Protein 7CDW (pdb70)

Sequence (1329 aa):
QKDVLTDLSRVRNFGIAHIDAGKTTTTERILYYTGINYKIGEVHDERGITITSAATTTFWKDNQLNIIDTPGTVEVERNLRVLDGAVAVFDGKEGVEPQSEQVWRQADKYDVPRICFVNKDKIGADFYFSVRTGERLGANAVPIQLPVGAEADFEGVVDLVENAKVWRGETKLGETYDTVEIPADLAEQAEEYRTKLLEVVAESDEHLLEKYLGGEELTVDEIKGAIRKLTIASEIYPVLCGSAFKNKGVQPLDAVVDYLPSPLDVPPAIGHAPAKEDEEVVRKATTDEPFAALAFKIATHPFFGKLTYIRVYSGTVESGSQVINATKGKKERLGKLFQHSNKENPVDRASAGHIYAVIGLKDTTTGDTLSDPNQQIVLESTFPDPVIEVAIEPKTKSDQEKLSLSIQKLAEEDPTFKVHLDSETGQTVIGGGELHLDILVDRRREFKVEANVGKPQVAYKETIKRLVQNVEYTHKKQTGGSGQFAKVIINLEPFTGEEGATYEFESKVTGGRIPREYIPSVDAGAQDAQYGVLAGYPLVNLKVTLLDGAYHEVDSSEAFKIAGSQVLKKAAALAQPVILEPIAVEVTTPEDYGDVIGDLNSRRGQIQAEERAGARVVRAHVPLSEFGYVGDLRSKTQGRANYSVFDSYSEVPANVSKEIIAKATGEKDVLTDLSRVRNFGIAHIDAGKTTTTERILYYTGINYKQEQERGITITSAATTTFWKDNQLNIIDTPGHVDFTVEVERNLRVLDGAVAVFDGKEGVEPQSEQVWRQADKYDVPRICFVNKDKIGADFYFSVRTGERLGANAVPIQLPVGAEADFEGVVDLVENAKVWRGETKLGETYDTVEIPADLAEQAEEYRTKLLEVVAESDEHLLEKYLGGEELTVDEIKGAIRKLTIASEIYPVLCGSAFKNKGVQPLDAVVDYLPSPLDVPPAIGHAPAKEDEEVVRKATTDEPFAALAFKIATHPFFGKLTYIRVYSGTVESGSQVINATKGKKERLGKLFQHSNKENPVDRASAGHIYAVIGLKDTTTGDTLSDPNQQIVLESTFPDPVIEVAIEPKTKLSLSIQKLAEEDPTFKVHLDSETGQTVIGGGELHLDILVDRRREFKVEANVGKPQVAYKETIKRLVQNVEYTHKKQTGGSGQFAKVIINLEPFTGEEGATYEFESKVTGGRIPREYIPSVDAGAQDAQYGVLAGYPLVNLKVTLLDGAYHEVDSSEAFKIAGSQVLKKAAALAQPVILEPIAVEVTTPEDYGDVIGDLNSRRGQIQAEERAGARVVRAHVPLSEFGYVGDLRSKTQGRANYSVFDSYSEVPANVSKEIIAKATGE

GO terms:
  GO:0005886 plasma membrane (C, HDA)

InterPro domains:
  IPR000640 Elongation factor EFG, domain V-like [PF00679] (608-692)
  IPR000640 Elongation factor EFG, domain V-like [SM00838] (607-694)
  IPR000795 Translational (tr)-type GTP-binding domain [PF00009] (12-285)
  IPR000795 Translational (tr)-type GTP-binding domain [PR00315] (15-28)
  IPR000795 Translational (tr)-type GTP-binding domain [PR00315] (61-69)
  IPR000795 Translational (tr)-type GTP-binding domain [PR00315] (81-91)
  IPR000795 Translational (tr)-type GTP-binding domain [PR00315] (97-108)
  IPR000795 Translational (tr)-type GTP-binding domain [PR00315] (133-142)
  IPR000795 Translational (tr)-type GTP-binding domain [PS51722] (11-287)
  IPR004161 Translation elongation factor EFTu-like, domain 2 [PF03144] (328-394)
  IPR004540 Translation elongation factor EFG/EF2 [MF_00054_B] (9-698)
  IPR004540 Translation elongation factor EFG/EF2 [TIGR00484] (8-698)
  IPR005225 Small GTP-binding domain [TIGR00231] (14-183)
  IPR005517 Translation elongation factor EFG/EF2, domain IV [PF03764] (483-604)
  IPR005517 Translation elongation factor EFG/EF2, domain IV [SM00889] (484-605)
  IPR009000 Translation protein, beta-barrel domain superfamily [SSF50447] (268-408)
  IPR009022 Elongation factor G, domain III [cd16262] (409-484)
  IPR014721 Small ribosomal subunit protein uS5 domain 2-type fold, subgroup [G3DSA:3.30.230.10] (489-695)
  IPR020568 Ribosomal protein uS5 domain 2-type superfamily [SSF54211] (483-606)
  IPR027417 P-loop containing nucleoside triphosphate hydrolase [G3DSA:3.40.50.300] (7-296)

CATH classification: 3.30.230.10

Structure (mmCIF, N/CA/C/O backbone):
data_7CDW
#
_entry.id   7CDW
#
_cell.length_a   101.543
_cell.length_b   301.516
_cell.length_c   145.865
_cell.angle_alpha   90.000
_cell.angle_beta   90.000
_cell.angle_gamma   90.000
#
_symmetry.space_group_name_H-M   'C 2 2 21'
#
loop_
_entity.id
_entity.type
_entity.pdbx_description
1 polymer 'Elongation factor G'
2 non-polymer "GUANOSINE-5'-DIPHOSPHATE"
#
loop_
_atom_site.group_PDB
_atom_site.id
_atom_site.type_symbol
_atom_site.label_atom_id
_atom_site.label_alt_id
_atom_site.label_comp_id
_atom_site.label_asym_id
_atom_site.label_entity_id
_atom_site.label_seq_id
_atom_site.pdbx_PDB_ins_code
_atom_site.Cartn_x
_atom_site.Cartn_y
_atom_site.Cartn_z
_atom_site.occupancy
_atom_site.B_iso_or_equiv
_atom_site.auth_seq_id
_atom_site.auth_comp_id
_atom_site.auth_asym_id
_atom_site.auth_atom_id
_atom_site.pdbx_PDB_model_num
ATOM 1 N N . GLN A 1 3 ? 10.878 164.119 80.684 1.00 89.23 3 GLN A N 1
ATOM 2 C CA . GLN A 1 3 ? 11.394 164.988 81.735 1.00 91.06 3 GLN A CA 1
ATOM 3 C C . GLN A 1 3 ? 11.062 164.437 83.121 1.00 98.04 3 GLN A C 1
ATOM 4 O O . GLN A 1 3 ? 11.303 165.092 84.138 1.00 103.16 3 GLN A O 1
ATOM 17 N N . LYS A 1 4 ? 10.509 163.220 83.155 1.00 95.26 4 LYS A N 1
ATOM 18 C CA . LYS A 1 4 ? 10.263 162.550 84.428 1.00 98.95 4 LYS A CA 1
ATOM 19 C C . LYS A 1 4 ? 11.548 162.328 85.213 1.00 96.65 4 LYS A C 1
ATOM 20 O O . LYS A 1 4 ? 11.494 162.085 86.424 1.00 95.22 4 LYS A O 1
ATOM 39 N N . ASP A 1 5 ? 12.702 162.427 84.554 1.00 94.99 5 ASP A N 1
ATOM 40 C CA . ASP A 1 5 ? 13.992 162.275 85.207 1.00 89.08 5 ASP A CA 1
ATOM 41 C C . ASP A 1 5 ? 14.426 163.551 85.919 1.00 76.99 5 ASP A C 1
ATOM 42 O O . ASP A 1 5 ? 15.333 163.501 86.755 1.00 72.91 5 ASP A O 1
ATOM 51 N N . VAL A 1 6 ? 13.753 164.671 85.672 1.00 76.57 6 VAL A N 1
ATOM 52 C CA . VAL A 1 6 ? 14.074 165.939 86.316 1.00 72.58 6 VAL A CA 1
ATOM 53 C C . VAL A 1 6 ? 13.146 166.117 87.507 1.00 61.46 6 VAL A C 1
ATOM 54 O O . VAL A 1 6 ? 11.918 166.065 87.364 1.00 66.74 6 VAL A O 1
ATOM 67 N N . LEU A 1 7 ? 13.730 166.336 88.680 1.00 48.26 7 LEU A N 1
ATOM 68 C CA . LEU A 1 7 ? 12.958 166.401 89.911 1.00 57.10 7 LEU A CA 1
ATOM 69 C C . LEU A 1 7 ? 12.286 167.758 90.067 1.00 61.17 7 LEU A C 1
ATOM 70 O O . LEU A 1 7 ? 12.900 168.806 89.844 1.00 56.69 7 LEU A O 1
ATOM 86 N N . THR A 1 8 ? 11.010 167.732 90.453 1.00 64.87 8 THR A N 1
ATOM 87 C CA . THR A 1 8 ? 10.281 168.953 90.761 1.00 54.73 8 THR A CA 1
ATOM 88 C C . THR A 1 8 ? 10.291 169.279 92.246 1.00 57.77 8 THR A C 1
ATOM 89 O O . THR A 1 8 ? 9.974 170.415 92.616 1.00 57.39 8 THR A O 1
ATOM 100 N N . ASP A 1 9 ? 10.653 168.318 93.096 1.00 57.82 9 ASP A N 1
ATOM 101 C CA . ASP A 1 9 ? 10.822 168.544 94.531 1.00 58.02 9 ASP A CA 1
ATOM 102 C C . ASP A 1 9 ? 12.229 169.079 94.763 1.00 55.03 9 ASP A C 1
ATOM 103 O O . ASP A 1 9 ? 13.185 168.324 94.947 1.00 56.22 9 ASP A O 1
ATOM 112 N N . LEU A 1 10 ? 12.350 170.408 94.776 1.00 48.16 10 LEU A N 1
ATOM 113 C CA . LEU A 1 10 ? 13.664 171.036 94.839 1.00 52.90 10 LEU A CA 1
ATOM 114 C C . LEU A 1 10 ? 14.381 170.767 96.156 1.00 52.56 10 LEU A C 1
ATOM 115 O O . LEU A 1 10 ? 15.592 170.993 96.241 1.00 52.49 10 LEU A O 1
ATOM 131 N N . SER A 1 11 ? 13.671 170.294 97.182 1.00 53.08 11 SER A N 1
ATOM 132 C CA . SER A 1 11 ? 14.350 169.908 98.414 1.00 47.10 11 SER A CA 1
ATOM 133 C C . SER A 1 11 ? 15.278 168.724 98.189 1.00 52.19 11 SER A C 1
ATOM 134 O O . SER A 1 11 ? 16.253 168.551 98.929 1.00 60.67 11 SER A O 1
ATOM 142 N N . ARG A 1 12 ? 14.992 167.899 97.178 1.00 58.01 12 ARG A N 1
ATOM 143 C CA . ARG A 1 12 ? 15.819 166.750 96.829 1.00 55.05 12 ARG A CA 1
ATOM 144 C C . ARG A 1 12 ? 16.748 167.047 95.656 1.00 54.63 12 ARG A C 1
ATOM 145 O O . ARG A 1 12 ? 17.127 166.135 94.912 1.00 56.26 12 ARG A O 1
ATOM 166 N N . VAL A 1 13 ? 17.120 168.312 95.475 1.00 45.72 13 VAL A N 1
ATOM 167 C CA . VAL A 1 13 ? 18.010 168.745 94.405 1.00 40.76 13 VAL A CA 1
ATOM 168 C C . VAL A 1 13 ? 19.188 169.461 95.046 1.00 41.18 13 VAL A C 1
ATOM 169 O O . VAL A 1 13 ? 19.018 170.178 96.038 1.00 45.38 13 VAL A O 1
ATOM 182 N N . ARG A 1 14 ? 20.385 169.254 94.498 1.00 38.90 14 ARG A N 1
ATOM 183 C CA . ARG A 1 14 ? 21.581 169.907 95.019 1.00 49.38 14 ARG A CA 1
ATOM 184 C C . ARG A 1 14 ? 22.474 170.366 93.880 1.00 44.45 14 ARG A C 1
ATOM 185 O O . ARG A 1 14 ? 23.012 169.545 93.132 1.00 38.29 14 ARG A O 1
ATOM 206 N N . ASN A 1 15 ? 22.632 171.683 93.764 1.00 50.74 15 ASN A N 1
ATOM 207 C CA . ASN A 1 15 ? 23.524 172.302 92.789 1.00 44.39 15 ASN A CA 1
ATOM 208 C C . ASN A 1 15 ? 24.824 172.637 93.508 1.00 41.05 15 ASN A C 1
ATOM 209 O O . ASN A 1 15 ? 24.895 173.609 94.264 1.00 47.51 15 ASN A O 1
ATOM 220 N N . PHE A 1 16 ? 25.853 171.827 93.278 1.00 37.93 16 PHE A N 1
ATOM 221 C CA . PHE A 1 16 ? 27.125 172.014 93.955 1.00 41.16 16 PHE A CA 1
ATOM 222 C C . PHE A 1 16 ? 28.261 171.793 92.968 1.00 41.05 16 PHE A C 1
ATOM 223 O O . PHE A 1 16 ? 28.081 171.209 91.897 1.00 38.92 16 PHE A O 1
ATOM 240 N N . GLY A 1 17 ? 29.439 172.296 93.338 1.00 41.51 17 GLY A N 1
ATOM 241 C CA . GLY A 1 17 ? 30.642 172.102 92.559 1.00 45.11 17 GLY A CA 1
ATOM 242 C C . GLY A 1 17 ? 31.822 171.806 93.465 1.00 46.85 17 GLY A C 1
ATOM 243 O O . GLY A 1 17 ? 31.711 171.844 94.691 1.00 47.22 17 GLY A O 1
ATOM 247 N N . ILE A 1 18 ? 32.959 171.531 92.837 1.00 49.55 18 ILE A N 1
ATOM 248 C CA . ILE A 1 18 ? 34.198 171.230 93.542 1.00 43.08 18 ILE A CA 1
ATOM 249 C C . ILE A 1 18 ? 35.141 172.411 93.370 1.00 53.05 18 ILE A C 1
ATOM 250 O O . ILE A 1 18 ? 35.485 172.780 92.240 1.00 65.26 18 ILE A O 1
ATOM 276 N N . ALA A 1 20 ? 38.947 173.698 94.495 1.00 75.91 20 ALA A N 1
ATOM 277 C CA . ALA A 1 20 ? 40.187 173.145 95.016 1.00 67.73 20 ALA A CA 1
ATOM 278 C C . ALA A 1 20 ? 41.387 173.774 94.327 1.00 64.67 20 ALA A C 1
ATOM 279 O O . ALA A 1 20 ? 41.275 174.363 93.249 1.00 79.63 20 ALA A O 1
ATOM 286 N N . HIS A 1 21 ? 42.540 173.640 94.977 1.00 59.53 21 HIS A N 1
ATOM 287 C CA . HIS A 1 21 ? 43.812 173.951 94.350 1.00 61.07 21 HIS A CA 1
ATOM 288 C C . HIS A 1 21 ? 44.072 172.954 93.223 1.00 58.25 21 HIS A C 1
ATOM 289 O O . HIS A 1 21 ? 43.467 171.880 93.162 1.00 70.50 21 HIS A O 1
ATOM 303 N N . ILE A 1 22 ? 44.972 173.320 92.310 1.00 66.95 22 ILE A N 1
ATOM 304 C CA . ILE A 1 22 ? 45.325 172.401 91.235 1.00 74.72 22 ILE A CA 1
ATOM 305 C C . ILE A 1 22 ? 46.129 171.238 91.806 1.00 68.74 22 ILE A C 1
ATOM 306 O O . ILE A 1 22 ? 46.897 171.391 92.766 1.00 65.88 22 ILE A O 1
ATOM 322 N N . ASP A 1 23 ? 45.935 170.057 91.217 1.00 63.38 23 ASP A N 1
ATOM 323 C CA . ASP A 1 23 ? 46.552 168.807 91.657 1.00 70.21 23 ASP A CA 1
ATOM 324 C C . ASP A 1 23 ? 46.081 168.374 93.039 1.00 52.12 23 ASP A C 1
ATOM 325 O O . ASP A 1 23 ? 46.737 167.554 93.685 1.00 62.03 23 ASP A O 1
ATOM 334 N N . ALA A 1 24 ? 44.956 168.906 93.516 1.00 49.92 24 ALA A N 1
ATOM 335 C CA . ALA A 1 24 ? 44.412 168.483 94.799 1.00 54.17 24 ALA A CA 1
ATOM 336 C C . ALA A 1 24 ? 43.505 167.269 94.680 1.00 50.07 24 ALA A C 1
ATOM 337 O O . ALA A 1 24 ? 43.306 166.559 95.673 1.00 51.02 24 ALA A O 1
ATOM 344 N N . GLY A 1 25 ? 42.955 167.014 93.496 1.00 57.17 25 GLY A N 1
ATOM 345 C CA . GLY A 1 25 ? 42.115 165.854 93.287 1.00 53.11 25 GLY A CA 1
ATOM 346 C C . GLY A 1 25 ? 40.699 166.173 92.855 1.00 52.64 25 GLY A C 1
ATOM 347 O O . GLY A 1 25 ? 39.807 165.335 93.005 1.00 55.31 25 GLY A O 1
ATOM 351 N N . LYS A 1 26 ? 40.476 167.375 92.318 1.00 54.35 26 LYS A N 1
ATOM 352 C CA . LYS A 1 26 ? 39.139 167.741 91.857 1.00 55.46 26 LYS A CA 1
ATOM 353 C C . LYS A 1 26 ? 38.684 166.835 90.716 1.00 52.92 26 LYS A C 1
ATOM 354 O O . LYS A 1 26 ? 37.547 166.350 90.709 1.00 48.48 26 LYS A O 1
ATOM 373 N N . THR A 1 27 ? 39.565 166.593 89.741 1.00 58.69 27 THR A N 1
ATOM 374 C CA . THR A 1 27 ? 39.205 165.741 88.611 1.00 58.81 27 THR A CA 1
ATOM 375 C C . THR A 1 27 ? 38.903 164.295 88.983 1.00 46.55 27 THR A C 1
ATOM 376 O O . THR A 1 27 ? 37.897 163.727 88.544 1.00 50.92 27 THR A O 1
ATOM 387 N N . THR A 1 28 ? 39.881 163.776 89.894 1.00 46.93 28 THR A N 1
ATOM 388 C CA . THR A 1 28 ? 39.754 162.394 90.343 1.00 52.30 28 THR A CA 1
ATOM 389 C C . THR A 1 28 ? 38.579 162.211 91.304 1.00 46.68 28 THR A C 1
ATOM 390 O O . THR A 1 28 ? 37.983 161.129 91.345 1.00 45.15 28 THR A O 1
ATOM 401 N N . THR A 1 29 ? 38.166 163.193 92.000 1.00 42.73 29 THR A N 1
ATOM 402 C CA . THR A 1 29 ? 37.080 163.120 92.973 1.00 38.61 29 THR A CA 1
ATOM 403 C C . THR A 1 29 ? 35.779 163.167 92.184 1.00 41.47 29 THR A C 1
ATOM 404 O O . THR A 1 29 ? 34.845 162.410 92.469 1.00 45.22 29 THR A O 1
ATOM 415 N N . THR A 1 30 ? 35.697 164.050 91.187 1.00 45.29 30 THR A N 1
ATOM 416 C CA . THR A 1 30 ? 34.510 164.097 90.340 1.00 46.48 30 THR A CA 1
ATOM 417 C C . THR A 1 30 ? 34.336 162.792 89.576 1.00 53.61 30 THR A C 1
ATOM 418 O O . THR A 1 30 ? 33.213 162.293 89.430 1.00 50.91 30 THR A O 1
ATOM 429 N N . GLU A 1 31 ? 35.439 162.224 89.083 1.00 53.99 31 GLU A N 1
ATOM 430 C CA . GLU A 1 31 ? 35.378 160.935 88.401 1.00 52.12 31 GLU A CA 1
ATOM 431 C C . GLU A 1 31 ? 34.831 159.847 89.320 1.00 50.33 31 GLU A C 1
ATOM 432 O O . GLU A 1 31 ? 33.992 159.037 88.907 1.00 53.36 31 GLU A O 1
ATOM 444 N N . ARG A 1 32 ? 35.293 159.815 90.572 1.00 45.29 32 ARG A N 1
ATOM 445 C CA . ARG A 1 32 ? 34.831 158.789 91.502 1.00 41.39 32 ARG A CA 1
ATOM 446 C C . ARG A 1 32 ? 33.392 159.039 91.929 1.00 42.03 32 ARG A C 1
ATOM 447 O O . ARG A 1 32 ? 32.614 158.091 92.081 1.00 43.69 32 ARG A O 1
ATOM 468 N N . ILE A 1 33 ? 33.023 160.307 92.132 1.00 46.22 33 ILE A N 1
ATOM 469 C CA . ILE A 1 33 ? 31.633 160.650 92.426 1.00 43.90 33 ILE A CA 1
ATOM 470 C C . ILE A 1 33 ? 30.714 160.105 91.339 1.00 46.46 33 ILE A C 1
ATOM 471 O O . ILE A 1 33 ? 29.690 159.476 91.623 1.00 52.13 33 ILE A O 1
ATOM 487 N N . LEU A 1 34 ? 31.067 160.352 90.075 1.00 51.25 34 LEU A N 1
ATOM 488 C CA . LEU A 1 34 ? 30.212 159.941 88.967 1.00 47.06 34 LEU A CA 1
ATOM 489 C C . LEU A 1 34 ? 30.139 158.424 88.832 1.00 48.98 34 LEU A C 1
ATOM 490 O O . LEU A 1 34 ? 29.120 157.894 88.374 1.00 47.65 34 LEU A O 1
ATOM 506 N N . TYR A 1 35 ? 31.203 157.709 89.201 1.00 51.73 35 TYR A N 1
ATOM 507 C CA . TYR A 1 35 ? 31.162 156.252 89.119 1.00 49.73 35 TYR A CA 1
ATOM 508 C C . TYR A 1 35 ? 30.311 155.668 90.240 1.00 47.58 35 TYR A C 1
ATOM 509 O O . TYR A 1 35 ? 29.396 154.876 89.988 1.00 54.94 35 TYR A O 1
ATOM 527 N N . TYR A 1 36 ? 30.597 156.055 91.488 1.00 46.50 36 TYR A N 1
ATOM 528 C CA . TYR A 1 36 ? 29.881 155.495 92.633 1.00 47.62 36 TYR A CA 1
ATOM 529 C C . TYR A 1 36 ? 28.392 155.792 92.549 1.00 42.67 36 TYR A C 1
ATOM 530 O O . TYR A 1 36 ? 27.557 154.953 92.908 1.00 42.45 36 TYR A O 1
ATOM 548 N N . THR A 1 37 ? 28.046 156.984 92.078 1.00 46.59 37 THR A N 1
ATOM 549 C CA . THR A 1 37 ? 26.650 157.356 91.911 1.00 49.57 37 THR A CA 1
ATOM 550 C C . THR A 1 37 ? 25.975 156.546 90.806 1.00 50.36 37 THR A C 1
ATOM 551 O O . THR A 1 37 ? 24.763 156.307 90.872 1.00 53.38 37 THR A O 1
ATOM 562 N N . GLY A 1 38 ? 26.728 156.136 89.780 1.00 56.82 38 GLY A N 1
ATOM 563 C CA . GLY A 1 38 ? 26.140 155.340 88.714 1.00 53.14 38 GLY A CA 1
ATOM 564 C C . GLY A 1 38 ? 25.863 153.902 89.110 1.00 45.78 38 GLY A C 1
ATOM 565 O O . GLY A 1 38 ? 24.788 153.368 88.821 1.00 56.60 38 GLY A O 1
ATOM 569 N N . ILE A 1 39 ? 26.817 153.256 89.787 1.00 46.70 39 ILE A N 1
ATOM 570 C CA . ILE A 1 39 ? 26.681 151.837 90.109 1.00 54.47 39 ILE A CA 1
ATOM 571 C C . ILE A 1 39 ? 25.693 151.579 91.232 1.00 55.02 39 ILE A C 1
ATOM 572 O O . ILE A 1 39 ? 25.282 150.430 91.433 1.00 58.09 39 ILE A O 1
ATOM 588 N N . ASN A 1 40 ? 25.311 152.617 91.973 1.00 44.18 40 ASN A N 1
ATOM 589 C CA . ASN A 1 40 ? 24.362 152.522 93.072 1.00 40.25 40 ASN A CA 1
ATOM 590 C C . ASN A 1 40 ? 22.978 153.028 92.695 1.00 40.27 40 ASN A C 1
ATOM 591 O O . ASN A 1 40 ? 22.121 153.163 93.572 1.00 50.08 40 ASN A O 1
ATOM 602 N N . TYR A 1 41 ? 22.729 153.267 91.411 1.00 41.19 41 TYR A N 1
ATOM 603 C CA . TYR A 1 41 ? 21.498 153.889 90.937 1.00 46.43 41 TYR A CA 1
ATOM 604 C C . TYR A 1 41 ? 20.518 152.846 90.418 1.00 52.52 41 TYR A C 1
ATOM 605 O O . TYR A 1 41 ? 20.867 152.032 89.557 1.00 59.52 41 TYR A O 1
ATOM 623 N N . LYS A 1 42 ? 19.293 152.897 90.941 1.00 54.01 42 LYS A N 1
ATOM 624 C CA . LYS A 1 42 ? 18.192 152.025 90.537 1.00 70.37 42 LYS A CA 1
ATOM 625 C C . LYS A 1 42 ? 18.609 150.551 90.532 1.00 68.32 42 LYS A C 1
ATOM 626 O O . LYS A 1 42 ? 18.424 149.826 89.553 1.00 78.73 42 LYS A O 1
ATOM 645 N N . ILE A 1 43 ? 19.160 150.106 91.662 1.00 61.90 43 ILE A N 1
ATOM 646 C CA . ILE A 1 43 ? 19.584 148.717 91.832 1.00 65.28 43 ILE A CA 1
ATOM 647 C C . ILE A 1 43 ? 18.349 147.858 92.080 1.00 66.81 43 ILE A C 1
ATOM 648 O O . ILE A 1 43 ? 17.620 148.070 93.054 1.00 72.51 43 ILE A O 1
ATOM 664 N N . GLY A 1 44 ? 18.119 146.878 91.207 1.00 70.33 44 GLY A N 1
ATOM 665 C CA . GLY A 1 44 ? 16.908 146.086 91.276 1.00 69.10 44 GLY A CA 1
ATOM 666 C C . GLY A 1 44 ? 15.652 146.833 90.903 1.00 67.53 44 GLY A C 1
ATOM 667 O O . GLY A 1 44 ? 14.559 146.264 90.988 1.00 88.53 44 GLY A O 1
ATOM 671 N N . GLU A 1 45 ? 15.778 148.088 90.500 1.00 66.02 45 GLU A N 1
ATOM 672 C CA . GLU A 1 45 ? 14.666 148.915 90.084 1.00 79.04 45 GLU A CA 1
ATOM 673 C C . GLU A 1 45 ? 14.849 149.442 88.670 1.00 93.10 45 GLU A C 1
ATOM 674 O O . GLU A 1 45 ? 13.919 150.045 88.122 1.00 101.03 45 GLU A O 1
ATOM 686 N N . VAL A 1 46 ? 16.021 149.229 88.064 1.00 90.19 46 VAL A N 1
ATOM 687 C CA . VAL A 1 46 ? 16.176 149.458 86.635 1.00 94.83 46 VAL A CA 1
ATOM 688 C C . VAL A 1 46 ? 15.117 148.652 85.902 1.00 108.44 46 VAL A C 1
ATOM 689 O O . VAL A 1 46 ? 14.913 147.470 86.190 1.00 113.24 46 VAL A O 1
ATOM 702 N N . HIS A 1 47 ? 14.395 149.304 84.990 1.00 104.14 47 HIS A N 1
ATOM 703 C CA . HIS A 1 47 ? 13.222 148.657 84.410 1.00 106.73 47 HIS A CA 1
ATOM 704 C C . HIS A 1 47 ? 13.602 147.571 83.411 1.00 123.22 47 HIS A C 1
ATOM 705 O O . HIS A 1 47 ? 12.854 146.597 83.255 1.00 127.78 47 HIS A O 1
ATOM 719 N N . ASP A 1 48 ? 14.752 147.713 82.751 1.00 118.53 48 ASP A N 1
ATOM 720 C CA . ASP A 1 48 ? 15.354 146.682 81.892 1.00 114.78 48 ASP A CA 1
ATOM 721 C C . ASP A 1 48 ? 14.363 145.817 81.115 1.00 106.11 48 ASP A C 1
ATOM 722 O O . ASP A 1 48 ? 14.725 144.756 80.607 1.00 105.78 48 ASP A O 1
ATOM 731 N N . GLU A 1 61 ? 37.101 148.335 82.705 1.00 136.00 61 GLU A N 1
ATOM 732 C CA . GLU A 1 61 ? 35.915 148.110 81.887 1.00 147.71 61 GLU A CA 1
ATOM 733 C C . GLU A 1 61 ? 35.205 149.423 81.566 1.00 159.64 61 GLU A C 1
ATOM 734 O O . GLU A 1 61 ? 35.442 150.027 80.516 1.00 149.99 61 GLU A O 1
ATOM 745 N N . ARG A 1 62 ? 34.326 149.855 82.468 1.00 163.84 62 ARG A N 1
ATOM 746 C CA . ARG A 1 62 ? 33.597 151.106 82.307 1.00 150.24 62 ARG A CA 1
ATOM 747 C C . ARG A 1 62 ? 34.310 152.177 83.118 1.00 149.37 62 ARG A C 1
ATOM 748 O O . ARG A 1 62 ? 34.526 152.011 84.324 1.00 142.57 62 ARG A O 1
ATOM 769 N N . GLY A 1 63 ? 34.599 153.292 82.470 1.00 146.41 63 GLY A N 1
ATOM 770 C CA . GLY A 1 63 ? 35.305 154.396 83.096 1.00 127.65 63 GLY A CA 1
ATOM 771 C C . GLY A 1 63 ? 34.595 155.687 82.752 1.00 129.06 63 GLY A C 1
ATOM 772 O O . GLY A 1 63 ? 34.115 155.863 81.627 1.00 121.23 63 GLY A O 1
ATOM 776 N N . ILE A 1 64 ? 34.552 156.594 83.722 1.00 137.81 64 ILE A N 1
ATOM 777 C CA . ILE A 1 64 ? 33.856 157.862 83.584 1.00 122.73 64 ILE A CA 1
ATOM 778 C C . ILE A 1 64 ? 34.880 158.976 83.453 1.00 113.58 64 ILE A C 1
ATOM 779 O O . ILE A 1 64 ? 35.764 159.113 84.302 1.00 107.01 64 ILE A O 1
ATOM 795 N N . THR A 1 65 ? 34.779 159.748 82.379 1.00 117.33 65 THR A N 1
ATOM 796 C CA . THR A 1 65 ? 35.540 160.973 82.207 1.00 121.01 65 THR A CA 1
ATOM 797 C C . THR A 1 65 ? 34.529 162.105 82.265 1.00 119.24 65 THR A C 1
ATOM 798 O O . THR A 1 65 ? 33.371 161.920 81.875 1.00 110.74 65 THR A O 1
ATOM 809 N N . ILE A 1 66 ? 34.954 163.277 82.732 1.00 113.85 66 ILE A N 1
ATOM 810 C CA . ILE A 1 66 ? 34.055 164.411 82.853 1.00 111.09 66 ILE A CA 1
ATOM 811 C C . ILE A 1 66 ? 34.376 165.305 81.663 1.00 102.60 66 ILE A C 1
ATOM 812 O O . ILE A 1 66 ? 35.541 165.662 81.429 1.00 105.65 66 ILE A O 1
ATOM 828 N N . THR A 1 67 ? 33.333 165.601 80.883 1.00 98.71 67 THR A N 1
ATOM 829 C CA . THR A 1 67 ? 33.370 166.358 79.651 1.00 97.40 67 THR A CA 1
ATOM 830 C C . THR A 1 67 ? 32.422 167.532 79.662 1.00 89.55 67 THR A C 1
ATOM 831 O O . THR A 1 67 ? 32.715 168.555 79.028 1.00 84.95 67 THR A O 1
ATOM 842 N N . SER A 1 68 ? 31.289 167.411 80.359 1.00 72.04 68 SER A N 1
ATOM 843 C CA . SER A 1 68 ? 30.281 168.458 80.380 1.00 60.63 68 SER A CA 1
ATOM 844 C C . SER A 1 68 ? 30.574 169.441 81.502 1.00 64.38 68 SER A C 1
ATOM 845 O O . SER A 1 68 ? 31.093 169.054 82.549 1.00 68.33 68 SER A O 1
ATOM 853 N N . ALA A 1 69 ? 30.238 170.713 81.273 1.00 66.66 69 ALA A N 1
ATOM 854 C CA . ALA A 1 69 ? 30.417 171.725 82.303 1.00 60.38 69 ALA A CA 1
ATOM 855 C C . ALA A 1 69 ? 29.525 171.456 83.503 1.00 58.51 69 ALA A C 1
ATOM 856 O O . ALA A 1 69 ? 29.926 171.706 84.649 1.00 64.96 69 ALA A O 1
ATOM 863 N N . ALA A 1 70 ? 28.308 170.971 83.259 1.00 58.76 70 ALA A N 1
ATOM 864 C CA . ALA A 1 70 ? 27.407 170.541 84.318 1.00 48.92 70 ALA A CA 1
ATOM 865 C C . ALA A 1 70 ? 26.954 169.117 84.032 1.00 50.72 70 ALA A C 1
ATOM 866 O O . ALA A 1 70 ? 26.504 168.818 82.918 1.00 51.83 70 ALA A O 1
ATOM 873 N N . THR A 1 71 ? 27.076 168.242 85.030 1.00 50.42 71 THR A N 1
ATOM 874 C CA . THR A 1 71 ? 26.679 166.845 84.912 1.00 47.83 71 THR A CA 1
ATOM 875 C C . THR A 1 71 ? 25.640 166.523 85.976 1.00 40.96 71 THR A C 1
ATOM 876 O O . THR A 1 71 ? 25.858 166.787 87.162 1.00 47.51 71 THR A O 1
ATOM 887 N N . THR A 1 72 ? 24.521 165.944 85.550 1.00 40.85 72 THR A N 1
ATOM 888 C CA . THR A 1 72 ? 23.419 165.602 86.438 1.00 40.02 72 THR A CA 1
ATOM 889 C C . THR A 1 72 ? 23.515 164.140 86.847 1.00 42.36 72 THR A C 1
ATOM 890 O O . THR A 1 72 ? 23.725 163.266 86.000 1.00 47.12 72 THR A O 1
ATOM 901 N N . THR A 1 73 ? 23.374 163.881 88.143 1.00 42.71 73 THR A N 1
ATOM 902 C CA . THR A 1 73 ? 23.387 162.519 88.647 1.00 38.31 73 THR A CA 1
ATOM 903 C C . THR A 1 73 ? 22.515 162.438 89.892 1.00 41.45 73 THR A C 1
ATOM 904 O O . THR A 1 73 ? 22.022 163.448 90.398 1.00 49.06 73 THR A O 1
ATOM 915 N N . PHE A 1 74 ? 22.316 161.212 90.373 1.00 40.66 74 PHE A N 1
ATOM 916 C CA . PHE A 1 74 ? 21.399 160.940 91.472 1.00 39.60 74 PHE A CA 1
ATOM 917 C C . PHE A 1 74 ? 22.123 160.169 92.564 1.00 39.23 74 PHE A C 1
ATOM 918 O O . PHE A 1 74 ? 22.858 159.222 92.271 1.00 47.02 74 PHE A O 1
ATOM 935 N N . TRP A 1 75 ? 21.922 160.578 93.816 1.00 42.25 75 TRP A N 1
ATOM 936 C CA . TRP A 1 75 ? 22.432 159.858 94.978 1.00 43.20 75 TRP A CA 1
ATOM 937 C C . TRP A 1 75 ? 21.338 159.766 96.031 1.00 46.09 75 TRP A C 1
ATOM 938 O O . TRP A 1 75 ? 20.917 160.790 96.579 1.00 46.40 75 TRP A O 1
ATOM 959 N N . LYS A 1 76 ? 20.897 158.542 96.318 1.00 55.11 76 LYS A N 1
ATOM 960 C CA . LYS A 1 76 ? 19.891 158.254 97.343 1.00 58.57 76 LYS A CA 1
ATOM 961 C C . LYS A 1 76 ? 18.679 159.179 97.223 1.00 51.57 76 LYS A C 1
ATOM 962 O O . LYS A 1 76 ? 18.337 159.938 98.131 1.00 43.16 76 LYS A O 1
ATOM 981 N N . ASP A 1 77 ? 18.040 159.096 96.055 1.00 55.87 77 ASP A N 1
ATOM 982 C CA . ASP A 1 77 ? 16.787 159.774 95.731 1.00 61.37 77 ASP A CA 1
ATOM 983 C C . ASP A 1 77 ? 16.922 161.291 95.681 1.00 61.26 77 ASP A C 1
ATOM 984 O O . ASP A 1 77 ? 15.914 162.003 95.700 1.00 59.50 77 ASP A O 1
ATOM 993 N N . ASN A 1 78 ? 18.144 161.806 95.595 1.00 50.53 78 ASN A N 1
ATOM 994 C CA . ASN A 1 78 ? 18.382 163.229 95.422 1.00 48.69 78 ASN A CA 1
ATOM 995 C C . ASN A 1 78 ? 19.110 163.458 94.107 1.00 50.95 78 ASN A C 1
ATOM 996 O O . ASN A 1 78 ? 20.052 162.731 93.776 1.00 46.04 78 ASN A O 1
ATOM 1007 N N . GLN A 1 79 ? 18.665 164.467 93.357 1.00 55.55 79 GLN A N 1
ATOM 1008 C CA . GLN A 1 79 ? 19.274 164.811 92.078 1.00 44.58 79 GLN A CA 1
ATOM 1009 C C . GLN A 1 79 ? 20.450 165.746 92.324 1.00 42.05 79 GLN A C 1
ATOM 1010 O O . GLN A 1 79 ? 20.274 166.841 92.870 1.00 42.03 79 GLN A O 1
ATOM 1024 N N . LEU A 1 80 ? 21.641 165.321 91.914 1.00 40.38 80 LEU A N 1
ATOM 1025 C CA . LEU A 1 80 ? 22.873 166.075 92.119 1.00 38.41 80 LEU A CA 1
ATOM 1026 C C . LEU A 1 80 ? 23.293 166.690 90.791 1.00 38.12 80 LEU A C 1
ATOM 1027 O O . LEU A 1 80 ? 23.625 165.969 89.844 1.00 39.43 80 LEU A O 1
ATOM 1043 N N . ASN A 1 81 ? 23.269 168.019 90.720 1.00 42.61 81 ASN A N 1
ATOM 1044 C CA . ASN A 1 81 ? 23.761 168.756 89.561 1.00 40.45 81 ASN A CA 1
ATOM 1045 C C . ASN A 1 81 ? 25.159 169.257 89.903 1.00 37.62 81 ASN A C 1
ATOM 1046 O O . ASN A 1 81 ? 25.316 170.174 90.714 1.00 41.88 81 ASN A O 1
ATOM 1057 N N . ILE A 1 82 ? 26.171 168.644 89.300 1.00 40.47 82 ILE A N 1
ATOM 1058 C CA . ILE A 1 82 ? 27.565 168.970 89.574 1.00 42.69 82 ILE A CA 1
ATOM 1059 C C . ILE A 1 82 ? 28.043 169.943 88.510 1.00 44.46 82 ILE A C 1
ATOM 1060 O O . ILE A 1 82 ? 27.832 169.719 87.311 1.00 41.80 82 ILE A O 1
ATOM 1076 N N . ILE A 1 83 ? 28.697 171.015 88.943 1.00 46.35 83 ILE A N 1
ATOM 1077 C CA . ILE A 1 83 ? 29.193 172.055 88.053 1.00 46.04 83 ILE A CA 1
ATOM 1078 C C . ILE A 1 83 ? 30.708 172.038 88.126 1.00 54.20 83 ILE A C 1
ATOM 1079 O O . ILE A 1 83 ? 31.280 171.975 89.221 1.00 50.24 83 ILE A O 1
ATOM 1095 N N . ASP A 1 84 ? 31.360 172.086 86.968 1.00 59.05 84 ASP A N 1
ATOM 1096 C CA . ASP A 1 84 ? 32.815 172.115 86.943 1.00 62.72 84 ASP A CA 1
ATOM 1097 C C . ASP A 1 84 ? 33.293 173.538 87.192 1.00 81.16 84 ASP A C 1
ATOM 1098 O O . ASP A 1 84 ? 33.164 174.406 86.323 1.00 80.91 84 ASP A O 1
ATOM 1107 N N . THR A 1 85 ? 33.836 173.782 88.379 1.00 87.78 85 THR A N 1
ATOM 1108 C CA . THR A 1 85 ? 34.428 175.080 88.667 1.00 90.08 85 THR A CA 1
ATOM 1109 C C . THR A 1 85 ? 35.836 175.107 88.081 1.00 101.71 85 THR A C 1
ATOM 1110 O O . THR A 1 85 ? 36.578 174.134 88.245 1.00 104.54 85 THR A O 1
ATOM 1121 N N . PRO A 1 86 ? 36.233 176.178 87.384 1.00 108.07 86 PRO A N 1
ATOM 1122 C CA . PRO A 1 86 ? 37.553 176.155 86.721 1.00 109.50 86 PRO A CA 1
ATOM 1123 C C . PRO A 1 86 ? 38.702 175.889 87.680 1.00 117.41 86 PRO A C 1
ATOM 1124 O O . PRO A 1 86 ? 39.488 174.957 87.462 1.00 114.29 86 PRO A O 1
ATOM 1135 N N . GLY A 1 87 ? 38.818 176.682 88.742 1.00 119.06 87 GLY A N 1
ATOM 1136 C CA . GLY A 1 87 ? 39.854 176.496 89.744 1.00 121.26 87 GLY A CA 1
ATOM 1137 C C . GLY A 1 87 ? 41.278 176.514 89.222 1.00 117.08 87 GLY A C 1
ATOM 1138 O O . GLY A 1 87 ? 42.180 175.953 89.845 1.00 117.87 87 GLY A O 1
ATOM 1142 N N . THR A 1 92 ? 39.252 185.157 89.298 1.00 73.61 92 THR A N 1
ATOM 1143 C CA . THR A 1 92 ? 38.694 185.563 88.015 1.00 79.39 92 THR A CA 1
ATOM 1144 C C . THR A 1 92 ? 37.210 185.910 88.146 1.00 88.57 92 THR A C 1
ATOM 1145 O O . THR A 1 92 ? 36.607 185.705 89.196 1.00 93.43 92 THR A O 1
ATOM 1155 N N . VAL A 1 93 ? 36.634 186.464 87.077 1.00 95.72 93 VAL A N 1
ATOM 1156 C CA . VAL A 1 93 ? 35.204 186.765 87.071 1.00 95.97 93 VAL A CA 1
ATOM 1157 C C . VAL A 1 93 ? 34.390 185.484 86.908 1.00 92.99 93 VAL A C 1
ATOM 1158 O O . VAL A 1 93 ? 33.259 185.388 87.403 1.00 96.65 93 VAL A O 1
ATOM 1171 N N . GLU A 1 94 ? 34.952 184.478 86.232 1.00 82.32 94 GLU A N 1
ATOM 1172 C CA . GLU A 1 94 ? 34.224 183.236 85.992 1.00 91.69 94 GLU A CA 1
ATOM 1173 C C . GLU A 1 94 ? 33.912 182.513 87.298 1.00 100.29 94 GLU A C 1
ATOM 1174 O O . GLU A 1 94 ? 32.831 181.930 87.446 1.00 99.78 94 GLU A O 1
ATOM 1186 N N . VAL A 1 95 ? 34.846 182.524 88.254 1.00 102.22 95 VAL A N 1
ATOM 1187 C CA . VAL A 1 95 ? 34.578 181.867 89.532 1.00 92.93 95 VAL A CA 1
ATOM 1188 C C . VAL A 1 95 ? 33.514 182.630 90.316 1.00 89.76 95 VAL A C 1
ATOM 1189 O O . VAL A 1 95 ? 32.719 182.022 91.044 1.00 90.11 95 VAL A O 1
ATOM 1202 N N . GLU A 1 96 ? 33.491 183.963 90.211 1.00 77.86 96 GLU A N 1
ATOM 1203 C CA . GLU A 1 96 ? 32.463 184.729 90.910 1.00 74.98 96 GLU A CA 1
ATOM 1204 C C . GLU A 1 96 ? 31.075 184.417 90.361 1.00 78.67 96 GLU A C 1
ATOM 1205 O O . GLU A 1 96 ? 30.097 184.371 91.118 1.00 80.14 96 GLU A O 1
ATOM 1217 N N . ARG A 1 97 ? 30.966 184.213 89.045 1.00 70.31 97 ARG A N 1
ATOM 1218 C CA . ARG A 1 97 ? 29.693 183.793 88.467 1.00 62.50 97 ARG A CA 1
ATOM 1219 C C . ARG A 1 97 ? 29.310 182.392 88.923 1.00 61.45 97 ARG A C 1
ATOM 1220 O O . ARG A 1 97 ? 28.149 182.139 89.264 1.00 63.54 97 ARG A O 1
ATOM 1241 N N . ASN A 1 98 ? 30.274 181.468 88.927 1.00 65.26 98 ASN A N 1
ATOM 1242 C CA . ASN A 1 98 ? 29.979 180.078 89.256 1.00 60.47 98 ASN A CA 1
ATOM 1243 C C . ASN A 1 98 ? 29.460 179.930 90.679 1.00 56.83 98 ASN A C 1
ATOM 1244 O O . ASN A 1 98 ? 28.617 179.067 90.941 1.00 57.47 98 ASN A O 1
ATOM 1255 N N . LEU A 1 99 ? 29.946 180.753 91.609 1.00 58.76 99 LEU A N 1
ATOM 1256 C CA . LEU A 1 99 ? 29.431 180.685 92.971 1.00 53.01 99 LEU A CA 1
ATOM 1257 C C . LEU A 1 99 ? 27.973 181.122 93.039 1.00 49.67 99 LEU A C 1
ATOM 1258 O O . LEU A 1 99 ? 27.247 180.708 93.950 1.00 55.27 99 LEU A O 1
ATOM 1274 N N . ARG A 1 100 ? 27.525 181.947 92.090 1.00 49.37 100 ARG A N 1
ATOM 1275 C CA . ARG A 1 100 ? 26.101 182.245 91.982 1.00 58.44 100 ARG A CA 1
ATOM 1276 C C . ARG A 1 100 ? 25.332 181.092 91.354 1.00 52.90 100 ARG A C 1
ATOM 1277 O O . ARG A 1 100 ? 24.171 180.858 91.708 1.00 48.60 100 ARG A O 1
ATOM 1298 N N . VAL A 1 101 ? 25.954 180.378 90.414 1.00 54.02 101 VAL A N 1
ATOM 1299 C CA . VAL A 1 101 ? 25.334 179.184 89.854 1.00 44.55 101 VAL A CA 1
ATOM 1300 C C . VAL A 1 101 ? 25.328 178.064 90.886 1.00 48.07 101 VAL A C 1
ATOM 1301 O O . VAL A 1 101 ? 24.385 177.266 90.956 1.00 46.06 101 VAL A O 1
ATOM 1314 N N . LEU A 1 102 ? 26.376 177.994 91.702 1.00 53.34 102 LEU A N 1
ATOM 1315 C CA . LEU A 1 102 ? 26.424 177.059 92.817 1.00 46.17 102 LEU A CA 1
ATOM 1316 C C . LEU A 1 102 ? 25.408 177.440 93.884 1.00 52.14 102 LEU A C 1
ATOM 1317 O O . LEU A 1 102 ? 25.151 178.623 94.127 1.00 59.82 102 LEU A O 1
ATOM 1333 N N . ASP A 1 103 ? 24.828 176.429 94.524 1.00 46.90 103 ASP A N 1
ATOM 1334 C CA . ASP A 1 103 ? 24.153 176.635 95.798 1.00 38.45 103 ASP A CA 1
ATOM 1335 C C . ASP A 1 103 ? 25.040 176.273 96.977 1.00 40.09 103 ASP A C 1
ATOM 1336 O O . ASP A 1 103 ? 24.909 176.868 98.049 1.00 44.23 103 ASP A O 1
ATOM 1345 N N . GLY A 1 104 ? 25.950 175.320 96.786 1.00 43.06 104 GLY A N 1
ATOM 1346 C CA . GLY A 1 104 ? 26.912 174.935 97.795 1.00 38.69 104 GLY A CA 1
ATOM 1347 C C . GLY A 1 104 ? 28.140 174.407 97.089 1.00 39.67 104 GLY A C 1
ATOM 1348 O O . GLY A 1 104 ? 28.155 174.257 95.867 1.00 45.34 104 GLY A O 1
ATOM 1352 N N . ALA A 1 105 ? 29.179 174.127 97.868 1.00 41.68 105 ALA A N 1
ATOM 1353 C CA . ALA A 1 105 ? 30.432 173.663 97.295 1.00 43.81 105 ALA A CA 1
ATOM 1354 C C . ALA A 1 105 ? 31.058 172.616 98.201 1.00 44.53 105 ALA A C 1
ATOM 1355 O O . ALA A 1 105 ? 30.829 172.598 99.414 1.00 39.82 105 ALA A O 1
ATOM 1362 N N . VAL A 1 106 ? 31.855 171.741 97.594 1.00 41.29 106 VAL A N 1
ATOM 1363 C CA . VAL A 1 106 ? 32.684 170.779 98.310 1.00 41.52 106 VAL A CA 1
ATOM 1364 C C . VAL A 1 106 ? 34.126 171.217 98.123 1.00 38.69 106 VAL A C 1
ATOM 1365 O O . VAL A 1 106 ? 34.640 171.218 96.999 1.00 46.16 106 VAL A O 1
ATOM 1378 N N . ALA A 1 107 ? 34.780 171.592 99.215 1.00 41.43 107 ALA A N 1
ATOM 1379 C CA . ALA A 1 107 ? 36.163 172.042 99.159 1.00 42.19 107 ALA A CA 1
ATOM 1380 C C . ALA A 1 107 ? 37.079 170.839 99.333 1.00 39.14 107 ALA A C 1
ATOM 1381 O O . ALA A 1 107 ? 37.066 170.190 100.385 1.00 46.15 107 ALA A O 1
ATOM 1388 N N . VAL A 1 108 ? 37.871 170.545 98.308 1.00 38.94 108 VAL A N 1
ATOM 1389 C CA . VAL A 1 108 ? 38.784 169.410 98.325 1.00 39.64 108 VAL A CA 1
ATOM 1390 C C . VAL A 1 108 ? 40.186 169.929 98.600 1.00 39.23 108 VAL A C 1
ATOM 1391 O O . VAL A 1 108 ? 40.666 170.840 97.915 1.00 45.88 108 VAL A O 1
ATOM 1404 N N . PHE A 1 109 ? 40.846 169.345 99.593 1.00 39.51 109 PHE A N 1
ATOM 1405 C CA . PHE A 1 109 ? 42.180 169.754 99.996 1.00 39.73 109 PHE A CA 1
ATOM 1406 C C . PHE A 1 109 ? 43.134 168.578 99.873 1.00 39.88 109 PHE A C 1
ATOM 1407 O O . PHE A 1 109 ? 42.737 167.418 100.015 1.00 45.86 109 PHE A O 1
ATOM 1424 N N . ASP A 1 110 ? 44.398 168.886 99.617 1.00 41.07 110 ASP A N 1
ATOM 1425 C CA . ASP A 1 110 ? 45.446 167.879 99.615 1.00 41.56 110 ASP A CA 1
ATOM 1426 C C . ASP A 1 110 ? 45.948 167.739 101.045 1.00 45.25 110 ASP A C 1
ATOM 1427 O O . ASP A 1 110 ? 46.404 168.718 101.648 1.00 45.99 110 ASP A O 1
ATOM 1436 N N . GLY A 1 111 ? 45.854 166.524 101.587 1.00 45.70 111 GLY A N 1
ATOM 1437 C CA . GLY A 1 111 ? 46.257 166.286 102.958 1.00 41.06 111 GLY A CA 1
ATOM 1438 C C . GLY A 1 111 ? 47.710 166.595 103.234 1.00 41.60 111 GLY A C 1
ATOM 1439 O O . GLY A 1 111 ? 48.077 166.825 104.390 1.00 45.87 111 GLY A O 1
ATOM 1443 N N . LYS A 1 112 ? 48.550 166.590 102.201 1.00 41.34 112 LYS A N 1
ATOM 1444 C CA . LYS A 1 112 ? 49.960 166.897 102.402 1.00 52.29 112 LYS A CA 1
ATOM 1445 C C . LYS A 1 112 ? 50.188 168.379 102.679 1.00 58.81 112 LYS A C 1
ATOM 1446 O O . LYS A 1 112 ? 51.140 168.733 103.382 1.00 66.68 112 LYS A O 1
ATOM 1465 N N . GLU A 1 113 ? 49.340 169.258 102.135 1.00 54.19 113 GLU A N 1
ATOM 1466 C CA . GLU A 1 113 ? 49.551 170.695 102.235 1.00 61.30 113 GLU A CA 1
ATOM 1467 C C . GLU A 1 113 ? 48.452 171.459 102.958 1.00 57.03 113 GLU A C 1
ATOM 1468 O O . GLU A 1 113 ? 48.703 172.590 103.393 1.00 53.74 113 GLU A O 1
ATOM 1480 N N . GLY A 1 114 ? 47.259 170.890 103.111 1.00 51.38 114 GLY A N 1
ATOM 1481 C CA . GLY A 1 114 ? 46.195 171.663 103.724 1.00 46.57 114 GLY A CA 1
ATOM 1482 C C . GLY A 1 114 ? 45.729 172.765 102.786 1.00 53.29 114 GLY A C 1
ATOM 1483 O O . GLY A 1 114 ? 45.715 172.613 101.561 1.00 58.83 114 GLY A O 1
ATOM 1487 N N . VAL A 1 115 ? 45.338 173.900 103.371 1.00 64.59 115 VAL A N 1
ATOM 1488 C CA . VAL A 1 115 ? 44.942 175.043 102.557 1.00 69.38 115 VAL A CA 1
ATOM 1489 C C . VAL A 1 115 ? 46.172 175.633 101.878 1.00 65.65 115 VAL A C 1
ATOM 1490 O O . VAL A 1 115 ? 47.241 175.780 102.489 1.00 59.44 115 VAL A O 1
ATOM 1503 N N . GLU A 1 116 ? 46.035 175.936 100.597 1.00 72.93 116 GLU A N 1
ATOM 1504 C CA . GLU A 1 116 ? 47.113 176.425 99.756 1.00 77.57 116 GLU A CA 1
ATOM 1505 C C . GLU A 1 116 ? 46.754 177.804 99.217 1.00 88.97 116 GLU A C 1
ATOM 1506 O O . GLU A 1 116 ? 45.580 178.194 99.232 1.00 93.05 116 GLU A O 1
ATOM 1518 N N . PRO A 1 117 ? 47.744 178.579 98.750 1.00 98.53 117 PRO A N 1
ATOM 1519 C CA . PRO A 1 117 ? 47.477 179.977 98.361 1.00 93.70 117 PRO A CA 1
ATOM 1520 C C . PRO A 1 117 ? 46.283 180.161 97.434 1.00 87.04 117 PRO A C 1
ATOM 1521 O O . PRO A 1 117 ? 45.586 181.178 97.535 1.00 89.05 117 PRO A O 1
ATOM 1532 N N . GLN A 1 118 ? 46.030 179.214 96.528 1.00 90.80 118 GLN A N 1
ATOM 1533 C CA . GLN A 1 118 ? 44.921 179.354 95.588 1.00 100.07 118 GLN A CA 1
ATOM 1534 C C . GLN A 1 118 ? 43.571 179.227 96.283 1.00 98.96 118 GLN A C 1
ATOM 1535 O O . GLN A 1 118 ? 42.637 179.979 95.980 1.00 105.88 118 GLN A O 1
ATOM 1549 N N . SER A 1 119 ? 43.454 178.281 97.217 1.00 95.83 119 SER A N 1
ATOM 1550 C CA . SER A 1 119 ? 42.186 178.041 97.900 1.00 85.54 119 SER A CA 1
ATOM 1551 C C . SER A 1 119 ? 41.767 179.222 98.765 1.00 85.66 119 SER A C 1
ATOM 1552 O O . SER A 1 119 ? 40.571 179.403 99.021 1.00 79.51 119 SER A O 1
ATOM 1560 N N . GLU A 1 120 ? 42.730 180.022 99.230 1.00 83.12 120 GLU A N 1
ATOM 1561 C CA . GLU A 1 120 ? 42.408 181.190 100.041 1.00 83.84 120 GLU A CA 1
ATOM 1562 C C . GLU A 1 120 ? 41.507 182.157 99.284 1.00 83.24 120 GLU A C 1
ATOM 1563 O O . GLU A 1 120 ? 40.536 182.682 99.842 1.00 84.55 120 GLU A O 1
ATOM 1575 N N . GLN A 1 121 ? 41.815 182.400 98.009 1.00 88.17 121 GLN A N 1
ATOM 1576 C CA . GLN A 1 121 ? 41.068 183.376 97.223 1.00 91.57 121 GLN A CA 1
ATOM 1577 C C . GLN A 1 121 ? 39.626 182.932 97.011 1.00 77.81 121 GLN A C 1
ATOM 1578 O O . GLN A 1 121 ? 38.688 183.716 97.202 1.00 79.41 121 GLN A O 1
ATOM 1592 N N . VAL A 1 122 ? 39.432 181.674 96.620 1.00 76.99 122 VAL A N 1
ATOM 1593 C CA . VAL A 1 122 ? 38.092 181.182 96.327 1.00 79.39 122 VAL A CA 1
ATOM 1594 C C . VAL A 1 122 ? 37.264 181.073 97.601 1.00 77.72 122 VAL A C 1
ATOM 1595 O O . VAL A 1 122 ? 36.058 181.352 97.600 1.00 76.59 122 VAL A O 1
ATOM 1608 N N . TRP A 1 123 ? 37.893 180.662 98.703 1.00 74.28 123 TRP A N 1
ATOM 1609 C CA . TRP A 1 123 ? 37.187 180.573 99.976 1.00 71.12 123 TRP A CA 1
ATOM 1610 C C . TRP A 1 123 ? 36.617 181.925 100.380 1.00 74.03 123 TRP A C 1
ATOM 1611 O O . TRP A 1 123 ? 35.488 182.015 100.876 1.00 72.99 123 TRP A O 1
ATOM 1632 N N . ARG A 1 124 ? 37.388 182.992 100.168 1.00 83.83 124 ARG A N 1
ATOM 1633 C CA . ARG A 1 124 ? 36.951 184.326 100.553 1.00 78.07 124 ARG A CA 1
ATOM 1634 C C . ARG A 1 124 ? 35.852 184.847 99.635 1.00 77.88 124 ARG A C 1
ATOM 1635 O O . ARG A 1 124 ? 34.980 185.602 100.082 1.00 78.69 124 ARG A O 1
ATOM 1656 N N . GLN A 1 125 ? 35.874 184.466 98.354 1.00 71.31 125 GLN A N 1
ATOM 1657 C CA . GLN A 1 125 ? 34.772 184.829 97.470 1.00 73.58 125 GLN A CA 1
ATOM 1658 C C . GLN A 1 125 ? 33.493 184.103 97.870 1.00 76.81 125 GLN A C 1
ATOM 1659 O O . GLN A 1 125 ? 32.411 184.702 97.886 1.00 78.13 125 GLN A O 1
ATOM 1673 N N . ALA A 1 126 ? 33.598 182.811 98.195 1.00 73.84 126 ALA A N 1
ATOM 1674 C CA . ALA A 1 126 ? 32.446 182.079 98.710 1.00 64.17 126 ALA A CA 1
ATOM 1675 C C . ALA A 1 126 ? 31.974 182.650 100.039 1.00 65.21 126 ALA A C 1
ATOM 1676 O O . ALA A 1 126 ? 30.777 182.603 100.346 1.00 60.83 126 ALA A O 1
ATOM 1683 N N . ASP A 1 127 ? 32.901 183.174 100.844 1.00 75.07 127 ASP A N 1
ATOM 1684 C CA . ASP A 1 127 ? 32.520 183.856 102.076 1.00 70.31 127 ASP A CA 1
ATOM 1685 C C . ASP A 1 127 ? 31.732 185.125 101.776 1.00 71.52 127 ASP A C 1
ATOM 1686 O O . ASP A 1 127 ? 30.758 185.438 102.471 1.00 65.42 127 ASP A O 1
ATOM 1695 N N . LYS A 1 128 ? 32.139 185.868 100.741 1.00 71.91 128 LYS A N 1
ATOM 1696 C CA . LYS A 1 128 ? 31.431 187.089 100.374 1.00 81.42 128 LYS A CA 1
ATOM 1697 C C . LYS A 1 128 ? 29.976 186.804 100.031 1.00 86.41 128 LYS A C 1
ATOM 1698 O O . LYS A 1 128 ? 29.082 187.581 100.386 1.00 81.78 128 LYS A O 1
ATOM 1717 N N . TYR A 1 129 ? 29.721 185.697 99.335 1.00 83.65 129 TYR A N 1
ATOM 1718 C CA . TYR A 1 129 ? 28.384 185.344 98.885 1.00 82.41 129 TYR A CA 1
ATOM 1719 C C . TYR A 1 129 ? 27.734 184.275 99.752 1.00 75.96 129 TYR A C 1
ATOM 1720 O O . TYR A 1 129 ? 26.728 183.685 99.340 1.00 66.30 129 TYR A O 1
ATOM 1738 N N . ASP A 1 130 ? 28.298 184.006 100.932 1.00 78.12 130 ASP A N 1
ATOM 1739 C CA . ASP A 1 130 ? 27.656 183.181 101.956 1.00 79.49 130 ASP A CA 1
ATOM 1740 C C . ASP A 1 130 ? 27.353 181.774 101.438 1.00 63.52 130 ASP A C 1
ATOM 1741 O O . ASP A 1 130 ? 26.283 181.216 101.690 1.00 56.05 130 ASP A O 1
ATOM 1750 N N . VAL A 1 131 ? 28.313 181.192 100.725 1.00 63.74 131 VAL A N 1
ATOM 1751 C CA . VAL A 1 131 ? 28.135 179.901 100.066 1.00 56.50 131 VAL A CA 1
ATOM 1752 C C . VAL A 1 131 ? 28.457 178.797 101.068 1.00 48.43 131 VAL A C 1
ATOM 1753 O O . VAL A 1 131 ? 29.597 178.734 101.555 1.00 46.07 131 VAL A O 1
ATOM 1766 N N . PRO A 1 132 ? 27.510 177.913 101.387 1.00 39.60 132 PRO A N 1
ATOM 1767 C CA . PRO A 1 132 ? 27.815 176.800 102.294 1.00 41.38 132 PRO A CA 1
ATOM 1768 C C . PRO A 1 132 ? 28.840 175.854 101.689 1.00 44.80 132 PRO A C 1
ATOM 1769 O O . PRO A 1 132 ? 28.796 175.539 100.498 1.00 47.09 132 PRO A O 1
ATOM 1780 N N . ARG A 1 133 ? 29.774 175.402 102.524 1.00 46.26 133 ARG A N 1
ATOM 1781 C CA . ARG A 1 133 ? 30.867 174.549 102.079 1.00 43.63 133 ARG A CA 1
ATOM 1782 C C . ARG A 1 133 ? 31.055 173.397 103.053 1.00 43.26 133 ARG A C 1
ATOM 1783 O O . ARG A 1 133 ? 30.901 173.567 104.265 1.00 48.30 133 ARG A O 1
ATOM 1804 N N . ILE A 1 134 ? 31.387 172.227 102.513 1.00 48.21 134 ILE A N 1
ATOM 1805 C CA . ILE A 1 134 ? 31.890 171.110 103.301 1.00 48.42 134 ILE A CA 1
ATOM 1806 C C . ILE A 1 134 ? 33.276 170.769 102.776 1.00 44.00 134 ILE A C 1
ATOM 1807 O O . ILE A 1 134 ? 33.580 170.971 101.596 1.00 44.33 134 ILE A O 1
ATOM 1823 N N . CYS A 1 135 ? 34.123 170.258 103.662 1.00 48.72 135 CYS A N 1
ATOM 1824 C CA . CYS A 1 135 ? 35.535 170.062 103.369 1.00 43.20 135 CYS A CA 1
ATOM 1825 C C . CYS A 1 135 ? 35.857 168.579 103.260 1.00 41.21 135 CYS A C 1
ATOM 1826 O O . CYS A 1 135 ? 35.391 167.773 104.073 1.00 40.19 135 CYS A O 1
ATOM 1834 N N . PHE A 1 136 ? 36.630 168.225 102.237 1.00 39.77 136 PHE A N 1
ATOM 1835 C CA . PHE A 1 136 ? 37.093 166.861 102.009 1.00 39.80 136 PHE A CA 1
ATOM 1836 C C . PHE A 1 136 ? 38.613 166.887 101.921 1.00 39.87 136 PHE A C 1
ATOM 1837 O O . PHE A 1 136 ? 39.172 167.399 100.945 1.00 39.69 136 PHE A O 1
ATOM 1854 N N . VAL A 1 137 ? 39.284 166.328 102.924 1.00 40.17 137 VAL A N 1
ATOM 1855 C CA . VAL A 1 137 ? 40.742 166.262 102.937 1.00 40.44 137 VAL A CA 1
ATOM 1856 C C . VAL A 1 137 ? 41.149 165.013 102.162 1.00 42.27 137 VAL A C 1
ATOM 1857 O O . VAL A 1 137 ? 40.963 163.886 102.628 1.00 45.81 137 VAL A O 1
ATOM 1870 N N . ASN A 1 138 ? 41.687 165.218 100.968 1.00 40.05 138 ASN A N 1
ATOM 1871 C CA . ASN A 1 138 ? 41.995 164.143 100.040 1.00 42.14 138 ASN A CA 1
ATOM 1872 C C . ASN A 1 138 ? 43.465 163.743 100.185 1.00 47.71 138 ASN A C 1
ATOM 1873 O O . ASN A 1 138 ? 44.235 164.374 100.914 1.00 41.93 138 ASN A O 1
ATOM 1884 N N . LYS A 1 139 ? 43.837 162.655 99.500 1.00 43.37 139 LYS A N 1
ATOM 1885 C CA . LYS A 1 139 ? 45.218 162.158 99.441 1.00 44.66 139 LYS A CA 1
ATOM 1886 C C . LYS A 1 139 ? 45.703 161.657 100.801 1.00 40.84 139 LYS A C 1
ATOM 1887 O O . LYS A 1 139 ? 46.873 161.816 101.149 1.00 43.17 139 LYS A O 1
ATOM 1923 N N . ASP A 1 141 ? 46.104 158.674 101.722 1.00 50.21 141 ASP A N 1
ATOM 1924 C CA . ASP A 1 141 ? 46.974 157.521 101.543 1.00 45.86 141 ASP A CA 1
ATOM 1925 C C . ASP A 1 141 ? 48.437 157.916 101.402 1.00 45.88 141 ASP A C 1
ATOM 1926 O O . ASP A 1 141 ? 49.313 157.070 101.602 1.00 43.25 141 ASP A O 1
ATOM 1935 N N . LYS A 1 142 ? 48.716 159.167 101.039 1.00 41.66 142 LYS A N 1
ATOM 1936 C CA . LYS A 1 142 ? 50.059 159.586 100.666 1.00 46.64 142 LYS A CA 1
ATOM 1937 C C . LYS A 1 142 ? 50.925 159.849 101.894 1.00 45.15 142 LYS A C 1
ATOM 1938 O O . LYS A 1 142 ? 50.428 160.153 102.983 1.00 47.66 142 LYS A O 1
ATOM 1957 N N . ILE A 1 143 ? 52.237 159.705 101.708 1.00 45.55 143 ILE A N 1
ATOM 1958 C CA . ILE A 1 143 ? 53.193 160.023 102.762 1.00 42.92 143 ILE A CA 1
ATOM 1959 C C . ILE A 1 143 ? 53.194 161.525 103.011 1.00 46.49 143 ILE A C 1
ATOM 1960 O O . ILE A 1 143 ? 53.275 162.328 102.072 1.00 57.10 143 ILE A O 1
ATOM 1976 N N . GLY A 1 144 ? 53.120 161.914 104.280 1.00 43.03 144 GLY A N 1
ATOM 1977 C CA . GLY A 1 144 ? 53.103 163.312 104.645 1.00 43.02 144 GLY A CA 1
ATOM 1978 C C . GLY A 1 144 ? 51.726 163.918 104.786 1.00 49.05 144 GLY A C 1
ATOM 1979 O O . GLY A 1 144 ? 51.618 165.096 105.153 1.00 55.55 144 GLY A O 1
ATOM 1983 N N . ALA A 1 145 ? 50.675 163.164 104.489 1.00 42.41 145 ALA A N 1
ATOM 1984 C CA . ALA A 1 145 ? 49.317 163.663 104.621 1.00 42.11 145 ALA A CA 1
ATOM 1985 C C . ALA A 1 145 ? 48.865 163.542 106.068 1.00 45.12 145 ALA A C 1
ATOM 1986 O O . ALA A 1 145 ? 49.081 162.508 106.707 1.00 42.58 145 ALA A O 1
ATOM 1993 N N . ASP A 1 146 ? 48.266 164.608 106.595 1.00 47.37 146 ASP A N 1
ATOM 1994 C CA . ASP A 1 146 ? 47.736 164.598 107.954 1.00 42.61 146 ASP A CA 1
ATOM 1995 C C . ASP A 1 146 ? 46.415 165.347 107.984 1.00 42.30 146 ASP A C 1
ATOM 1996 O O . ASP A 1 146 ? 46.347 166.506 107.564 1.00 44.31 146 ASP A O 1
ATOM 2005 N N . PHE A 1 147 ? 45.363 164.673 108.452 1.00 45.12 147 PHE A N 1
ATOM 2006 C CA . PHE A 1 147 ? 44.060 165.315 108.593 1.00 42.12 147 PHE A CA 1
ATOM 2007 C C . PHE A 1 147 ? 44.099 166.438 109.621 1.00 44.07 147 PHE A C 1
ATOM 2008 O O . PHE A 1 147 ? 43.555 167.523 109.389 1.00 46.97 147 PHE A O 1
ATOM 2025 N N . TYR A 1 148 ? 44.739 166.195 110.765 1.00 47.41 148 TYR A N 1
ATOM 2026 C CA . TYR A 1 148 ? 44.691 167.153 111.863 1.00 43.13 148 TYR A CA 1
ATOM 2027 C C . TYR A 1 148 ? 45.488 168.413 111.546 1.00 49.65 148 TYR A C 1
ATOM 2028 O O . TYR A 1 148 ? 45.068 169.524 111.892 1.00 46.26 148 TYR A O 1
ATOM 2046 N N . PHE A 1 149 ? 46.648 168.258 110.903 1.00 49.40 149 PHE A N 1
ATOM 2047 C CA . PHE A 1 149 ? 47.434 169.421 110.505 1.00 53.17 149 PHE A CA 1
ATOM 2048 C C . PHE A 1 149 ? 46.693 170.259 109.473 1.00 57.31 149 PHE A C 1
ATOM 2049 O O . PHE A 1 149 ? 46.698 171.494 109.545 1.00 62.18 149 PHE A O 1
ATOM 2066 N N . SER A 1 150 ? 46.047 169.601 108.505 1.00 47.88 150 SER A N 1
ATOM 2067 C CA . SER A 1 150 ? 45.336 170.323 107.455 1.00 49.28 150 SER A CA 1
ATOM 2068 C C . SER A 1 150 ? 44.155 171.102 108.016 1.00 49.17 150 SER A C 1
ATOM 2069 O O . SER A 1 150 ? 43.900 172.237 107.598 1.00 54.32 150 SER A O 1
ATOM 2077 N N . VAL A 1 151 ? 43.423 170.510 108.962 1.00 47.20 151 VAL A N 1
ATOM 2078 C CA . VAL A 1 151 ? 42.300 171.210 109.576 1.00 48.45 151 VAL A CA 1
ATOM 2079 C C . VAL A 1 151 ? 42.796 172.410 110.377 1.00 47.54 151 VAL A C 1
ATOM 2080 O O . VAL A 1 151 ? 42.067 173.395 110.551 1.00 51.28 151 VAL A O 1
ATOM 2093 N N . ARG A 1 152 ? 44.041 172.367 110.859 1.00 50.36 152 ARG A N 1
ATOM 2094 C CA . ARG A 1 152 ? 44.610 173.540 111.516 1.00 56.89 152 ARG A CA 1
ATOM 2095 C C . ARG A 1 152 ? 44.820 174.680 110.528 1.00 55.41 152 ARG A C 1
ATOM 2096 O O . ARG A 1 152 ? 44.543 175.843 110.844 1.00 55.25 152 ARG A O 1
ATOM 2117 N N . THR A 1 153 ? 45.313 174.365 109.328 1.00 56.71 153 THR A N 1
ATOM 2118 C CA . THR A 1 153 ? 45.567 175.397 108.331 1.00 54.17 153 THR A CA 1
ATOM 2119 C C . THR A 1 153 ? 44.292 176.102 107.890 1.00 57.52 153 THR A C 1
ATOM 2120 O O . THR A 1 153 ? 44.362 177.239 107.410 1.00 59.39 153 THR A O 1
ATOM 2148 N N . GLY A 1 155 ? 41.918 177.083 109.975 1.00 64.03 155 GLY A N 1
ATOM 2149 C CA . GLY A 1 155 ? 41.755 178.139 110.951 1.00 63.05 155 GLY A CA 1
ATOM 2150 C C . GLY A 1 155 ? 42.826 179.201 110.820 1.00 63.90 155 GLY A C 1
ATOM 2151 O O . GLY A 1 155 ? 42.542 180.399 110.918 1.00 75.44 155 GLY A O 1
ATOM 2155 N N . GLU A 1 156 ? 44.066 178.768 110.580 1.00 60.00 156 GLU A N 1
ATOM 2156 C CA . GLU A 1 156 ? 45.193 179.693 110.566 1.00 64.47 156 GLU A CA 1
ATOM 2157 C C . GLU A 1 156 ? 45.146 180.628 109.364 1.00 66.09 156 GLU A C 1
ATOM 2158 O O . GLU A 1 156 ? 45.452 181.819 109.488 1.00 82.46 156 GLU A O 1
ATOM 2170 N N . ARG A 1 157 ? 44.790 180.105 108.191 1.00 58.12 157 ARG A N 1
ATOM 2171 C CA . ARG A 1 157 ? 44.862 180.872 106.956 1.00 78.52 157 ARG A CA 1
ATOM 2172 C C . ARG A 1 157 ? 43.513 181.278 106.381 1.00 75.21 157 ARG A C 1
ATOM 2173 O O . ARG A 1 157 ? 43.472 182.173 105.531 1.00 83.63 157 ARG A O 1
ATOM 2194 N N . LEU A 1 158 ? 42.418 180.645 106.798 1.00 70.01 158 LEU A N 1
ATOM 2195 C CA . LEU A 1 158 ? 41.095 180.998 106.304 1.00 57.22 158 LEU A CA 1
ATOM 2196 C C . LEU A 1 158 ? 40.166 181.547 107.374 1.00 58.14 158 LEU A C 1
ATOM 2197 O O . LEU A 1 158 ? 39.064 181.994 107.031 1.00 59.54 158 LEU A O 1
ATOM 2213 N N . GLY A 1 159 ? 40.571 181.534 108.640 1.00 62.95 159 GLY A N 1
ATOM 2214 C CA . GLY A 1 159 ? 39.673 181.951 109.713 1.00 77.85 159 GLY A CA 1
ATOM 2215 C C . GLY A 1 159 ? 38.341 181.236 109.686 1.00 79.62 159 GLY A C 1
ATOM 2216 O O . GLY A 1 159 ? 37.295 181.854 109.921 1.00 88.90 159 GLY A O 1
ATOM 2220 N N . ALA A 1 160 ? 38.356 179.934 109.408 1.00 77.62 160 ALA A N 1
ATOM 2221 C CA . ALA A 1 160 ? 37.147 179.164 109.155 1.00 73.96 160 ALA A CA 1
ATOM 2222 C C . ALA A 1 160 ? 36.855 178.246 110.333 1.00 69.07 160 ALA A C 1
ATOM 2223 O O . ALA A 1 160 ? 37.754 177.561 110.832 1.00 67.46 160 ALA A O 1
ATOM 2230 N N . ASN A 1 161 ? 35.593 178.228 110.764 1.00 72.75 161 ASN A N 1
ATOM 2231 C CA . ASN A 1 161 ? 35.139 177.325 111.820 1.00 69.56 161 ASN A CA 1
ATOM 2232 C C . ASN A 1 161 ? 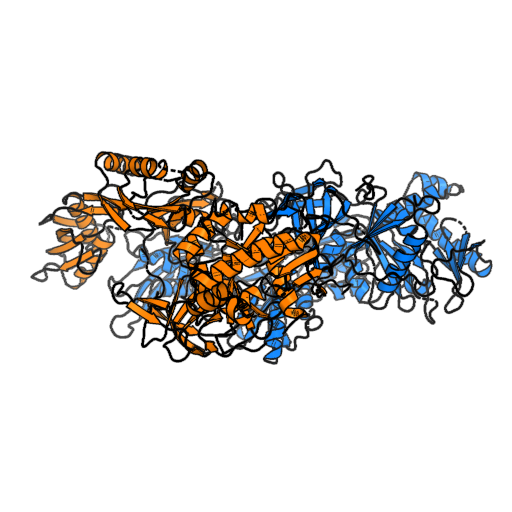34.959 175.935 111.214 1.00 66.43 161 ASN A C 1
ATOM 2233 O O . ASN A 1 161 ? 33.847 175.459 110.970 1.00 58.88 161 ASN A O 1
ATOM 2244 N N . ALA A 1 162 ? 36.089 175.275 110.966 1.00 62.07 162 ALA A N 1
ATOM 2245 C CA . ALA A 1 162 ? 36.090 173.926 110.413 1.00 56.32 162 ALA A CA 1
ATOM 2246 C C . ALA A 1 162 ? 35.820 172.924 111.529 1.00 50.92 162 ALA A C 1
ATOM 2247 O O . ALA A 1 162 ? 36.592 172.835 112.490 1.00 45.17 162 ALA A O 1
ATOM 2254 N N . VAL A 1 163 ? 34.718 172.191 111.411 1.00 50.70 163 VAL A N 1
ATOM 2255 C CA . VAL A 1 163 ? 34.282 171.219 112.407 1.00 45.66 163 VAL A CA 1
ATOM 2256 C C . VAL A 1 163 ? 34.421 169.827 111.796 1.00 47.92 163 VAL A C 1
ATOM 2257 O O . VAL A 1 163 ? 33.622 169.452 110.925 1.00 57.77 163 VAL A O 1
ATOM 2270 N N . PRO A 1 164 ? 35.410 169.033 112.206 1.00 46.69 164 PRO A N 1
ATOM 2271 C CA . PRO A 1 164 ? 35.511 167.657 111.694 1.00 55.34 164 PRO A CA 1
ATOM 2272 C C . PRO A 1 164 ? 34.294 166.841 112.100 1.00 48.87 164 PRO A C 1
ATOM 2273 O O . PRO A 1 164 ? 33.978 166.711 113.284 1.00 50.16 164 PRO A O 1
ATOM 2284 N N . ILE A 1 165 ? 33.596 166.300 111.101 1.00 57.11 165 ILE A N 1
ATOM 2285 C CA . ILE A 1 165 ? 32.532 165.337 111.353 1.00 50.65 165 ILE A CA 1
ATOM 2286 C C . ILE A 1 165 ? 33.003 163.906 111.177 1.00 48.82 165 ILE A C 1
ATOM 2287 O O . ILE A 1 165 ? 32.199 162.973 111.308 1.00 56.62 165 ILE A O 1
ATOM 2303 N N . GLN A 1 166 ? 34.280 163.702 110.861 1.00 42.71 166 GLN A N 1
ATOM 2304 C CA . GLN A 1 166 ? 34.846 162.366 110.782 1.00 49.66 166 GLN A CA 1
ATOM 2305 C C . GLN A 1 166 ? 36.345 162.444 111.037 1.00 44.67 166 GLN A C 1
ATOM 2306 O O . GLN A 1 166 ? 36.959 163.509 110.933 1.00 47.00 166 GLN A O 1
ATOM 2320 N N . LEU A 1 167 ? 36.926 161.300 111.398 1.00 42.60 167 LEU A N 1
ATOM 2321 C CA . LEU A 1 167 ? 38.350 161.202 111.673 1.00 42.73 167 LEU A CA 1
ATOM 2322 C C . LEU A 1 167 ? 38.959 160.048 110.889 1.00 45.97 167 LEU A C 1
ATOM 2323 O O . LEU A 1 167 ? 38.310 159.013 110.694 1.00 48.20 167 LEU A O 1
ATOM 2339 N N . PRO A 1 168 ? 40.199 160.198 110.423 1.00 42.51 168 PRO A N 1
ATOM 2340 C CA . PRO A 1 168 ? 40.806 159.152 109.593 1.00 45.41 168 PRO A CA 1
ATOM 2341 C C . PRO A 1 168 ? 41.212 157.936 110.410 1.00 48.85 168 PRO A C 1
ATOM 2342 O O . PRO A 1 168 ? 41.701 158.053 111.536 1.00 51.41 168 PRO A O 1
ATOM 2353 N N . VAL A 1 169 ? 41.004 156.761 109.824 1.00 51.92 169 VAL A N 1
ATOM 2354 C CA . VAL A 1 169 ? 41.432 155.493 110.401 1.00 47.31 169 VAL A CA 1
ATOM 2355 C C . VAL A 1 169 ? 42.697 155.088 109.654 1.00 42.92 169 VAL A C 1
ATOM 2356 O O . VAL A 1 169 ? 42.631 154.511 108.566 1.00 53.03 169 VAL A O 1
ATOM 2369 N N . GLY A 1 170 ? 43.850 155.413 110.218 1.00 43.16 170 GLY A N 1
ATOM 2370 C CA . GLY A 1 170 ? 45.121 155.100 109.602 1.00 57.89 170 GLY A CA 1
ATOM 2371 C C . GLY A 1 170 ? 45.800 156.335 109.026 1.00 67.13 170 GLY A C 1
ATOM 2372 O O . GLY A 1 170 ? 45.178 157.370 108.770 1.00 63.71 170 GLY A O 1
ATOM 2376 N N . ALA A 1 171 ? 47.121 156.256 108.802 1.00 67.37 171 ALA A N 1
ATOM 2377 C CA . ALA A 1 171 ? 47.921 157.379 108.254 1.00 75.53 171 ALA A CA 1
ATOM 2378 C C . ALA A 1 171 ? 48.815 156.856 107.130 1.00 67.85 171 ALA A C 1
ATOM 2379 O O . ALA A 1 171 ? 49.246 155.690 107.229 1.00 66.02 171 ALA A O 1
ATOM 2386 N N . GLU A 1 172 ? 49.069 157.669 106.100 1.00 60.66 172 GLU A N 1
ATOM 2387 C CA . GLU A 1 172 ? 49.933 157.282 104.953 1.00 61.14 172 GLU A CA 1
ATOM 2388 C C . GLU A 1 172 ? 49.359 155.990 104.355 1.00 47.57 172 GLU A C 1
ATOM 2389 O O . GLU A 1 172 ? 48.141 155.972 104.143 1.00 50.93 172 GLU A O 1
ATOM 2401 N N . ALA A 1 173 ? 50.154 154.937 104.134 1.00 56.15 173 ALA A N 1
ATOM 2402 C CA . ALA A 1 173 ? 49.711 153.682 103.476 1.00 53.20 173 ALA A CA 1
ATOM 2403 C C . ALA A 1 173 ? 48.596 153.003 104.278 1.00 58.13 173 ALA A C 1
ATOM 2404 O O . ALA A 1 173 ? 47.716 152.400 103.630 1.00 57.29 173 ALA A O 1
ATOM 2411 N N . ASP A 1 174 ? 48.620 153.074 105.613 1.00 65.96 174 ASP A N 1
ATOM 2412 C CA . ASP A 1 174 ? 47.651 152.356 106.491 1.00 67.97 174 ASP A CA 1
ATOM 2413 C C . ASP A 1 174 ? 46.254 153.003 106.499 1.00 68.98 174 ASP A C 1
ATOM 2414 O O . ASP A 1 174 ? 45.426 152.527 107.297 1.00 83.26 174 ASP A O 1
ATOM 2423 N N . PHE A 1 175 ? 45.962 154.008 105.659 1.00 62.43 175 PHE A N 1
ATOM 2424 C CA . PHE A 1 175 ? 44.635 154.602 105.597 1.00 53.96 175 PHE A CA 1
ATOM 2425 C C . PHE A 1 175 ? 43.656 153.515 105.195 1.00 52.52 175 PHE A C 1
ATOM 2426 O O . PHE A 1 175 ? 43.856 152.826 104.191 1.00 60.68 175 PHE A O 1
ATOM 2443 N N . GLU A 1 176 ? 42.591 153.371 105.973 1.00 51.34 176 GLU A N 1
ATOM 2444 C CA . GLU A 1 176 ? 41.627 152.309 105.775 1.00 56.95 176 GLU A CA 1
ATOM 2445 C C . GLU A 1 176 ? 40.205 152.819 105.716 1.00 59.80 176 GLU A C 1
ATOM 2446 O O . GLU A 1 176 ? 39.349 152.152 105.129 1.00 62.49 176 GLU A O 1
ATOM 2458 N N . GLY A 1 177 ? 39.928 153.974 106.305 1.00 50.57 177 GLY A N 1
ATOM 2459 C CA . GLY A 1 177 ? 38.570 154.469 106.342 1.00 52.68 177 GLY A CA 1
ATOM 2460 C C . GLY A 1 177 ? 38.477 155.685 107.234 1.00 48.86 177 GLY A C 1
ATOM 2461 O O . GLY A 1 177 ? 39.471 156.365 107.486 1.00 53.94 177 GLY A O 1
ATOM 2465 N N . VAL A 1 178 ? 37.265 155.938 107.706 1.00 46.33 178 VAL A N 1
ATOM 2466 C CA . VAL A 1 178 ? 36.953 157.135 108.466 1.00 50.92 178 VAL A CA 1
ATOM 2467 C C . VAL A 1 178 ? 36.182 156.724 109.711 1.00 53.78 178 VAL A C 1
ATOM 2468 O O . VAL A 1 178 ? 35.454 155.727 109.712 1.00 44.10 178 VAL A O 1
ATOM 2481 N N . VAL A 1 179 ? 36.370 157.480 110.784 1.00 53.78 179 VAL A N 1
ATOM 2482 C CA . VAL A 1 179 ? 35.530 157.362 111.969 1.00 55.38 179 VAL A CA 1
ATOM 2483 C C . VAL A 1 179 ? 34.357 158.311 111.789 1.00 45.33 179 VAL A C 1
ATOM 2484 O O . VAL A 1 179 ? 34.547 159.524 111.680 1.00 52.76 179 VAL A O 1
ATOM 2497 N N . ASP A 1 180 ? 33.147 157.773 111.761 1.00 50.41 180 ASP A N 1
ATOM 2498 C CA . ASP A 1 180 ? 31.964 158.620 111.725 1.00 44.57 180 ASP A CA 1
ATOM 2499 C C . ASP A 1 180 ? 31.745 159.207 113.113 1.00 50.84 180 ASP A C 1
ATOM 2500 O O . ASP A 1 180 ? 31.554 158.467 114.083 1.00 55.69 180 ASP A O 1
ATOM 2509 N N . LEU A 1 181 ? 31.779 160.535 113.211 1.00 49.84 181 LEU A N 1
ATOM 2510 C CA . LEU A 1 181 ? 31.633 161.205 114.496 1.00 53.66 181 LEU A CA 1
ATOM 2511 C C . LEU A 1 181 ? 30.187 161.530 114.847 1.00 55.20 181 LEU A C 1
ATOM 2512 O O . LEU A 1 181 ? 29.920 161.893 115.997 1.00 53.36 181 LEU A O 1
ATOM 2528 N N . VAL A 1 182 ? 29.264 161.337 113.919 1.00 57.44 182 VAL A N 1
ATOM 2529 C CA . VAL A 1 182 ? 27.824 161.557 114.211 1.00 56.89 182 VAL A CA 1
ATOM 2530 C C . VAL A 1 182 ? 27.292 160.240 114.751 1.00 61.66 182 VAL A C 1
ATOM 2531 O O . VAL A 1 182 ? 26.989 160.176 115.942 1.00 69.51 182 VAL A O 1
ATOM 2544 N N . GLU A 1 183 ? 27.170 159.229 113.907 1.00 69.49 183 GLU A N 1
ATOM 2545 C CA . GLU A 1 183 ? 26.825 157.897 114.431 1.00 70.41 183 GLU A CA 1
ATOM 2546 C C . GLU A 1 183 ? 28.172 157.366 114.842 1.00 62.46 183 GLU A C 1
ATOM 2547 O O . GLU A 1 183 ? 29.001 157.268 113.985 1.00 79.92 183 GLU A O 1
ATOM 2569 N N . ASN A 1 185 ? 30.510 155.252 114.771 1.00 60.04 185 ASN A N 1
ATOM 2570 C CA . ASN A 1 185 ? 30.990 153.993 114.173 1.00 48.69 185 ASN A CA 1
ATOM 2571 C C . ASN A 1 185 ? 32.140 154.297 113.236 1.00 55.32 185 ASN A C 1
ATOM 2572 O O . ASN A 1 185 ? 32.450 155.464 113.080 1.00 47.53 185 ASN A O 1
ATOM 2583 N N . ALA A 1 186 ? 32.792 153.269 112.717 1.00 64.37 186 ALA A N 1
ATOM 2584 C CA . ALA A 1 186 ? 33.852 153.476 111.717 1.00 51.36 186 ALA A CA 1
ATOM 2585 C C . ALA A 1 186 ? 33.495 152.790 110.406 1.00 49.18 186 ALA A C 1
ATOM 2586 O O . ALA A 1 186 ? 33.006 151.679 110.445 1.00 43.72 186 ALA A O 1
ATOM 2593 N N . LYS A 1 187 ? 33.702 153.479 109.298 1.00 55.90 187 LYS A N 1
ATOM 2594 C CA . LYS A 1 187 ? 33.490 152.955 107.954 1.00 42.38 187 LYS A CA 1
ATOM 2595 C C . LYS A 1 187 ? 34.868 152.719 107.351 1.00 43.60 187 LYS A C 1
ATOM 2596 O O . LYS A 1 187 ? 35.588 153.679 107.055 1.00 52.82 187 LYS A O 1
ATOM 2615 N N . VAL A 1 188 ? 35.241 151.456 107.168 1.00 48.50 188 VAL A N 1
ATOM 2616 C CA . VAL A 1 188 ? 36.590 151.108 106.733 1.00 56.17 188 VAL A CA 1
ATOM 2617 C C . VAL A 1 188 ? 36.536 150.348 105.415 1.00 47.63 188 VAL A C 1
ATOM 2618 O O . VAL A 1 188 ? 35.649 149.515 105.199 1.00 49.30 188 VAL A O 1
ATOM 2631 N N . TRP A 1 189 ? 37.479 150.664 104.529 1.00 50.10 189 TRP A N 1
ATOM 2632 C CA . TRP A 1 189 ? 37.743 149.919 103.301 1.00 44.72 189 TRP A CA 1
ATOM 2633 C C . TRP A 1 189 ? 39.131 149.314 103.493 1.00 51.70 189 TRP A C 1
ATOM 2634 O O . TRP A 1 189 ? 40.140 150.003 103.321 1.00 59.97 189 TRP A O 1
ATOM 2655 N N . ARG A 1 190 ? 39.198 148.033 103.837 1.00 62.87 190 ARG A N 1
ATOM 2656 C CA . ARG A 1 190 ? 40.462 147.419 104.223 1.00 71.51 190 ARG A CA 1
ATOM 2657 C C . ARG A 1 190 ? 41.137 146.739 103.038 1.00 62.06 190 ARG A C 1
ATOM 2658 O O . ARG A 1 190 ? 40.486 146.050 102.247 1.00 59.88 190 ARG A O 1
ATOM 2679 N N . GLY A 1 191 ? 42.451 146.938 102.929 1.00 56.69 191 GLY A N 1
ATOM 2680 C CA . GLY A 1 191 ? 43.216 146.360 101.843 1.00 61.99 191 GLY A CA 1
ATOM 2681 C C . GLY A 1 191 ? 43.091 147.161 100.557 1.00 64.27 191 GLY A C 1
ATOM 2682 O O . GLY A 1 191 ? 42.722 148.339 100.548 1.00 66.67 191 GLY A O 1
ATOM 2686 N N . GLU A 1 192 ? 43.417 146.497 99.450 1.00 72.74 192 GLU A N 1
ATOM 2687 C CA . GLU A 1 192 ? 43.244 147.105 98.138 1.00 65.18 192 GLU A CA 1
ATOM 2688 C C . GLU A 1 192 ? 41.758 147.147 97.806 1.00 68.99 192 GLU A C 1
ATOM 2689 O O . GLU A 1 192 ? 41.113 146.102 97.673 1.00 65.38 192 GLU A O 1
ATOM 2701 N N . THR A 1 193 ? 41.217 148.353 97.674 1.00 60.18 193 THR A N 1
ATOM 2702 C CA . THR A 1 193 ? 39.788 148.553 97.477 1.00 56.65 193 THR A CA 1
ATOM 2703 C C . THR A 1 193 ? 39.484 148.699 95.994 1.00 52.59 193 THR A C 1
ATOM 2704 O O . THR A 1 193 ? 40.115 149.507 95.302 1.00 49.59 193 THR A O 1
ATOM 2715 N N . LYS A 1 194 ? 38.526 147.914 95.510 1.00 56.65 194 LYS A N 1
ATOM 2716 C CA . LYS A 1 194 ? 38.093 148.022 94.129 1.00 58.56 194 LYS A CA 1
ATOM 2717 C C . LYS A 1 194 ? 37.272 149.290 93.923 1.00 53.17 194 LYS A C 1
ATOM 2718 O O . LYS A 1 194 ? 36.678 149.840 94.853 1.00 50.74 194 LYS A O 1
ATOM 2737 N N . LEU A 1 195 ? 37.242 149.750 92.676 1.00 47.08 195 LEU A N 1
ATOM 2738 C CA . LEU A 1 195 ? 36.410 150.887 92.318 1.00 40.22 195 LEU A CA 1
ATOM 2739 C C . LEU A 1 195 ? 34.944 150.550 92.549 1.00 47.56 195 LEU A C 1
ATOM 2740 O O . LEU A 1 195 ? 34.417 149.597 91.965 1.00 62.31 195 LEU A O 1
ATOM 2756 N N . GLY A 1 196 ? 34.288 151.326 93.407 1.00 51.12 196 GLY A N 1
ATOM 2757 C CA . GLY A 1 196 ? 32.897 151.099 93.737 1.00 51.13 196 GLY A CA 1
ATOM 2758 C C . GLY A 1 196 ? 32.643 150.125 94.870 1.00 45.90 196 GLY A C 1
ATOM 2759 O O . GLY A 1 196 ? 31.475 149.892 95.210 1.00 40.56 196 GLY A O 1
ATOM 2763 N N . GLU A 1 197 ? 33.687 149.547 95.460 1.00 51.54 197 GLU A N 1
ATOM 2764 C CA . GLU A 1 197 ? 33.503 148.646 96.589 1.00 47.76 197 GLU A CA 1
ATOM 2765 C C . GLU A 1 197 ? 33.002 149.408 97.810 1.00 47.45 197 GLU A C 1
ATOM 2766 O O . GLU A 1 197 ? 33.433 150.533 98.083 1.00 56.20 197 GLU A O 1
ATOM 2778 N N . THR A 1 198 ? 32.094 148.782 98.550 1.00 42.92 198 THR A N 1
ATOM 2779 C CA . THR A 1 198 ? 31.497 149.402 99.719 1.00 41.26 198 THR A CA 1
ATOM 2780 C C . THR A 1 198 ? 32.399 149.232 100.937 1.00 43.06 198 THR A C 1
ATOM 2781 O O . THR A 1 198 ? 33.405 148.518 100.913 1.00 45.34 198 THR A O 1
ATOM 2792 N N . TYR A 1 199 ? 32.021 149.905 102.015 1.00 47.92 199 TYR A N 1
ATOM 2793 C CA . TYR A 1 199 ? 32.768 149.897 103.261 1.00 52.17 199 TYR A CA 1
ATOM 2794 C C . TYR A 1 199 ? 32.194 148.860 104.222 1.00 52.52 199 TYR A C 1
ATOM 2795 O O . TYR A 1 199 ? 31.091 148.340 104.037 1.00 55.62 199 TYR A O 1
ATOM 2813 N N . ASP A 1 200 ? 32.969 148.558 105.258 1.00 57.03 200 ASP A N 1
ATOM 2814 C CA . ASP A 1 200 ? 32.525 147.728 106.371 1.00 53.51 200 ASP A CA 1
ATOM 2815 C C . ASP A 1 200 ? 32.315 148.624 107.583 1.00 58.40 200 ASP A C 1
ATOM 2816 O O . ASP A 1 200 ? 33.232 149.343 107.993 1.00 55.69 200 ASP A O 1
ATOM 2825 N N . THR A 1 201 ? 31.107 148.591 108.142 1.00 52.23 201 THR A N 1
ATOM 2826 C CA . THR A 1 201 ? 30.801 149.365 109.337 1.00 47.44 201 THR A CA 1
ATOM 2827 C C . THR A 1 201 ? 31.245 148.586 110.569 1.00 57.57 201 THR A C 1
ATOM 2828 O O . THR A 1 201 ? 30.734 147.494 110.841 1.00 57.59 201 THR A O 1
ATOM 2839 N N . VAL A 1 202 ? 32.199 149.145 111.313 1.00 56.02 202 VAL A N 1
ATOM 2840 C CA . VAL A 1 202 ? 32.788 148.487 112.469 1.00 49.93 202 VAL A CA 1
ATOM 2841 C C . VAL A 1 202 ? 32.762 149.452 113.649 1.00 52.03 202 VAL A C 1
ATOM 2842 O O . VAL A 1 202 ? 32.462 150.638 113.508 1.00 46.59 202 VAL A O 1
ATOM 2855 N N . GLU A 1 203 ? 33.076 148.920 114.826 1.00 63.55 203 GLU A N 1
ATOM 2856 C CA . GLU A 1 203 ? 33.201 149.761 116.006 1.00 68.65 203 GLU A CA 1
ATOM 2857 C C . GLU A 1 203 ? 34.456 150.618 115.893 1.00 69.22 203 GLU A C 1
ATOM 2858 O O . GLU A 1 203 ? 35.422 150.254 115.217 1.00 62.82 203 GLU A O 1
ATOM 2870 N N . ILE A 1 204 ? 34.427 151.777 116.544 1.00 58.94 204 ILE A N 1
ATOM 2871 C CA . ILE A 1 204 ? 35.606 152.650 116.510 1.00 55.86 204 ILE A CA 1
ATOM 2872 C C . ILE A 1 204 ? 36.793 151.900 117.099 1.00 61.95 204 ILE A C 1
ATOM 2873 O O . ILE A 1 204 ? 36.670 151.305 118.189 1.00 61.14 204 ILE A O 1
ATOM 2889 N N . PRO A 1 205 ? 37.942 151.863 116.423 1.00 60.07 205 PRO A N 1
ATOM 2890 C CA . PRO A 1 205 ? 39.098 151.147 116.975 1.00 65.23 205 PRO A CA 1
ATOM 2891 C C . PRO A 1 205 ? 39.503 151.693 118.336 1.00 75.74 205 PRO A C 1
ATOM 2892 O O . PRO A 1 205 ? 39.347 152.881 118.628 1.00 72.99 205 PRO A O 1
ATOM 2903 N N . ALA A 1 206 ? 40.035 150.798 119.174 1.00 77.90 206 ALA A N 1
ATOM 2904 C CA . ALA A 1 206 ? 40.463 151.202 120.508 1.00 71.64 206 ALA A CA 1
ATOM 2905 C C . ALA A 1 206 ? 41.585 152.227 120.446 1.00 76.52 206 ALA A C 1
ATOM 2906 O O . ALA A 1 206 ? 41.691 153.086 121.329 1.00 79.25 206 ALA A O 1
ATOM 2913 N N . ASP A 1 207 ? 42.429 152.150 119.414 1.00 83.28 207 ASP A N 1
ATOM 2914 C CA . ASP A 1 207 ? 43.490 153.135 119.228 1.00 77.80 207 ASP A CA 1
ATOM 2915 C C . ASP A 1 207 ? 42.928 154.548 119.111 1.00 69.51 207 ASP A C 1
ATOM 2916 O O . ASP A 1 207 ? 43.587 155.516 119.508 1.00 69.55 207 ASP A O 1
ATOM 2925 N N . LEU A 1 208 ? 41.713 154.683 118.584 1.00 75.53 208 LEU A N 1
ATOM 2926 C CA . LEU A 1 208 ? 41.118 155.976 118.281 1.00 68.74 208 LEU A CA 1
ATOM 2927 C C . LEU A 1 208 ? 39.987 156.358 119.226 1.00 74.67 208 LEU A C 1
ATOM 2928 O O . LEU A 1 208 ? 39.393 157.426 119.052 1.00 70.20 208 LEU A O 1
ATOM 2944 N N . ALA A 1 209 ? 39.681 155.524 120.225 1.00 82.87 209 ALA A N 1
ATOM 2945 C CA . ALA A 1 209 ? 38.448 155.701 120.988 1.00 69.59 209 ALA A CA 1
ATOM 2946 C C . ALA A 1 209 ? 38.413 157.026 121.739 1.00 66.01 209 ALA A C 1
ATOM 2947 O O . ALA A 1 209 ? 37.391 157.722 121.725 1.00 70.56 209 ALA A O 1
ATOM 2954 N N . GLU A 1 210 ? 39.512 157.405 122.396 1.00 66.63 210 GLU A N 1
ATOM 2955 C CA . GLU A 1 210 ? 39.490 158.647 123.165 1.00 76.56 210 GLU A CA 1
ATOM 2956 C C . GLU A 1 210 ? 39.535 159.868 122.258 1.00 74.49 210 GLU A C 1
ATOM 2957 O O . GLU A 1 210 ? 38.767 160.818 122.449 1.00 75.31 210 GLU A O 1
ATOM 2969 N N . GLN A 1 211 ? 40.436 159.871 121.272 1.00 74.45 211 GLN A N 1
ATOM 2970 C CA . GLN A 1 211 ? 40.520 161.027 120.387 1.00 75.49 211 GLN A CA 1
ATOM 2971 C C . GLN A 1 211 ? 39.228 161.213 119.605 1.00 65.02 211 GLN A C 1
ATOM 2972 O O . GLN A 1 211 ? 38.855 162.346 119.283 1.00 60.69 211 GLN A O 1
ATOM 2986 N N . ALA A 1 212 ? 38.529 160.118 119.298 1.00 68.45 212 ALA A N 1
ATOM 2987 C CA . ALA A 1 212 ? 37.198 160.238 118.715 1.00 68.47 212 ALA A CA 1
ATOM 2988 C C . ALA A 1 212 ? 36.241 160.897 119.699 1.00 62.70 212 ALA A C 1
ATOM 2989 O O . ALA A 1 212 ? 35.422 161.739 119.314 1.00 64.82 212 ALA A O 1
ATOM 2996 N N . GLU A 1 213 ? 36.330 160.522 120.977 1.00 70.65 213 GLU A N 1
ATOM 2997 C CA . GLU A 1 213 ? 35.438 161.088 121.982 1.00 72.11 213 GLU A CA 1
ATOM 2998 C C . GLU A 1 213 ? 35.697 162.574 122.205 1.00 68.00 213 GLU A C 1
ATOM 2999 O O . GLU A 1 213 ? 34.763 163.319 122.523 1.00 67.68 213 GLU A O 1
ATOM 3011 N N . GLU A 1 214 ? 36.949 163.021 122.067 1.00 59.61 214 GLU A N 1
ATOM 3012 C CA . GLU A 1 214 ? 37.239 164.448 122.179 1.00 63.90 214 GLU A CA 1
ATOM 3013 C C . GLU A 1 214 ? 36.554 165.237 121.068 1.00 74.22 214 GLU A C 1
ATOM 3014 O O . GLU A 1 214 ? 35.900 166.255 121.324 1.00 76.51 214 GLU A O 1
ATOM 3026 N N . TYR A 1 215 ? 36.693 164.777 119.823 1.00 68.96 215 TYR A N 1
ATOM 3027 C CA . TYR A 1 215 ? 36.092 165.481 118.698 1.00 60.26 215 TYR A CA 1
ATOM 3028 C C . TYR A 1 215 ? 34.587 165.277 118.648 1.00 60.41 215 TYR A C 1
ATOM 3029 O O . TYR A 1 215 ? 33.880 166.090 118.044 1.00 66.62 215 TYR A O 1
ATOM 3047 N N . ARG A 1 216 ? 34.089 164.205 119.264 1.00 58.81 216 ARG A N 1
ATOM 3048 C CA . ARG A 1 216 ? 32.651 164.041 119.436 1.00 61.23 216 ARG A CA 1
ATOM 3049 C C . ARG A 1 216 ? 32.090 165.110 120.368 1.00 76.32 216 ARG A C 1
ATOM 3050 O O . ARG A 1 216 ? 30.999 165.642 120.128 1.00 74.86 216 ARG A O 1
ATOM 3071 N N . THR A 1 217 ? 32.825 165.434 121.439 1.00 76.81 217 THR A N 1
ATOM 3072 C CA . THR A 1 217 ? 32.405 166.504 122.341 1.00 81.57 217 THR A CA 1
ATOM 3073 C C . THR A 1 217 ? 32.429 167.861 121.645 1.00 75.79 217 THR A C 1
ATOM 3074 O O . THR A 1 217 ? 31.523 168.680 121.841 1.00 85.38 217 THR A O 1
ATOM 3085 N N . LYS A 1 218 ? 33.469 168.125 120.847 1.00 67.56 218 LYS A N 1
ATOM 3086 C CA . LYS A 1 218 ? 33.537 169.387 120.115 1.00 64.78 218 LYS A CA 1
ATOM 3087 C C . LYS A 1 218 ? 32.347 169.544 119.179 1.00 72.99 218 LYS A C 1
ATOM 3088 O O . LYS A 1 218 ? 31.771 170.632 119.068 1.00 70.58 218 LYS A O 1
ATOM 3107 N N . LEU A 1 219 ? 31.963 168.462 118.500 1.00 72.61 219 LEU A N 1
ATOM 3108 C CA . LEU A 1 219 ? 30.815 168.513 117.602 1.00 67.40 219 LEU A CA 1
ATOM 3109 C C . LEU A 1 219 ? 29.512 168.687 118.372 1.00 73.09 219 LEU A C 1
ATOM 3110 O O . LEU A 1 219 ? 28.653 169.483 117.976 1.00 81.12 219 LEU A O 1
ATOM 3126 N N . LEU A 1 220 ? 29.348 167.951 119.475 1.00 73.73 220 LEU A N 1
ATOM 3127 C CA . LEU A 1 220 ? 28.113 168.036 120.251 1.00 78.07 220 LEU A CA 1
ATOM 3128 C C . LEU A 1 220 ? 27.927 169.418 120.866 1.00 79.19 220 LEU A C 1
ATOM 3129 O O . LEU A 1 220 ? 26.797 169.909 120.969 1.00 78.89 220 LEU A O 1
ATOM 3145 N N . GLU A 1 221 ? 29.020 170.053 121.297 1.00 71.11 221 GLU A N 1
ATOM 3146 C CA . GLU A 1 221 ? 28.909 171.386 121.880 1.00 79.88 221 GLU A CA 1
ATOM 3147 C C . GLU A 1 221 ? 28.476 172.413 120.841 1.00 78.94 221 GLU A C 1
ATOM 3148 O O . GLU A 1 221 ? 27.641 173.279 121.127 1.00 83.67 221 GLU A O 1
ATOM 3160 N N . VAL A 1 222 ? 29.033 172.333 119.629 1.00 85.69 222 VAL A N 1
ATOM 3161 C CA . VAL A 1 222 ? 28.595 173.206 118.543 1.00 77.93 222 VAL A CA 1
ATOM 3162 C C . VAL A 1 222 ? 27.132 172.947 118.206 1.00 80.82 222 VAL A C 1
ATOM 3163 O O . VAL A 1 222 ? 26.349 173.884 118.001 1.00 82.43 222 VAL A O 1
ATOM 3176 N N . VAL A 1 223 ? 26.742 171.672 118.143 1.00 78.58 223 VAL A N 1
ATOM 3177 C CA . VAL A 1 223 ? 25.367 171.320 117.801 1.00 76.25 223 VAL A CA 1
ATOM 3178 C C . VAL A 1 223 ? 24.400 171.809 118.873 1.00 79.25 223 VAL A C 1
ATOM 3179 O O . VAL A 1 223 ? 23.337 172.364 118.565 1.00 83.38 223 VAL A O 1
ATOM 3192 N N . ALA A 1 224 ? 24.756 171.625 120.146 1.00 88.64 224 ALA A N 1
ATOM 3193 C CA . ALA A 1 224 ? 23.836 171.957 121.230 1.00 94.78 224 ALA A CA 1
ATOM 3194 C C . ALA A 1 224 ? 23.666 173.463 121.396 1.00 93.05 224 ALA A C 1
ATOM 3195 O O . ALA A 1 224 ? 22.582 173.923 121.774 1.00 95.73 224 ALA A O 1
ATOM 3202 N N . GLU A 1 225 ? 24.718 174.243 121.133 1.00 79.83 225 GLU A N 1
ATOM 3203 C CA . GLU A 1 225 ? 24.638 175.688 121.310 1.00 90.67 225 GLU A CA 1
ATOM 3204 C C . GLU A 1 225 ? 23.796 176.374 120.242 1.00 96.24 225 GLU A C 1
ATOM 3205 O O . GLU A 1 225 ? 23.389 177.524 120.440 1.00 97.62 225 GLU A O 1
ATOM 3217 N N . SER A 1 226 ? 23.520 175.705 119.122 1.00 98.37 226 SER A N 1
ATOM 3218 C CA . SER A 1 226 ? 22.719 176.325 118.070 1.00 99.62 226 SER A CA 1
ATOM 3219 C C . SER A 1 226 ? 21.255 176.449 118.481 1.00 104.49 226 SER A C 1
ATOM 3220 O O . SER A 1 226 ? 20.637 177.504 118.300 1.00 109.18 226 SER A O 1
ATOM 3228 N N . ASP A 1 227 ? 20.683 175.383 119.035 1.00 101.49 227 ASP A N 1
ATOM 3229 C CA . ASP A 1 227 ? 19.263 175.329 119.354 1.00 106.13 227 ASP A CA 1
ATOM 3230 C C . ASP A 1 227 ? 19.081 175.265 120.866 1.00 111.81 227 ASP A C 1
ATOM 3231 O O . ASP A 1 227 ? 19.733 174.461 121.541 1.00 108.27 227 ASP A O 1
ATOM 3240 N N . GLU A 1 228 ? 18.199 176.122 121.390 1.00 112.29 228 GLU A N 1
ATOM 3241 C CA . GLU A 1 228 ? 17.965 176.167 122.832 1.00 108.60 228 GLU A CA 1
ATOM 3242 C C . GLU A 1 228 ? 17.378 174.857 123.347 1.00 106.52 228 GLU A C 1
ATOM 3243 O O . GLU A 1 228 ? 17.709 174.415 124.453 1.00 102.11 228 GLU A O 1
ATOM 3255 N N . HIS A 1 229 ? 16.492 174.231 122.566 1.00 103.19 229 HIS A N 1
ATOM 3256 C CA . HIS A 1 229 ? 15.875 172.982 123.003 1.00 100.85 229 HIS A CA 1
ATOM 3257 C C . HIS A 1 229 ? 16.921 171.895 123.211 1.00 103.22 229 HIS A C 1
ATOM 3258 O O . HIS A 1 229 ? 16.851 171.132 124.182 1.00 92.53 229 HIS A O 1
ATOM 3272 N N . LEU A 1 230 ? 17.899 171.807 122.307 1.00 108.90 230 LEU A N 1
ATOM 3273 C CA . LEU A 1 230 ? 18.956 170.811 122.457 1.00 106.40 230 LEU A CA 1
ATOM 3274 C C . LEU A 1 230 ? 19.951 171.187 123.549 1.00 99.88 230 LEU A C 1
ATOM 3275 O O . LEU A 1 230 ? 20.523 170.297 124.187 1.00 99.52 230 LEU A O 1
ATOM 3291 N N . LEU A 1 231 ? 20.174 172.484 123.777 1.00 103.36 231 LEU A N 1
ATOM 3292 C CA . LEU A 1 231 ? 21.090 172.896 124.839 1.00 103.28 231 LEU A CA 1
ATOM 3293 C C . LEU A 1 231 ? 20.581 172.468 126.210 1.00 98.03 231 LEU A C 1
ATOM 3294 O O . LEU A 1 231 ? 21.344 171.947 127.032 1.00 89.01 231 LEU A O 1
ATOM 3310 N N . GLU A 1 232 ? 19.292 172.686 126.478 1.00 106.37 232 GLU A N 1
ATOM 3311 C CA . GLU A 1 232 ? 18.701 172.172 127.711 1.00 107.16 232 GLU A CA 1
ATOM 3312 C C . GLU A 1 232 ? 18.768 170.651 127.746 1.00 106.09 232 GLU A C 1
ATOM 3313 O O . GLU A 1 232 ? 18.997 170.052 128.804 1.00 112.62 232 GLU A O 1
ATOM 3325 N N . LYS A 1 233 ? 18.562 170.013 126.593 1.00 106.40 233 LYS A N 1
ATOM 3326 C CA . LYS A 1 233 ? 18.597 168.557 126.519 1.00 95.62 233 LYS A CA 1
ATOM 3327 C C . LYS A 1 233 ? 20.017 168.030 126.691 1.00 86.85 233 LYS A C 1
ATOM 3328 O O . LYS A 1 233 ? 20.242 167.065 127.432 1.00 84.35 233 LYS A O 1
ATOM 3347 N N . TYR A 1 234 ? 20.988 168.653 126.019 1.00 98.26 234 TYR A N 1
ATOM 3348 C CA . TYR A 1 234 ? 22.373 168.194 126.098 1.00 97.34 234 TYR A CA 1
ATOM 3349 C C . TYR A 1 234 ? 22.949 168.385 127.495 1.00 89.13 234 TYR A C 1
ATOM 3350 O O . TYR A 1 234 ? 23.580 167.475 128.047 1.00 86.40 234 TYR A O 1
ATOM 3368 N N . LEU A 1 235 ? 22.754 169.570 128.078 1.00 95.78 235 LEU A N 1
ATOM 3369 C CA . LEU A 1 235 ? 23.314 169.852 129.395 1.00 90.48 235 LEU A CA 1
ATOM 3370 C C . LEU A 1 235 ? 22.684 168.985 130.476 1.00 90.91 235 LEU A C 1
ATOM 3371 O O . LEU A 1 235 ? 23.341 168.670 131.475 1.00 90.14 235 LEU A O 1
ATOM 3387 N N . GLY A 1 236 ? 21.427 168.585 130.298 1.00 92.74 236 GLY A N 1
ATOM 3388 C CA . GLY A 1 236 ? 20.753 167.750 131.272 1.00 96.51 236 GLY A CA 1
ATOM 3389 C C . GLY A 1 236 ? 21.268 166.331 131.377 1.00 98.98 236 GLY A C 1
ATOM 3390 O O . GLY A 1 236 ? 20.773 165.573 132.216 1.00 104.76 236 GLY A O 1
ATOM 3394 N N . GLY A 1 237 ? 22.245 165.949 130.554 1.00 93.94 237 GLY A N 1
ATOM 3395 C CA . GLY A 1 237 ? 22.767 164.601 130.550 1.00 96.47 237 GLY A CA 1
ATOM 3396 C C . GLY A 1 237 ? 22.119 163.674 129.547 1.00 104.75 237 GLY A C 1
ATOM 3397 O O . GLY A 1 237 ? 22.596 162.545 129.372 1.00 84.03 237 GLY A O 1
ATOM 3401 N N . GLU A 1 238 ? 21.056 164.114 128.882 1.00 112.90 238 GLU A N 1
ATOM 3402 C CA . GLU A 1 238 ? 20.424 163.326 127.837 1.00 111.08 238 GLU A CA 1
ATOM 3403 C C . GLU A 1 238 ? 21.252 163.386 126.558 1.00 106.87 238 GLU A C 1
ATOM 3404 O O . GLU A 1 238 ? 21.934 164.377 126.279 1.00 99.64 238 GLU A O 1
ATOM 3416 N N . GLU A 1 239 ? 21.190 162.310 125.781 1.00 112.36 239 GLU A N 1
ATOM 3417 C CA . GLU A 1 239 ? 22.003 162.165 124.580 1.00 111.89 239 GLU A CA 1
ATOM 3418 C C . GLU A 1 239 ? 21.195 162.582 123.359 1.00 111.79 239 GLU A C 1
ATOM 3419 O O . GLU A 1 239 ? 20.034 162.187 123.211 1.00 107.10 239 GLU A O 1
ATOM 3431 N N . LEU A 1 240 ? 21.813 163.379 122.491 1.00 105.63 240 LEU A N 1
ATOM 3432 C CA . LEU A 1 240 ? 21.112 163.910 121.332 1.00 95.36 240 LEU A CA 1
ATOM 3433 C C . LEU A 1 240 ? 20.934 162.830 120.274 1.00 96.22 240 LEU A C 1
ATOM 3434 O O . LEU A 1 240 ? 21.822 162.005 120.050 1.00 94.23 240 LEU A O 1
ATOM 3450 N N . THR A 1 241 ? 19.776 162.844 119.618 1.00 96.20 241 THR A N 1
ATOM 3451 C CA . THR A 1 241 ? 19.487 161.856 118.592 1.00 89.46 241 THR A CA 1
ATOM 3452 C C . THR A 1 241 ? 20.287 162.155 117.327 1.00 88.86 241 THR A C 1
ATOM 3453 O O . THR A 1 241 ? 20.774 163.269 117.113 1.00 92.75 241 THR A O 1
ATOM 3464 N N . VAL A 1 242 ? 20.429 161.129 116.485 1.00 80.88 242 VAL A N 1
ATOM 3465 C CA . VAL A 1 242 ? 21.159 161.292 115.230 1.00 86.05 242 VAL A CA 1
ATOM 3466 C C . VAL A 1 242 ? 20.507 162.364 114.364 1.00 83.97 242 VAL A C 1
ATOM 3467 O O . VAL A 1 242 ? 21.192 163.218 113.788 1.00 75.53 242 VAL A O 1
ATOM 3480 N N . ASP A 1 243 ? 19.174 162.347 114.269 1.00 86.78 243 ASP A N 1
ATOM 3481 C CA . ASP A 1 243 ? 18.476 163.343 113.461 1.00 78.93 243 ASP A CA 1
ATOM 3482 C C . ASP A 1 243 ? 18.659 164.748 114.020 1.00 74.13 243 ASP A C 1
ATOM 3483 O O . ASP A 1 243 ? 18.789 165.713 113.257 1.00 85.84 243 ASP A O 1
ATOM 3492 N N . GLU A 1 244 ? 18.671 164.888 115.348 1.00 84.37 244 GLU A N 1
ATOM 3493 C CA . GLU A 1 244 ? 18.924 166.199 115.938 1.00 88.30 244 GLU A CA 1
ATOM 3494 C C . GLU A 1 244 ? 20.341 166.668 115.632 1.00 83.84 244 GLU A C 1
ATOM 3495 O O . GLU A 1 244 ? 20.554 167.838 115.292 1.00 78.05 244 GLU A O 1
ATOM 3507 N N . ILE A 1 245 ? 21.320 165.769 115.748 1.00 85.69 245 ILE A N 1
ATOM 3508 C CA . ILE A 1 245 ? 22.697 166.119 115.413 1.00 84.88 245 ILE A CA 1
ATOM 3509 C C . ILE A 1 245 ? 22.811 166.457 113.930 1.00 80.15 245 ILE A C 1
ATOM 3510 O O . ILE A 1 245 ? 23.406 167.473 113.550 1.00 61.92 245 ILE A O 1
ATOM 3526 N N . LYS A 1 246 ? 22.230 165.613 113.072 1.00 80.52 246 LYS A N 1
ATOM 3527 C CA . LYS A 1 246 ? 22.316 165.831 111.629 1.00 70.13 246 LYS A CA 1
ATOM 3528 C C . LYS A 1 246 ? 21.630 167.130 111.219 1.00 63.38 246 LYS A C 1
ATOM 3529 O O . LYS A 1 246 ? 22.182 167.920 110.445 1.00 55.70 246 LYS A O 1
ATOM 3548 N N . GLY A 1 247 ? 20.416 167.360 111.725 1.00 67.26 247 GLY A N 1
ATOM 3549 C CA . GLY A 1 247 ? 19.689 168.568 111.362 1.00 76.59 247 GLY A CA 1
ATOM 3550 C C . GLY A 1 247 ? 20.377 169.840 111.818 1.00 60.29 247 GLY A C 1
ATOM 3551 O O . GLY A 1 247 ? 20.345 170.858 111.123 1.00 51.50 247 GLY A O 1
ATOM 3555 N N . ALA A 1 248 ? 21.000 169.803 112.998 1.00 74.01 248 ALA A N 1
ATOM 3556 C CA . ALA A 1 248 ? 21.706 170.980 113.494 1.00 71.70 248 ALA A CA 1
ATOM 3557 C C . ALA A 1 248 ? 22.921 171.301 112.634 1.00 60.09 248 ALA A C 1
ATOM 3558 O O . ALA A 1 248 ? 23.172 172.469 112.317 1.00 56.22 248 ALA A O 1
ATOM 3565 N N . ILE A 1 249 ? 23.691 170.279 112.249 1.00 67.87 249 ILE A N 1
ATOM 3566 C CA . ILE A 1 249 ? 24.852 170.516 111.394 1.00 65.39 249 ILE A CA 1
ATOM 3567 C C . ILE A 1 249 ? 24.418 171.115 110.064 1.00 58.85 249 ILE A C 1
ATOM 3568 O O . ILE A 1 249 ? 25.083 172.007 109.523 1.00 55.65 249 ILE A O 1
ATOM 3584 N N . ARG A 1 250 ? 23.292 170.647 109.521 1.00 55.79 250 ARG A N 1
ATOM 3585 C CA . ARG A 1 250 ? 22.804 171.187 108.256 1.00 59.74 250 ARG A CA 1
ATOM 3586 C C . ARG A 1 250 ? 22.445 172.665 108.381 1.00 57.77 250 ARG A C 1
ATOM 3587 O O . ARG A 1 250 ? 22.812 173.478 107.525 1.00 53.93 250 ARG A O 1
ATOM 3608 N N . LYS A 1 251 ? 21.726 173.032 109.447 1.00 65.50 251 LYS A N 1
ATOM 3609 C CA . LYS A 1 251 ? 21.360 174.432 109.646 1.00 60.98 251 LYS A CA 1
ATOM 3610 C C . LYS A 1 251 ? 22.597 175.315 109.736 1.00 61.06 251 LYS A C 1
ATOM 3611 O O . LYS A 1 251 ? 22.650 176.391 109.129 1.00 57.75 251 LYS A O 1
ATOM 3630 N N . LEU A 1 252 ? 23.605 174.872 110.488 1.00 60.90 252 LEU A N 1
ATOM 3631 C CA . LEU A 1 252 ? 24.815 175.668 110.643 1.00 56.85 252 LEU A CA 1
ATOM 3632 C C . LEU A 1 252 ? 25.600 175.734 109.338 1.00 57.51 252 LEU A C 1
ATOM 3633 O O . LEU A 1 252 ? 26.157 176.784 108.995 1.00 53.35 252 LEU A O 1
ATOM 3649 N N . THR A 1 253 ? 25.655 174.624 108.596 1.00 60.58 253 THR A N 1
ATOM 3650 C CA . THR A 1 253 ? 26.370 174.616 107.322 1.00 58.56 253 THR A CA 1
ATOM 3651 C C . THR A 1 253 ? 25.687 175.511 106.296 1.00 55.60 253 THR A C 1
ATOM 3652 O O . THR A 1 253 ? 26.357 176.250 105.566 1.00 44.32 253 THR A O 1
ATOM 3663 N N . ILE A 1 254 ? 24.355 175.455 106.226 1.00 62.14 254 ILE A N 1
ATOM 3664 C CA . ILE A 1 254 ? 23.613 176.268 105.266 1.00 50.30 254 ILE A CA 1
ATOM 3665 C C . ILE A 1 254 ? 23.767 177.747 105.591 1.00 55.16 254 ILE A C 1
ATOM 3666 O O . ILE A 1 254 ? 23.851 178.593 104.692 1.00 66.92 254 ILE A O 1
ATOM 3682 N N . ALA A 1 255 ? 23.829 178.082 106.876 1.00 61.59 255 ALA A N 1
ATOM 3683 C CA . ALA A 1 255 ? 24.044 179.455 107.306 1.00 58.00 255 ALA A CA 1
ATOM 3684 C C . ALA A 1 255 ? 25.511 179.861 107.257 1.00 56.03 255 ALA A C 1
ATOM 3685 O O . ALA A 1 255 ? 25.858 180.934 107.763 1.00 61.15 255 ALA A O 1
ATOM 3692 N N . SER A 1 256 ? 26.370 179.025 106.671 1.00 67.33 256 SER A N 1
ATOM 3693 C CA . SER A 1 256 ? 27.812 179.252 106.605 1.00 63.07 256 SER A CA 1
ATOM 3694 C C . SER A 1 256 ? 28.431 179.434 107.989 1.00 51.89 256 SER A C 1
ATOM 3695 O O . SER A 1 256 ? 29.491 180.051 108.125 1.00 52.11 256 SER A O 1
ATOM 3703 N N . GLU A 1 257 ? 27.782 178.896 109.025 1.00 55.89 257 GLU A N 1
ATOM 3704 C CA . GLU A 1 257 ? 28.279 179.030 110.390 1.00 65.54 257 GLU A CA 1
ATOM 3705 C C . GLU A 1 257 ? 29.428 178.069 110.669 1.00 61.86 257 GLU A C 1
ATOM 3706 O O . GLU A 1 257 ? 30.405 178.437 111.331 1.00 57.45 257 GLU A O 1
ATOM 3718 N N . ILE A 1 258 ? 29.323 176.832 110.183 1.00 67.29 258 ILE A N 1
ATOM 3719 C CA . ILE A 1 258 ? 30.364 175.829 110.340 1.00 61.26 258 ILE A CA 1
ATOM 3720 C C . ILE A 1 258 ? 30.652 175.205 108.983 1.00 51.61 258 ILE A C 1
ATOM 3721 O O . ILE A 1 258 ? 29.841 175.267 108.057 1.00 53.63 258 ILE A O 1
ATOM 3737 N N . TYR A 1 259 ? 31.837 174.615 108.874 1.00 52.78 259 TYR A N 1
ATOM 3738 C CA . TYR A 1 259 ? 32.232 173.861 107.686 1.00 43.46 259 TYR A CA 1
ATOM 3739 C C . TYR A 1 259 ? 32.560 172.436 108.105 1.00 48.09 259 TYR A C 1
ATOM 3740 O O . TYR A 1 259 ? 33.619 172.191 108.711 1.00 41.48 259 TYR A O 1
ATOM 3758 N N . PRO A 1 260 ? 31.681 171.473 107.833 1.00 43.89 260 PRO A N 1
ATOM 3759 C CA . PRO A 1 260 ? 32.001 170.079 108.154 1.00 44.75 260 PRO A CA 1
ATOM 3760 C C . PRO A 1 260 ? 33.207 169.616 107.353 1.00 49.30 260 PRO A C 1
ATOM 3761 O O . PRO A 1 260 ? 33.388 169.994 106.193 1.00 47.61 260 PRO A O 1
ATOM 3772 N N . VAL A 1 261 ? 34.051 168.812 107.993 1.00 48.46 261 VAL A N 1
ATOM 3773 C CA . VAL A 1 261 ? 35.294 168.341 107.395 1.00 50.35 261 VAL A CA 1
ATOM 3774 C C . VAL A 1 261 ? 35.244 166.825 107.300 1.00 46.99 261 VAL A C 1
ATOM 3775 O O . VAL A 1 261 ? 34.887 166.147 108.270 1.00 48.16 261 VAL A O 1
ATOM 3788 N N . LEU A 1 262 ? 35.597 166.300 106.132 1.00 44.82 262 LEU A N 1
ATOM 3789 C CA . LEU A 1 262 ? 35.663 164.870 105.880 1.00 40.79 262 LEU A CA 1
ATOM 3790 C C . LEU A 1 262 ? 37.049 164.544 105.343 1.00 42.19 262 LEU A C 1
ATOM 3791 O O . LEU A 1 262 ? 37.843 165.437 105.038 1.00 50.48 262 LEU A O 1
ATOM 3807 N N . CYS A 1 263 ? 37.348 163.253 105.229 1.00 42.04 263 CYS A N 1
ATOM 3808 C CA . CYS A 1 263 ? 38.616 162.825 104.657 1.00 43.68 263 CYS A CA 1
ATOM 3809 C C . CYS A 1 263 ? 38.402 161.567 103.829 1.00 44.38 263 CYS A C 1
ATOM 3810 O O . CYS A 1 263 ? 37.365 160.903 103.909 1.00 40.61 263 CYS A O 1
ATOM 3818 N N . GLY A 1 264 ? 39.406 161.252 103.023 1.00 48.22 264 GLY A N 1
ATOM 3819 C CA . GLY A 1 264 ? 39.364 160.068 102.193 1.00 40.44 264 GLY A CA 1
ATOM 3820 C C . GLY A 1 264 ? 40.530 160.061 101.230 1.00 40.36 264 GLY A C 1
ATOM 3821 O O . GLY A 1 264 ? 41.427 160.907 101.288 1.00 43.19 264 GLY A O 1
ATOM 3825 N N . SER A 1 265 ? 40.511 159.062 100.355 1.00 40.90 265 SER A N 1
ATOM 3826 C CA . SER A 1 265 ? 41.486 158.937 99.273 1.00 40.41 265 SER A CA 1
ATOM 3827 C C . SER A 1 265 ? 40.699 158.614 98.008 1.00 40.00 265 SER A C 1
ATOM 3828 O O . SER A 1 265 ? 40.248 157.480 97.823 1.00 48.77 265 SER A O 1
ATOM 3836 N N . ALA A 1 266 ? 40.529 159.614 97.144 1.00 39.75 266 ALA A N 1
ATOM 3837 C CA . ALA A 1 266 ? 39.761 159.402 95.922 1.00 49.33 266 ALA A CA 1
ATOM 3838 C C . ALA A 1 266 ? 40.468 158.430 94.987 1.00 49.22 266 ALA A C 1
ATOM 3839 O O . ALA A 1 266 ? 39.821 157.599 94.338 1.00 44.37 266 ALA A O 1
ATOM 3846 N N . PHE A 1 267 ? 41.797 158.518 94.905 1.00 43.19 267 PHE A N 1
ATOM 3847 C CA . PHE A 1 267 ? 42.548 157.610 94.047 1.00 45.58 267 PHE A CA 1
ATOM 3848 C C . PHE A 1 267 ? 42.486 156.180 94.571 1.00 51.72 267 PHE A C 1
ATOM 3849 O O . PHE A 1 267 ? 42.400 155.227 93.787 1.00 64.56 267 PHE A O 1
ATOM 3866 N N . LYS A 1 268 ? 42.529 156.010 95.892 1.00 49.42 268 LYS A N 1
ATOM 3867 C CA . LYS A 1 268 ? 42.473 154.700 96.525 1.00 43.96 268 LYS A CA 1
ATOM 3868 C C . LYS A 1 268 ? 41.046 154.234 96.790 1.00 46.02 268 LYS A C 1
ATOM 3869 O O . LYS A 1 268 ? 40.860 153.197 97.436 1.00 50.14 268 LYS A O 1
ATOM 3888 N N . ASN A 1 269 ? 40.044 154.989 96.336 1.00 46.83 269 ASN A N 1
ATOM 3889 C CA . ASN A 1 269 ? 38.640 154.588 96.397 1.00 51.57 269 ASN A CA 1
ATOM 3890 C C . ASN A 1 269 ? 38.129 154.484 97.832 1.00 48.73 269 ASN A C 1
ATOM 3891 O O . ASN A 1 269 ? 37.261 153.661 98.129 1.00 49.66 269 ASN A O 1
ATOM 3902 N N . LYS A 1 270 ? 38.656 155.313 98.729 1.00 45.04 270 LYS A N 1
ATOM 3903 C CA . LYS A 1 270 ? 38.275 155.308 100.137 1.00 41.56 270 LYS A CA 1
ATOM 3904 C C . LYS A 1 270 ? 37.663 156.653 100.508 1.00 44.14 270 LYS A C 1
ATOM 3905 O O . LYS A 1 270 ? 38.313 157.693 100.366 1.00 46.24 270 LYS A O 1
ATOM 3924 N N . GLY A 1 271 ? 36.416 156.631 100.978 1.00 44.95 271 GLY A N 1
ATOM 3925 C CA . GLY A 1 271 ? 35.781 157.810 101.531 1.00 40.35 271 GLY A CA 1
ATOM 3926 C C . GLY A 1 271 ? 34.792 158.518 100.631 1.00 40.08 271 GLY A C 1
ATOM 3927 O O . GLY A 1 271 ? 34.161 159.482 101.079 1.00 52.13 271 GLY A O 1
ATOM 3931 N N . VAL A 1 272 ? 34.636 158.077 99.382 1.00 50.52 272 VAL A N 1
ATOM 3932 C CA . VAL A 1 272 ? 33.773 158.789 98.443 1.00 47.80 272 VAL A CA 1
ATOM 3933 C C . VAL A 1 272 ? 32.312 158.705 98.872 1.00 39.75 272 VAL A C 1
ATOM 3934 O O . VAL A 1 272 ? 31.572 159.693 98.795 1.00 47.60 272 VAL A O 1
ATOM 3947 N N . GLN A 1 273 ? 31.863 157.523 99.298 1.00 49.64 273 GLN A N 1
ATOM 3948 C CA . GLN A 1 273 ? 30.444 157.350 99.606 1.00 45.87 273 GLN A CA 1
ATOM 3949 C C . GLN A 1 273 ? 30.001 158.162 100.818 1.00 42.91 273 GLN A C 1
ATOM 3950 O O . GLN A 1 273 ? 28.936 158.800 100.746 1.00 40.19 273 GLN A O 1
ATOM 3964 N N . PRO A 1 274 ? 30.724 158.178 101.949 1.00 46.69 274 PRO A N 1
ATOM 3965 C CA . PRO A 1 274 ? 30.339 159.108 103.027 1.00 43.75 274 PRO A CA 1
ATOM 3966 C C . PRO A 1 274 ? 30.306 160.563 102.587 1.00 45.78 274 PRO A C 1
ATOM 3967 O O . PRO A 1 274 ? 29.429 161.320 103.023 1.00 41.22 274 PRO A O 1
ATOM 3995 N N . LEU A 1 276 ? 29.559 161.722 99.570 1.00 43.18 276 LEU A N 1
ATOM 3996 C CA . LEU A 1 276 ? 28.319 161.919 98.828 1.00 45.81 276 LEU A CA 1
ATOM 3997 C C . LEU A 1 276 ? 27.132 162.052 99.773 1.00 42.88 276 LEU A C 1
ATOM 3998 O O . LEU A 1 276 ? 26.219 162.848 99.528 1.00 40.49 276 LEU A O 1
ATOM 4014 N N . ASP A 1 277 ? 27.127 161.275 100.860 1.00 43.19 277 ASP A N 1
ATOM 4015 C CA . ASP A 1 277 ? 26.097 161.436 101.881 1.00 40.40 277 ASP A CA 1
ATOM 4016 C C . ASP A 1 277 ? 26.119 162.843 102.465 1.00 41.14 277 ASP A C 1
ATOM 4017 O O . ASP A 1 277 ? 25.063 163.437 102.709 1.00 40.54 277 ASP A O 1
ATOM 4026 N N . ALA A 1 278 ? 27.316 163.391 102.694 1.00 47.50 278 ALA A N 1
ATOM 4027 C CA . ALA A 1 278 ? 27.427 164.720 103.289 1.00 44.29 278 ALA A CA 1
ATOM 4028 C C . ALA A 1 278 ? 26.856 165.790 102.367 1.00 43.79 278 ALA A C 1
ATOM 4029 O O . ALA A 1 278 ? 26.257 166.766 102.835 1.00 48.08 278 ALA A O 1
ATOM 4036 N N . VAL A 1 279 ? 27.041 165.632 101.055 1.00 47.61 279 VAL A N 1
ATOM 4037 C CA . VAL A 1 279 ? 26.426 166.553 100.102 1.00 39.55 279 VAL A CA 1
ATOM 4038 C C . VAL A 1 279 ? 24.915 166.560 100.284 1.00 39.74 279 VAL A C 1
ATOM 4039 O O . VAL A 1 279 ? 24.283 167.620 100.336 1.00 41.72 279 VAL A O 1
ATOM 4052 N N . VAL A 1 280 ? 24.316 165.374 100.404 1.00 42.85 280 VAL A N 1
ATOM 4053 C CA . VAL A 1 280 ? 22.875 165.288 100.618 1.00 40.55 280 VAL A CA 1
ATOM 4054 C C . VAL A 1 280 ? 22.504 165.787 102.011 1.00 44.34 280 VAL A C 1
ATOM 4055 O O . VAL A 1 280 ? 21.490 166.470 102.189 1.00 49.08 280 VAL A O 1
ATOM 4068 N N . ASP A 1 281 ? 23.306 165.445 103.022 1.00 48.57 281 ASP A N 1
ATOM 4069 C CA . ASP A 1 281 ? 22.931 165.746 104.402 1.00 54.81 281 ASP A CA 1
ATOM 4070 C C . ASP A 1 281 ? 23.063 167.232 104.714 1.00 48.82 281 ASP A C 1
ATOM 4071 O O . ASP A 1 281 ? 22.166 167.829 105.318 1.00 45.29 281 ASP A O 1
ATOM 4080 N N . TYR A 1 282 ? 24.184 167.845 104.337 1.00 48.37 282 TYR A N 1
ATOM 4081 C CA . T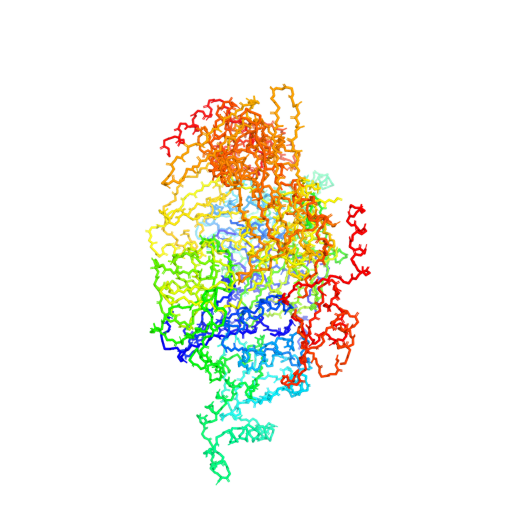YR A 1 282 ? 24.501 169.189 104.798 1.00 52.16 282 TYR A CA 1
ATOM 4082 C C . TYR A 1 282 ? 24.616 170.237 103.698 1.00 50.08 282 TYR A C 1
ATOM 4083 O O . TYR A 1 282 ? 24.802 171.417 104.016 1.00 46.75 282 TYR A O 1
ATOM 4101 N N . LEU A 1 283 ? 24.509 169.857 102.425 1.00 48.64 283 LEU A N 1
ATOM 4102 C CA . LEU A 1 283 ? 24.616 170.969 101.494 1.00 43.91 283 LEU A CA 1
ATOM 4103 C C . LEU A 1 283 ? 23.232 171.481 101.103 1.00 51.50 283 LEU A C 1
ATOM 4104 O O . LEU A 1 283 ? 22.256 170.724 101.107 1.00 50.34 283 LEU A O 1
ATOM 4120 N N . PRO A 1 284 ? 23.114 172.763 100.763 1.00 48.84 284 PRO A N 1
ATOM 4121 C CA . PRO A 1 284 ? 21.791 173.366 100.577 1.00 44.90 284 PRO A CA 1
ATOM 4122 C C . PRO A 1 284 ? 21.120 172.971 99.273 1.00 46.69 284 PRO A C 1
ATOM 4123 O O . PRO A 1 284 ? 21.765 172.742 98.247 1.00 52.48 284 PRO A O 1
ATOM 4134 N N . SER A 1 285 ? 19.797 172.907 99.331 1.00 42.44 285 SER A N 1
ATOM 4135 C CA . SER A 1 285 ? 18.954 172.778 98.152 1.00 49.25 285 SER A CA 1
ATOM 4136 C C . SER A 1 285 ? 18.660 174.156 97.581 1.00 50.59 285 SER A C 1
ATOM 4137 O O . SER A 1 285 ? 18.923 175.178 98.220 1.00 47.56 285 SER A O 1
ATOM 4145 N N . PRO A 1 286 ? 18.110 174.232 96.356 1.00 48.75 286 PRO A N 1
ATOM 4146 C CA . PRO A 1 286 ? 17.693 175.537 95.819 1.00 49.21 286 PRO A CA 1
ATOM 4147 C C . PRO A 1 286 ? 16.734 176.285 96.734 1.00 46.28 286 PRO A C 1
ATOM 4148 O O . PRO A 1 286 ? 16.608 177.510 96.646 1.00 52.23 286 PRO A O 1
ATOM 4159 N N . LEU A 1 287 ? 16.045 175.556 97.612 1.00 49.26 287 LEU A N 1
ATOM 4160 C CA . LEU A 1 287 ? 15.136 176.190 98.560 1.00 50.75 287 LEU A CA 1
ATOM 4161 C C . LEU A 1 287 ? 15.865 176.810 99.749 1.00 60.26 287 LEU A C 1
ATOM 4162 O O . LEU A 1 287 ? 15.345 177.748 100.365 1.00 66.18 287 LEU A O 1
ATOM 4178 N N . ASP A 1 288 ? 17.053 176.303 100.092 1.00 53.77 288 ASP A N 1
ATOM 4179 C CA . ASP A 1 288 ? 17.751 176.771 101.287 1.00 43.33 288 ASP A CA 1
ATOM 4180 C C . ASP A 1 288 ? 18.496 178.080 101.064 1.00 47.12 288 ASP A C 1
ATOM 4181 O O . ASP A 1 288 ? 18.682 178.846 102.016 1.00 65.01 288 ASP A O 1
ATOM 4190 N N . VAL A 1 289 ? 18.936 178.354 99.840 1.00 47.34 289 VAL A N 1
ATOM 4191 C CA . VAL A 1 289 ? 19.662 179.588 99.543 1.00 53.64 289 VAL A CA 1
ATOM 4192 C C . VAL A 1 289 ? 18.670 180.742 99.447 1.00 54.36 289 VAL A C 1
ATOM 4193 O O . VAL A 1 289 ? 17.484 180.513 99.170 1.00 51.54 289 VAL A O 1
ATOM 4206 N N . PRO A 1 290 ? 19.098 181.982 99.679 1.00 49.49 290 PRO A N 1
ATOM 4207 C CA . PRO A 1 290 ? 18.188 183.126 99.520 1.00 51.56 290 PRO A CA 1
ATOM 4208 C C . PRO A 1 290 ? 17.722 183.246 98.081 1.00 55.28 290 PRO A C 1
ATOM 4209 O O . PRO A 1 290 ? 18.386 182.743 97.162 1.00 52.28 290 PRO A O 1
ATOM 4220 N N . PRO A 1 291 ? 16.583 183.895 97.844 1.00 52.29 291 PRO A N 1
ATOM 4221 C CA . PRO A 1 291 ? 16.090 184.043 96.472 1.00 57.18 291 PRO A CA 1
ATOM 4222 C C . PRO A 1 291 ? 17.015 184.912 95.634 1.00 48.56 291 PRO A C 1
ATOM 4223 O O . PRO A 1 291 ? 17.862 185.648 96.145 1.00 46.34 291 PRO A O 1
ATOM 4234 N N . ALA A 1 292 ? 16.839 184.810 94.319 1.00 50.05 292 ALA A N 1
ATOM 4235 C CA . ALA A 1 292 ? 17.687 185.548 93.393 1.00 57.55 292 ALA A CA 1
ATOM 4236 C C . ALA A 1 292 ? 17.304 187.021 93.381 1.00 59.92 292 ALA A C 1
ATOM 4237 O O . ALA A 1 292 ? 16.128 187.369 93.240 1.00 55.07 292 ALA A O 1
ATOM 4244 N N . ILE A 1 293 ? 18.303 187.887 93.517 1.00 55.64 293 ILE A N 1
ATOM 4245 C CA . ILE A 1 293 ? 18.100 189.331 93.534 1.00 62.75 293 ILE A CA 1
ATOM 4246 C C . ILE A 1 293 ? 18.728 189.918 92.279 1.00 58.29 293 ILE A C 1
ATOM 4247 O O . ILE A 1 293 ? 19.915 189.699 92.004 1.00 59.85 293 ILE A O 1
ATOM 4263 N N . GLY A 1 294 ? 17.927 190.651 91.516 1.00 62.64 294 GLY A N 1
ATOM 4264 C CA . GLY A 1 294 ? 18.404 191.346 90.341 1.00 63.66 294 GLY A CA 1
ATOM 4265 C C . GLY A 1 294 ? 17.804 192.732 90.249 1.00 72.77 294 GLY A C 1
ATOM 4266 O O . GLY A 1 294 ? 17.226 193.234 91.218 1.00 62.90 294 GLY A O 1
ATOM 4270 N N . HIS A 1 295 ? 17.938 193.364 89.090 1.00 76.90 295 HIS A N 1
ATOM 4271 C CA . HIS A 1 295 ? 17.362 194.675 88.852 1.00 62.94 295 HIS A CA 1
ATOM 4272 C C . HIS A 1 295 ? 16.543 194.615 87.572 1.00 70.11 295 HIS A C 1
ATOM 4273 O O . HIS A 1 295 ? 16.721 193.723 86.740 1.00 76.72 295 HIS A O 1
ATOM 4287 N N . ALA A 1 296 ? 15.626 195.571 87.431 1.00 73.55 296 ALA A N 1
ATOM 4288 C CA . ALA A 1 296 ? 14.852 195.676 86.208 1.00 72.55 296 ALA A CA 1
ATOM 4289 C C . ALA A 1 296 ? 15.796 195.979 85.043 1.00 83.09 296 ALA A C 1
ATOM 4290 O O . ALA A 1 296 ? 16.909 196.467 85.258 1.00 79.61 296 ALA A O 1
ATOM 4297 N N . PRO A 1 297 ? 15.380 195.680 83.784 1.00 88.31 297 PRO A N 1
ATOM 4298 C CA . PRO A 1 297 ? 16.278 195.916 82.639 1.00 91.46 297 PRO A CA 1
ATOM 4299 C C . PRO A 1 297 ? 16.828 197.334 82.638 1.00 97.36 297 PRO A C 1
ATOM 4300 O O . PRO A 1 297 ? 18.046 197.529 82.691 1.00 104.61 297 PRO A O 1
ATOM 4311 N N . ALA A 1 298 ? 15.946 198.323 82.577 1.00 90.61 298 ALA A N 1
ATOM 4312 C CA . ALA A 1 298 ? 16.313 199.684 82.928 1.00 92.37 298 ALA A CA 1
ATOM 4313 C C . ALA A 1 298 ? 16.011 199.834 84.418 1.00 103.73 298 ALA A C 1
ATOM 4314 O O . ALA A 1 298 ? 15.666 198.859 85.086 1.00 111.20 298 ALA A O 1
ATOM 4321 N N . LYS A 1 299 ? 16.125 201.042 84.965 1.00 86.64 299 LYS A N 1
ATOM 4322 C CA . LYS A 1 299 ? 15.855 201.270 86.385 1.00 85.74 299 LYS A CA 1
ATOM 4323 C C . LYS A 1 299 ? 16.709 200.344 87.258 1.00 85.23 299 LYS A C 1
ATOM 4324 O O . LYS A 1 299 ? 16.204 199.457 87.950 1.00 86.19 299 LYS A O 1
ATOM 4343 N N . GLU A 1 300 ? 18.027 200.555 87.193 1.00 87.62 300 GLU A N 1
ATOM 4344 C CA . GLU A 1 300 ? 18.958 199.725 87.956 1.00 85.72 300 GLU A CA 1
ATOM 4345 C C . GLU A 1 300 ? 18.661 199.784 89.450 1.00 94.62 300 GLU A C 1
ATOM 4346 O O . GLU A 1 300 ? 18.835 198.786 90.161 1.00 95.17 300 GLU A O 1
ATOM 4358 N N . ASP A 1 301 ? 18.214 200.942 89.938 1.00 101.19 301 ASP A N 1
ATOM 4359 C CA . ASP A 1 301 ? 17.934 201.112 91.359 1.00 100.59 301 ASP A CA 1
ATOM 4360 C C . ASP A 1 301 ? 16.762 200.249 91.810 1.00 97.10 301 ASP A C 1
ATOM 4361 O O . ASP A 1 301 ? 16.730 199.802 92.963 1.00 93.75 301 ASP A O 1
ATOM 4370 N N . GLU A 1 302 ? 15.788 200.025 90.931 1.00 101.11 302 GLU A N 1
ATOM 4371 C CA . GLU A 1 302 ? 14.660 199.161 91.254 1.00 100.13 302 GLU A CA 1
ATOM 4372 C C . GLU A 1 302 ? 15.130 197.720 91.416 1.00 89.77 302 GLU A C 1
ATOM 4373 O O . GLU A 1 302 ? 15.800 197.172 90.537 1.00 90.55 302 GLU A O 1
ATOM 4385 N N . GLU A 1 303 ? 14.771 197.108 92.540 1.00 81.91 303 GLU A N 1
ATOM 4386 C CA . GLU A 1 303 ? 15.178 195.747 92.853 1.00 66.41 303 GLU A CA 1
ATOM 4387 C C . GLU A 1 303 ? 14.066 194.777 92.484 1.00 74.48 303 GLU A C 1
ATOM 4388 O O . GLU A 1 303 ? 12.889 195.029 92.755 1.00 71.88 303 GLU A O 1
ATOM 4400 N N . VAL A 1 304 ? 14.449 193.670 91.852 1.00 81.12 304 VAL A N 1
ATOM 4401 C CA . VAL A 1 304 ? 13.537 192.586 91.512 1.00 66.94 304 VAL A CA 1
ATOM 4402 C C . VAL A 1 304 ? 14.036 191.322 92.194 1.00 63.70 304 VAL A C 1
ATOM 4403 O O . VAL A 1 304 ? 15.230 191.006 92.129 1.00 69.75 304 VAL A O 1
ATOM 4416 N N . VAL A 1 305 ? 13.127 190.600 92.843 1.00 57.05 305 VAL A N 1
ATOM 4417 C CA . VAL A 1 305 ? 13.460 189.392 93.586 1.00 55.88 305 VAL A CA 1
ATOM 4418 C C . VAL A 1 305 ? 12.679 188.235 92.984 1.00 58.12 305 VAL A C 1
ATOM 4419 O O . VAL A 1 305 ? 11.460 188.329 92.802 1.00 54.34 305 VAL A O 1
ATOM 4432 N N . ARG A 1 306 ? 13.379 187.147 92.677 1.00 66.17 306 ARG A N 1
ATOM 4433 C CA . ARG A 1 306 ? 12.775 185.966 92.077 1.00 63.89 306 ARG A CA 1
ATOM 4434 C C . ARG A 1 306 ? 13.072 184.759 92.956 1.00 55.97 306 ARG A C 1
ATOM 4435 O O . ARG A 1 306 ? 14.239 184.410 93.164 1.00 63.95 306 ARG A O 1
ATOM 4456 N N . LYS A 1 307 ? 12.020 184.123 93.459 1.00 57.87 307 LYS A N 1
ATOM 4457 C CA . LYS A 1 307 ? 12.154 182.993 94.364 1.00 62.67 307 LYS A CA 1
ATOM 4458 C C . LYS A 1 307 ? 12.209 181.678 93.592 1.00 59.62 307 LYS A C 1
ATOM 4459 O O . LYS A 1 307 ? 11.852 181.602 92.414 1.00 58.51 307 LYS A O 1
ATOM 4478 N N . ALA A 1 308 ? 12.665 180.633 94.284 1.00 60.15 308 ALA A N 1
ATOM 4479 C CA . ALA A 1 308 ? 12.894 179.322 93.670 1.00 49.75 308 ALA A CA 1
ATOM 4480 C C . ALA A 1 308 ? 11.613 178.485 93.693 1.00 53.59 308 ALA A C 1
ATOM 4481 O O . ALA A 1 308 ? 11.462 177.521 94.447 1.00 54.85 308 ALA A O 1
ATOM 4488 N N . THR A 1 309 ? 10.677 178.873 92.830 1.00 55.95 309 THR A N 1
ATOM 4489 C CA . THR A 1 309 ? 9.425 178.147 92.673 1.00 64.79 309 THR A CA 1
ATOM 4490 C C . THR A 1 309 ? 8.937 178.333 91.244 1.00 59.80 309 THR A C 1
ATOM 4491 O O . THR A 1 309 ? 9.049 179.425 90.684 1.00 57.79 309 THR A O 1
ATOM 4502 N N . THR A 1 310 ? 8.369 177.269 90.672 1.00 71.90 310 THR A N 1
ATOM 4503 C CA . THR A 1 310 ? 7.911 177.312 89.287 1.00 65.05 310 THR A CA 1
ATOM 4504 C C . THR A 1 310 ? 6.798 178.331 89.060 1.00 67.86 310 THR A C 1
ATOM 4505 O O . THR A 1 310 ? 6.513 178.672 87.906 1.00 68.09 310 THR A O 1
ATOM 4516 N N . ASP A 1 311 ? 6.159 178.824 90.123 1.00 73.35 311 ASP A N 1
ATOM 4517 C CA . ASP A 1 311 ? 5.086 179.800 89.962 1.00 73.01 311 ASP A CA 1
ATOM 4518 C C . ASP A 1 311 ? 5.602 181.190 89.604 1.00 74.44 311 ASP A C 1
ATOM 4519 O O . ASP A 1 311 ? 4.835 182.006 89.083 1.00 87.07 311 ASP A O 1
ATOM 4528 N N . GLU A 1 312 ? 6.872 181.478 89.872 1.00 66.85 312 GLU A N 1
ATOM 4529 C CA . GLU A 1 312 ? 7.439 182.792 89.620 1.00 62.87 312 GLU A CA 1
ATOM 4530 C C . GLU A 1 312 ? 7.747 182.975 88.134 1.00 57.56 312 GLU A C 1
ATOM 4531 O O . GLU A 1 312 ? 7.782 182.005 87.374 1.00 67.21 312 GLU A O 1
ATOM 4543 N N . PRO A 1 313 ? 7.939 184.219 87.686 1.00 64.09 313 PRO A N 1
ATOM 4544 C CA . PRO A 1 313 ? 8.351 184.446 86.294 1.00 55.70 313 PRO A CA 1
ATOM 4545 C C . PRO A 1 313 ? 9.728 183.858 86.015 1.00 57.98 313 PRO A C 1
ATOM 4546 O O . PRO A 1 313 ? 10.586 183.789 86.896 1.00 63.04 313 PRO A O 1
ATOM 4557 N N . PHE A 1 314 ? 9.935 183.441 84.765 1.00 62.17 314 PHE A N 1
ATOM 4558 C CA . PHE A 1 314 ? 11.164 182.746 84.398 1.00 56.51 314 PHE A CA 1
ATOM 4559 C C . PHE A 1 314 ? 12.366 183.682 84.464 1.00 56.01 314 PHE A C 1
ATOM 4560 O O . PHE A 1 314 ? 12.310 184.821 83.993 1.00 62.54 314 PHE A O 1
ATOM 4577 N N . ALA A 1 315 ? 13.449 183.197 85.071 1.00 56.56 315 ALA A N 1
ATOM 4578 C CA . ALA A 1 315 ? 14.719 183.906 85.115 1.00 48.21 315 ALA A CA 1
ATOM 4579 C C . ALA A 1 315 ? 15.845 182.883 85.175 1.00 50.72 315 ALA A C 1
ATOM 4580 O O . ALA A 1 315 ? 15.773 181.918 85.941 1.00 46.42 315 ALA A O 1
ATOM 4587 N N . ALA A 1 316 ? 16.885 183.103 84.373 1.00 44.97 316 ALA A N 1
ATOM 4588 C CA . ALA A 1 316 ? 18.005 182.177 84.303 1.00 37.95 316 ALA A CA 1
ATOM 4589 C C . ALA A 1 316 ? 19.263 182.929 83.899 1.00 36.93 316 ALA A C 1
ATOM 4590 O O . ALA A 1 316 ? 19.201 183.929 83.179 1.00 45.90 316 ALA A O 1
ATOM 4597 N N . LEU A 1 317 ? 20.405 182.437 84.370 1.00 36.86 317 LEU A N 1
ATOM 4598 C CA . LEU A 1 317 ? 21.706 183.025 84.076 1.00 44.80 317 LEU A CA 1
ATOM 4599 C C . LEU A 1 317 ? 22.526 182.055 83.238 1.00 45.45 317 LEU A C 1
ATOM 4600 O O . LEU A 1 317 ? 22.645 180.876 83.587 1.00 48.80 317 LEU A O 1
ATOM 4616 N N . ALA A 1 318 ? 23.083 182.550 82.136 1.00 48.38 318 ALA A N 1
ATOM 4617 C CA . ALA A 1 318 ? 23.982 181.771 81.294 1.00 43.75 318 ALA A CA 1
ATOM 4618 C C . ALA A 1 318 ? 25.403 181.890 81.827 1.00 40.35 318 ALA A C 1
ATOM 4619 O O . ALA A 1 318 ? 25.903 183.000 82.026 1.00 47.13 318 ALA A O 1
ATOM 4626 N N . PHE A 1 319 ? 26.051 180.749 82.064 1.00 42.40 319 PHE A N 1
ATOM 4627 C CA . PHE A 1 319 ? 27.361 180.757 82.697 1.00 43.35 319 PHE A CA 1
ATOM 4628 C C . PHE A 1 319 ? 28.455 180.034 81.923 1.00 44.55 319 PHE A C 1
ATOM 4629 O O . PHE A 1 319 ? 29.610 180.069 82.359 1.00 46.28 319 PHE A O 1
ATOM 4646 N N . LYS A 1 320 ? 28.144 179.380 80.805 1.00 50.56 320 LYS A N 1
ATOM 4647 C CA . LYS A 1 320 ? 29.186 178.678 80.064 1.00 49.99 320 LYS A CA 1
ATOM 4648 C C . LYS A 1 320 ? 28.737 178.456 78.629 1.00 37.39 320 LYS A C 1
ATOM 4649 O O . LYS A 1 320 ? 27.607 178.018 78.394 1.00 36.98 320 LYS A O 1
ATOM 4668 N N . ILE A 1 321 ? 29.624 178.752 77.680 1.00 46.08 321 ILE A N 1
ATOM 4669 C CA . ILE A 1 321 ? 29.416 178.460 76.265 1.00 55.64 321 ILE A CA 1
ATOM 4670 C C . ILE A 1 321 ? 30.419 177.396 75.849 1.00 57.61 321 ILE A C 1
ATOM 4671 O O . ILE A 1 321 ? 31.625 177.541 76.089 1.00 67.29 321 ILE A O 1
ATOM 4687 N N . ALA A 1 322 ? 29.926 176.326 75.230 1.00 59.37 322 ALA A N 1
ATOM 4688 C CA . ALA A 1 322 ? 30.778 175.199 74.883 1.00 67.72 322 ALA A CA 1
ATOM 4689 C C . ALA A 1 322 ? 30.415 174.642 73.514 1.00 63.28 322 ALA A C 1
ATOM 4690 O O . ALA A 1 322 ? 29.344 174.916 72.965 1.00 51.87 322 ALA A O 1
ATOM 4692 N N . THR A 1 323 ? 31.332 173.845 72.968 1.00 69.78 323 THR A N 1
ATOM 4693 C CA . THR A 1 323 ? 31.131 173.137 71.709 1.00 59.62 323 THR A CA 1
ATOM 4694 C C . THR A 1 323 ? 30.961 171.654 72.009 1.00 48.08 323 THR A C 1
ATOM 4695 O O . THR A 1 323 ? 31.875 171.017 72.540 1.00 58.94 323 THR A O 1
ATOM 4706 N N . HIS A 1 324 ? 29.804 171.109 71.659 1.00 47.51 324 HIS A N 1
ATOM 4707 C CA . HIS A 1 324 ? 29.544 169.691 71.877 1.00 55.47 324 HIS A CA 1
ATOM 4708 C C . HIS A 1 324 ? 29.981 168.871 70.661 1.00 61.76 324 HIS A C 1
ATOM 4709 O O . HIS A 1 324 ? 29.747 169.285 69.520 1.00 53.69 324 HIS A O 1
ATOM 4723 N N . PRO A 1 325 ? 30.620 167.715 70.878 1.00 62.69 325 PRO A N 1
ATOM 4724 C CA . PRO A 1 325 ? 31.094 166.911 69.736 1.00 57.04 325 PRO A CA 1
ATOM 4725 C C . PRO A 1 325 ? 29.997 166.546 68.751 1.00 49.84 325 PRO A C 1
ATOM 4726 O O . PRO A 1 325 ? 30.289 166.304 67.573 1.00 47.12 325 PRO A O 1
ATOM 4737 N N . PHE A 1 326 ? 28.749 166.465 69.205 1.00 53.27 326 PHE A N 1
ATOM 4738 C CA . PHE A 1 326 ? 27.611 166.134 68.357 1.00 48.12 326 PHE A CA 1
ATOM 4739 C C . PHE A 1 326 ? 26.696 167.318 68.081 1.00 52.83 326 PHE A C 1
ATOM 4740 O O . PHE A 1 326 ? 26.185 167.446 66.966 1.00 55.41 326 PHE A O 1
ATOM 4757 N N . PHE A 1 327 ? 26.480 168.194 69.065 1.00 50.01 327 PHE A N 1
ATOM 4758 C CA . PHE A 1 327 ? 25.449 169.222 68.980 1.00 46.51 327 PHE A CA 1
ATOM 4759 C C . PHE A 1 327 ? 25.956 170.584 68.526 1.00 49.69 327 PHE A C 1
ATOM 4760 O O . PHE A 1 327 ? 25.137 171.440 68.174 1.00 50.22 327 PHE A O 1
ATOM 4777 N N . GLY A 1 328 ? 27.266 170.806 68.501 1.00 52.41 328 GLY A N 1
ATOM 4778 C CA . GLY A 1 328 ? 27.791 172.110 68.144 1.00 49.99 328 GLY A CA 1
ATOM 4779 C C . GLY A 1 328 ? 27.786 173.084 69.306 1.00 44.54 328 GLY A C 1
ATOM 4780 O O . GLY A 1 328 ? 28.146 172.712 70.426 1.00 42.42 328 GLY A O 1
ATOM 4784 N N . LYS A 1 329 ? 27.365 174.326 69.065 1.00 58.37 329 LYS A N 1
ATOM 4785 C CA . LYS A 1 329 ? 27.413 175.347 70.104 1.00 49.79 329 LYS A CA 1
ATOM 4786 C C . LYS A 1 329 ? 26.377 175.052 71.183 1.00 45.46 329 LYS A C 1
ATOM 4787 O O . LYS A 1 329 ? 25.208 174.789 70.887 1.00 47.12 329 LYS A O 1
ATOM 4806 N N . LEU A 1 330 ? 26.812 175.106 72.439 1.00 48.23 330 LEU A N 1
ATOM 4807 C CA . LEU A 1 330 ? 25.990 174.729 73.580 1.00 46.84 330 LEU A CA 1
ATOM 4808 C C . LEU A 1 330 ? 26.094 175.790 74.668 1.00 51.52 330 LEU A C 1
ATOM 4809 O O . LEU A 1 330 ? 27.202 176.158 75.071 1.00 63.77 330 LEU A O 1
ATOM 4825 N N . THR A 1 331 ? 24.950 176.300 75.123 1.00 52.94 331 THR A N 1
ATOM 4826 C CA . THR A 1 331 ? 24.895 177.309 76.178 1.00 48.01 331 THR A CA 1
ATOM 4827 C C . THR A 1 331 ? 24.352 176.686 77.461 1.00 50.19 331 THR A C 1
ATOM 4828 O O . THR A 1 331 ? 23.229 176.171 77.478 1.00 45.39 331 THR A O 1
ATOM 4839 N N . TYR A 1 332 ? 25.148 176.734 78.530 1.00 45.51 332 TYR A N 1
ATOM 4840 C CA . TYR A 1 332 ? 24.731 176.238 79.837 1.00 39.23 332 TYR A CA 1
ATOM 4841 C C . TYR A 1 332 ? 24.103 177.366 80.650 1.00 42.51 332 TYR A C 1
ATOM 4842 O O . TYR A 1 332 ? 24.678 178.453 80.763 1.00 38.76 332 TYR A O 1
ATOM 4860 N N . ILE A 1 333 ? 22.927 177.104 81.219 1.00 42.60 333 ILE A N 1
ATOM 4861 C CA . ILE A 1 333 ? 22.180 178.103 81.973 1.00 36.53 333 ILE A CA 1
ATOM 4862 C C . ILE A 1 333 ? 21.755 177.527 83.318 1.00 36.71 333 ILE A C 1
ATOM 4863 O O . ILE A 1 333 ? 21.499 176.326 83.453 1.00 43.80 333 ILE A O 1
ATOM 4879 N N . ARG A 1 334 ? 21.696 178.402 84.323 1.00 48.24 334 ARG A N 1
ATOM 4880 C CA . ARG A 1 334 ? 21.180 178.086 85.653 1.00 45.85 334 ARG A CA 1
ATOM 4881 C C . ARG A 1 334 ? 19.841 178.793 85.825 1.00 43.85 334 ARG A C 1
ATOM 4882 O O . ARG A 1 334 ? 19.785 180.027 85.847 1.00 39.58 334 ARG A O 1
ATOM 4903 N N . VAL A 1 335 ? 18.771 178.016 85.946 1.00 50.68 335 VAL A N 1
ATOM 4904 C CA . VAL A 1 335 ? 17.425 178.558 86.091 1.00 40.30 335 VAL A CA 1
ATOM 4905 C C . VAL A 1 335 ? 17.131 178.770 87.569 1.00 46.97 335 VAL A C 1
ATOM 4906 O O . VAL A 1 335 ? 17.264 177.846 88.382 1.00 46.04 335 VAL A O 1
ATOM 4919 N N . TYR A 1 336 ? 16.806 180.002 87.970 1.00 46.61 336 TYR A N 1
ATOM 4920 C CA . TYR A 1 336 ? 16.586 180.342 89.401 1.00 43.50 336 TYR A CA 1
ATOM 4921 C C . TYR A 1 336 ? 15.099 180.306 89.732 1.00 45.95 336 TYR A C 1
ATOM 4922 O O . TYR A 1 336 ? 14.792 179.897 90.866 1.00 53.21 336 TYR A O 1
ATOM 4940 N N . SER A 1 337 ? 14.220 180.721 88.815 1.00 40.75 337 SER A N 1
ATOM 4941 C CA . SER A 1 337 ? 12.765 180.840 89.091 1.00 46.29 337 SER A CA 1
ATOM 4942 C C . SER A 1 337 ? 11.922 180.516 87.862 1.00 47.99 337 SER A C 1
ATOM 4943 O O . SER A 1 337 ? 12.475 180.585 86.755 1.00 43.24 337 SER A O 1
ATOM 4951 N N . GLY A 1 338 ? 10.671 180.089 88.045 1.00 54.73 338 GLY A N 1
ATOM 4952 C CA . GLY A 1 338 ? 9.721 179.906 86.929 1.00 57.32 338 GLY A CA 1
ATOM 4953 C C . GLY A 1 338 ? 9.997 178.725 86.031 1.00 57.09 338 GLY A C 1
ATOM 4954 O O . GLY A 1 338 ? 10.875 177.914 86.384 1.00 56.21 338 GLY A O 1
ATOM 4958 N N . THR A 1 339 ? 9.261 178.622 84.918 1.00 57.70 339 THR A N 1
ATOM 4959 C CA . THR A 1 339 ? 9.434 177.536 83.921 1.00 50.88 339 THR A CA 1
ATOM 4960 C C . THR A 1 339 ? 9.263 178.099 82.506 1.00 51.05 339 THR A C 1
ATOM 4961 O O . THR A 1 339 ? 8.488 179.066 82.367 1.00 63.03 339 THR A O 1
ATOM 4972 N N . VAL A 1 340 ? 9.957 177.544 81.508 1.00 58.78 340 VAL A N 1
ATOM 4973 C CA . VAL A 1 340 ? 9.813 177.920 80.067 1.00 54.87 340 VAL A CA 1
ATOM 4974 C C . VAL A 1 340 ? 9.849 176.576 79.339 1.00 53.46 340 VAL A C 1
ATOM 4975 O O . VAL A 1 340 ? 10.339 175.701 79.952 1.00 52.49 340 VAL A O 1
ATOM 4988 N N . GLU A 1 341 ? 9.282 176.406 78.146 1.00 57.55 341 GLU A N 1
ATOM 4989 C CA . GLU A 1 341 ? 9.282 175.172 77.381 1.00 50.82 341 GLU A CA 1
ATOM 4990 C C . GLU A 1 341 ? 10.182 175.319 76.160 1.00 51.61 341 GLU A C 1
ATOM 4991 O O . GLU A 1 341 ? 10.570 176.421 75.768 1.00 62.12 341 GLU A O 1
ATOM 5003 N N . SER A 1 342 ? 10.513 174.182 75.556 1.00 61.79 342 SER A N 1
ATOM 5004 C CA . SER A 1 342 ? 11.375 174.194 74.385 1.00 53.60 342 SER A CA 1
ATOM 5005 C C . SER A 1 342 ? 10.647 174.818 73.201 1.00 58.92 342 SER A C 1
ATOM 5006 O O . SER A 1 342 ? 9.438 174.638 73.029 1.00 58.16 342 SER A O 1
ATOM 5014 N N . GLY A 1 343 ? 11.390 175.569 72.389 1.00 56.87 343 GLY A N 1
ATOM 5015 C CA . GLY A 1 343 ? 10.814 176.277 71.263 1.00 64.84 343 GLY A CA 1
ATOM 5016 C C . GLY A 1 343 ? 10.055 177.536 71.611 1.00 61.94 343 GLY A C 1
ATOM 5017 O O . GLY A 1 343 ? 9.429 178.128 70.724 1.00 62.22 343 GLY A O 1
ATOM 5021 N N . SER A 1 344 ? 10.099 177.970 72.865 1.00 55.23 344 SER A N 1
ATOM 5022 C CA . SER A 1 344 ? 9.409 179.166 73.318 1.00 55.47 344 SER A CA 1
ATOM 5023 C C . SER A 1 344 ? 10.362 180.354 73.329 1.00 59.77 344 SER A C 1
ATOM 5024 O O . SER A 1 344 ? 11.580 180.197 73.444 1.00 60.70 344 SER A O 1
ATOM 5032 N N . GLN A 1 345 ? 9.794 181.551 73.201 1.00 62.71 345 GLN A N 1
ATOM 5033 C CA . GLN A 1 345 ? 10.587 182.769 73.146 1.00 56.32 345 GLN A CA 1
ATOM 5034 C C . GLN A 1 345 ? 10.882 183.293 74.545 1.00 55.15 345 GLN A C 1
ATOM 5035 O O . GLN A 1 345 ? 10.021 183.274 75.430 1.00 59.48 345 GLN A O 1
ATOM 5049 N N . VAL A 1 346 ? 12.112 183.769 74.731 1.00 50.86 346 VAL A N 1
ATOM 5050 C CA . VAL A 1 346 ? 12.531 184.477 75.932 1.00 51.12 346 VAL A CA 1
ATOM 5051 C C . VAL A 1 346 ? 13.316 185.705 75.492 1.00 56.60 346 VAL A C 1
ATOM 5052 O O . VAL A 1 346 ? 13.703 185.841 74.332 1.00 62.43 346 VAL A O 1
ATOM 5065 N N . ILE A 1 347 ? 13.546 186.607 76.437 1.00 52.96 347 ILE A N 1
ATOM 5066 C CA . ILE A 1 347 ? 14.284 187.835 76.183 1.00 54.68 347 ILE A CA 1
ATOM 5067 C C . ILE A 1 347 ? 15.641 187.721 76.862 1.00 53.94 347 ILE A C 1
ATOM 5068 O O . ILE A 1 347 ? 15.739 187.253 78.004 1.00 53.80 347 ILE A O 1
ATOM 5084 N N . ASN A 1 348 ? 16.694 188.091 76.140 1.00 49.30 348 ASN A N 1
ATOM 5085 C CA . ASN A 1 348 ? 18.008 188.259 76.752 1.00 50.04 348 ASN A CA 1
ATOM 5086 C C . ASN A 1 348 ? 18.003 189.666 77.326 1.00 60.04 348 ASN A C 1
ATOM 5087 O O . ASN A 1 348 ? 18.293 190.646 76.638 1.00 68.31 348 ASN A O 1
ATOM 5098 N N . ALA A 1 349 ? 17.647 189.762 78.609 1.00 60.95 349 ALA A N 1
ATOM 5099 C CA . ALA A 1 349 ? 17.453 191.066 79.231 1.00 58.03 349 ALA A CA 1
ATOM 5100 C C . ALA A 1 349 ? 18.725 191.902 79.199 1.00 51.86 349 ALA A C 1
ATOM 5101 O O . ALA A 1 349 ? 18.655 193.130 79.075 1.00 58.21 349 ALA A O 1
ATOM 5108 N N . THR A 1 350 ? 19.890 191.258 79.301 1.00 50.50 350 THR A N 1
ATOM 5109 C CA . THR A 1 350 ? 21.153 191.985 79.234 1.00 55.35 350 THR A CA 1
ATOM 5110 C C . THR A 1 350 ? 21.325 192.681 77.888 1.00 57.92 350 THR A C 1
ATOM 5111 O O . THR A 1 350 ? 21.893 193.776 77.815 1.00 71.22 350 THR A O 1
ATOM 5122 N N . LYS A 1 351 ? 20.847 192.061 76.811 1.00 63.52 351 LYS A N 1
ATOM 5123 C CA . LYS A 1 351 ? 20.991 192.620 75.475 1.00 63.35 351 LYS A CA 1
ATOM 5124 C C . LYS A 1 351 ? 19.701 193.185 74.903 1.00 60.00 351 LYS A C 1
ATOM 5125 O O . LYS A 1 351 ? 19.747 193.845 73.858 1.00 62.56 351 LYS A O 1
ATOM 5144 N N . GLY A 1 352 ? 18.560 192.955 75.549 1.00 63.14 352 GLY A N 1
ATOM 5145 C CA . GLY A 1 352 ? 17.306 193.443 75.014 1.00 73.15 352 GLY A CA 1
ATOM 5146 C C . GLY A 1 352 ? 16.825 192.734 73.770 1.00 71.24 352 GLY A C 1
ATOM 5147 O O . GLY A 1 352 ? 15.820 193.150 73.184 1.00 73.65 352 GLY A O 1
ATOM 5151 N N . LYS A 1 353 ? 17.509 191.675 73.350 1.00 66.53 353 LYS A N 1
ATOM 5152 C CA . LYS A 1 353 ? 17.166 190.938 72.146 1.00 62.22 353 LYS A CA 1
ATOM 5153 C C . LYS A 1 353 ? 16.354 189.699 72.501 1.00 50.89 353 LYS A C 1
ATOM 5154 O O . LYS A 1 353 ? 16.495 189.129 73.585 1.00 66.86 353 LYS A O 1
ATOM 5173 N N . LYS A 1 354 ? 15.512 189.276 71.564 1.00 51.40 354 LYS A N 1
ATOM 5174 C CA . LYS A 1 354 ? 14.665 188.113 71.765 1.00 50.51 354 LYS A CA 1
ATOM 5175 C C . LYS A 1 354 ? 15.420 186.848 71.384 1.00 54.23 354 LYS A C 1
ATOM 5176 O O . LYS A 1 354 ? 16.267 186.850 70.486 1.00 38.45 354 LYS A O 1
ATOM 5195 N N . GLU A 1 355 ? 15.111 185.761 72.089 1.00 57.64 355 GLU A N 1
ATOM 5196 C CA . GLU A 1 355 ? 15.762 184.481 71.871 1.00 44.69 355 GLU A CA 1
ATOM 5197 C C . GLU A 1 355 ? 14.709 183.385 71.895 1.00 48.57 355 GLU A C 1
ATOM 5198 O O . GLU A 1 355 ? 13.689 183.503 72.577 1.00 57.76 355 GLU A O 1
ATOM 5210 N N . ARG A 1 356 ? 14.962 182.318 71.147 1.00 54.24 356 ARG A N 1
ATOM 5211 C CA . ARG A 1 356 ? 14.077 181.160 71.119 1.00 56.76 356 ARG A CA 1
ATOM 5212 C C . ARG A 1 356 ? 14.860 179.946 71.595 1.00 59.74 356 ARG A C 1
ATOM 5213 O O . ARG A 1 356 ? 15.872 179.581 70.988 1.00 60.06 356 ARG A O 1
ATOM 5234 N N . LEU A 1 357 ? 14.397 179.330 72.679 1.00 60.73 357 LEU A N 1
ATOM 5235 C CA . LEU A 1 357 ? 15.084 178.177 73.249 1.00 56.35 357 LEU A CA 1
ATOM 5236 C C . LEU A 1 357 ? 14.958 176.975 72.320 1.00 55.65 357 LEU A C 1
ATOM 5237 O O . LEU A 1 357 ? 13.848 176.557 71.978 1.00 51.22 357 LEU A O 1
ATOM 5253 N N . GLY A 1 358 ? 16.095 176.410 71.924 1.00 49.71 358 GLY A N 1
ATOM 5254 C CA . GLY A 1 358 ? 16.074 175.250 71.056 1.00 56.25 358 GLY A CA 1
ATOM 5255 C C . GLY A 1 358 ? 15.880 173.970 71.839 1.00 55.48 358 GLY A C 1
ATOM 5256 O O . GLY A 1 358 ? 15.001 173.893 72.704 1.00 46.34 358 GLY A O 1
ATOM 5260 N N . LYS A 1 359 ? 16.681 172.952 71.543 1.00 52.85 359 LYS A N 1
ATOM 5261 C CA . LYS A 1 359 ? 16.649 171.737 72.340 1.00 48.60 359 LYS A CA 1
ATOM 5262 C C . LYS A 1 359 ? 17.178 172.011 73.744 1.00 43.53 359 LYS A C 1
ATOM 5263 O O . LYS A 1 359 ? 18.086 172.822 73.944 1.00 39.82 359 LYS A O 1
ATOM 5282 N N . LEU A 1 360 ? 16.599 171.320 74.722 1.00 46.85 360 LEU A N 1
ATOM 5283 C CA . LEU A 1 360 ? 16.991 171.449 76.118 1.00 43.88 360 LEU A CA 1
ATOM 5284 C C . LEU A 1 360 ? 17.512 170.110 76.614 1.00 47.29 360 LEU A C 1
ATOM 5285 O O . LEU A 1 360 ? 16.877 169.073 76.397 1.00 56.53 360 LEU A O 1
ATOM 5301 N N . PHE A 1 361 ? 18.660 170.137 77.284 1.00 46.80 361 PHE A N 1
ATOM 5302 C CA . PHE A 1 361 ? 19.332 168.925 77.720 1.00 47.50 361 PHE A CA 1
ATOM 5303 C C . PHE A 1 361 ? 19.770 169.056 79.171 1.00 46.72 361 PHE A C 1
ATOM 5304 O O . PHE A 1 361 ? 20.093 170.148 79.648 1.00 39.81 361 PHE A O 1
ATOM 5321 N N . GLN A 1 362 ? 19.768 167.925 79.868 1.00 45.59 362 GLN A N 1
ATOM 5322 C CA . GLN A 1 362 ? 20.442 167.784 81.152 1.00 37.45 362 GLN A CA 1
ATOM 5323 C C . GLN A 1 362 ? 21.510 166.719 80.956 1.00 37.46 362 GLN A C 1
ATOM 5324 O O . GLN A 1 362 ? 21.193 165.548 80.723 1.00 41.67 362 GLN A O 1
ATOM 5355 N N . HIS A 1 364 ? 24.112 163.983 81.484 1.00 45.34 364 HIS A N 1
ATOM 5356 C CA . HIS A 1 364 ? 24.447 162.929 82.427 1.00 42.40 364 HIS A CA 1
ATOM 5357 C C . HIS A 1 364 ? 25.868 162.437 82.169 1.00 40.89 364 HIS A C 1
ATOM 5358 O O . HIS A 1 364 ? 26.523 162.836 81.204 1.00 48.43 364 HIS A O 1
ATOM 5372 N N . SER A 1 365 ? 26.350 161.573 83.065 1.00 50.04 365 SER A N 1
ATOM 5373 C CA . SER A 1 365 ? 27.740 161.125 82.991 1.00 51.97 365 SER A CA 1
ATOM 5374 C C . SER A 1 365 ? 28.052 160.415 81.679 1.00 60.02 365 SER A C 1
ATOM 5375 O O . SER A 1 365 ? 29.183 160.496 81.187 1.00 64.78 365 SER A O 1
ATOM 5383 N N . ASN A 1 366 ? 27.070 159.725 81.092 1.00 66.74 366 ASN A N 1
ATOM 5384 C CA . ASN A 1 366 ? 27.332 158.948 79.886 1.00 73.22 366 ASN A CA 1
ATOM 5385 C C . ASN A 1 366 ? 26.202 159.048 78.866 1.00 71.28 366 ASN A C 1
ATOM 5386 O O . ASN A 1 366 ? 26.144 158.232 77.939 1.00 81.78 366 ASN A O 1
ATOM 5397 N N . LYS A 1 367 ? 25.304 160.018 79.010 1.00 67.08 367 LYS A N 1
ATOM 5398 C CA . LYS A 1 367 ? 24.238 160.220 78.039 1.00 62.90 367 LYS A CA 1
ATOM 5399 C C . LYS A 1 367 ? 23.774 161.666 78.132 1.00 58.66 367 LYS A C 1
ATOM 5400 O O . LYS A 1 367 ? 24.183 162.416 79.020 1.00 63.23 367 LYS A O 1
ATOM 5419 N N . GLU A 1 368 ? 22.917 162.050 77.192 1.00 63.58 368 GLU A N 1
ATOM 5420 C CA . GLU A 1 368 ? 22.297 163.369 77.171 1.00 49.05 368 GLU A CA 1
ATOM 5421 C C . GLU A 1 368 ? 20.804 163.188 77.399 1.00 52.62 368 GLU A C 1
ATOM 5422 O O . GLU A 1 368 ? 20.109 162.636 76.541 1.00 70.48 368 GLU A O 1
ATOM 5434 N N . ASN A 1 369 ? 20.311 163.633 78.556 1.00 52.70 369 ASN A N 1
ATOM 5435 C CA . ASN A 1 369 ? 18.899 163.477 78.878 1.00 46.45 369 ASN A CA 1
ATOM 5436 C C . ASN A 1 369 ? 18.136 164.684 78.349 1.00 55.34 369 ASN A C 1
ATOM 5437 O O . ASN A 1 369 ? 18.277 165.783 78.907 1.00 51.95 369 ASN A O 1
ATOM 5448 N N . PRO A 1 370 ? 17.342 164.543 77.288 1.00 66.14 370 PRO A N 1
ATOM 5449 C CA . PRO A 1 370 ? 16.571 165.684 76.784 1.00 56.10 370 PRO A CA 1
ATOM 5450 C C . PRO A 1 370 ? 15.348 165.956 77.644 1.00 52.42 370 PRO A C 1
ATOM 5451 O O . PRO A 1 370 ? 14.645 165.039 78.075 1.00 72.57 370 PRO A O 1
ATOM 5462 N N . VAL A 1 371 ? 15.106 167.236 77.904 1.00 49.87 371 VAL A N 1
ATOM 5463 C CA . VAL A 1 371 ? 13.969 167.657 78.706 1.00 54.73 371 VAL A CA 1
ATOM 5464 C C . VAL A 1 371 ? 13.092 168.566 77.858 1.00 57.92 371 VAL A C 1
ATOM 5465 O O . VAL A 1 371 ? 13.528 169.137 76.855 1.00 59.93 371 VAL A O 1
ATOM 5478 N N . ASP A 1 372 ? 11.832 168.688 78.269 1.00 61.46 372 ASP A N 1
ATOM 5479 C CA . ASP A 1 372 ? 10.852 169.449 77.509 1.00 63.16 372 ASP A CA 1
ATOM 5480 C C . ASP A 1 372 ? 10.653 170.863 78.030 1.00 64.43 372 ASP A C 1
ATOM 5481 O O . ASP A 1 372 ? 9.991 171.663 77.360 1.00 54.86 372 ASP A O 1
ATOM 5490 N N . ARG A 1 373 ? 11.209 171.191 79.193 1.00 65.20 373 ARG A N 1
ATOM 5491 C CA . ARG A 1 373 ? 11.062 172.522 79.761 1.00 57.13 373 ARG A CA 1
ATOM 5492 C C . ARG A 1 373 ? 12.166 172.735 80.787 1.00 55.02 373 ARG A C 1
ATOM 5493 O O . ARG A 1 373 ? 12.711 171.781 81.349 1.00 55.63 373 ARG A O 1
ATOM 5514 N N . ALA A 1 374 ? 12.495 174.005 81.014 1.00 56.42 374 ALA A N 1
ATOM 5515 C CA . ALA A 1 374 ? 13.533 174.410 81.958 1.00 47.90 374 ALA A CA 1
ATOM 5516 C C . ALA A 1 374 ? 12.875 175.049 83.177 1.00 54.19 374 ALA A C 1
ATOM 5517 O O . ALA A 1 374 ? 12.339 176.159 83.088 1.00 55.61 374 ALA A O 1
ATOM 5524 N N . SER A 1 375 ? 12.909 174.348 84.306 1.00 51.81 375 SER A N 1
ATOM 5525 C CA . SER A 1 375 ? 12.260 174.782 85.537 1.00 59.58 375 SER A CA 1
ATOM 5526 C C . SER A 1 375 ? 13.293 175.260 86.554 1.00 58.42 375 SER A C 1
ATOM 5527 O O . SER A 1 375 ? 14.505 175.143 86.353 1.00 50.55 375 SER A O 1
ATOM 5535 N N . ALA A 1 376 ? 12.785 175.800 87.661 1.00 59.12 376 ALA A N 1
ATOM 5536 C CA . ALA A 1 376 ? 13.623 176.423 88.677 1.00 51.04 376 ALA A CA 1
ATOM 5537 C C . ALA A 1 376 ? 14.495 175.410 89.404 1.00 48.24 376 ALA A C 1
ATOM 5538 O O . ALA A 1 376 ? 14.130 174.243 89.572 1.00 60.73 376 ALA A O 1
ATOM 5545 N N . GLY A 1 377 ? 15.655 175.879 89.854 1.00 49.89 377 GLY A N 1
ATOM 5546 C CA . GLY A 1 377 ? 16.546 175.072 90.658 1.00 46.78 377 GLY A CA 1
ATOM 5547 C C . GLY A 1 377 ? 17.407 174.097 89.892 1.00 45.13 377 GLY A C 1
ATOM 5548 O O . GLY A 1 377 ? 18.094 173.282 90.518 1.00 45.19 377 GLY A O 1
ATOM 5552 N N . HIS A 1 378 ? 17.410 174.157 88.564 1.00 38.59 378 HIS A N 1
ATOM 5553 C CA . HIS A 1 378 ? 18.111 173.170 87.758 1.00 42.72 378 HIS A CA 1
ATOM 5554 C C . HIS A 1 378 ? 19.041 173.855 86.766 1.00 41.73 378 HIS A C 1
ATOM 5555 O O . HIS A 1 378 ? 18.969 175.063 86.527 1.00 38.09 378 HIS A O 1
ATOM 5569 N N . ILE A 1 379 ? 19.906 173.042 86.168 1.00 43.54 379 ILE A N 1
ATOM 5570 C CA . ILE A 1 379 ? 20.926 173.497 85.236 1.00 43.05 379 ILE A CA 1
ATOM 5571 C C . ILE A 1 379 ? 20.741 172.733 83.936 1.00 44.00 379 ILE A C 1
ATOM 5572 O O . ILE A 1 379 ? 20.568 171.509 83.950 1.00 49.49 379 ILE A O 1
ATOM 5588 N N . TYR A 1 380 ? 20.766 173.453 82.819 1.00 36.99 380 TYR A N 1
ATOM 5589 C CA . TYR A 1 380 ? 20.483 172.867 81.522 1.00 36.97 380 TYR A CA 1
ATOM 5590 C C . TYR A 1 380 ? 21.515 173.334 80.509 1.00 39.82 380 TYR A C 1
ATOM 5591 O O . TYR A 1 380 ? 22.233 174.314 80.724 1.00 38.02 380 TYR A O 1
ATOM 5609 N N . ALA A 1 381 ? 21.574 172.615 79.394 1.00 37.74 381 ALA A N 1
ATOM 5610 C CA . ALA A 1 381 ? 22.340 173.024 78.226 1.00 41.00 381 ALA A CA 1
ATOM 5611 C C . ALA A 1 381 ? 21.353 173.341 77.111 1.00 41.43 381 ALA A C 1
ATOM 5612 O O . ALA A 1 381 ? 20.530 172.493 76.750 1.00 38.41 381 ALA A O 1
ATOM 5619 N N . VAL A 1 382 ? 21.427 174.559 76.581 1.00 43.27 382 VAL A N 1
ATOM 5620 C CA . VAL A 1 382 ? 20.469 175.043 75.599 1.00 39.22 382 VAL A CA 1
ATOM 5621 C C . VAL A 1 382 ? 21.163 175.130 74.247 1.00 47.13 382 VAL A C 1
ATOM 5622 O O . VAL A 1 382 ? 22.388 175.262 74.153 1.00 56.16 382 VAL A O 1
ATOM 5635 N N . ILE A 1 383 ? 20.360 175.072 73.185 1.00 47.31 383 ILE A N 1
ATOM 5636 C CA . ILE A 1 383 ? 20.889 174.946 71.832 1.00 59.58 383 ILE A CA 1
ATOM 5637 C C . ILE A 1 383 ? 20.693 176.236 71.044 1.00 66.22 383 ILE A C 1
ATOM 5638 O O . ILE A 1 383 ? 21.666 176.921 70.707 1.00 79.96 383 ILE A O 1
ATOM 5654 N N . GLY A 1 384 ? 19.441 176.581 70.746 1.00 47.54 384 GLY A N 1
ATOM 5655 C CA . GLY A 1 384 ? 19.164 177.590 69.740 1.00 63.83 384 GLY A CA 1
ATOM 5656 C C . GLY A 1 384 ? 19.314 179.042 70.148 1.00 59.53 384 GLY A C 1
ATOM 5657 O O . GLY A 1 384 ? 18.474 179.875 69.792 1.00 68.92 384 GLY A O 1
ATOM 5661 N N . LEU A 1 385 ? 20.387 179.374 70.859 1.00 47.47 385 LEU A N 1
ATOM 5662 C CA . LEU A 1 385 ? 20.631 180.738 71.309 1.00 50.53 385 LEU A CA 1
ATOM 5663 C C . LEU A 1 385 ? 21.671 181.387 70.404 1.00 57.97 385 LEU A C 1
ATOM 5664 O O . LEU A 1 385 ? 22.695 180.771 70.085 1.00 61.16 385 LEU A O 1
ATOM 5680 N N . LYS A 1 386 ? 21.406 182.625 69.993 1.00 55.70 386 LYS A N 1
ATOM 5681 C CA . LYS A 1 386 ? 22.240 183.328 69.023 1.00 56.81 386 LYS A CA 1
ATOM 5682 C C . LYS A 1 386 ? 22.984 184.524 69.596 1.00 54.90 386 LYS A C 1
ATOM 5683 O O . LYS A 1 386 ? 24.117 184.784 69.186 1.00 46.82 386 LYS A O 1
ATOM 5702 N N . ASP A 1 387 ? 22.377 185.280 70.516 1.00 62.84 387 ASP A N 1
ATOM 5703 C CA . ASP A 1 387 ? 22.991 186.479 71.077 1.00 67.68 387 ASP A CA 1
ATOM 5704 C C . ASP A 1 387 ? 23.120 186.421 72.597 1.00 69.10 387 ASP A C 1
ATOM 5705 O O . ASP A 1 387 ? 23.007 187.450 73.267 1.00 70.57 387 ASP A O 1
ATOM 5714 N N . THR A 1 388 ? 23.381 185.246 73.162 1.00 70.41 388 THR A N 1
ATOM 5715 C CA . THR A 1 388 ? 23.532 185.096 74.605 1.00 57.54 388 THR A CA 1
ATOM 5716 C C . THR A 1 388 ? 24.983 184.800 74.963 1.00 52.94 388 THR A C 1
ATOM 5717 O O . THR A 1 388 ? 25.588 183.872 74.416 1.00 64.63 388 THR A O 1
ATOM 5728 N N . THR A 1 389 ? 25.523 185.583 75.892 1.00 58.20 389 THR A N 1
ATOM 5729 C CA . THR A 1 389 ? 26.901 185.496 76.349 1.00 67.61 389 THR A CA 1
ATOM 5730 C C . THR A 1 389 ? 26.915 185.088 77.822 1.00 54.56 389 THR A C 1
ATOM 5731 O O . THR A 1 389 ? 25.920 185.249 78.534 1.00 49.55 389 THR A O 1
ATOM 5742 N N . THR A 1 390 ? 28.045 184.535 78.275 1.00 54.75 390 THR A N 1
ATOM 5743 C CA . THR A 1 390 ? 28.202 184.195 79.686 1.00 55.44 390 THR A CA 1
ATOM 5744 C C . THR A 1 390 ? 27.952 185.423 80.554 1.00 56.11 390 THR A C 1
ATOM 5745 O O . THR A 1 390 ? 28.624 186.448 80.406 1.00 65.64 390 THR A O 1
ATOM 5756 N N . GLY A 1 391 ? 26.976 185.315 81.454 1.00 54.92 391 GLY A N 1
ATOM 5757 C CA . GLY A 1 391 ? 26.555 186.406 82.297 1.00 56.64 391 GLY A CA 1
ATOM 5758 C C . GLY A 1 391 ? 25.241 187.042 81.892 1.00 55.92 391 GLY A C 1
ATOM 5759 O O . GLY A 1 391 ? 24.641 187.761 82.701 1.00 62.48 391 GLY A O 1
ATOM 5763 N N . ASP A 1 392 ? 24.787 186.810 80.665 1.00 58.29 392 ASP A N 1
ATOM 5764 C CA . ASP A 1 392 ? 23.501 187.334 80.233 1.00 56.83 392 ASP A CA 1
ATOM 5765 C C . ASP A 1 392 ? 22.372 186.656 80.999 1.00 57.32 392 ASP A C 1
ATOM 5766 O O . ASP A 1 392 ? 22.501 185.523 81.470 1.00 52.98 392 ASP A O 1
ATOM 5775 N N . THR A 1 393 ? 21.257 187.366 81.127 1.00 52.25 393 THR A N 1
ATOM 5776 C CA . THR A 1 393 ? 20.094 186.873 81.852 1.00 55.52 393 THR A CA 1
ATOM 5777 C C . THR A 1 393 ? 18.949 186.618 80.882 1.00 55.42 393 THR A C 1
ATOM 5778 O O . THR A 1 393 ? 18.564 187.509 80.119 1.00 60.99 393 THR A O 1
ATOM 5789 N N . LEU A 1 394 ? 18.409 185.404 80.918 1.00 51.19 394 LEU A N 1
ATOM 5790 C CA . LEU A 1 394 ? 17.227 185.048 80.146 1.00 55.36 394 LEU A CA 1
ATOM 5791 C C . LEU A 1 394 ? 16.021 185.112 81.072 1.00 51.14 394 LEU A C 1
ATOM 5792 O O . LEU A 1 394 ? 16.062 184.579 82.185 1.00 53.43 394 LEU A O 1
ATOM 5808 N N . SER A 1 395 ? 14.957 185.773 80.625 1.00 49.01 395 SER A N 1
ATOM 5809 C CA . SER A 1 395 ? 13.834 186.038 81.510 1.00 60.00 395 SER A CA 1
ATOM 5810 C C . SER A 1 395 ? 12.537 186.049 80.717 1.00 58.36 395 SER A C 1
ATOM 5811 O O . SER A 1 395 ? 12.533 186.079 79.484 1.00 49.07 395 SER A O 1
ATOM 5819 N N . ASP A 1 396 ? 11.432 186.005 81.456 1.00 73.21 396 ASP A N 1
ATOM 5820 C CA . ASP A 1 396 ? 10.117 186.233 80.883 1.00 74.20 396 ASP A CA 1
ATOM 5821 C C . ASP A 1 396 ? 10.103 187.581 80.161 1.00 78.29 396 ASP A C 1
ATOM 5822 O O . ASP A 1 396 ? 10.575 188.581 80.720 1.00 69.96 396 ASP A O 1
ATOM 5831 N N . PRO A 1 397 ? 9.601 187.646 78.925 1.00 72.68 397 PRO A N 1
ATOM 5832 C CA . PRO A 1 397 ? 9.546 188.944 78.231 1.00 74.81 397 PRO A CA 1
ATOM 5833 C C . PRO A 1 397 ? 8.689 189.978 78.941 1.00 79.21 397 PRO A C 1
ATOM 5834 O O . PRO A 1 397 ? 8.981 191.178 78.851 1.00 72.16 397 PRO A O 1
ATOM 5845 N N . ASN A 1 398 ? 7.636 189.552 79.642 1.00 74.33 398 ASN A N 1
ATOM 5846 C CA . ASN A 1 398 ? 6.722 190.507 80.260 1.00 70.99 398 ASN A CA 1
ATOM 5847 C C . ASN A 1 398 ? 7.249 191.019 81.596 1.00 83.36 398 ASN A C 1
ATOM 5848 O O . ASN A 1 398 ? 7.076 192.199 81.922 1.00 90.05 398 ASN A O 1
ATOM 5859 N N . GLN A 1 399 ? 7.894 190.158 82.380 1.00 88.41 399 GLN A N 1
ATOM 5860 C CA . GLN A 1 399 ? 8.437 190.519 83.690 1.00 73.99 399 GLN A CA 1
ATOM 5861 C C . GLN A 1 399 ? 9.950 190.326 83.624 1.00 73.49 399 GLN A C 1
ATOM 5862 O O . GLN A 1 399 ? 10.466 189.252 83.940 1.00 91.39 399 GLN A O 1
ATOM 5876 N N . GLN A 1 400 ? 10.659 191.380 83.227 1.00 64.51 400 GLN A N 1
ATOM 5877 C CA . GLN A 1 400 ? 12.080 191.287 82.914 1.00 65.95 400 GLN A CA 1
ATOM 5878 C C . GLN A 1 400 ? 12.942 191.574 84.137 1.00 68.22 400 GLN A C 1
ATOM 5879 O O . GLN A 1 400 ? 12.713 192.556 84.851 1.00 85.10 400 GLN A O 1
ATOM 5893 N N . ILE A 1 401 ? 13.922 190.704 84.378 1.00 63.64 401 ILE A N 1
ATOM 5894 C CA . ILE A 1 401 ? 14.926 190.896 85.415 1.00 62.15 401 ILE A CA 1
ATOM 5895 C C . ILE A 1 401 ? 16.302 190.738 84.782 1.00 57.72 401 ILE A C 1
ATOM 5896 O O . ILE A 1 401 ? 16.489 189.954 83.846 1.00 60.14 401 ILE A O 1
ATOM 5912 N N . VAL A 1 402 ? 17.271 191.493 85.293 1.00 61.37 402 VAL A N 1
ATOM 5913 C CA . VAL A 1 402 ? 18.672 191.351 84.912 1.00 59.82 402 VAL A CA 1
ATOM 5914 C C . VAL A 1 402 ? 19.438 190.967 86.169 1.00 59.70 402 VAL A C 1
ATOM 5915 O O . VAL A 1 402 ? 19.412 191.703 87.164 1.00 65.82 402 VAL A O 1
ATOM 5928 N N . LEU A 1 403 ? 20.117 189.819 86.127 1.00 62.87 403 LEU A N 1
ATOM 5929 C CA . LEU A 1 403 ? 20.695 189.273 87.351 1.00 55.48 403 LEU A CA 1
ATOM 5930 C C . LEU A 1 403 ? 22.027 189.926 87.705 1.00 58.27 403 LEU A C 1
ATOM 5931 O O . LEU A 1 403 ? 22.296 190.180 88.884 1.00 75.60 403 LEU A O 1
ATOM 5947 N N . GLU A 1 404 ? 22.879 190.186 86.719 1.00 57.84 404 GLU A N 1
ATOM 5948 C CA . GLU A 1 404 ? 24.127 190.900 86.954 1.00 70.67 404 GLU A CA 1
ATOM 5949 C C . GLU A 1 404 ? 23.960 192.374 86.609 1.00 74.02 404 GLU A C 1
ATOM 5950 O O . GLU A 1 404 ? 23.216 192.732 85.695 1.00 75.29 404 GLU A O 1
ATOM 5962 N N . SER A 1 405 ? 24.670 193.229 87.341 1.00 71.29 405 SER A N 1
ATOM 5963 C CA . SER A 1 405 ? 24.546 194.664 87.126 1.00 76.00 405 SER A CA 1
ATOM 5964 C C . SER A 1 405 ? 25.102 195.018 85.752 1.00 73.09 405 SER A C 1
ATOM 5965 O O . SER A 1 405 ? 26.201 194.592 85.385 1.00 67.87 405 SER A O 1
ATOM 5983 N N . THR A 1 407 ? 25.370 198.328 84.619 1.00 90.91 407 THR A N 1
ATOM 5984 C CA . THR A 1 407 ? 26.055 199.610 84.647 1.00 89.55 407 THR A CA 1
ATOM 5985 C C . THR A 1 407 ? 27.278 199.515 85.554 1.00 87.52 407 THR A C 1
ATOM 5986 O O . THR A 1 407 ? 27.274 198.818 86.572 1.00 79.82 407 THR A O 1
ATOM 5997 N N . PHE A 1 408 ? 28.334 200.230 85.160 1.00 91.46 408 PHE A N 1
ATOM 5998 C CA . PHE A 1 408 ? 29.622 200.261 85.836 1.00 84.07 408 PHE A CA 1
ATOM 5999 C C . PHE A 1 408 ? 30.185 201.660 85.661 1.00 82.08 408 PHE A C 1
ATOM 6000 O O . PHE A 1 408 ? 30.064 202.233 84.568 1.00 83.60 408 PHE A O 1
ATOM 6017 N N . PRO A 1 409 ? 30.784 202.238 86.695 1.00 74.95 409 PRO A N 1
ATOM 6018 C CA . PRO A 1 409 ? 31.373 203.570 86.548 1.00 84.66 409 PRO A CA 1
ATOM 6019 C C . PRO A 1 409 ? 32.647 203.501 85.722 1.00 80.48 409 PRO A C 1
ATOM 6020 O O . PRO A 1 409 ? 33.208 202.432 85.471 1.00 78.51 409 PRO A O 1
ATOM 6031 N N . ASP A 1 410 ? 33.101 204.672 85.287 1.00 77.98 410 ASP A N 1
ATOM 6032 C CA . ASP A 1 410 ? 34.296 204.729 84.468 1.00 66.13 410 ASP A CA 1
ATOM 6033 C C . ASP A 1 410 ? 35.485 204.265 85.305 1.00 70.92 410 ASP A C 1
ATOM 6034 O O . ASP A 1 410 ? 35.467 204.382 86.533 1.00 80.92 410 ASP A O 1
ATOM 6043 N N . PRO A 1 411 ? 36.517 203.707 84.673 1.00 54.71 411 PRO A N 1
ATOM 6044 C CA . PRO A 1 411 ? 37.631 203.163 85.453 1.00 60.84 411 PRO A CA 1
ATOM 6045 C C . PRO A 1 411 ? 38.287 204.225 86.321 1.00 57.08 411 PRO A C 1
ATOM 6046 O O . PRO A 1 411 ? 38.359 205.404 85.965 1.00 61.31 411 PRO A O 1
ATOM 6057 N N . VAL A 1 412 ? 38.764 203.784 87.484 1.00 45.80 412 VAL A N 1
ATOM 6058 C CA . VAL A 1 412 ? 39.430 204.661 88.439 1.00 43.27 412 VAL A CA 1
ATOM 6059 C C . VAL A 1 412 ? 40.917 204.392 88.528 1.00 40.12 412 VAL A C 1
ATOM 6060 O O . VAL A 1 412 ? 41.644 205.207 89.120 1.00 46.40 412 VAL A O 1
ATOM 6073 N N . ILE A 1 413 ? 41.394 203.288 87.971 1.00 40.92 413 ILE A N 1
ATOM 6074 C CA . ILE A 1 413 ? 42.812 202.969 87.943 1.00 42.60 413 ILE A CA 1
ATOM 6075 C C . ILE A 1 413 ? 43.147 202.475 86.543 1.00 44.93 413 ILE A C 1
ATOM 6076 O O . ILE A 1 413 ? 42.331 201.812 85.895 1.00 45.41 413 ILE A O 1
ATOM 6092 N N . GLU A 1 414 ? 44.329 202.841 86.059 1.00 43.81 414 GLU A N 1
ATOM 6093 C CA . GLU A 1 414 ? 44.769 202.479 84.722 1.00 45.99 414 GLU A CA 1
ATOM 6094 C C . GLU A 1 414 ? 46.176 201.909 84.774 1.00 46.04 414 GLU A C 1
ATOM 6095 O O . GLU A 1 414 ? 47.014 202.369 85.555 1.00 53.80 414 GLU A O 1
ATOM 6107 N N . VAL A 1 415 ? 46.431 200.912 83.933 1.00 62.65 415 VAL A N 1
ATOM 6108 C CA . VAL A 1 415 ? 47.762 200.345 83.777 1.00 62.97 415 VAL A CA 1
ATOM 6109 C C . VAL A 1 415 ? 48.110 200.355 82.294 1.00 60.93 415 VAL A C 1
ATOM 6110 O O . VAL A 1 415 ? 47.243 200.189 81.430 1.00 56.41 415 VAL A O 1
ATOM 6123 N N . ALA A 1 416 ? 49.392 200.564 82.003 1.00 64.07 416 ALA A N 1
ATOM 6124 C CA . ALA A 1 416 ? 49.896 200.641 80.638 1.00 55.43 416 ALA A CA 1
ATOM 6125 C C . ALA A 1 416 ? 50.674 199.377 80.299 1.00 66.13 416 ALA A C 1
ATOM 6126 O O . ALA A 1 416 ? 51.559 198.963 81.058 1.00 65.17 416 ALA A O 1
ATOM 6133 N N . ILE A 1 417 ? 50.338 198.767 79.166 1.00 81.82 417 ILE A N 1
ATOM 6134 C CA . ILE A 1 417 ? 51.010 197.575 78.664 1.00 80.24 417 ILE A CA 1
ATOM 6135 C C . ILE A 1 417 ? 51.578 197.859 77.281 1.00 76.55 417 ILE A C 1
ATOM 6136 O O . ILE A 1 417 ? 50.876 198.392 76.411 1.00 80.28 417 ILE A O 1
ATOM 6152 N N . GLU A 1 418 ? 52.848 197.511 77.086 1.00 75.63 418 GLU A N 1
ATOM 6153 C CA . GLU A 1 418 ? 53.500 197.609 75.789 1.00 83.19 418 GLU A CA 1
ATOM 6154 C C . GLU A 1 418 ? 54.006 196.224 75.419 1.00 77.96 418 GLU A C 1
ATOM 6155 O O . GLU A 1 418 ? 54.850 195.669 76.144 1.00 72.70 418 GLU A O 1
ATOM 6167 N N . PRO A 1 419 ? 53.546 195.631 74.320 1.00 86.32 419 PRO A N 1
ATOM 6168 C CA . PRO A 1 419 ? 54.043 194.305 73.949 1.00 93.76 419 PRO A CA 1
ATOM 6169 C C . PRO A 1 419 ? 55.507 194.379 73.546 1.00 98.54 419 PRO A C 1
ATOM 6170 O O . PRO A 1 419 ? 55.982 195.390 73.021 1.00 97.80 419 PRO A O 1
ATOM 6181 N N . LYS A 1 420 ? 56.220 193.278 73.781 1.00 86.18 420 LYS A N 1
ATOM 6182 C CA . LYS A 1 420 ? 57.635 193.228 73.432 1.00 88.15 420 LYS A CA 1
ATOM 6183 C C . LYS A 1 420 ? 57.855 193.010 71.939 1.00 91.02 420 LYS A C 1
ATOM 6184 O O . LYS A 1 420 ? 58.678 193.698 71.325 1.00 81.93 420 LYS A O 1
ATOM 6203 N N . THR A 1 421 ? 57.112 192.086 71.334 1.00 103.99 421 THR A N 1
ATOM 6204 C CA . THR A 1 421 ? 57.331 191.686 69.952 1.00 98.60 421 THR A CA 1
ATOM 6205 C C . THR A 1 421 ? 56.031 191.781 69.164 1.00 93.50 421 THR A C 1
ATOM 6206 O O . THR A 1 421 ? 54.937 191.894 69.725 1.00 92.97 421 THR A O 1
ATOM 6217 N N . LYS A 1 422 ? 56.168 191.730 67.837 1.00 91.87 422 LYS A N 1
ATOM 6218 C CA . LYS A 1 422 ? 55.019 191.788 66.942 1.00 94.19 422 LYS A CA 1
ATOM 6219 C C . LYS A 1 422 ? 54.127 190.557 67.044 1.00 91.18 422 LYS A C 1
ATOM 6220 O O . LYS A 1 422 ? 52.993 190.596 66.556 1.00 96.04 422 LYS A O 1
ATOM 6239 N N . SER A 1 423 ? 54.607 189.473 67.653 1.00 85.10 423 SER A N 1
ATOM 6240 C CA . SER A 1 423 ? 53.747 188.337 67.957 1.00 88.29 423 SER A CA 1
ATOM 6241 C C . SER A 1 423 ? 53.018 188.514 69.278 1.00 92.62 423 SER A C 1
ATOM 6242 O O . SER A 1 423 ? 51.918 187.975 69.451 1.00 84.59 423 SER A O 1
ATOM 6250 N N . ASP A 1 424 ? 53.612 189.258 70.214 1.00 101.19 424 ASP A N 1
ATOM 6251 C CA . ASP A 1 424 ? 52.925 189.579 71.458 1.00 92.55 424 ASP A CA 1
ATOM 6252 C C . ASP A 1 424 ? 51.770 190.542 71.219 1.00 84.48 424 ASP A C 1
ATOM 6253 O O . ASP A 1 424 ? 50.788 190.530 71.970 1.00 85.14 424 ASP A O 1
ATOM 6262 N N . GLN A 1 425 ? 51.869 191.382 70.185 1.00 83.74 425 GLN A N 1
ATOM 6263 C CA . GLN A 1 425 ? 50.759 192.262 69.838 1.00 83.59 425 GLN A CA 1
ATOM 6264 C C . GLN A 1 425 ? 49.549 191.460 69.374 1.00 88.12 425 GLN A C 1
ATOM 6265 O O . GLN A 1 425 ? 48.407 191.794 69.709 1.00 88.88 425 GLN A O 1
ATOM 6279 N N . GLU A 1 426 ? 49.782 190.393 68.602 1.00 90.35 426 GLU A N 1
ATOM 6280 C CA . GLU A 1 426 ? 48.675 189.577 68.111 1.00 79.38 426 GLU A CA 1
ATOM 6281 C C . GLU A 1 426 ? 48.075 188.720 69.218 1.00 72.57 426 GLU A C 1
ATOM 6282 O O . GLU A 1 426 ? 46.868 188.454 69.208 1.00 66.99 426 GLU A O 1
ATOM 6294 N N . LYS A 1 427 ? 48.897 188.275 70.170 1.00 78.06 427 LYS A N 1
ATOM 6295 C CA . LYS A 1 427 ? 48.377 187.527 71.309 1.00 80.05 427 LYS A CA 1
ATOM 6296 C C . LYS A 1 427 ? 47.602 188.431 72.260 1.00 88.99 427 LYS A C 1
ATOM 6297 O O . LYS A 1 427 ? 46.627 187.990 72.881 1.00 76.07 427 LYS A O 1
ATOM 6316 N N . LEU A 1 428 ? 48.024 189.693 72.389 1.00 86.96 428 LEU A N 1
ATOM 6317 C CA . LEU A 1 428 ? 47.295 190.651 73.213 1.00 77.23 428 LEU A CA 1
ATOM 6318 C C . LEU A 1 428 ? 45.944 191.002 72.611 1.00 78.57 428 LEU A C 1
ATOM 6319 O O . LEU A 1 428 ? 45.017 191.360 73.346 1.00 85.76 428 LEU A O 1
ATOM 6335 N N . SER A 1 429 ? 45.790 190.859 71.294 1.00 80.05 429 SER A N 1
ATOM 6336 C CA . SER A 1 429 ? 44.515 191.194 70.679 1.00 75.78 429 SER A CA 1
ATOM 6337 C C . SER A 1 429 ? 43.539 190.039 70.764 1.00 78.79 429 SER A C 1
ATOM 6338 O O . SER A 1 429 ? 42.327 190.258 70.661 1.00 79.48 429 SER A O 1
ATOM 6346 N N . LEU A 1 430 ? 44.034 188.821 70.968 1.00 73.90 430 LEU A N 1
ATOM 6347 C CA . LEU A 1 430 ? 43.152 187.697 71.220 1.00 78.20 430 LEU A CA 1
ATOM 6348 C C . LEU A 1 430 ? 42.834 187.530 72.697 1.00 83.27 430 LEU A C 1
ATOM 6349 O O . LEU A 1 430 ? 41.895 186.802 73.033 1.00 94.93 430 LEU A O 1
ATOM 6365 N N . SER A 1 431 ? 43.578 188.196 73.580 1.00 93.60 431 SER A N 1
ATOM 6366 C CA . SER A 1 431 ? 43.256 188.196 75.001 1.00 93.07 431 SER A CA 1
ATOM 6367 C C . SER A 1 431 ? 42.236 189.275 75.350 1.00 84.82 431 SER A C 1
ATOM 6368 O O . SER A 1 431 ? 41.359 189.051 76.191 1.00 88.59 431 SER A O 1
ATOM 6376 N N . ILE A 1 432 ? 42.332 190.439 74.701 1.00 80.72 432 ILE A N 1
ATOM 6377 C CA . ILE A 1 432 ? 41.397 191.535 74.928 1.00 76.10 432 ILE A CA 1
ATOM 6378 C C . ILE A 1 432 ? 40.030 191.231 74.336 1.00 86.66 432 ILE A C 1
ATOM 6379 O O . ILE A 1 432 ? 39.026 191.828 74.743 1.00 93.23 432 ILE A O 1
ATOM 6395 N N . GLN A 1 433 ? 39.960 190.246 73.443 1.00 86.03 433 GLN A N 1
ATOM 6396 C CA . GLN A 1 433 ? 38.704 189.791 72.862 1.00 82.93 433 GLN A CA 1
ATOM 6397 C C . GLN A 1 433 ? 38.011 188.749 73.731 1.00 84.07 433 GLN A C 1
ATOM 6398 O O . GLN A 1 433 ? 36.802 188.844 73.966 1.00 74.26 433 GLN A O 1
ATOM 6412 N N . LYS A 1 434 ? 38.758 187.757 74.215 1.00 87.92 434 LYS A N 1
ATOM 6413 C CA . LYS A 1 434 ? 38.162 186.743 75.079 1.00 87.09 434 LYS A CA 1
ATOM 6414 C C . LYS A 1 434 ? 37.833 187.292 76.462 1.00 81.69 434 LYS A C 1
ATOM 6415 O O . LYS A 1 434 ? 36.835 186.881 77.067 1.00 82.80 434 LYS A O 1
ATOM 6434 N N . LEU A 1 435 ? 38.638 188.229 76.971 1.00 85.52 435 LEU A N 1
ATOM 6435 C CA . LEU A 1 435 ? 38.327 188.827 78.264 1.00 78.87 435 LEU A CA 1
ATOM 6436 C C . LEU A 1 435 ? 37.173 189.817 78.181 1.00 78.15 435 LEU A C 1
ATOM 6437 O O . LEU A 1 435 ? 36.427 189.965 79.154 1.00 79.26 435 LEU A O 1
ATOM 6453 N N . ALA A 1 436 ? 37.000 190.489 77.038 1.00 72.24 436 ALA A N 1
ATOM 6454 C CA . ALA A 1 436 ? 35.808 191.307 76.837 1.00 67.68 436 ALA A CA 1
ATOM 6455 C C . ALA A 1 436 ? 34.546 190.477 77.001 1.00 74.02 436 ALA A C 1
ATOM 6456 O O . ALA A 1 436 ? 33.554 190.952 77.567 1.00 76.17 436 ALA A O 1
ATOM 6463 N N . GLU A 1 437 ? 34.549 189.261 76.450 1.00 90.59 437 GLU A N 1
ATOM 6464 C CA . GLU A 1 437 ? 33.411 188.358 76.591 1.00 86.86 437 GLU A CA 1
ATOM 6465 C C . GLU A 1 437 ? 33.115 188.050 78.051 1.00 86.03 437 GLU A C 1
ATOM 6466 O O . GLU A 1 437 ? 31.948 187.951 78.448 1.00 83.94 437 GLU A O 1
ATOM 6478 N N . GLU A 1 438 ? 34.161 187.904 78.868 1.00 90.60 438 GLU A N 1
ATOM 6479 C CA . GLU A 1 438 ? 34.011 187.499 80.260 1.00 88.11 438 GLU A CA 1
ATOM 6480 C C . GLU A 1 438 ? 33.828 188.682 81.201 1.00 82.72 438 GLU A C 1
ATOM 6481 O O . GLU A 1 438 ? 33.042 188.598 82.149 1.00 88.82 438 GLU A O 1
ATOM 6493 N N . ASP A 1 439 ? 34.521 189.787 80.953 1.00 74.99 439 ASP A N 1
ATOM 6494 C CA . ASP A 1 439 ? 34.438 190.962 81.820 1.00 69.04 439 ASP A CA 1
ATOM 6495 C C . ASP A 1 439 ? 34.055 192.228 81.068 1.00 78.52 439 ASP A C 1
ATOM 6496 O O . ASP A 1 439 ? 34.885 192.773 80.315 1.00 72.19 439 ASP A O 1
ATOM 6505 N N . PRO A 1 440 ? 32.824 192.724 81.216 1.00 79.46 440 PRO A N 1
ATOM 6506 C CA . PRO A 1 440 ? 32.473 194.047 80.687 1.00 72.93 440 PRO A CA 1
ATOM 6507 C C . PRO A 1 440 ? 32.970 195.221 81.528 1.00 84.96 440 PRO A C 1
ATOM 6508 O O . PRO A 1 440 ? 32.865 196.368 81.081 1.00 80.88 440 PRO A O 1
ATOM 6519 N N . THR A 1 441 ? 33.504 194.983 82.729 1.00 85.67 441 THR A N 1
ATOM 6520 C CA . THR A 1 441 ? 33.900 196.056 83.639 1.00 74.67 441 THR A CA 1
ATOM 6521 C C . THR A 1 441 ? 35.171 196.795 83.222 1.00 68.41 441 THR A C 1
ATOM 6522 O O . THR A 1 441 ? 35.385 197.921 83.678 1.00 72.38 441 THR A O 1
ATOM 6533 N N . PHE A 1 442 ? 36.044 196.177 82.427 1.00 66.85 442 PHE A N 1
ATOM 6534 C CA . PHE A 1 442 ? 37.341 196.738 82.043 1.00 65.30 442 PHE A CA 1
ATOM 6535 C C . PHE A 1 442 ? 37.316 197.395 80.658 1.00 62.15 442 PHE A C 1
ATOM 6536 O O . PHE A 1 442 ? 36.651 196.906 79.739 1.00 64.17 442 PHE A O 1
ATOM 6553 N N . LYS A 1 443 ? 38.038 198.521 80.526 1.00 62.56 443 LYS A N 1
ATOM 6554 C CA . LYS A 1 443 ? 38.132 199.317 79.300 1.00 56.23 443 LYS A CA 1
ATOM 6555 C C . LYS A 1 443 ? 39.562 199.375 78.767 1.00 55.60 443 LYS A C 1
ATOM 6556 O O . LYS A 1 443 ? 40.517 199.519 79.535 1.00 70.79 443 LYS A O 1
ATOM 6575 N N . VAL A 1 444 ? 39.704 199.238 77.446 1.00 61.36 444 VAL A N 1
ATOM 6576 C CA . VAL A 1 444 ? 40.997 199.211 76.762 1.00 63.41 444 VAL A CA 1
ATOM 6577 C C . VAL A 1 444 ? 41.076 200.285 75.679 1.00 61.99 444 VAL A C 1
ATOM 6578 O O . VAL A 1 444 ? 40.116 200.492 74.930 1.00 67.88 444 VAL A O 1
ATOM 6591 N N . HIS A 1 445 ? 42.224 200.972 75.599 1.00 70.73 445 HIS A N 1
ATOM 6592 C CA . HIS A 1 445 ? 42.509 201.889 74.499 1.00 75.76 445 HIS A CA 1
ATOM 6593 C C . HIS A 1 445 ? 43.960 201.702 74.069 1.00 77.75 445 HIS A C 1
ATOM 6594 O O . HIS A 1 445 ? 44.831 201.407 74.892 1.00 76.28 445 HIS A O 1
ATOM 6608 N N . LEU A 1 446 ? 44.219 201.899 72.773 1.00 90.09 446 LEU A N 1
ATOM 6609 C CA . LEU A 1 446 ? 45.531 201.635 72.185 1.00 87.73 446 LEU A CA 1
ATOM 6610 C C . LEU A 1 446 ? 46.021 202.856 71.419 1.00 95.36 446 LEU A C 1
ATOM 6611 O O . LEU A 1 446 ? 45.319 203.359 70.536 1.00 94.00 446 LEU A O 1
ATOM 6627 N N . ASP A 1 447 ? 47.218 203.331 71.758 1.00 103.85 447 ASP A N 1
ATOM 6628 C CA . ASP A 1 447 ? 47.901 204.373 70.993 1.00 117.16 447 ASP A CA 1
ATOM 6629 C C . ASP A 1 447 ? 48.827 203.685 69.991 1.00 124.06 447 ASP A C 1
ATOM 6630 O O . ASP A 1 447 ? 49.847 203.111 70.383 1.00 124.64 447 ASP A O 1
ATOM 6639 N N . SER A 1 448 ? 48.487 203.748 68.695 1.00 130.32 448 SER A N 1
ATOM 6640 C CA . SER A 1 448 ? 49.311 203.071 67.692 1.00 126.32 448 SER A CA 1
ATOM 6641 C C . SER A 1 448 ? 50.719 203.650 67.613 1.00 136.29 448 SER A C 1
ATOM 6642 O O . SER A 1 448 ? 51.655 202.952 67.207 1.00 135.27 448 SER A O 1
ATOM 6650 N N . GLU A 1 449 ? 50.895 204.898 68.027 1.00 139.80 449 GLU A N 1
ATOM 6651 C CA . GLU A 1 449 ? 52.214 205.497 68.177 1.00 134.90 449 GLU A CA 1
ATOM 6652 C C . GLU A 1 449 ? 52.717 205.169 69.578 1.00 133.61 449 GLU A C 1
ATOM 6653 O O . GLU A 1 449 ? 52.076 205.533 70.571 1.00 134.56 449 GLU A O 1
ATOM 6665 N N . THR A 1 450 ? 53.865 204.481 69.642 1.00 130.93 450 THR A N 1
ATOM 6666 C CA . THR A 1 450 ? 54.452 203.824 70.814 1.00 135.07 450 THR A CA 1
ATOM 6667 C C . THR A 1 450 ? 53.770 202.501 71.165 1.00 130.66 450 THR A C 1
ATOM 6668 O O . THR A 1 450 ? 54.350 201.696 71.900 1.00 128.27 450 THR A O 1
ATOM 6679 N N . GLY A 1 451 ? 52.548 202.265 70.689 1.00 126.15 451 GLY A N 1
ATOM 6680 C CA . GLY A 1 451 ? 51.933 200.960 70.881 1.00 110.82 451 GLY A CA 1
ATOM 6681 C C . GLY A 1 451 ? 51.550 200.643 72.308 1.00 107.92 451 GLY A C 1
ATOM 6682 O O . GLY A 1 451 ? 51.673 199.488 72.730 1.00 99.02 451 GLY A O 1
ATOM 6686 N N . GLN A 1 452 ? 51.079 201.631 73.063 1.00 113.53 452 GLN A N 1
ATOM 6687 C CA . GLN A 1 452 ? 50.808 201.485 74.494 1.00 105.34 452 GLN A CA 1
ATOM 6688 C C . GLN A 1 452 ? 49.326 201.254 74.782 1.00 92.10 452 GLN A C 1
ATOM 6689 O O . GLN A 1 452 ? 48.540 202.202 74.854 1.00 94.62 452 GLN A O 1
ATOM 6703 N N . THR A 1 453 ? 48.942 199.984 74.886 1.00 80.97 453 THR A N 1
ATOM 6704 C CA . THR A 1 453 ? 47.610 199.605 75.351 1.00 84.11 453 THR A CA 1
ATOM 6705 C C . THR A 1 453 ? 47.433 199.958 76.829 1.00 72.16 453 THR A C 1
ATOM 6706 O O . THR A 1 453 ? 48.158 199.443 77.685 1.00 73.34 453 THR A O 1
ATOM 6717 N N . VAL A 1 454 ? 46.479 200.840 77.131 1.00 61.72 454 VAL A N 1
ATOM 6718 C CA . VAL A 1 454 ? 46.148 201.223 78.502 1.00 63.62 454 VAL A CA 1
ATOM 6719 C C . VAL A 1 454 ? 44.810 200.602 78.885 1.00 61.64 454 VAL A C 1
ATOM 6720 O O . VAL A 1 454 ? 43.804 200.812 78.197 1.00 61.99 454 VAL A O 1
ATOM 6733 N N . ILE A 1 455 ? 44.795 199.846 79.983 1.00 64.47 455 ILE A N 1
ATOM 6734 C CA . ILE A 1 455 ? 43.595 199.166 80.465 1.00 64.60 455 ILE A CA 1
ATOM 6735 C C . ILE A 1 455 ? 43.072 199.870 81.707 1.00 58.79 455 ILE A C 1
ATOM 6736 O O . ILE A 1 455 ? 43.834 200.146 82.641 1.00 58.74 455 ILE A O 1
ATOM 6752 N N . GLY A 1 456 ? 41.772 200.139 81.721 1.00 55.08 456 GLY A N 1
ATOM 6753 C CA . GLY A 1 456 ? 41.105 200.714 82.877 1.00 58.73 456 GLY A CA 1
ATOM 6754 C C . GLY A 1 456 ? 40.394 199.632 83.670 1.00 60.71 456 GLY A C 1
ATOM 6755 O O . GLY A 1 456 ? 39.826 198.701 83.098 1.00 60.48 456 GLY A O 1
ATOM 6759 N N . GLY A 1 457 ? 40.425 199.767 84.998 1.00 61.03 457 GLY A N 1
ATOM 6760 C CA . GLY A 1 457 ? 39.868 198.761 85.878 1.00 58.87 457 GLY A CA 1
ATOM 6761 C C . GLY A 1 457 ? 39.133 199.383 87.049 1.00 57.38 457 GLY A C 1
ATOM 6762 O O . GLY A 1 457 ? 39.051 200.606 87.179 1.00 56.57 457 GLY A O 1
ATOM 6783 N N . GLY A 1 459 ? 39.894 198.568 90.215 1.00 51.75 459 GLY A N 1
ATOM 6784 C CA . GLY A 1 459 ? 40.777 198.529 91.366 1.00 54.90 459 GLY A CA 1
ATOM 6785 C C . GLY A 1 459 ? 42.104 197.932 90.961 1.00 51.55 459 GLY A C 1
ATOM 6786 O O . GLY A 1 459 ? 42.267 197.414 89.852 1.00 62.98 459 GLY A O 1
ATOM 6790 N N . GLU A 1 460 ? 43.060 198.007 91.890 1.00 49.10 460 GLU A N 1
ATOM 6791 C CA . GLU A 1 460 ? 44.395 197.493 91.603 1.00 60.54 460 GLU A CA 1
ATOM 6792 C C . GLU A 1 460 ? 44.370 195.980 91.430 1.00 60.62 460 GLU A C 1
ATOM 6793 O O . GLU A 1 460 ? 45.066 195.433 90.566 1.00 59.39 460 GLU A O 1
ATOM 6805 N N . LEU A 1 461 ? 43.551 195.292 92.228 1.00 60.70 461 LEU A N 1
ATOM 6806 C CA . LEU A 1 461 ? 43.476 193.841 92.136 1.00 60.46 461 LEU A CA 1
ATOM 6807 C C . LEU A 1 461 ? 42.777 193.408 90.855 1.00 60.65 461 LEU A C 1
ATOM 6808 O O . LEU A 1 461 ? 43.176 192.419 90.229 1.00 57.85 461 LEU A O 1
ATOM 6824 N N . HIS A 1 462 ? 41.730 194.133 90.453 1.00 61.28 462 HIS A N 1
ATOM 6825 C CA . HIS A 1 462 ? 41.040 193.831 89.202 1.00 61.95 462 HIS A CA 1
ATOM 6826 C C . HIS A 1 462 ? 41.997 193.916 88.020 1.00 63.32 462 HIS A C 1
ATOM 6827 O O . HIS A 1 462 ? 42.025 193.025 87.162 1.00 71.14 462 HIS A O 1
ATOM 6841 N N . LEU A 1 463 ? 42.781 194.994 87.951 1.00 60.03 463 LEU A N 1
ATOM 6842 C CA . LEU A 1 463 ? 43.766 195.123 86.882 1.00 58.17 463 LEU A CA 1
ATOM 6843 C C . LEU A 1 463 ? 44.844 194.057 87.007 1.00 60.86 463 LEU A C 1
ATOM 6844 O O . LEU A 1 463 ? 45.327 193.529 85.999 1.00 56.84 463 LEU A O 1
ATOM 6860 N N . ASP A 1 464 ? 45.231 193.733 88.242 1.00 76.82 464 ASP A N 1
ATOM 6861 C CA . ASP A 1 464 ? 46.260 192.726 88.463 1.00 73.48 464 ASP A CA 1
ATOM 6862 C C . ASP A 1 464 ? 45.826 191.368 87.925 1.00 65.22 464 ASP A C 1
ATOM 6863 O O . ASP A 1 464 ? 46.660 190.590 87.452 1.00 71.25 464 ASP A O 1
ATOM 6872 N N . ILE A 1 465 ? 44.526 191.070 87.989 1.00 67.98 465 ILE A N 1
ATOM 6873 C CA . ILE A 1 465 ? 44.010 189.810 87.464 1.00 71.98 465 ILE A CA 1
ATOM 6874 C C . ILE A 1 465 ? 44.106 189.777 85.943 1.00 71.23 465 ILE A C 1
ATOM 6875 O O . ILE A 1 465 ? 44.545 188.779 85.356 1.00 72.29 465 ILE A O 1
ATOM 6891 N N . LEU A 1 466 ? 43.708 190.866 85.280 1.00 67.76 466 LEU A N 1
ATOM 6892 C CA . LEU A 1 466 ? 43.703 190.885 83.820 1.00 64.45 466 LEU A CA 1
ATOM 6893 C C . LEU A 1 466 ? 45.107 190.743 83.248 1.00 67.27 466 LEU A C 1
ATOM 6894 O O . LEU A 1 466 ? 45.305 190.052 82.242 1.00 69.29 466 LEU A O 1
ATOM 6910 N N . VAL A 1 467 ? 46.096 191.385 83.870 1.00 72.85 467 VAL A N 1
ATOM 6911 C CA . VAL A 1 467 ? 47.459 191.288 83.360 1.00 71.61 467 VAL A CA 1
ATOM 6912 C C . VAL A 1 467 ? 47.981 189.865 83.511 1.00 66.89 467 VAL A C 1
ATOM 6913 O O . VAL A 1 467 ? 48.680 189.350 82.632 1.00 65.11 467 VAL A O 1
ATOM 6926 N N . ASP A 1 468 ? 47.643 189.204 84.621 1.00 76.74 468 ASP A N 1
ATOM 6927 C CA . ASP A 1 468 ? 48.073 187.824 84.832 1.00 81.08 468 ASP A CA 1
ATOM 6928 C C . ASP A 1 468 ? 47.423 186.870 83.836 1.00 77.06 468 ASP A C 1
ATOM 6929 O O . ASP A 1 468 ? 48.093 185.997 83.273 1.00 78.37 468 ASP A O 1
ATOM 6938 N N . ARG A 1 469 ? 46.114 187.015 83.610 1.00 73.46 469 ARG A N 1
ATOM 6939 C CA . ARG A 1 469 ? 45.439 186.142 82.655 1.00 68.05 469 ARG A CA 1
ATOM 6940 C C . ARG A 1 469 ? 45.968 186.348 81.243 1.00 75.17 469 ARG A C 1
ATOM 6941 O O . ARG A 1 469 ? 45.942 185.420 80.426 1.00 82.42 469 ARG A O 1
ATOM 6979 N N . ARG A 1 471 ? 49.121 186.978 80.638 1.00 78.01 471 ARG A N 1
ATOM 6980 C CA . ARG A 1 471 ? 50.469 186.425 80.623 1.00 81.03 471 ARG A CA 1
ATOM 6981 C C . ARG A 1 471 ? 50.523 184.931 80.899 1.00 89.04 471 ARG A C 1
ATOM 6982 O O . ARG A 1 471 ? 51.513 184.290 80.534 1.00 90.46 471 ARG A O 1
ATOM 7003 N N . ARG A 1 472 ? 49.490 184.354 81.509 1.00 82.49 472 ARG A N 1
ATOM 7004 C CA . ARG A 1 472 ? 49.517 182.936 81.841 1.00 90.66 472 ARG A CA 1
ATOM 7005 C C . ARG A 1 472 ? 48.567 182.108 80.984 1.00 96.49 472 ARG A C 1
ATOM 7006 O O . ARG A 1 472 ? 48.923 181.007 80.552 1.00 104.03 472 ARG A O 1
ATOM 7027 N N . GLU A 1 473 ? 47.362 182.612 80.726 1.00 93.48 473 GLU A N 1
ATOM 7028 C CA . GLU A 1 473 ? 46.402 181.868 79.919 1.00 95.47 473 GLU A CA 1
ATOM 7029 C C . GLU A 1 473 ? 46.541 182.176 78.435 1.00 87.73 473 GLU A C 1
ATOM 7030 O O . GLU A 1 473 ? 45.989 181.444 77.606 1.00 92.82 473 GLU A O 1
ATOM 7042 N N . PHE A 1 474 ? 47.243 183.254 78.089 1.00 90.66 474 PHE A N 1
ATOM 7043 C CA . PHE A 1 474 ? 47.377 183.691 76.710 1.00 90.83 474 PHE A CA 1
ATOM 7044 C C . PHE A 1 474 ? 48.825 183.940 76.318 1.00 87.91 474 PHE A C 1
ATOM 7045 O O . PHE A 1 474 ? 49.095 184.204 75.141 1.00 85.68 474 PHE A O 1
ATOM 7062 N N . LYS A 1 475 ? 49.754 183.868 77.272 1.00 87.98 475 LYS A N 1
ATOM 7063 C CA . LYS A 1 475 ? 51.191 183.914 77.014 1.00 85.87 475 LYS A CA 1
ATOM 7064 C C . LYS A 1 475 ? 51.593 185.182 76.260 1.00 86.04 475 LYS A C 1
ATOM 7065 O O . LYS A 1 475 ? 52.186 185.133 75.182 1.00 90.45 475 LYS A O 1
ATOM 7084 N N . VAL A 1 476 ? 51.262 186.324 76.843 1.00 85.61 476 VAL A N 1
ATOM 7085 C CA . VAL A 1 476 ? 51.721 187.598 76.308 1.00 87.02 476 VAL A CA 1
ATOM 7086 C C . VAL A 1 476 ? 53.028 187.950 76.999 1.00 80.64 476 VAL A C 1
ATOM 7087 O O . VAL A 1 476 ? 53.196 187.707 78.200 1.00 80.94 476 VAL A O 1
ATOM 7100 N N . GLU A 1 477 ? 53.956 188.535 76.249 1.00 85.36 477 GLU A N 1
ATOM 7101 C CA . GLU A 1 477 ? 55.224 189.018 76.790 1.00 91.49 477 GLU A CA 1
ATOM 7102 C C . GLU A 1 477 ? 55.259 190.528 76.589 1.00 89.99 477 GLU A C 1
ATOM 7103 O O . GLU A 1 477 ? 55.472 191.010 75.472 1.00 88.37 477 GLU A O 1
ATOM 7115 N N . ALA A 1 478 ? 55.037 191.271 77.668 1.00 86.93 478 ALA A N 1
ATOM 7116 C CA . ALA A 1 478 ? 54.859 192.708 77.564 1.00 84.91 478 ALA A CA 1
ATOM 7117 C C . ALA A 1 478 ? 55.392 193.375 78.821 1.00 77.07 478 ALA A C 1
ATOM 7118 O O . ALA A 1 478 ? 55.494 192.754 79.883 1.00 72.92 478 ALA A O 1
ATOM 7125 N N . ASN A 1 479 ? 55.740 194.651 78.686 1.00 81.17 479 ASN A N 1
ATOM 7126 C CA . ASN A 1 479 ? 56.131 195.473 79.823 1.00 76.56 479 ASN A CA 1
ATOM 7127 C C . ASN A 1 479 ? 54.883 196.097 80.433 1.00 69.63 479 ASN A C 1
ATOM 7128 O O . ASN A 1 479 ? 54.179 196.867 79.770 1.00 72.87 479 ASN A O 1
ATOM 7139 N N . VAL A 1 480 ? 54.610 195.768 81.691 1.00 69.66 480 VAL A N 1
ATOM 7140 C CA . VAL A 1 480 ? 53.454 196.292 82.406 1.00 70.77 480 VAL A CA 1
ATOM 7141 C C . VAL A 1 480 ? 53.895 197.494 83.233 1.00 67.31 480 VAL A C 1
ATOM 7142 O O . VAL A 1 480 ? 54.925 197.450 83.918 1.00 62.46 480 VAL A O 1
ATOM 7155 N N . GLY A 1 481 ? 53.153 198.590 83.115 1.00 63.65 481 GLY A N 1
ATOM 7156 C CA . GLY A 1 481 ? 53.452 199.780 83.879 1.00 66.90 481 GLY A CA 1
ATOM 7157 C C . GLY A 1 481 ? 52.951 199.693 85.307 1.00 81.18 481 GLY A C 1
ATOM 7158 O O . GLY A 1 481 ? 52.298 198.734 85.718 1.00 73.34 481 GLY A O 1
ATOM 7162 N N . LYS A 1 482 ? 53.285 200.719 86.082 1.00 89.17 482 LYS A N 1
ATOM 7163 C CA . LYS A 1 482 ? 52.705 200.726 87.418 1.00 78.95 482 LYS A CA 1
ATOM 7164 C C . LYS A 1 482 ? 51.324 201.376 87.381 1.00 67.13 482 LYS A C 1
ATOM 7165 O O . LYS A 1 482 ? 51.124 202.363 86.667 1.00 66.42 482 LYS A O 1
ATOM 7184 N N . PRO A 1 483 ? 50.364 200.832 88.126 1.00 62.45 483 PRO A N 1
ATOM 7185 C CA . PRO A 1 483 ? 48.989 201.344 88.049 1.00 57.73 483 PRO A CA 1
ATOM 7186 C C . PRO A 1 483 ? 48.902 202.803 88.474 1.00 54.92 483 PRO A C 1
ATOM 7187 O O . PRO A 1 483 ? 49.513 203.222 89.458 1.00 71.10 483 PRO A O 1
ATOM 7198 N N . GLN A 1 484 ? 48.133 203.578 87.713 1.00 49.46 484 GLN A N 1
ATOM 7199 C CA . GLN A 1 484 ? 47.967 205.006 87.946 1.00 49.87 484 GLN A CA 1
ATOM 7200 C C . GLN A 1 484 ? 46.510 205.293 88.277 1.00 47.19 484 GLN A C 1
ATOM 7201 O O . GLN A 1 484 ? 45.607 204.851 87.560 1.00 45.23 484 GLN A O 1
ATOM 7215 N N . VAL A 1 485 ? 46.286 206.047 89.356 1.00 44.60 485 VAL A N 1
ATOM 7216 C CA . VAL A 1 485 ? 44.931 206.394 89.764 1.00 41.54 485 VAL A CA 1
ATOM 7217 C C . VAL A 1 485 ? 44.365 207.434 88.805 1.00 41.45 485 VAL A C 1
ATOM 7218 O O . VAL A 1 485 ? 45.057 208.381 88.409 1.00 43.92 485 VAL A O 1
ATOM 7231 N N . ALA A 1 486 ? 43.095 207.266 88.432 1.00 43.69 486 ALA A N 1
ATOM 7232 C CA . ALA A 1 486 ? 42.449 208.152 87.462 1.00 49.13 486 ALA A CA 1
ATOM 7233 C C . ALA A 1 486 ? 41.921 209.392 88.179 1.00 44.97 486 ALA A C 1
ATOM 7234 O O . ALA A 1 486 ? 40.740 209.508 88.517 1.00 44.12 486 ALA A O 1
ATOM 7241 N N . TYR A 1 487 ? 42.823 210.345 88.396 1.00 44.65 487 TYR A N 1
ATOM 7242 C CA . TYR A 1 487 ? 42.469 211.596 89.045 1.00 42.03 487 TYR A CA 1
ATOM 7243 C C . TYR A 1 487 ? 41.706 212.503 88.083 1.00 50.11 487 TYR A C 1
ATOM 7244 O O . TYR A 1 487 ? 41.735 212.328 86.861 1.00 46.69 487 TYR A O 1
ATOM 7262 N N . LYS A 1 488 ? 41.026 213.493 88.654 1.00 50.33 488 LYS A N 1
ATOM 7263 C CA . LYS A 1 488 ? 40.309 214.494 87.878 1.00 50.56 488 LYS A CA 1
ATOM 7264 C C . LYS A 1 488 ? 40.542 215.868 88.490 1.00 51.17 488 LYS A C 1
ATOM 7265 O O . LYS A 1 488 ? 41.101 216.004 89.582 1.00 47.33 488 LYS A O 1
ATOM 7284 N N . GLU A 1 489 ? 40.117 216.896 87.760 1.00 46.14 489 GLU A N 1
ATOM 7285 C CA . GLU A 1 489 ? 40.246 218.276 88.199 1.00 47.08 489 GLU A CA 1
ATOM 7286 C C . GLU A 1 489 ? 38.894 218.970 88.126 1.00 43.20 489 GLU A C 1
ATOM 7287 O O . GLU A 1 489 ? 37.999 218.565 87.382 1.00 43.06 489 GLU A O 1
ATOM 7299 N N . THR A 1 490 ? 38.754 220.018 88.930 1.00 51.61 490 THR A N 1
ATOM 7300 C CA . THR A 1 490 ? 37.565 220.860 88.926 1.00 53.90 490 THR A CA 1
ATOM 7301 C C . THR A 1 490 ? 37.959 222.223 89.482 1.00 47.96 490 THR A C 1
ATOM 7302 O O . THR A 1 490 ? 39.120 222.465 89.821 1.00 44.63 490 THR A O 1
ATOM 7313 N N . ILE A 1 491 ? 36.982 223.120 89.564 1.00 49.24 491 ILE A N 1
ATOM 7314 C CA . ILE A 1 491 ? 37.207 224.464 90.077 1.00 46.49 491 ILE A CA 1
ATOM 7315 C C . ILE A 1 491 ? 36.336 224.670 91.307 1.00 48.95 491 ILE A C 1
ATOM 7316 O O . ILE A 1 491 ? 35.285 224.041 91.465 1.00 59.50 491 ILE A O 1
ATOM 7332 N N . LYS A 1 492 ? 36.783 225.565 92.185 1.00 59.45 492 LYS A N 1
ATOM 7333 C CA . LYS A 1 492 ? 36.098 225.834 93.440 1.00 50.84 492 LYS A CA 1
ATOM 7334 C C . LYS A 1 492 ? 35.485 227.224 93.491 1.00 53.29 492 LYS A C 1
ATOM 7335 O O . LYS A 1 492 ? 34.774 227.533 94.453 1.00 60.76 492 LYS A O 1
ATOM 7354 N N . ARG A 1 493 ? 35.727 228.062 92.486 1.00 56.04 493 ARG A N 1
ATOM 7355 C CA . ARG A 1 493 ? 35.298 229.449 92.521 1.00 59.20 493 ARG A CA 1
ATOM 7356 C C . ARG A 1 493 ? 34.650 229.865 91.208 1.00 59.53 493 ARG A C 1
ATOM 7357 O O . ARG A 1 493 ? 34.864 229.262 90.155 1.00 55.21 493 ARG A O 1
ATOM 7378 N N . LEU A 1 494 ? 33.863 230.932 91.298 1.00 70.15 494 LEU A N 1
ATOM 7379 C CA . LEU A 1 494 ? 33.239 231.562 90.147 1.00 57.62 494 LEU A CA 1
ATOM 7380 C C . LEU A 1 494 ? 34.184 232.621 89.597 1.00 68.98 494 LEU A C 1
ATOM 7381 O O . LEU A 1 494 ? 34.619 233.509 90.335 1.00 81.88 494 LEU A O 1
ATOM 7397 N N . VAL A 1 495 ? 34.496 232.534 88.307 1.00 63.05 495 VAL A N 1
ATOM 7398 C CA . VAL A 1 495 ? 35.305 233.538 87.627 1.00 63.30 495 VAL A CA 1
ATOM 7399 C C . VAL A 1 495 ? 34.441 234.157 86.534 1.00 61.09 495 VAL A C 1
ATOM 7400 O O . VAL A 1 495 ? 33.727 233.443 85.821 1.00 56.94 495 VAL A O 1
ATOM 7413 N N . GLN A 1 496 ? 34.465 235.484 86.435 1.00 71.08 496 GLN A N 1
ATOM 7414 C CA . GLN A 1 496 ? 33.501 236.199 85.615 1.00 71.81 496 GLN A CA 1
ATOM 7415 C C . GLN A 1 496 ? 34.183 237.006 84.519 1.00 72.38 496 GLN A C 1
ATOM 7416 O O . GLN A 1 496 ? 35.297 237.513 84.695 1.00 65.66 496 GLN A O 1
ATOM 7430 N N . ASN A 1 497 ? 33.482 237.121 83.390 1.00 72.60 497 ASN A N 1
ATOM 7431 C CA . ASN A 1 497 ? 33.899 237.940 82.253 1.00 70.49 497 ASN A CA 1
ATOM 7432 C C . ASN A 1 497 ? 35.337 237.636 81.831 1.00 60.02 497 ASN A C 1
ATOM 7433 O O . ASN A 1 497 ? 36.157 238.533 81.627 1.00 59.83 497 ASN A O 1
ATOM 7444 N N . VAL A 1 498 ? 35.637 236.349 81.696 1.00 55.55 498 VAL A N 1
ATOM 7445 C CA . VAL A 1 498 ? 36.927 235.918 81.168 1.00 52.07 498 VAL A CA 1
ATOM 7446 C C . VAL A 1 498 ? 36.851 235.937 79.648 1.00 50.96 498 VAL A C 1
ATOM 7447 O O . VAL A 1 498 ? 36.000 235.270 79.048 1.00 52.48 498 VAL A O 1
ATOM 7460 N N . GLU A 1 499 ? 37.725 236.720 79.026 1.00 55.49 499 GLU A N 1
ATOM 7461 C CA . GLU A 1 499 ? 37.704 236.948 77.591 1.00 60.64 499 GLU A CA 1
ATOM 7462 C C . GLU A 1 499 ? 38.967 236.396 76.938 1.00 56.87 499 GLU A C 1
ATOM 7463 O O . GLU A 1 499 ? 40.052 236.417 77.529 1.00 64.49 499 GLU A O 1
ATOM 7475 N N . TYR A 1 500 ? 38.812 235.896 75.710 1.00 56.80 500 TYR A N 1
ATOM 7476 C CA . TYR A 1 500 ? 39.931 235.481 74.874 1.00 58.74 500 TYR A CA 1
ATOM 7477 C C . TYR A 1 500 ? 39.643 235.850 73.426 1.00 56.43 500 TYR A C 1
ATOM 7478 O O . TYR A 1 500 ? 38.514 235.694 72.952 1.00 63.15 500 TYR A O 1
ATOM 7496 N N . THR A 1 501 ? 40.668 236.336 72.729 1.00 62.18 501 THR A N 1
ATOM 7497 C CA . THR A 1 501 ? 40.565 236.712 71.324 1.00 66.95 501 THR A CA 1
ATOM 7498 C C . THR A 1 501 ? 41.603 235.945 70.515 1.00 64.80 501 THR A C 1
ATOM 7499 O O . THR A 1 501 ? 42.798 235.990 70.830 1.00 69.19 501 THR A O 1
ATOM 7510 N N . HIS A 1 502 ? 41.145 235.237 69.483 1.00 65.53 502 HIS A N 1
ATOM 7511 C CA . HIS A 1 502 ? 42.013 234.505 68.567 1.00 66.91 502 HIS A CA 1
ATOM 7512 C C . HIS A 1 502 ? 42.152 235.307 67.279 1.00 78.14 502 HIS A C 1
ATOM 7513 O O . HIS A 1 502 ? 41.167 235.509 66.562 1.00 71.61 502 HIS A O 1
ATOM 7527 N N . LYS A 1 503 ? 43.373 235.769 66.987 1.00 89.46 503 LYS A N 1
ATOM 7528 C CA . LYS A 1 503 ? 43.660 236.568 65.790 1.00 81.53 503 LYS A CA 1
ATOM 7529 C C . LYS A 1 503 ? 44.928 236.012 65.141 1.00 79.79 503 LYS A C 1
ATOM 7530 O O . LYS A 1 503 ? 46.027 236.528 65.355 1.00 96.98 503 LYS A O 1
ATOM 7549 N N . LYS A 1 504 ? 44.769 234.962 64.339 1.00 84.94 504 LYS A N 1
ATOM 7550 C CA . LYS A 1 504 ? 45.862 234.370 63.576 1.00 98.89 504 LYS A CA 1
ATOM 7551 C C . LYS A 1 504 ? 45.724 234.724 62.101 1.00 100.16 504 LYS A C 1
ATOM 7552 O O . LYS A 1 504 ? 44.712 234.394 61.474 1.00 105.41 504 LYS A O 1
ATOM 7571 N N . GLN A 1 505 ? 46.735 235.398 61.551 1.00 106.10 505 GLN A N 1
ATOM 7572 C CA . GLN A 1 505 ? 46.762 235.700 60.121 1.00 114.27 505 GLN A CA 1
ATOM 7573 C C . GLN A 1 505 ? 47.537 234.598 59.407 1.00 117.91 505 GLN A C 1
ATOM 7574 O O . GLN A 1 505 ? 48.731 234.707 59.121 1.00 119.74 505 GLN A O 1
ATOM 7588 N N . THR A 1 506 ? 46.824 233.512 59.116 1.00 126.75 506 THR A N 1
ATOM 7589 C CA . THR A 1 506 ? 47.371 232.421 58.325 1.00 129.45 506 THR A CA 1
ATOM 7590 C C . THR A 1 506 ? 47.503 232.861 56.868 1.00 141.34 506 THR A C 1
ATOM 7591 O O . THR A 1 506 ? 47.067 233.950 56.481 1.00 131.95 506 THR A O 1
ATOM 7602 N N . GLY A 1 507 ? 48.151 232.017 56.065 1.00 135.44 507 GLY A N 1
ATOM 7603 C CA . GLY A 1 507 ? 48.470 232.378 54.697 1.00 128.61 507 GLY A CA 1
ATOM 7604 C C . GLY A 1 507 ? 47.265 232.881 53.930 1.00 136.56 507 GLY A C 1
ATOM 7605 O O . GLY A 1 507 ? 46.237 232.202 53.838 1.00 130.92 507 GLY A O 1
ATOM 7609 N N . GLY A 1 508 ? 47.381 234.096 53.400 1.00 132.98 508 GLY A N 1
ATOM 7610 C CA . GLY A 1 508 ? 46.274 234.748 52.731 1.00 129.37 508 GLY A CA 1
ATOM 7611 C C . GLY A 1 508 ? 45.288 235.317 53.730 1.00 132.29 508 GLY A C 1
ATOM 7612 O O . GLY A 1 508 ? 45.648 236.165 54.553 1.00 123.56 508 GLY A O 1
ATOM 7616 N N . SER A 1 509 ? 44.045 234.845 53.679 1.00 138.72 509 SER A N 1
ATOM 7617 C CA . SER A 1 509 ? 43.028 235.296 54.619 1.00 136.01 509 SER A CA 1
ATOM 7618 C C . SER A 1 509 ? 43.317 234.772 56.023 1.00 128.52 509 SER A C 1
ATOM 7619 O O . SER A 1 509 ? 43.795 233.649 56.201 1.00 124.18 509 SER A O 1
ATOM 7627 N N . GLY A 1 510 ? 43.010 235.601 57.022 1.00 120.37 510 GLY A N 1
ATOM 7628 C CA . GLY A 1 510 ? 43.251 235.286 58.413 1.00 112.84 510 GLY A CA 1
ATOM 7629 C C . GLY A 1 510 ? 42.050 234.685 59.125 1.00 104.34 510 GLY A C 1
ATOM 7630 O O . GLY A 1 510 ? 41.008 234.397 58.534 1.00 103.09 510 GLY A O 1
ATOM 7634 N N . GLN A 1 511 ? 42.230 234.466 60.429 1.00 97.79 511 GLN A N 1
ATOM 7635 C CA . GLN A 1 511 ? 41.226 233.869 61.300 1.00 88.84 511 GLN A CA 1
ATOM 7636 C C . GLN A 1 511 ? 40.968 234.814 62.468 1.00 81.38 511 GLN A C 1
ATOM 7637 O O . GLN A 1 511 ? 41.894 235.460 62.967 1.00 84.67 511 GLN A O 1
ATOM 7651 N N . PHE A 1 512 ? 39.709 234.902 62.902 1.00 70.34 512 PHE A N 1
ATOM 7652 C CA . PHE A 1 512 ? 39.355 235.795 63.999 1.00 61.97 512 PHE A CA 1
ATOM 7653 C C . PHE A 1 512 ? 38.224 235.205 64.829 1.00 70.09 512 PHE A C 1
ATOM 7654 O O . PHE A 1 512 ? 37.299 234.595 64.286 1.00 73.18 512 PHE A O 1
ATOM 7671 N N . ALA A 1 513 ? 38.300 235.419 66.144 1.00 63.26 513 ALA A N 1
ATOM 7672 C CA . ALA A 1 513 ? 37.235 235.048 67.069 1.00 57.45 513 ALA A CA 1
ATOM 7673 C C . ALA A 1 513 ? 37.497 235.629 68.454 1.00 56.07 513 ALA A C 1
ATOM 7674 O O . ALA A 1 513 ? 38.556 235.387 69.042 1.00 70.36 513 ALA A O 1
ATOM 7681 N N . LYS A 1 514 ? 36.542 236.388 68.988 1.00 54.16 514 LYS A N 1
ATOM 7682 C CA . LYS A 1 514 ? 36.612 236.903 70.349 1.00 57.91 514 LYS A CA 1
ATOM 7683 C C . LYS A 1 514 ? 35.468 236.290 71.139 1.00 59.28 514 LYS A C 1
ATOM 7684 O O . LYS A 1 514 ? 34.330 236.253 70.659 1.00 60.27 514 LYS A O 1
ATOM 7703 N N . VAL A 1 515 ? 35.770 235.803 72.339 1.00 67.39 515 VAL A N 1
ATOM 7704 C CA . VAL A 1 515 ? 34.789 235.132 73.181 1.00 63.95 515 VAL A CA 1
ATOM 7705 C C . VAL A 1 515 ? 34.958 235.596 74.622 1.00 59.59 515 VAL A C 1
ATOM 7706 O O . VAL A 1 515 ? 36.081 235.688 75.129 1.00 61.17 515 VAL A O 1
ATOM 7719 N N . ILE A 1 516 ? 33.837 235.892 75.279 1.00 57.13 516 ILE A N 1
ATOM 7720 C CA . ILE A 1 516 ? 33.801 236.230 76.699 1.00 53.36 516 ILE A CA 1
ATOM 7721 C C . ILE A 1 516 ? 32.897 235.224 77.394 1.00 54.97 516 ILE A C 1
ATOM 7722 O O . ILE A 1 516 ? 31.705 235.132 77.072 1.00 59.36 516 ILE A O 1
ATOM 7738 N N . ILE A 1 517 ? 33.449 234.488 78.358 1.00 53.09 517 ILE A N 1
ATOM 7739 C CA . ILE A 1 517 ? 32.719 233.422 79.029 1.00 57.73 517 ILE A CA 1
ATOM 7740 C C . ILE A 1 517 ? 32.660 233.714 80.521 1.00 58.12 517 ILE A C 1
ATOM 7741 O O . ILE A 1 517 ? 33.355 234.586 81.044 1.00 59.50 517 ILE A O 1
ATOM 7757 N N . ASN A 1 518 ? 31.808 232.953 81.199 1.00 64.09 518 ASN A N 1
ATOM 7758 C CA . ASN A 1 518 ? 31.668 232.997 82.645 1.00 62.93 518 ASN A CA 1
ATOM 7759 C C . ASN A 1 518 ? 31.752 231.559 83.137 1.00 66.29 518 ASN A C 1
ATOM 7760 O O . ASN A 1 518 ? 30.935 230.723 82.737 1.00 75.53 518 ASN A O 1
ATOM 7771 N N . LEU A 1 519 ? 32.728 231.265 83.996 1.00 67.02 519 LEU A N 1
ATOM 7772 C CA . LEU A 1 519 ? 33.012 229.896 84.414 1.00 63.71 519 LEU A CA 1
ATOM 7773 C C . LEU A 1 519 ? 32.771 229.734 85.907 1.00 65.07 519 LEU A C 1
ATOM 7774 O O . LEU A 1 519 ? 33.312 230.495 86.716 1.00 66.50 519 LEU A O 1
ATOM 7790 N N . GLU A 1 520 ? 31.965 228.741 86.263 1.00 61.80 520 GLU A N 1
ATOM 7791 C CA . GLU A 1 520 ? 31.586 228.465 87.638 1.00 58.77 520 GLU A CA 1
ATOM 7792 C C . GLU A 1 520 ? 31.563 226.962 87.865 1.00 52.75 520 GLU A C 1
ATOM 7793 O O . GLU A 1 520 ? 31.473 226.185 86.909 1.00 58.02 520 GLU A O 1
ATOM 7805 N N . PRO A 1 521 ? 31.664 226.522 89.118 1.00 63.05 521 PRO A N 1
ATOM 7806 C CA . PRO A 1 521 ? 31.445 225.105 89.420 1.00 57.35 521 PRO A CA 1
ATOM 7807 C C . PRO A 1 521 ? 29.994 224.718 89.189 1.00 56.88 521 PRO A C 1
ATOM 7808 O O . PRO A 1 521 ? 29.079 225.533 89.329 1.00 66.63 521 PRO A O 1
ATOM 7819 N N . PHE A 1 522 ? 29.791 223.449 88.842 1.00 54.65 522 PHE A N 1
ATOM 7820 C CA . PHE A 1 522 ? 28.483 222.941 88.443 1.00 62.56 522 PHE A CA 1
ATOM 7821 C C . PHE A 1 522 ? 28.285 221.585 89.097 1.00 76.15 522 PHE A C 1
ATOM 7822 O O . PHE A 1 522 ? 29.037 220.644 88.827 1.00 68.82 522 PHE A O 1
ATOM 7839 N N . THR A 1 523 ? 27.277 221.502 89.966 1.00 90.43 523 THR A N 1
ATOM 7840 C CA . THR A 1 523 ? 27.019 220.284 90.728 1.00 93.35 523 THR A CA 1
ATOM 7841 C C . THR A 1 523 ? 26.547 219.149 89.833 1.00 88.80 523 THR A C 1
ATOM 7842 O O . THR A 1 523 ? 27.128 218.057 89.831 1.00 86.20 523 THR A O 1
ATOM 7853 N N . GLY A 1 524 ? 25.482 219.386 89.077 1.00 95.60 524 GLY A N 1
ATOM 7854 C CA . GLY A 1 524 ? 24.849 218.368 88.263 1.00 97.90 524 GLY A CA 1
ATOM 7855 C C . GLY A 1 524 ? 23.851 217.684 89.171 1.00 112.40 524 GLY A C 1
ATOM 7856 O O . GLY A 1 524 ? 24.221 216.827 89.978 1.00 109.12 524 GLY A O 1
ATOM 7860 N N . GLU A 1 525 ? 22.575 218.052 89.032 1.00 119.24 525 GLU A N 1
ATOM 7861 C CA . GLU A 1 525 ? 21.546 217.520 89.918 1.00 122.16 525 GLU A CA 1
ATOM 7862 C C . GLU A 1 525 ? 21.384 216.015 89.755 1.00 123.99 525 GLU A C 1
ATOM 7863 O O . GLU A 1 525 ? 21.182 215.291 90.738 1.00 117.32 525 GLU A O 1
ATOM 7875 N N . GLU A 1 526 ? 21.450 215.532 88.517 1.00 124.51 526 GLU A N 1
ATOM 7876 C CA . GLU A 1 526 ? 21.301 214.121 88.186 1.00 121.78 526 GLU A CA 1
ATOM 7877 C C . GLU A 1 526 ? 22.623 213.465 87.798 1.00 117.11 526 GLU A C 1
ATOM 7878 O O . GLU A 1 526 ? 22.638 212.453 87.092 1.00 123.11 526 GLU A O 1
ATOM 7890 N N . GLY A 1 527 ? 23.742 214.039 88.232 1.00 108.58 527 GLY A N 1
ATOM 7891 C CA . GLY A 1 527 ? 25.046 213.499 87.907 1.00 108.27 527 GLY A CA 1
ATOM 7892 C C . GLY A 1 527 ? 25.708 214.063 86.675 1.00 98.45 527 GLY A C 1
ATOM 7893 O O . GLY A 1 527 ? 26.670 213.461 86.184 1.00 90.36 527 GLY A O 1
ATOM 7897 N N . ALA A 1 528 ? 25.212 215.175 86.140 1.00 106.98 528 ALA A N 1
ATOM 7898 C CA . ALA A 1 528 ? 25.851 215.774 84.979 1.00 100.96 528 ALA A CA 1
ATOM 7899 C C . ALA A 1 528 ? 27.205 216.352 85.366 1.00 93.66 528 ALA A C 1
ATOM 7900 O O . ALA A 1 528 ? 27.378 216.907 86.455 1.00 96.70 528 ALA A O 1
ATOM 7907 N N . THR A 1 529 ? 28.166 216.219 84.458 1.00 90.62 529 THR A N 1
ATOM 7908 C CA . THR A 1 529 ? 29.509 216.733 84.658 1.00 80.54 529 THR A CA 1
ATOM 7909 C C . THR A 1 529 ? 29.709 218.109 84.040 1.00 78.37 529 THR A C 1
ATOM 7910 O O . THR A 1 529 ? 30.491 218.909 84.562 1.00 80.59 529 THR A O 1
ATOM 7921 N N . TYR A 1 530 ? 28.978 218.430 82.977 1.00 81.58 530 TYR A N 1
ATOM 7922 C CA . TYR A 1 530 ? 29.213 219.658 82.239 1.00 62.87 530 TYR A CA 1
ATOM 7923 C C . TYR A 1 530 ? 27.886 220.257 81.800 1.00 60.83 530 TYR A C 1
ATOM 7924 O O . TYR A 1 530 ? 26.916 219.541 81.541 1.00 75.40 530 TYR A O 1
ATOM 7942 N N . GLU A 1 531 ? 27.850 221.584 81.742 1.00 71.73 531 GLU A N 1
ATOM 7943 C CA . GLU A 1 531 ? 26.731 222.316 81.169 1.00 72.63 531 GLU A CA 1
ATOM 7944 C C . GLU A 1 531 ? 27.262 223.539 80.440 1.00 70.82 531 GLU A C 1
ATOM 7945 O O . GLU A 1 531 ? 28.144 224.241 80.945 1.00 62.89 531 GLU A O 1
ATOM 7957 N N . PHE A 1 532 ? 26.732 223.781 79.244 1.00 72.81 532 PHE A N 1
ATOM 7958 C CA . PHE A 1 532 ? 27.070 224.952 78.449 1.00 56.50 532 PHE A CA 1
ATOM 7959 C C . PHE A 1 532 ? 25.823 225.806 78.301 1.00 49.81 532 PHE A C 1
ATOM 7960 O O . PHE A 1 532 ? 24.751 225.292 77.964 1.00 58.50 532 PHE A O 1
ATOM 7977 N N . GLU A 1 533 ? 25.963 227.105 78.554 1.00 66.84 533 GLU A N 1
ATOM 7978 C CA . GLU A 1 533 ? 24.870 228.054 78.413 1.00 70.12 533 GLU A CA 1
ATOM 7979 C C . GLU A 1 533 ? 25.334 229.228 77.568 1.00 66.08 533 GLU A C 1
ATOM 7980 O O . GLU A 1 533 ? 26.446 229.731 77.748 1.00 77.11 533 GLU A O 1
ATOM 7992 N N . SER A 1 534 ? 24.486 229.650 76.636 1.00 65.11 534 SER A N 1
ATOM 7993 C CA . SER A 1 534 ? 24.772 230.783 75.768 1.00 61.88 534 SER A CA 1
ATOM 7994 C C . SER A 1 534 ? 23.818 231.922 76.099 1.00 62.09 534 SER A C 1
ATOM 7995 O O . SER A 1 534 ? 22.595 231.758 76.013 1.00 70.90 534 SER A O 1
ATOM 8003 N N . LYS A 1 535 ? 24.378 233.066 76.493 1.00 68.80 535 LYS A N 1
ATOM 8004 C CA . LYS A 1 535 ? 23.611 234.285 76.712 1.00 61.39 535 LYS A CA 1
ATOM 8005 C C . LYS A 1 535 ? 23.944 235.357 75.681 1.00 66.32 535 LYS A C 1
ATOM 8006 O O . LYS A 1 535 ? 23.709 236.545 75.928 1.00 68.77 535 LYS A O 1
ATOM 8025 N N . VAL A 1 536 ? 24.496 234.963 74.532 1.00 67.36 536 VAL A N 1
ATOM 8026 C CA . VAL A 1 536 ? 24.862 235.932 73.507 1.00 80.10 536 VAL A CA 1
ATOM 8027 C C . VAL A 1 536 ? 23.607 236.592 72.953 1.00 82.38 536 VAL A C 1
ATOM 8028 O O . VAL A 1 536 ? 22.644 235.914 72.571 1.00 76.09 536 VAL A O 1
ATOM 8041 N N . THR A 1 537 ? 23.616 237.922 72.907 1.00 89.43 537 THR A N 1
ATOM 8042 C CA . THR A 1 537 ? 22.469 238.719 72.493 1.00 89.44 537 THR A CA 1
ATOM 8043 C C . THR A 1 537 ? 22.818 239.494 71.228 1.00 89.96 537 THR A C 1
ATOM 8044 O O . THR A 1 537 ? 23.929 240.019 71.101 1.00 81.45 537 THR A O 1
ATOM 8055 N N . GLY A 1 538 ? 21.871 239.567 70.293 1.00 95.20 538 GLY A N 1
ATOM 8056 C CA . GLY A 1 538 ? 22.025 240.446 69.150 1.00 89.63 538 GLY A CA 1
ATOM 8057 C C . GLY A 1 538 ? 23.023 239.988 68.113 1.00 94.30 538 GLY A C 1
ATOM 8058 O O . GLY A 1 538 ? 23.558 240.817 67.373 1.00 83.46 538 GLY A O 1
ATOM 8062 N N . GLY A 1 539 ? 23.289 238.687 68.038 1.00 83.88 539 GLY A N 1
ATOM 8063 C CA . GLY A 1 539 ? 24.182 238.151 67.028 1.00 74.76 539 GLY A CA 1
ATOM 8064 C C . GLY A 1 539 ? 25.608 238.643 67.120 1.00 85.40 539 GLY A C 1
ATOM 8065 O O . GLY A 1 539 ? 26.287 238.751 66.093 1.00 84.24 539 GLY A O 1
ATOM 8069 N N . ARG A 1 540 ? 26.083 238.953 68.329 1.00 85.91 540 ARG A N 1
ATOM 8070 C CA . ARG A 1 540 ? 27.477 239.350 68.489 1.00 73.49 540 ARG A CA 1
ATOM 8071 C C . ARG A 1 540 ? 28.401 238.192 68.143 1.00 78.16 540 ARG A C 1
ATOM 8072 O O . ARG A 1 540 ? 29.495 238.403 67.607 1.00 77.44 540 ARG A O 1
ATOM 8093 N N . ILE A 1 541 ? 27.969 236.974 68.448 1.00 74.86 541 ILE A N 1
ATOM 8094 C CA . ILE A 1 541 ? 28.547 235.741 67.938 1.00 73.02 541 ILE A CA 1
ATOM 8095 C C . ILE A 1 541 ? 27.474 235.072 67.086 1.00 73.71 541 ILE A C 1
ATOM 8096 O O . ILE A 1 541 ? 26.384 234.785 67.589 1.00 73.63 541 ILE A O 1
ATOM 8112 N N . PRO A 1 542 ? 27.710 234.838 65.794 1.00 71.02 542 PRO A N 1
ATOM 8113 C CA . PRO A 1 542 ? 26.685 234.189 64.966 1.00 74.86 542 PRO A CA 1
ATOM 8114 C C . PRO A 1 542 ? 26.268 232.848 65.555 1.00 73.19 542 PRO A C 1
ATOM 8115 O O . PRO A 1 542 ? 27.087 232.104 66.098 1.00 75.21 542 PRO A O 1
ATOM 8126 N N . ARG A 1 543 ? 24.968 232.554 65.448 1.00 74.44 543 ARG A N 1
ATOM 8127 C CA . ARG A 1 543 ? 24.412 231.337 66.035 1.00 72.56 543 ARG A CA 1
ATOM 8128 C C . ARG A 1 543 ? 25.126 230.078 65.559 1.00 74.47 543 ARG A C 1
ATOM 8129 O O . ARG A 1 543 ? 25.259 229.114 66.323 1.00 69.35 543 ARG A O 1
ATOM 8150 N N . GLU A 1 544 ? 25.579 230.057 64.303 1.00 69.58 544 GLU A N 1
ATOM 8151 C CA . GLU A 1 544 ? 26.257 228.881 63.768 1.00 67.41 544 GLU A CA 1
ATOM 8152 C C . GLU A 1 544 ? 27.566 228.579 64.491 1.00 72.57 544 GLU A C 1
ATOM 8153 O O . GLU A 1 544 ? 28.056 227.446 64.411 1.00 62.96 544 GLU A O 1
ATOM 8165 N N . TYR A 1 545 ? 28.146 229.559 65.189 1.00 75.43 545 TYR A N 1
ATOM 8166 C CA . TYR A 1 545 ? 29.436 229.390 65.844 1.00 65.17 545 TYR A CA 1
ATOM 8167 C C . TYR A 1 545 ? 29.330 229.090 67.334 1.00 59.05 545 TYR A C 1
ATOM 8168 O O . TYR A 1 545 ? 30.345 228.754 67.952 1.00 61.30 545 TYR A O 1
ATOM 8186 N N . ILE A 1 546 ? 28.142 229.225 67.928 1.00 55.78 546 ILE A N 1
ATOM 8187 C CA . ILE A 1 546 ? 27.996 228.968 69.363 1.00 54.77 546 ILE A CA 1
ATOM 8188 C C . ILE A 1 546 ? 28.384 227.543 69.746 1.00 62.90 546 ILE A C 1
ATOM 8189 O O . ILE A 1 546 ? 29.167 227.378 70.698 1.00 55.75 546 ILE A O 1
ATOM 8205 N N . PRO A 1 547 ? 27.898 226.487 69.078 1.00 56.34 547 PRO A N 1
ATOM 8206 C CA . PRO A 1 547 ? 28.299 225.130 69.489 1.00 56.50 547 PRO A CA 1
ATOM 8207 C C . PRO A 1 547 ? 29.779 224.852 69.304 1.00 51.73 547 PRO A C 1
ATOM 8208 O O . PRO A 1 547 ? 30.300 223.918 69.925 1.00 49.74 547 PRO A O 1
ATOM 8219 N N . SER A 1 548 ? 30.473 225.625 68.466 1.00 51.10 548 SER A N 1
ATOM 8220 C CA . SER A 1 548 ? 31.913 225.445 68.320 1.00 57.44 548 SER A CA 1
ATOM 8221 C C . SER A 1 548 ? 32.644 225.895 69.578 1.00 62.31 548 SER A C 1
ATOM 8222 O O . SER A 1 548 ? 33.669 225.311 69.951 1.00 48.17 548 SER A O 1
ATOM 8230 N N . VAL A 1 549 ? 32.145 226.948 70.232 1.00 57.57 549 VAL A N 1
ATOM 8231 C CA . VAL A 1 549 ? 32.709 227.363 71.513 1.00 46.29 549 VAL A CA 1
ATOM 8232 C C . VAL A 1 549 ? 32.489 226.277 72.558 1.00 47.94 549 VAL A C 1
ATOM 8233 O O . VAL A 1 549 ? 33.384 225.966 73.353 1.00 50.68 549 VAL A O 1
ATOM 8246 N N . ASP A 1 550 ? 31.293 225.682 72.571 1.00 57.64 550 ASP A N 1
ATOM 8247 C CA . ASP A 1 550 ? 31.015 224.565 73.468 1.00 54.03 550 ASP A CA 1
ATOM 8248 C C . ASP A 1 550 ? 31.972 223.408 73.210 1.00 50.96 550 ASP A C 1
ATOM 8249 O O . ASP A 1 550 ? 32.579 222.867 74.142 1.00 55.21 550 ASP A O 1
ATOM 8258 N N . ALA A 1 551 ? 32.132 223.025 71.940 1.00 52.92 551 ALA A N 1
ATOM 8259 C CA . ALA A 1 551 ? 33.037 221.930 71.613 1.00 47.32 551 ALA A CA 1
ATOM 8260 C C . ALA A 1 551 ? 34.474 222.282 71.971 1.00 41.12 551 ALA A C 1
ATOM 8261 O O . ALA A 1 551 ? 35.222 221.437 72.473 1.00 47.94 551 ALA A O 1
ATOM 8268 N N . GLY A 1 552 ? 34.874 223.533 71.735 1.00 54.21 552 GLY A N 1
ATOM 8269 C CA . GLY A 1 552 ? 36.221 223.947 72.090 1.00 57.40 552 GLY A CA 1
ATOM 8270 C C . GLY A 1 552 ? 36.459 223.925 73.586 1.00 50.76 552 GLY A C 1
ATOM 8271 O O . GLY A 1 552 ? 37.530 223.523 74.046 1.00 49.54 552 GLY A O 1
ATOM 8275 N N . ALA A 1 553 ? 35.469 224.367 74.365 1.00 50.28 553 ALA A N 1
ATOM 8276 C CA . ALA A 1 553 ? 35.590 224.287 75.816 1.00 50.04 553 ALA A CA 1
ATOM 8277 C C . ALA A 1 553 ? 35.643 222.838 76.275 1.00 48.81 553 ALA A C 1
ATOM 8278 O O . ALA A 1 553 ? 36.470 222.474 77.118 1.00 49.32 553 ALA A O 1
ATOM 8285 N N . GLN A 1 554 ? 34.773 221.991 75.717 1.00 51.01 554 GLN A N 1
ATOM 8286 C CA . GLN A 1 554 ? 34.774 220.578 76.080 1.00 44.26 554 GLN A CA 1
ATOM 8287 C C . GLN A 1 554 ? 36.072 219.899 75.659 1.00 48.08 554 GLN A C 1
ATOM 8288 O O . GLN A 1 554 ? 36.594 219.039 76.379 1.00 52.99 554 GLN A O 1
ATOM 8302 N N . ASP A 1 555 ? 36.604 220.267 74.490 1.00 46.31 555 ASP A N 1
ATOM 8303 C CA . ASP A 1 555 ? 37.872 219.702 74.040 1.00 43.60 555 ASP A CA 1
ATOM 8304 C C . ASP A 1 555 ? 39.011 220.085 74.978 1.00 53.21 555 ASP A C 1
ATOM 8305 O O . ASP A 1 555 ? 39.854 219.247 75.320 1.00 61.84 555 ASP A O 1
ATOM 8314 N N . ALA A 1 556 ? 39.054 221.347 75.407 1.00 52.63 556 ALA A N 1
ATOM 8315 C CA . ALA A 1 556 ? 40.101 221.773 76.326 1.00 54.83 556 ALA A CA 1
ATOM 8316 C C . ALA A 1 556 ? 39.893 221.165 77.707 1.00 48.08 556 ALA A C 1
ATOM 8317 O O . ALA A 1 556 ? 40.856 221.052 78.468 1.00 45.91 556 ALA A O 1
ATOM 8334 N N . GLN A 1 558 ? 39.303 218.087 78.273 1.00 65.33 558 GLN A N 1
ATOM 8335 C CA . GLN A 1 558 ? 39.951 216.779 78.275 1.00 54.47 558 GLN A CA 1
ATOM 8336 C C . GLN A 1 558 ? 41.298 216.785 78.982 1.00 48.54 558 GLN A C 1
ATOM 8337 O O . GLN A 1 558 ? 41.664 215.811 79.650 1.00 45.90 558 GLN A O 1
ATOM 8351 N N . TYR A 1 559 ? 42.052 217.866 78.835 1.00 47.48 559 TYR A N 1
ATOM 8352 C CA . TYR A 1 559 ? 43.286 218.082 79.571 1.00 49.51 559 TYR A CA 1
ATOM 8353 C C . TYR A 1 559 ? 43.859 218.433 80.935 1.00 52.59 559 TYR A C 1
ATOM 8354 O O . TYR A 1 559 ? 44.853 217.861 81.385 1.00 72.40 559 TYR A O 1
ATOM 8372 N N . GLY A 1 560 ? 43.226 219.396 81.592 1.00 51.35 560 GLY A N 1
ATOM 8373 C CA . GLY A 1 560 ? 43.720 219.890 82.857 1.00 57.29 560 GLY A CA 1
ATOM 8374 C C . GLY A 1 560 ? 44.473 221.199 82.752 1.00 60.47 560 GLY A C 1
ATOM 8375 O O . GLY A 1 560 ? 45.170 221.483 81.779 1.00 60.75 560 GLY A O 1
ATOM 8379 N N . VAL A 1 561 ? 44.296 222.020 83.786 1.00 51.37 561 VAL A N 1
ATOM 8380 C CA . VAL A 1 561 ? 45.126 223.201 83.975 1.00 52.30 561 VAL A CA 1
ATOM 8381 C C . VAL A 1 561 ? 46.165 222.986 85.069 1.00 53.50 561 VAL A C 1
ATOM 8382 O O . VAL A 1 561 ? 47.216 223.643 85.044 1.00 60.76 561 VAL A O 1
ATOM 8395 N N . LEU A 1 562 ? 45.913 222.077 86.013 1.00 51.46 562 LEU A N 1
ATOM 8396 C CA . LEU A 1 562 ? 46.795 221.862 87.156 1.00 45.91 562 LEU A CA 1
ATOM 8397 C C . LEU A 1 562 ? 47.827 220.768 86.891 1.00 50.62 562 LEU A C 1
ATOM 8398 O O . LEU A 1 562 ? 49.034 221.030 86.904 1.00 50.90 562 LEU A O 1
ATOM 8414 N N . ALA A 1 563 ? 47.370 219.530 86.671 1.00 51.97 563 ALA A N 1
ATOM 8415 C CA . ALA A 1 563 ? 48.276 218.396 86.515 1.00 58.68 563 ALA A CA 1
ATOM 8416 C C . ALA A 1 563 ? 47.958 217.552 85.284 1.00 60.92 563 ALA A C 1
ATOM 8417 O O . ALA A 1 563 ? 48.404 216.401 85.198 1.00 60.39 563 ALA A O 1
ATOM 8424 N N . GLY A 1 564 ? 47.195 218.085 84.333 1.00 51.75 564 GLY A N 1
ATOM 8425 C CA . GLY A 1 564 ? 46.910 217.342 83.122 1.00 53.82 564 GLY A CA 1
ATOM 8426 C C . GLY A 1 564 ? 45.811 216.313 83.238 1.00 45.96 564 GLY A C 1
ATOM 8427 O O . GLY A 1 564 ? 45.688 215.455 82.358 1.00 57.04 564 GLY A O 1
ATOM 8431 N N . TYR A 1 565 ? 45.014 216.369 84.279 1.00 42.93 565 TYR A N 1
ATOM 8432 C CA . TYR A 1 565 ? 43.909 215.454 84.501 1.00 43.43 565 TYR A CA 1
ATOM 8433 C C . TYR A 1 565 ? 42.602 216.076 84.022 1.00 44.17 565 TYR A C 1
ATOM 8434 O O . TYR A 1 565 ? 42.455 217.301 84.029 1.00 44.78 565 TYR A O 1
ATOM 8452 N N . PRO A 1 566 ? 41.640 215.258 83.590 1.00 41.78 566 PRO A N 1
ATOM 8453 C CA . PRO A 1 566 ? 40.409 215.806 83.011 1.00 41.58 566 PRO A CA 1
ATOM 8454 C C . PRO A 1 566 ? 39.670 216.723 83.975 1.00 46.66 566 PRO A C 1
ATOM 8455 O O . PRO A 1 566 ? 39.660 216.514 85.189 1.00 42.80 566 PRO A O 1
ATOM 8466 N N . LEU A 1 567 ? 39.047 217.754 83.413 1.00 48.76 567 LEU A N 1
ATOM 8467 C CA . LEU A 1 567 ? 38.264 218.696 84.194 1.00 43.64 567 LEU A CA 1
ATOM 8468 C C . LEU A 1 567 ? 36.807 218.257 84.210 1.00 50.35 567 LEU A C 1
ATOM 8469 O O . LEU A 1 567 ? 36.248 217.877 83.176 1.00 49.37 567 LEU A O 1
ATOM 8485 N N . VAL A 1 568 ? 36.193 218.307 85.393 1.00 57.59 568 VAL A N 1
ATOM 8486 C CA . VAL A 1 568 ? 34.826 217.843 85.587 1.00 51.74 568 VAL A CA 1
ATOM 8487 C C . VAL A 1 568 ? 34.073 218.845 86.452 1.00 51.38 568 VAL A C 1
ATOM 8488 O O . VAL A 1 568 ? 34.669 219.654 87.165 1.00 53.86 568 VAL A O 1
ATOM 8501 N N . ASN A 1 569 ? 32.742 218.793 86.364 1.00 51.12 569 ASN A N 1
ATOM 8502 C CA . ASN A 1 569 ? 31.849 219.624 87.175 1.00 55.75 569 ASN A CA 1
ATOM 8503 C C . ASN A 1 569 ? 32.085 221.112 86.908 1.00 53.38 569 ASN A C 1
ATOM 8504 O O . ASN A 1 569 ? 32.405 221.897 87.803 1.00 58.83 569 ASN A O 1
ATOM 8515 N N . LEU A 1 570 ? 31.907 221.484 85.644 1.00 57.75 570 LEU A N 1
ATOM 8516 C CA . LEU A 1 570 ? 32.074 222.854 85.188 1.00 62.11 570 LEU A CA 1
ATOM 8517 C C . LEU A 1 570 ? 30.825 223.305 84.448 1.00 62.77 570 LEU A C 1
ATOM 8518 O O . LEU A 1 570 ? 30.153 222.508 83.788 1.00 62.71 570 LEU A O 1
ATOM 8534 N N . LYS A 1 571 ? 30.520 224.594 84.563 1.00 49.53 571 LYS A N 1
ATOM 8535 C CA . LYS A 1 571 ? 29.453 225.220 83.794 1.00 54.11 571 LYS A CA 1
ATOM 8536 C C . LYS A 1 571 ? 30.044 226.404 83.047 1.00 63.66 571 LYS A C 1
ATOM 8537 O O . LYS A 1 571 ? 30.544 227.347 83.668 1.00 67.48 571 LYS A O 1
ATOM 8556 N N . VAL A 1 572 ? 29.981 226.357 81.721 1.00 59.84 572 VAL A N 1
ATOM 8557 C CA . VAL A 1 572 ? 30.482 227.427 80.871 1.00 56.55 572 VAL A CA 1
ATOM 8558 C C . VAL A 1 572 ? 29.296 228.263 80.420 1.00 57.69 572 VAL A C 1
ATOM 8559 O O . VAL A 1 572 ? 28.314 227.729 79.889 1.00 67.69 572 VAL A O 1
ATOM 8572 N N . THR A 1 573 ? 29.380 229.572 80.637 1.00 60.14 573 THR A N 1
ATOM 8573 C CA . THR A 1 573 ? 28.332 230.500 80.234 1.00 63.53 573 THR A CA 1
ATOM 8574 C C . THR A 1 573 ? 28.930 231.470 79.226 1.00 66.95 573 THR A C 1
ATOM 8575 O O . THR A 1 573 ? 29.750 232.321 79.587 1.00 60.87 573 THR A O 1
ATOM 8586 N N . LEU A 1 574 ? 28.514 231.344 77.969 1.00 71.13 574 LEU A N 1
ATOM 8587 C CA . LEU A 1 574 ? 29.003 232.208 76.901 1.00 64.91 574 LEU A CA 1
ATOM 8588 C C . LEU A 1 574 ? 28.252 233.531 76.987 1.00 65.70 574 LEU A C 1
ATOM 8589 O O . LEU A 1 574 ? 27.035 233.579 76.777 1.00 71.50 574 LEU A O 1
ATOM 8605 N N . LEU A 1 575 ? 28.974 234.605 77.302 1.00 61.39 575 LEU A N 1
ATOM 8606 C CA . LEU A 1 575 ? 28.361 235.889 77.615 1.00 61.16 575 LEU A CA 1
ATOM 8607 C C . LEU A 1 575 ? 28.327 236.852 76.436 1.00 73.15 575 LEU A C 1
ATOM 8608 O O . LEU A 1 575 ? 27.309 237.516 76.217 1.00 82.89 575 LEU A O 1
ATOM 8624 N N . ASP A 1 576 ? 29.405 236.939 75.665 1.00 66.25 576 ASP A N 1
ATOM 8625 C CA . ASP A 1 576 ? 29.493 237.900 74.572 1.00 66.89 576 ASP A CA 1
ATOM 8626 C C . ASP A 1 576 ? 30.580 237.437 73.609 1.00 70.69 576 ASP A C 1
ATOM 8627 O O . ASP A 1 576 ? 31.095 236.319 73.716 1.00 69.03 576 ASP A O 1
ATOM 8636 N N . GLY A 1 577 ? 30.928 238.298 72.668 1.00 83.05 577 GLY A N 1
ATOM 8637 C CA . GLY A 1 577 ? 31.986 238.002 71.727 1.00 71.91 577 GLY A CA 1
ATOM 8638 C C . GLY A 1 577 ? 31.947 238.951 70.550 1.00 71.63 577 GLY A C 1
ATOM 8639 O O . GLY A 1 577 ? 31.151 239.888 70.497 1.00 73.84 577 GLY A O 1
ATOM 8643 N N . ALA A 1 578 ? 32.839 238.682 69.599 1.00 64.57 578 ALA A N 1
ATOM 8644 C CA . ALA A 1 578 ? 32.936 239.484 68.390 1.00 65.71 578 ALA A CA 1
ATOM 8645 C C . ALA A 1 578 ? 33.328 238.578 67.237 1.00 56.25 578 ALA A C 1
ATOM 8646 O O . ALA A 1 578 ? 33.846 237.477 67.438 1.00 61.72 578 ALA A O 1
ATOM 8653 N N . TYR A 1 579 ? 33.075 239.052 66.020 1.00 70.45 579 TYR A N 1
ATOM 8654 C CA . TYR A 1 579 ? 33.381 238.266 64.837 1.00 74.50 579 TYR A CA 1
ATOM 8655 C C . TYR A 1 579 ? 33.610 239.185 63.648 1.00 68.46 579 TYR A C 1
ATOM 8656 O O . TYR A 1 579 ? 32.998 240.251 63.537 1.00 62.37 579 TYR A O 1
ATOM 8674 N N . HIS A 1 580 ? 34.501 238.757 62.760 1.00 58.95 580 HIS A N 1
ATOM 8675 C CA . HIS A 1 580 ? 34.655 239.367 61.448 1.00 61.34 580 HIS A CA 1
ATOM 8676 C C . HIS A 1 580 ? 33.942 238.473 60.444 1.00 65.35 580 HIS A C 1
ATOM 8677 O O . HIS A 1 580 ? 34.140 237.254 60.445 1.00 74.26 580 HIS A O 1
ATOM 8691 N N . GLU A 1 581 ? 33.118 239.080 59.589 1.00 75.49 581 GLU A N 1
ATOM 8692 C CA . GLU A 1 581 ? 32.246 238.296 58.720 1.00 67.16 581 GLU A CA 1
ATOM 8693 C C . GLU A 1 581 ? 33.040 237.369 57.808 1.00 76.16 581 GLU A C 1
ATOM 8694 O O . GLU A 1 581 ? 32.560 236.287 57.452 1.00 84.95 581 GLU A O 1
ATOM 8706 N N . VAL A 1 582 ? 34.266 237.745 57.457 1.00 70.22 582 VAL A N 1
ATOM 8707 C CA . VAL A 1 582 ? 35.086 236.957 56.550 1.00 84.07 582 VAL A CA 1
ATOM 8708 C C . VAL A 1 582 ? 36.065 236.065 57.305 1.00 92.92 582 VAL A C 1
ATOM 8709 O O . VAL A 1 582 ? 36.278 234.914 56.925 1.00 92.55 582 VAL A O 1
ATOM 8722 N N . ASP A 1 583 ? 36.662 236.576 58.382 1.00 86.98 583 ASP A N 1
ATOM 8723 C CA . ASP A 1 583 ? 37.736 235.854 59.052 1.00 89.33 583 ASP A CA 1
ATOM 8724 C C . ASP A 1 583 ? 37.235 234.828 60.064 1.00 80.67 583 ASP A C 1
ATOM 8725 O O . ASP A 1 583 ? 37.969 233.885 60.379 1.00 73.43 583 ASP A O 1
ATOM 8734 N N . SER A 1 584 ? 36.014 234.976 60.576 1.00 72.40 584 SER A N 1
ATOM 8735 C CA . SER A 1 584 ? 35.531 234.094 61.631 1.00 67.67 584 SER A CA 1
ATOM 8736 C C . SER A 1 584 ? 34.949 232.815 61.044 1.00 74.14 584 SER A C 1
ATOM 8737 O O . SER A 1 584 ? 34.134 232.856 60.116 1.00 82.47 584 SER A O 1
ATOM 8745 N N . SER A 1 585 ? 35.379 231.679 61.588 1.00 71.34 585 SER A N 1
ATOM 8746 C CA . SER A 1 585 ? 34.928 230.367 61.151 1.00 68.93 585 SER A CA 1
ATOM 8747 C C . SER A 1 585 ? 34.632 229.518 62.378 1.00 70.09 585 SER A C 1
ATOM 8748 O O . SER A 1 585 ? 34.875 229.926 63.517 1.00 72.66 585 SER A O 1
ATOM 8756 N N . GLU A 1 586 ? 34.004 228.364 62.149 1.00 84.32 586 GLU A N 1
ATOM 8757 C CA . GLU A 1 586 ? 33.687 227.403 63.227 1.00 72.05 586 GLU A CA 1
ATOM 8758 C C . GLU A 1 586 ? 35.003 227.008 63.867 1.00 58.39 586 GLU A C 1
ATOM 8759 O O . GLU A 1 586 ? 35.020 226.823 65.073 1.00 56.92 586 GLU A O 1
ATOM 8781 N N . ALA A 1 588 ? 37.775 228.828 64.129 1.00 63.10 588 ALA A N 1
ATOM 8782 C CA . ALA A 1 588 ? 38.285 229.967 64.921 1.00 62.75 588 ALA A CA 1
ATOM 8783 C C . ALA A 1 588 ? 37.563 230.074 66.256 1.00 61.56 588 ALA A C 1
ATOM 8784 O O . ALA A 1 588 ? 38.226 230.450 67.208 1.00 62.66 588 ALA A O 1
ATOM 8791 N N . PHE A 1 589 ? 36.254 229.837 66.300 1.00 60.13 589 PHE A N 1
ATOM 8792 C CA . PHE A 1 589 ? 35.441 229.958 67.538 1.00 59.17 589 PHE A CA 1
ATOM 8793 C C . PHE A 1 589 ? 35.662 228.721 68.401 1.00 57.90 589 PHE A C 1
ATOM 8794 O O . PHE A 1 589 ? 35.301 228.802 69.562 1.00 64.55 589 PHE A O 1
ATOM 8811 N N . LYS A 1 590 ? 36.150 227.607 67.857 1.00 54.82 590 LYS A N 1
ATOM 8812 C CA . LYS A 1 590 ? 36.548 226.449 68.652 1.00 56.93 590 LYS A CA 1
ATOM 8813 C C . LYS A 1 590 ? 37.896 226.677 69.328 1.00 62.58 590 LYS A C 1
ATOM 8814 O O . LYS A 1 590 ? 38.098 226.261 70.475 1.00 62.58 590 LYS A O 1
ATOM 8833 N N . ILE A 1 591 ? 38.835 227.326 68.632 1.00 69.83 591 ILE A N 1
ATOM 8834 C CA . ILE A 1 591 ? 40.084 227.737 69.272 1.00 56.67 591 ILE A CA 1
ATOM 8835 C C . ILE A 1 591 ? 39.801 228.714 70.405 1.00 55.50 591 ILE A C 1
ATOM 8836 O O . ILE A 1 591 ? 40.390 228.621 71.488 1.00 58.60 591 ILE A O 1
ATOM 8852 N N . ALA A 1 592 ? 38.902 229.673 70.171 1.00 51.64 592 ALA A N 1
ATOM 8853 C CA . ALA A 1 592 ? 38.561 230.638 71.210 1.00 49.04 592 ALA A CA 1
ATOM 8854 C C . ALA A 1 592 ? 37.987 229.937 72.433 1.00 46.52 592 ALA A C 1
ATOM 8855 O O . ALA A 1 592 ? 38.397 230.212 73.567 1.00 58.71 592 ALA A O 1
ATOM 8862 N N . GLY A 1 593 ? 37.033 229.027 72.220 1.00 50.96 593 GLY A N 1
ATOM 8863 C CA . GLY A 1 593 ? 36.479 228.268 73.332 1.00 56.09 593 GLY A CA 1
ATOM 8864 C C . GLY A 1 593 ? 37.525 227.463 74.080 1.00 53.94 593 GLY A C 1
ATOM 8865 O O . GLY A 1 593 ? 37.501 227.389 75.312 1.00 52.98 593 GLY A O 1
ATOM 8869 N N . SER A 1 594 ? 38.451 226.843 73.348 1.00 49.35 594 SER A N 1
ATOM 8870 C CA . SER A 1 594 ? 39.517 226.078 73.985 1.00 43.09 594 SER A CA 1
ATOM 8871 C C . SER A 1 594 ? 40.366 226.967 74.883 1.00 49.66 594 SER A C 1
ATOM 8872 O O . SER A 1 594 ? 40.459 226.743 76.095 1.00 49.15 594 SER A O 1
ATOM 8880 N N . GLN A 1 595 ? 40.984 227.998 74.301 1.00 63.87 595 GLN A N 1
ATOM 8881 C CA . GLN A 1 595 ? 41.900 228.843 75.061 1.00 54.76 595 GLN A CA 1
ATOM 8882 C C . GLN A 1 595 ? 41.197 229.587 76.192 1.00 63.13 595 GLN A C 1
ATOM 8883 O O . GLN A 1 595 ? 41.796 229.804 77.252 1.00 72.64 595 GLN A O 1
ATOM 8897 N N . VAL A 1 596 ? 39.937 229.985 75.995 1.00 53.36 596 VAL A N 1
ATOM 8898 C CA . VAL A 1 596 ? 39.249 230.735 77.041 1.00 54.27 596 VAL A CA 1
ATOM 8899 C C . VAL A 1 596 ? 38.936 229.842 78.237 1.00 55.57 596 VAL A C 1
ATOM 8900 O O . VAL A 1 596 ? 38.894 230.317 79.379 1.00 52.16 596 VAL A O 1
ATOM 8913 N N . LEU A 1 597 ? 38.715 228.546 78.011 1.00 57.55 597 LEU A N 1
ATOM 8914 C CA . LEU A 1 597 ? 38.471 227.643 79.130 1.00 58.38 597 LEU A CA 1
ATOM 8915 C C . LEU A 1 597 ? 39.729 227.472 79.971 1.00 58.90 597 LEU A C 1
ATOM 8916 O O . LEU A 1 597 ? 39.676 227.527 81.206 1.00 54.27 597 LEU A O 1
ATOM 8932 N N . LYS A 1 598 ? 40.871 227.250 79.313 1.00 53.36 598 LYS A N 1
ATOM 8933 C CA . LYS A 1 598 ? 42.146 227.182 80.020 1.00 50.66 598 LYS A CA 1
ATOM 8934 C C . LYS A 1 598 ? 42.416 228.460 80.802 1.00 51.96 598 LYS A C 1
ATOM 8935 O O . LYS A 1 598 ? 43.031 228.417 81.875 1.00 48.44 598 LYS A O 1
ATOM 8954 N N . LYS A 1 599 ? 41.968 229.602 80.278 1.00 52.46 599 LYS A N 1
ATOM 8955 C CA . LYS A 1 599 ? 42.203 230.878 80.942 1.00 52.91 599 LYS A CA 1
ATOM 8956 C C . LYS A 1 599 ? 41.318 231.032 82.172 1.00 55.62 599 LYS A C 1
ATOM 8957 O O . LYS A 1 599 ? 41.786 231.451 83.238 1.00 55.71 599 LYS A O 1
ATOM 8976 N N . ALA A 1 600 ? 40.033 230.695 82.043 1.00 48.92 600 ALA A N 1
ATOM 8977 C CA . ALA A 1 600 ? 39.108 230.886 83.155 1.00 49.72 600 ALA A CA 1
ATOM 8978 C C . ALA A 1 600 ? 39.336 229.857 84.254 1.00 59.59 600 ALA A C 1
ATOM 8979 O O . ALA A 1 600 ? 39.249 230.183 85.443 1.00 59.18 600 ALA A O 1
ATOM 8986 N N . ALA A 1 601 ? 39.635 228.610 83.878 1.00 60.26 601 ALA A N 1
ATOM 8987 C CA . ALA A 1 601 ? 39.839 227.565 84.877 1.00 57.54 601 ALA A CA 1
ATOM 8988 C C . ALA A 1 601 ? 41.078 227.832 85.720 1.00 55.85 601 ALA A C 1
ATOM 8989 O O . ALA A 1 601 ? 41.090 227.542 86.922 1.00 52.94 601 ALA A O 1
ATOM 8996 N N . ALA A 1 602 ? 42.127 228.395 85.114 1.00 52.24 602 ALA A N 1
ATOM 8997 C CA . ALA A 1 602 ? 43.324 228.733 85.877 1.00 55.39 602 ALA A CA 1
ATOM 8998 C C . ALA A 1 602 ? 43.040 229.797 86.932 1.00 61.02 602 ALA A C 1
ATOM 8999 O O . ALA A 1 602 ? 43.660 229.791 88.002 1.00 60.45 602 ALA A O 1
ATOM 9006 N N . LEU A 1 603 ? 42.114 230.712 86.659 1.00 53.09 603 LEU A N 1
ATOM 9007 C CA . LEU A 1 603 ? 41.818 231.807 87.570 1.00 58.03 603 LEU A CA 1
ATOM 9008 C C . LEU A 1 603 ? 40.647 231.496 88.494 1.00 53.20 603 LEU A C 1
ATOM 9009 O O . LEU A 1 603 ? 40.209 232.380 89.237 1.00 68.92 603 LEU A O 1
ATOM 9025 N N . ALA A 1 604 ? 40.130 230.270 88.467 1.00 61.10 604 ALA A N 1
ATOM 9026 C CA . ALA A 1 604 ? 38.949 229.903 89.240 1.00 63.45 604 ALA A CA 1
ATOM 9027 C C . ALA A 1 604 ? 39.249 228.835 90.289 1.00 63.72 604 ALA A C 1
ATOM 9028 O O . ALA A 1 604 ? 38.424 227.959 90.550 1.00 50.94 604 ALA A O 1
ATOM 9035 N N . GLN A 1 605 ? 40.426 228.907 90.923 1.00 66.32 605 GLN A N 1
ATOM 9036 C CA . GLN A 1 605 ? 40.826 227.993 91.992 1.00 60.43 605 GLN A CA 1
ATOM 9037 C C . GLN A 1 605 ? 40.719 226.531 91.562 1.00 53.77 605 GLN A C 1
ATOM 9038 O O . GLN A 1 605 ? 39.799 225.821 91.989 1.00 57.73 605 GLN A O 1
ATOM 9052 N N . PRO A 1 606 ? 41.638 226.052 90.719 1.00 53.81 606 PRO A N 1
ATOM 9053 C CA . PRO A 1 606 ? 41.593 224.648 90.287 1.00 45.90 606 PRO A CA 1
ATOM 9054 C C . PRO A 1 606 ? 41.998 223.707 91.412 1.00 49.55 606 PRO A C 1
ATOM 9055 O O . PRO A 1 606 ? 42.942 223.975 92.156 1.00 55.51 606 PRO A O 1
ATOM 9066 N N . VAL A 1 607 ? 41.299 222.576 91.515 1.00 58.98 607 VAL A N 1
ATOM 9067 C CA . VAL A 1 607 ? 41.615 221.558 92.511 1.00 57.27 607 VAL A CA 1
ATOM 9068 C C . VAL A 1 607 ? 41.625 220.189 91.843 1.00 48.63 607 VAL A C 1
ATOM 9069 O O . VAL A 1 607 ? 41.048 219.991 90.772 1.00 44.47 607 VAL A O 1
ATOM 9082 N N . ILE A 1 608 ? 42.295 219.235 92.496 1.00 50.46 608 ILE A N 1
ATOM 9083 C CA . ILE A 1 608 ? 42.387 217.856 92.022 1.00 49.72 608 ILE A CA 1
ATOM 9084 C C . ILE A 1 608 ? 41.392 216.992 92.786 1.00 45.22 608 ILE A C 1
ATOM 9085 O O . ILE A 1 608 ? 41.240 217.127 94.007 1.00 44.48 608 ILE A O 1
ATOM 9101 N N . LEU A 1 609 ? 40.725 216.090 92.070 1.00 48.73 609 LEU A N 1
ATOM 9102 C CA . LEU A 1 609 ? 39.742 215.188 92.649 1.00 47.38 609 LEU A CA 1
ATOM 9103 C C . LEU A 1 609 ? 40.300 213.769 92.698 1.00 43.03 609 LEU A C 1
ATOM 9104 O O . LEU A 1 609 ? 41.041 213.336 91.810 1.00 42.82 609 LEU A O 1
ATOM 9120 N N . GLU A 1 610 ? 39.927 213.049 93.753 1.00 46.53 610 GLU A N 1
ATOM 9121 C CA . GLU A 1 610 ? 40.424 211.724 94.061 1.00 43.44 610 GLU A CA 1
ATOM 9122 C C . GLU A 1 610 ? 39.291 210.707 94.048 1.00 42.46 610 GLU A C 1
ATOM 9123 O O . GLU A 1 610 ? 38.182 211.015 94.495 1.00 45.61 610 GLU A O 1
ATOM 9135 N N . PRO A 1 611 ? 39.527 209.497 93.541 1.00 44.32 611 PRO A N 1
ATOM 9136 C CA . PRO A 1 611 ? 38.511 208.438 93.649 1.00 44.32 611 PRO A CA 1
ATOM 9137 C C . PRO A 1 611 ? 38.403 207.967 95.092 1.00 42.20 611 PRO A C 1
ATOM 9138 O O . PRO A 1 611 ? 39.398 207.571 95.703 1.00 42.18 611 PRO A O 1
ATOM 9149 N N . ILE A 1 612 ? 37.199 208.053 95.648 1.00 43.14 612 ILE A N 1
ATOM 9150 C CA . ILE A 1 612 ? 36.909 207.546 96.984 1.00 42.25 612 ILE A CA 1
ATOM 9151 C C . ILE A 1 612 ? 36.190 206.207 96.939 1.00 49.52 612 ILE A C 1
ATOM 9152 O O . ILE A 1 612 ? 35.183 206.056 96.231 1.00 49.54 612 ILE A O 1
ATOM 9178 N N . ALA A 1 614 ? 34.127 202.921 98.777 1.00 50.54 614 ALA A N 1
ATOM 9179 C CA . ALA A 1 614 ? 33.237 202.514 99.863 1.00 49.15 614 ALA A CA 1
ATOM 9180 C C . ALA A 1 614 ? 33.744 201.138 100.283 1.00 47.93 614 ALA A C 1
ATOM 9181 O O . ALA A 1 614 ? 33.462 200.131 99.629 1.00 48.64 614 ALA A O 1
ATOM 9188 N N . VAL A 1 615 ? 34.511 201.099 101.369 1.00 46.59 615 VAL A N 1
ATOM 9189 C CA . VAL A 1 615 ? 35.119 199.873 101.873 1.00 47.88 615 VAL A CA 1
ATOM 9190 C C . VAL A 1 615 ? 34.291 199.339 103.032 1.00 52.86 615 VAL A C 1
ATOM 9191 O O . VAL A 1 615 ? 33.873 200.097 103.917 1.00 42.74 615 VAL A O 1
ATOM 9204 N N . GLU A 1 616 ? 34.054 198.029 103.025 1.00 53.44 616 GLU A N 1
ATOM 9205 C CA . GLU A 1 616 ? 33.323 197.342 104.084 1.00 49.60 616 GLU A CA 1
ATOM 9206 C C . GLU A 1 616 ? 34.126 196.120 104.499 1.00 46.11 616 GLU A C 1
ATOM 9207 O O . GLU A 1 616 ? 34.409 195.253 103.668 1.00 51.22 616 GLU A O 1
ATOM 9219 N N . VAL A 1 617 ? 34.509 196.059 105.772 1.00 42.69 617 VAL A N 1
ATOM 9220 C CA . VAL A 1 617 ? 35.347 194.986 106.298 1.00 45.98 617 VAL A CA 1
ATOM 9221 C C . VAL A 1 617 ? 34.567 194.237 107.370 1.00 52.52 617 VAL A C 1
ATOM 9222 O O . VAL A 1 617 ? 34.123 194.840 108.355 1.00 50.74 617 VAL A O 1
ATOM 9235 N N . THR A 1 618 ? 34.382 192.931 107.169 1.00 62.51 618 THR A N 1
ATOM 9236 C CA . THR A 1 618 ? 33.810 192.050 108.185 1.00 55.74 618 THR A CA 1
ATOM 9237 C C . THR A 1 618 ? 34.951 191.364 108.932 1.00 48.29 618 THR A C 1
ATOM 9238 O O . THR A 1 618 ? 35.702 190.580 108.343 1.00 54.77 618 THR A O 1
ATOM 9249 N N . THR A 1 619 ? 35.099 191.680 110.216 1.00 45.26 619 THR A N 1
ATOM 9250 C CA . THR A 1 619 ? 36.167 191.140 111.044 1.00 49.07 619 THR A CA 1
ATOM 9251 C C . THR A 1 619 ? 35.621 190.675 112.385 1.00 55.46 619 THR A C 1
ATOM 9252 O O . THR A 1 619 ? 34.631 191.226 112.879 1.00 56.46 619 THR A O 1
ATOM 9263 N N . PRO A 1 620 ? 36.224 189.647 112.985 1.00 60.37 620 PRO A N 1
ATOM 9264 C CA . PRO A 1 620 ? 35.919 189.338 114.385 1.00 58.40 620 PRO A CA 1
ATOM 9265 C C . PRO A 1 620 ? 36.242 190.525 115.282 1.00 63.10 620 PRO A C 1
ATOM 9266 O O . PRO A 1 620 ? 37.054 191.389 114.942 1.00 67.99 620 PRO A O 1
ATOM 9277 N N . GLU A 1 621 ? 35.587 190.563 116.448 1.00 62.75 621 GLU A N 1
ATOM 9278 C CA . GLU A 1 621 ? 35.767 191.690 117.361 1.00 72.35 621 GLU A CA 1
ATOM 9279 C C . GLU A 1 621 ? 37.234 191.896 117.723 1.00 66.50 621 GLU A C 1
ATOM 9280 O O . GLU A 1 621 ? 37.697 193.038 117.823 1.00 71.01 621 GLU A O 1
ATOM 9292 N N . ASP A 1 622 ? 37.977 190.805 117.935 1.00 68.03 622 ASP A N 1
ATOM 9293 C CA . ASP A 1 622 ? 39.322 190.927 118.488 1.00 66.75 622 ASP A CA 1
ATOM 9294 C C . ASP A 1 622 ? 40.235 191.695 117.547 1.00 62.19 622 ASP A C 1
ATOM 9295 O O . ASP A 1 622 ? 41.130 192.415 118.002 1.00 74.37 622 ASP A O 1
ATOM 9304 N N . TYR A 1 623 ? 40.043 191.541 116.240 1.00 62.17 623 TYR A N 1
ATOM 9305 C CA . TYR A 1 623 ? 40.879 192.215 115.261 1.00 66.01 623 TYR A CA 1
ATOM 9306 C C . TYR A 1 623 ? 40.253 193.507 114.751 1.00 64.64 623 TYR A C 1
ATOM 9307 O O . TYR A 1 623 ? 40.854 194.167 113.900 1.00 67.79 623 TYR A O 1
ATOM 9335 N N . GLY A 1 625 ? 39.829 196.460 116.158 1.00 55.92 625 GLY A N 1
ATOM 9336 C CA . GLY A 1 625 ? 40.636 197.634 116.431 1.00 63.30 625 GLY A CA 1
ATOM 9337 C C . GLY A 1 625 ? 41.799 197.747 115.466 1.00 58.48 625 GLY A C 1
ATOM 9338 O O . GLY A 1 625 ? 42.128 198.837 114.993 1.00 57.05 625 GLY A O 1
ATOM 9342 N N . ASP A 1 626 ? 42.445 196.615 115.168 1.00 67.65 626 ASP A N 1
ATOM 9343 C CA . ASP A 1 626 ? 43.531 196.606 114.195 1.00 73.70 626 ASP A CA 1
ATOM 9344 C C . ASP A 1 626 ? 43.042 196.968 112.796 1.00 67.65 626 ASP A C 1
ATOM 9345 O O . ASP A 1 626 ? 43.810 197.519 111.998 1.00 70.25 626 ASP A O 1
ATOM 9354 N N . VAL A 1 627 ? 41.773 196.687 112.484 1.00 59.46 627 VAL A N 1
ATOM 9355 C CA . VAL A 1 627 ? 41.229 197.057 111.179 1.00 52.96 627 VAL A CA 1
ATOM 9356 C C . VAL A 1 627 ? 41.031 198.563 111.095 1.00 54.17 627 VAL A C 1
ATOM 9357 O O . VAL A 1 627 ? 41.471 199.212 110.138 1.00 55.12 627 VAL A O 1
ATOM 9370 N N . ILE A 1 628 ? 40.363 199.140 112.095 1.00 51.60 628 ILE A N 1
ATOM 9371 C CA . ILE A 1 628 ? 40.074 200.571 112.074 1.00 50.16 628 ILE A CA 1
ATOM 9372 C C . ILE A 1 628 ? 41.367 201.376 112.125 1.00 46.80 628 ILE A C 1
ATOM 9373 O O . ILE A 1 628 ? 41.482 202.433 111.493 1.00 46.79 628 ILE A O 1
ATOM 9389 N N . GLY A 1 629 ? 42.357 200.892 112.876 1.00 47.80 629 GLY A N 1
ATOM 9390 C CA . GLY A 1 629 ? 43.646 201.563 112.901 1.00 47.46 629 GLY A CA 1
ATOM 9391 C C . GLY A 1 629 ? 44.310 201.594 111.538 1.00 46.98 629 GLY A C 1
ATOM 9392 O O . GLY A 1 629 ? 44.863 202.617 111.132 1.00 47.14 629 GLY A O 1
ATOM 9396 N N . ASP A 1 630 ? 44.282 200.466 110.823 1.00 56.66 630 ASP A N 1
ATOM 9397 C CA . ASP A 1 630 ? 44.797 200.440 109.457 1.00 50.40 630 ASP A CA 1
ATOM 9398 C C . ASP A 1 630 ? 44.023 201.399 108.562 1.00 50.13 630 ASP A C 1
ATOM 9399 O O . ASP A 1 630 ? 44.618 202.151 107.781 1.00 46.44 630 ASP A O 1
ATOM 9408 N N . LEU A 1 631 ? 42.692 201.398 108.677 1.00 52.40 631 LEU A N 1
ATOM 9409 C CA . LEU A 1 631 ? 41.863 202.239 107.822 1.00 45.29 631 LEU A CA 1
ATOM 9410 C C . LEU A 1 631 ? 42.118 203.716 108.093 1.00 45.78 631 LEU A C 1
ATOM 9411 O O . LEU A 1 631 ? 42.123 204.534 107.165 1.00 45.61 631 LEU A O 1
ATOM 9427 N N . ASN A 1 632 ? 42.324 204.074 109.362 1.00 50.36 632 ASN A N 1
ATOM 9428 C CA . ASN A 1 632 ? 42.645 205.456 109.698 1.00 50.14 632 ASN A CA 1
ATOM 9429 C C . ASN A 1 632 ? 43.971 205.886 109.088 1.00 48.14 632 ASN A C 1
ATOM 9430 O O . ASN A 1 632 ? 44.118 207.042 108.675 1.00 57.72 632 ASN A O 1
ATOM 9441 N N . SER A 1 633 ? 44.939 204.971 109.005 1.00 48.25 633 SER A N 1
ATOM 9442 C CA . SER A 1 633 ? 46.231 205.296 108.414 1.00 50.36 633 SER A CA 1
ATOM 9443 C C . SER A 1 633 ? 46.139 205.496 106.910 1.00 54.07 633 SER A C 1
ATOM 9444 O O . SER A 1 633 ? 47.034 206.109 106.319 1.00 51.31 633 SER A O 1
ATOM 9452 N N . ARG A 1 634 ? 45.074 205.003 106.281 1.00 49.29 634 ARG A N 1
ATOM 9453 C CA . ARG A 1 634 ? 44.867 205.147 104.850 1.00 45.34 634 ARG A CA 1
ATOM 9454 C C . ARG A 1 634 ? 43.978 206.342 104.523 1.00 45.75 634 ARG A C 1
ATOM 9455 O O . ARG A 1 634 ? 43.371 206.383 103.446 1.00 46.57 634 ARG A O 1
ATOM 9476 N N . ARG A 1 635 ? 43.888 207.307 105.442 1.00 48.04 635 ARG A N 1
ATOM 9477 C CA . ARG A 1 635 ? 43.045 208.491 105.282 1.00 46.04 635 ARG A CA 1
ATOM 9478 C C . ARG A 1 635 ? 41.582 208.095 105.095 1.00 47.65 635 ARG A C 1
ATOM 9479 O O . ARG A 1 635 ? 40.833 208.736 104.355 1.00 49.82 635 ARG A O 1
ATOM 9500 N N . GLY A 1 636 ? 41.173 207.028 105.779 1.00 47.48 636 GLY A N 1
ATOM 9501 C CA . GLY A 1 636 ? 39.807 206.558 105.706 1.00 45.27 636 GLY A CA 1
ATOM 9502 C C . GLY A 1 636 ? 38.932 207.213 106.760 1.00 48.53 636 GLY A C 1
ATOM 9503 O O . GLY A 1 636 ? 39.404 207.645 107.809 1.00 51.98 636 GLY A O 1
ATOM 9507 N N . GLN A 1 637 ? 37.641 207.290 106.459 1.00 45.55 637 GLN A N 1
ATOM 9508 C CA . GLN A 1 637 ? 36.660 207.930 107.329 1.00 48.98 637 GLN A CA 1
ATOM 9509 C C . GLN A 1 637 ? 35.647 206.878 107.761 1.00 55.77 637 GLN A C 1
ATOM 9510 O O . GLN A 1 637 ? 34.842 206.414 106.945 1.00 53.16 637 GLN A O 1
ATOM 9524 N N . ILE A 1 638 ? 35.694 206.502 109.040 1.00 56.87 638 ILE A N 1
ATOM 9525 C CA . ILE A 1 638 ? 34.836 205.438 109.548 1.00 58.74 638 ILE A CA 1
ATOM 9526 C C . ILE A 1 638 ? 33.381 205.883 109.495 1.00 63.63 638 ILE A C 1
ATOM 9527 O O . ILE A 1 638 ? 33.038 207.003 109.898 1.00 56.11 638 ILE A O 1
ATOM 9543 N N . GLN A 1 639 ? 32.518 205.001 108.997 1.00 61.26 639 GLN A N 1
ATOM 9544 C CA . GLN A 1 639 ? 31.097 205.275 108.828 1.00 56.29 639 GLN A CA 1
ATOM 9545 C C . GLN A 1 639 ? 30.206 204.447 109.742 1.00 64.10 639 GLN A C 1
ATOM 9546 O O . GLN A 1 639 ? 29.186 204.949 110.215 1.00 59.59 639 GLN A O 1
ATOM 9560 N N . ALA A 1 640 ? 30.557 203.189 110.007 1.00 59.92 640 ALA A N 1
ATOM 9561 C CA . ALA A 1 640 ? 29.696 202.332 110.810 1.00 57.50 640 ALA A CA 1
ATOM 9562 C C . ALA A 1 640 ? 30.505 201.237 111.486 1.00 65.51 640 ALA A C 1
ATOM 9563 O O . ALA A 1 640 ? 31.587 200.856 111.027 1.00 65.66 640 ALA A O 1
ATOM 9580 N N . GLU A 1 642 ? 28.869 198.031 112.707 1.00 81.37 642 GLU A N 1
ATOM 9581 C CA . GLU A 1 642 ? 27.752 197.124 112.915 1.00 81.29 642 GLU A CA 1
ATOM 9582 C C . GLU A 1 642 ? 28.222 195.738 113.350 1.00 81.17 642 GLU A C 1
ATOM 9583 O O . GLU A 1 642 ? 29.361 195.333 113.106 1.00 85.10 642 GLU A O 1
ATOM 9595 N N . GLU A 1 643 ? 27.323 195.016 114.015 1.00 90.30 643 GLU A N 1
ATOM 9596 C CA . GLU A 1 643 ? 27.521 193.608 114.345 1.00 91.47 643 GLU A CA 1
ATOM 9597 C C . GLU A 1 643 ? 26.517 192.799 113.530 1.00 91.31 643 GLU A C 1
ATOM 9598 O O . GLU A 1 643 ? 25.305 192.922 113.734 1.00 92.92 643 GLU A O 1
ATOM 9610 N N . ARG A 1 644 ? 27.017 191.993 112.591 1.00 90.67 644 ARG A N 1
ATOM 9611 C CA . ARG A 1 644 ? 26.172 191.135 111.764 1.00 92.33 644 ARG A CA 1
ATOM 9612 C C . ARG A 1 644 ? 26.690 189.702 111.781 1.00 91.05 644 ARG A C 1
ATOM 9613 O O . ARG A 1 644 ? 27.847 189.457 111.426 1.00 89.52 644 ARG A O 1
ATOM 9634 N N . ALA A 1 645 ? 25.828 188.765 112.189 1.00 95.65 645 ALA A N 1
ATOM 9635 C CA . ALA A 1 645 ? 26.149 187.333 112.240 1.00 102.52 645 ALA A CA 1
ATOM 9636 C C . ALA A 1 645 ? 27.376 187.045 113.106 1.00 94.26 645 ALA A C 1
ATOM 9637 O O . ALA A 1 645 ? 28.340 186.414 112.668 1.00 92.75 645 ALA A O 1
ATOM 9644 N N . GLY A 1 646 ? 27.330 187.509 114.353 1.00 87.84 646 GLY A N 1
ATOM 9645 C CA . GLY A 1 646 ? 28.390 187.262 115.315 1.00 93.16 646 GLY A CA 1
ATOM 9646 C C . GLY A 1 646 ? 29.728 187.868 114.939 1.00 80.49 646 GLY A C 1
ATOM 9647 O O . GLY A 1 646 ? 30.731 187.668 115.632 1.00 71.03 646 GLY A O 1
ATOM 9651 N N . ALA A 1 647 ? 29.751 188.606 113.834 1.00 95.80 647 ALA A N 1
ATOM 9652 C CA . ALA A 1 647 ? 30.932 189.294 113.346 1.00 86.12 647 ALA A CA 1
ATOM 9653 C C . ALA A 1 647 ? 30.666 190.792 113.373 1.00 79.15 647 ALA A C 1
ATOM 9654 O O . ALA A 1 647 ? 29.515 191.235 113.432 1.00 73.61 647 ALA A O 1
ATOM 9661 N N . ARG A 1 648 ? 31.735 191.578 113.329 1.00 74.69 648 ARG A N 1
ATOM 9662 C CA . ARG A 1 648 ? 31.624 193.030 113.336 1.00 76.24 648 ARG A CA 1
ATOM 9663 C C . ARG A 1 648 ? 31.952 193.563 111.949 1.00 62.87 648 ARG A C 1
ATOM 9664 O O . ARG A 1 648 ? 32.954 193.167 111.343 1.00 67.49 648 ARG A O 1
ATOM 9685 N N . VAL A 1 649 ? 31.102 194.457 111.451 1.00 65.05 649 VAL A N 1
ATOM 9686 C CA . VAL A 1 649 ? 31.219 195.019 110.110 1.00 67.24 649 VAL A CA 1
ATOM 9687 C C . VAL A 1 649 ? 31.569 196.495 110.229 1.00 56.58 649 VAL A C 1
ATOM 9688 O O . VAL A 1 649 ? 30.826 197.270 110.842 1.00 58.70 649 VAL A O 1
ATOM 9701 N N . VAL A 1 650 ? 32.698 196.881 109.641 1.00 62.59 650 VAL A N 1
ATOM 9702 C CA . VAL A 1 650 ? 33.183 198.258 109.652 1.00 56.96 650 VAL A CA 1
ATOM 9703 C C . VAL A 1 650 ? 33.027 198.834 108.251 1.00 49.88 650 VAL A C 1
ATOM 9704 O O . VAL A 1 650 ? 33.599 198.306 107.289 1.00 56.77 650 VAL A O 1
ATOM 9717 N N . ARG A 1 651 ? 32.256 199.913 108.134 1.00 48.38 651 ARG A N 1
ATOM 9718 C CA . ARG A 1 651 ? 32.094 200.625 106.873 1.00 54.97 651 ARG A CA 1
ATOM 9719 C C . ARG A 1 651 ? 32.891 201.922 106.922 1.00 53.52 651 ARG A C 1
ATOM 9720 O O . ARG A 1 651 ? 32.850 202.642 107.926 1.00 54.81 651 ARG A O 1
ATOM 9741 N N . ALA A 1 652 ? 33.622 202.209 105.849 1.00 50.54 652 ALA A N 1
ATOM 9742 C CA . ALA A 1 652 ? 34.436 203.413 105.799 1.00 44.17 652 ALA A CA 1
ATOM 9743 C C . ALA A 1 652 ? 34.617 203.843 104.351 1.00 46.89 652 ALA A C 1
ATOM 9744 O O . ALA A 1 652 ? 34.509 203.036 103.423 1.00 47.70 652 ALA A O 1
ATOM 9751 N N . HIS A 1 653 ? 34.887 205.133 104.169 1.00 52.07 653 HIS A N 1
ATOM 9752 C CA . HIS A 1 653 ? 35.239 205.689 102.870 1.00 45.23 653 HIS A CA 1
ATOM 9753 C C . HIS A 1 653 ? 36.747 205.885 102.813 1.00 43.75 653 HIS A C 1
ATOM 9754 O O . HIS A 1 653 ? 37.306 206.644 103.610 1.00 44.27 653 HIS A O 1
ATOM 9768 N N . VAL A 1 654 ? 37.401 205.199 101.882 1.00 43.43 654 VAL A N 1
ATOM 9769 C CA . VAL A 1 654 ? 38.854 205.280 101.769 1.00 43.44 654 VAL A CA 1
ATOM 9770 C C . VAL A 1 654 ? 39.210 205.687 100.346 1.00 43.11 654 VAL A C 1
ATOM 9771 O O . VAL A 1 654 ? 38.661 205.128 99.385 1.00 43.52 654 VAL A O 1
ATOM 9784 N N . PRO A 1 655 ? 40.113 206.648 100.160 1.00 54.57 655 PRO A N 1
ATOM 9785 C CA . PRO A 1 655 ? 40.572 206.966 98.804 1.00 50.32 655 PRO A CA 1
ATOM 9786 C C . PRO A 1 655 ? 41.282 205.778 98.171 1.00 46.47 655 PRO A C 1
ATOM 9787 O O . PRO A 1 655 ? 42.100 205.110 98.806 1.00 42.90 655 PRO A O 1
ATOM 9798 N N . LEU A 1 656 ? 40.946 205.517 96.905 1.00 50.71 656 LEU A N 1
ATOM 9799 C CA . LEU A 1 656 ? 41.583 204.426 96.174 1.00 43.04 656 LEU A CA 1
ATOM 9800 C C . LEU A 1 656 ? 43.096 204.586 96.155 1.00 42.22 656 LEU A C 1
ATOM 9801 O O . LEU A 1 656 ? 43.826 203.590 96.121 1.00 43.91 656 LEU A O 1
ATOM 9817 N N . SER A 1 657 ? 43.579 205.831 96.185 1.00 55.16 657 SER A N 1
ATOM 9818 C CA . SER A 1 657 ? 45.016 206.084 96.170 1.00 44.49 657 SER A CA 1
ATOM 9819 C C . SER A 1 657 ? 45.727 205.415 97.341 1.00 45.65 657 SER A C 1
ATOM 9820 O O . SER A 1 657 ? 46.914 205.088 97.238 1.00 44.07 657 SER A O 1
ATOM 9828 N N . GLU A 1 658 ? 45.024 205.187 98.449 1.00 47.89 658 GLU A N 1
ATOM 9829 C CA . GLU A 1 658 ? 45.631 204.632 99.651 1.00 50.12 658 GLU A CA 1
ATOM 9830 C C . GLU A 1 658 ? 45.309 203.159 99.870 1.00 44.69 658 GLU A C 1
ATOM 9831 O O . GLU A 1 658 ? 45.742 202.588 100.876 1.00 43.62 658 GLU A O 1
ATOM 9860 N N . PHE A 1 660 ? 46.210 200.500 98.028 1.00 48.11 660 PHE A N 1
ATOM 9861 C CA . PHE A 1 660 ? 47.099 199.575 97.339 1.00 44.29 660 PHE A CA 1
ATOM 9862 C C . PHE A 1 660 ? 47.639 198.541 98.321 1.00 51.25 660 PHE A C 1
ATOM 9863 O O . PHE A 1 660 ? 48.242 198.895 99.340 1.00 56.99 660 PHE A O 1
ATOM 9880 N N . GLY A 1 661 ? 47.417 197.263 98.021 1.00 51.99 661 GLY A N 1
ATOM 9881 C CA . GLY A 1 661 ? 47.919 196.198 98.867 1.00 60.79 661 GLY A CA 1
ATOM 9882 C C . GLY A 1 661 ? 47.072 195.870 100.074 1.00 58.36 661 GLY A C 1
ATOM 9883 O O . GLY A 1 661 ? 47.591 195.309 101.043 1.00 53.53 661 GLY A O 1
ATOM 9887 N N . TYR A 1 662 ? 45.775 196.190 100.042 1.00 60.16 662 TYR A N 1
ATOM 9888 C CA . TYR A 1 662 ? 44.925 195.982 101.211 1.00 54.38 662 TYR A CA 1
ATOM 9889 C C . TYR A 1 662 ? 44.711 194.502 101.509 1.00 46.73 662 TYR A C 1
ATOM 9890 O O . TYR A 1 662 ? 44.622 194.111 102.679 1.00 47.36 662 TYR A O 1
ATOM 9908 N N . VAL A 1 663 ? 44.601 193.669 100.468 1.00 63.12 663 VAL A N 1
ATOM 9909 C CA . VAL A 1 663 ? 44.368 192.236 100.663 1.00 50.58 663 VAL A CA 1
ATOM 9910 C C . VAL A 1 663 ? 45.428 191.628 101.576 1.00 47.49 663 VAL A C 1
ATOM 9911 O O . VAL A 1 663 ? 45.111 190.988 102.587 1.00 45.26 663 VAL A O 1
ATOM 9924 N N . GLY A 1 664 ? 46.703 191.820 101.234 1.00 51.69 664 GLY A N 1
ATOM 9925 C CA . GLY A 1 664 ? 47.769 191.237 102.033 1.00 52.53 664 GLY A CA 1
ATOM 9926 C C . GLY A 1 664 ? 47.897 191.874 103.403 1.00 58.91 664 GLY A C 1
ATOM 9927 O O . GLY A 1 664 ? 48.179 191.190 104.391 1.00 70.58 664 GLY A O 1
ATOM 9931 N N . ASP A 1 665 ? 47.703 193.193 103.482 1.00 55.63 665 ASP A N 1
ATOM 9932 C CA . ASP A 1 665 ? 47.818 193.881 104.765 1.00 61.01 665 ASP A CA 1
ATOM 9933 C C . ASP A 1 665 ? 46.697 193.478 105.717 1.00 57.40 665 ASP A C 1
ATOM 9934 O O . ASP A 1 665 ? 46.944 193.246 106.906 1.00 57.22 665 ASP A O 1
ATOM 9943 N N . LEU A 1 666 ? 45.460 193.386 105.218 1.00 52.93 666 LEU A N 1
ATOM 9944 C CA . LEU A 1 666 ? 44.354 192.948 106.066 1.00 51.11 666 LEU A CA 1
ATOM 9945 C C . LEU A 1 666 ? 44.563 191.520 106.545 1.00 47.64 666 LEU A C 1
ATOM 9946 O O . LEU A 1 666 ? 44.261 191.192 107.699 1.00 53.72 666 LEU A O 1
ATOM 9962 N N . ARG A 1 667 ? 45.062 190.654 105.666 1.00 57.77 667 ARG A N 1
ATOM 9963 C CA . ARG A 1 667 ? 45.278 189.261 106.034 1.00 52.39 667 ARG A CA 1
ATOM 9964 C C . ARG A 1 667 ? 46.365 189.131 107.094 1.00 55.99 667 ARG A C 1
ATOM 9965 O O . ARG A 1 667 ? 46.238 188.325 108.022 1.00 67.47 667 ARG A O 1
ATOM 9986 N N . SER A 1 668 ? 47.434 189.925 106.980 1.00 56.36 668 SER A N 1
ATOM 9987 C CA . SER A 1 668 ? 48.492 189.892 107.987 1.00 56.37 668 SER A CA 1
ATOM 9988 C C . SER A 1 668 ? 48.018 190.455 109.321 1.00 59.32 668 SER A C 1
ATOM 9989 O O . SER A 1 668 ? 48.294 189.874 110.378 1.00 71.27 668 SER A O 1
ATOM 9997 N N . LYS A 1 669 ? 47.304 191.579 109.293 1.00 62.49 669 LYS A N 1
ATOM 9998 C CA . LYS A 1 669 ? 46.896 192.217 110.539 1.00 62.95 669 LYS A CA 1
ATOM 9999 C C . LYS A 1 669 ? 45.807 191.430 111.255 1.00 62.95 669 LYS A C 1
ATOM 10000 O O . LYS A 1 669 ? 45.757 191.436 112.490 1.00 69.55 669 LYS A O 1
ATOM 10019 N N . THR A 1 670 ? 44.924 190.761 110.516 1.00 51.66 670 THR A N 1
ATOM 10020 C CA . THR A 1 670 ? 43.822 190.029 111.126 1.00 57.53 670 THR A CA 1
ATOM 10021 C C . THR A 1 670 ? 44.036 188.521 111.098 1.00 59.26 670 THR A C 1
ATOM 10022 O O . THR A 1 670 ? 43.084 187.767 111.308 1.00 59.12 670 THR A O 1
ATOM 10033 N N . GLN A 1 671 ? 45.267 188.070 110.849 1.00 62.93 671 GLN A N 1
ATOM 10034 C CA . GLN A 1 671 ? 45.613 186.642 110.843 1.00 65.86 671 GLN A CA 1
ATOM 10035 C C . GLN A 1 671 ? 44.654 185.817 109.985 1.00 59.90 671 GLN A C 1
ATOM 10036 O O . GLN A 1 671 ? 44.407 184.639 110.257 1.00 66.88 671 GLN A O 1
ATOM 10050 N N . GLY A 1 672 ? 44.112 186.434 108.938 1.00 56.13 672 GLY A N 1
ATOM 10051 C CA . GLY A 1 672 ? 43.292 185.740 107.966 1.00 58.57 672 GLY A CA 1
ATOM 10052 C C . GLY A 1 672 ? 41.821 185.630 108.289 1.00 58.37 672 GLY A C 1
ATOM 10053 O O . GLY A 1 672 ? 41.092 184.973 107.537 1.00 59.92 672 GLY A O 1
ATOM 10057 N N . ARG A 1 673 ? 41.348 186.255 109.362 1.00 64.58 673 ARG A N 1
ATOM 10058 C CA . ARG A 1 673 ? 39.977 186.032 109.789 1.00 66.46 673 ARG A CA 1
ATOM 10059 C C . ARG A 1 673 ? 39.030 187.110 109.281 1.00 60.50 673 ARG A C 1
ATOM 10060 O O . ARG A 1 673 ? 37.832 187.039 109.559 1.00 64.82 673 ARG A O 1
ATOM 10081 N N . ALA A 1 674 ? 39.532 188.106 108.551 1.00 71.51 674 ALA A N 1
ATOM 10082 C CA . ALA A 1 674 ? 38.708 189.216 108.092 1.00 54.20 674 ALA A CA 1
ATOM 10083 C C . ALA A 1 674 ? 38.632 189.237 106.570 1.00 56.09 674 ALA A C 1
ATOM 10084 O O . ALA A 1 674 ? 39.590 188.884 105.877 1.00 58.56 674 ALA A O 1
ATOM 10091 N N . ASN A 1 675 ? 37.481 189.676 106.061 1.00 61.20 675 ASN A N 1
ATOM 10092 C CA . ASN A 1 675 ? 37.227 189.792 104.632 1.00 57.27 675 ASN A CA 1
ATOM 10093 C C . ASN A 1 675 ? 36.758 191.212 104.341 1.00 54.37 675 ASN A C 1
ATOM 10094 O O . ASN A 1 675 ? 36.228 191.894 105.221 1.00 60.37 675 ASN A O 1
ATOM 10105 N N . TYR A 1 676 ? 36.921 191.690 103.100 1.00 60.01 676 TYR A N 1
ATOM 10106 C CA . TYR A 1 676 ? 36.561 193.078 102.709 1.00 52.25 676 TYR A CA 1
ATOM 10107 C C . TYR A 1 676 ? 35.905 193.157 101.334 1.00 53.45 676 TYR A C 1
ATOM 10108 O O . TYR A 1 676 ? 36.107 192.228 100.544 1.00 61.43 676 TYR A O 1
ATOM 10126 N N . SER A 1 677 ? 35.104 194.193 101.078 1.00 50.61 677 SER A N 1
ATOM 10127 C CA . SER A 1 677 ? 34.496 194.466 99.752 1.00 58.05 677 SER A CA 1
ATOM 10128 C C . SER A 1 677 ? 34.720 195.941 99.414 1.00 52.83 677 SER A C 1
ATOM 10129 O O . SER A 1 677 ? 34.303 196.762 100.204 1.00 57.40 677 SER A O 1
ATOM 10154 N N . VAL A 1 679 ? 33.930 199.065 96.655 1.00 61.20 679 VAL A N 1
ATOM 10155 C CA . VAL A 1 679 ? 33.047 199.522 95.545 1.00 62.48 679 VAL A CA 1
ATOM 10156 C C . VAL A 1 679 ? 33.460 200.966 95.311 1.00 51.34 679 VAL A C 1
ATOM 10157 O O . VAL A 1 679 ? 34.206 201.446 96.128 1.00 55.57 679 VAL A O 1
ATOM 10170 N N . PHE A 1 680 ? 33.147 201.570 94.176 1.00 46.06 680 PHE A N 1
ATOM 10171 C CA . PHE A 1 680 ? 33.417 203.008 93.952 1.00 58.22 680 PHE A CA 1
ATOM 10172 C C . PHE A 1 680 ? 32.326 203.769 94.687 1.00 53.33 680 PHE A C 1
ATOM 10173 O O . PHE A 1 680 ? 31.220 203.225 94.753 1.00 59.09 680 PHE A O 1
ATOM 10190 N N . ASP A 1 681 ? 32.620 204.944 95.236 1.00 45.34 681 ASP A N 1
ATOM 10191 C CA . ASP A 1 681 ? 31.600 205.777 95.863 1.00 47.32 681 ASP A CA 1
ATOM 10192 C C . ASP A 1 681 ? 31.482 207.148 95.213 1.00 50.84 681 ASP A C 1
ATOM 10193 O O . ASP A 1 681 ? 30.395 207.506 94.749 1.00 65.10 681 ASP A O 1
ATOM 10202 N N . SER A 1 682 ? 32.560 207.922 95.149 1.00 53.80 682 SER A N 1
ATOM 10203 C CA . SER A 1 682 ? 32.483 209.280 94.623 1.00 53.78 682 SER A CA 1
ATOM 10204 C C . SER A 1 682 ? 33.896 209.809 94.429 1.00 50.62 682 SER A C 1
ATOM 10205 O O . SER A 1 682 ? 34.879 209.178 94.826 1.00 59.96 682 SER A O 1
ATOM 10213 N N . TYR A 1 683 ? 33.983 210.969 93.790 1.00 44.35 683 TYR A N 1
ATOM 10214 C CA . TYR A 1 683 ? 35.212 211.743 93.730 1.00 46.05 683 TYR A CA 1
ATOM 10215 C C . TYR A 1 683 ? 35.147 212.852 94.771 1.00 53.76 683 TYR A C 1
ATOM 10216 O O . TYR A 1 683 ? 34.099 213.476 94.964 1.00 52.41 683 TYR A O 1
ATOM 10234 N N . SER A 1 684 ? 36.268 213.091 95.448 1.00 45.50 684 SER A N 1
ATOM 10235 C CA . SER A 1 684 ? 36.349 214.139 96.456 1.00 51.23 684 SER A CA 1
ATOM 10236 C C . SER A 1 684 ? 37.641 214.914 96.265 1.00 48.07 684 SER A C 1
ATOM 10237 O O . SER A 1 684 ? 38.616 214.398 95.713 1.00 44.85 684 SER A O 1
ATOM 10245 N N . GLU A 1 685 ? 37.636 216.164 96.723 1.00 50.95 685 GLU A N 1
ATOM 10246 C CA . GLU A 1 685 ? 38.796 217.021 96.535 1.00 44.83 685 GLU A CA 1
ATOM 10247 C C . GLU A 1 685 ? 39.969 216.508 97.359 1.00 45.10 685 GLU A C 1
ATOM 10248 O O . GLU A 1 685 ? 39.828 216.209 98.549 1.00 45.38 685 GLU A O 1
ATOM 10260 N N . VAL A 1 686 ? 41.126 216.419 96.721 1.00 45.59 686 VAL A N 1
ATOM 10261 C CA . VAL A 1 686 ? 42.333 215.895 97.367 1.00 45.30 686 VAL A CA 1
ATOM 10262 C C . VAL A 1 686 ? 42.778 216.856 98.464 1.00 46.01 686 VAL A C 1
ATOM 10263 O O . VAL A 1 686 ? 42.679 218.083 98.281 1.00 46.32 686 VAL A O 1
ATOM 10276 N N . PRO A 1 687 ? 43.237 216.365 99.616 1.00 46.32 687 PRO A N 1
ATOM 10277 C CA . PRO A 1 687 ? 43.811 217.260 100.626 1.00 47.05 687 PRO A CA 1
ATOM 10278 C C . PRO A 1 687 ? 44.993 218.043 100.070 1.00 47.34 687 PRO A C 1
ATOM 10279 O O . PRO A 1 687 ? 45.624 217.657 99.081 1.00 47.02 687 PRO A O 1
ATOM 10290 N N . ALA A 1 688 ? 45.294 219.163 100.732 1.00 50.14 688 ALA A N 1
ATOM 10291 C CA . ALA A 1 688 ? 46.302 220.088 100.222 1.00 48.35 688 ALA A CA 1
ATOM 10292 C C . ALA A 1 688 ? 47.668 219.422 100.105 1.00 49.36 688 ALA A C 1
ATOM 10293 O O . ALA A 1 688 ? 48.332 219.519 99.066 1.00 55.42 688 ALA A O 1
ATOM 10300 N N . ASN A 1 689 ? 48.114 218.754 101.170 1.00 48.65 689 ASN A N 1
ATOM 10301 C CA . ASN A 1 689 ? 49.446 218.158 101.160 1.00 54.47 689 ASN A CA 1
ATOM 10302 C C . ASN A 1 689 ? 49.556 217.010 100.161 1.00 54.55 689 ASN A C 1
ATOM 10303 O O . ASN A 1 689 ? 50.653 216.729 99.665 1.00 49.89 689 ASN A O 1
ATOM 10314 N N . VAL A 1 690 ? 48.448 216.343 99.847 1.00 47.52 690 VAL A N 1
ATOM 10315 C CA . VAL A 1 690 ? 48.499 215.245 98.888 1.00 50.28 690 VAL A CA 1
ATOM 10316 C C . VAL A 1 690 ? 48.396 215.756 97.451 1.00 51.15 690 VAL A C 1
ATOM 10317 O 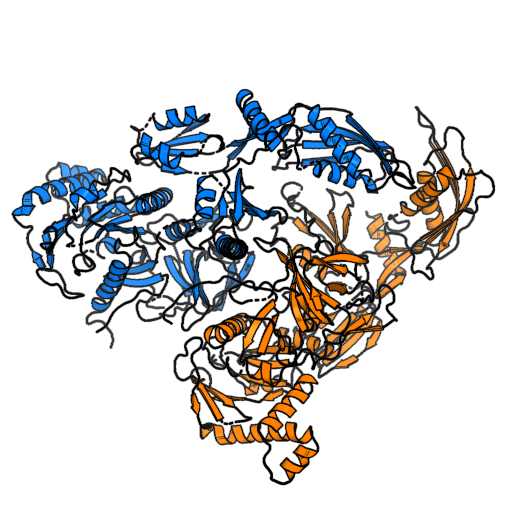O . VAL A 1 690 ? 48.978 215.157 96.540 1.00 53.27 690 VAL A O 1
ATOM 10330 N N . SER A 1 691 ? 47.690 216.870 97.238 1.00 50.48 691 SER A N 1
ATOM 10331 C CA . SER A 1 691 ? 47.565 217.439 95.899 1.00 46.44 691 SER A CA 1
ATOM 10332 C C . SER A 1 691 ? 48.921 217.829 95.323 1.00 46.75 691 SER A C 1
ATOM 10333 O O . SER A 1 691 ? 49.186 217.611 94.136 1.00 46.44 691 SER A O 1
ATOM 10341 N N . LYS A 1 692 ? 49.790 218.418 96.143 1.00 47.40 692 LYS A N 1
ATOM 10342 C CA . LYS A 1 692 ? 51.092 218.833 95.636 1.00 52.51 692 LYS A CA 1
ATOM 10343 C C . LYS A 1 692 ? 51.949 217.634 95.253 1.00 47.55 692 LYS A C 1
ATOM 10344 O O . LYS A 1 692 ? 52.768 217.728 94.332 1.00 47.61 692 LYS A O 1
ATOM 10363 N N . GLU A 1 693 ? 51.771 216.505 95.941 1.00 51.11 693 GLU A N 1
ATOM 10364 C CA . GLU A 1 693 ? 52.489 215.289 95.574 1.00 48.90 693 GLU A CA 1
ATOM 10365 C C . GLU A 1 693 ? 51.979 214.731 94.250 1.00 46.45 693 GLU A C 1
ATOM 10366 O O . GLU A 1 693 ? 52.770 214.273 93.416 1.00 46.37 693 GLU A O 1
ATOM 10378 N N . ILE A 1 694 ? 50.660 214.760 94.041 1.00 46.00 694 ILE A N 1
ATOM 10379 C CA . ILE A 1 694 ? 50.088 214.348 92.760 1.00 45.41 694 ILE A CA 1
ATOM 10380 C C . ILE A 1 694 ? 50.614 215.232 91.635 1.00 45.56 694 ILE A C 1
ATOM 10381 O O . ILE A 1 694 ? 51.032 214.743 90.579 1.00 45.33 694 ILE A O 1
ATOM 10397 N N . ILE A 1 695 ? 50.586 216.552 91.843 1.00 50.80 695 ILE A N 1
ATOM 10398 C CA . ILE A 1 695 ? 51.015 217.483 90.802 1.00 50.27 695 ILE A CA 1
ATOM 10399 C C . ILE A 1 695 ? 52.493 217.293 90.485 1.00 46.56 695 ILE A C 1
ATOM 10400 O O . ILE A 1 695 ? 52.893 217.272 89.315 1.00 59.15 695 ILE A O 1
ATOM 10416 N N . ALA A 1 696 ? 53.326 217.146 91.516 1.00 46.96 696 ALA A N 1
ATOM 10417 C CA . ALA A 1 696 ? 54.760 217.022 91.282 1.00 47.37 696 ALA A CA 1
ATOM 10418 C C . ALA A 1 696 ? 55.084 215.792 90.442 1.00 54.03 696 ALA A C 1
ATOM 10419 O O . ALA A 1 696 ? 55.940 215.850 89.551 1.00 69.25 696 ALA A O 1
ATOM 10426 N N . LYS A 1 697 ? 54.414 214.667 90.713 1.00 59.31 697 LYS A N 1
ATOM 10427 C CA . LYS A 1 697 ? 54.638 213.455 89.927 1.00 59.78 697 LYS A CA 1
ATOM 10428 C C . LYS A 1 697 ? 54.176 213.630 88.484 1.00 65.44 697 LYS A C 1
ATOM 10429 O O . LYS A 1 697 ? 54.869 213.209 87.550 1.00 73.34 697 LYS A O 1
ATOM 10448 N N . ALA A 1 698 ? 53.009 214.248 88.287 1.00 67.53 698 ALA A N 1
ATOM 10449 C CA . ALA A 1 698 ? 52.451 214.382 86.946 1.00 70.17 698 ALA A CA 1
ATOM 10450 C C . ALA A 1 698 ? 53.303 215.296 86.077 1.00 75.42 698 ALA A C 1
ATOM 10451 O O . ALA A 1 698 ? 53.480 215.033 84.880 1.00 81.52 698 ALA A O 1
ATOM 10458 N N . THR A 1 699 ? 53.833 216.381 86.653 1.00 80.13 699 THR A N 1
ATOM 10459 C CA . THR A 1 699 ? 54.672 217.273 85.861 1.00 84.67 699 THR A CA 1
ATOM 10460 C C . THR A 1 699 ? 55.966 216.595 85.434 1.00 90.47 699 THR A C 1
ATOM 10461 O O . THR A 1 699 ? 56.514 216.924 84.375 1.00 95.07 699 THR A O 1
ATOM 10472 N N . GLY A 1 700 ? 56.478 215.657 86.242 1.00 91.66 700 GLY A N 1
ATOM 10473 C CA . GLY A 1 700 ? 57.650 214.902 85.837 1.00 91.66 700 GLY A CA 1
ATOM 10474 C C . GLY A 1 700 ? 57.361 213.764 84.879 1.00 94.84 700 GLY A C 1
ATOM 10475 O O . GLY A 1 700 ? 58.299 213.190 84.314 1.00 108.46 700 GLY A O 1
ATOM 10479 N N . GLU A 1 701 ? 56.086 213.441 84.665 1.00 100.55 701 GLU A N 1
ATOM 10480 C CA . GLU A 1 701 ? 55.711 212.377 83.741 1.00 103.54 701 GLU A CA 1
ATOM 10481 C C . GLU A 1 701 ? 55.166 212.991 82.460 1.00 103.66 701 GLU A C 1
ATOM 10482 O O . GLU A 1 701 ? 55.658 214.024 82.006 1.00 90.76 701 GLU A O 1
ATOM 10494 N N . LYS B 1 4 ? 47.517 180.027 57.031 1.00 101.18 4 LYS B N 1
ATOM 10495 C CA . LYS B 1 4 ? 46.422 180.621 56.271 1.00 104.76 4 LYS B CA 1
ATOM 10496 C C . LYS B 1 4 ? 46.894 181.786 55.397 1.00 98.99 4 LYS B C 1
ATOM 10497 O O . LYS B 1 4 ? 46.865 182.942 55.820 1.00 109.89 4 LYS B O 1
ATOM 10515 N N . ASP B 1 5 ? 47.330 181.476 54.178 1.00 108.32 5 ASP B N 1
ATOM 10516 C CA . ASP B 1 5 ? 47.779 182.493 53.241 1.00 93.37 5 ASP B CA 1
ATOM 10517 C C . ASP B 1 5 ? 46.595 183.105 52.488 1.00 84.17 5 ASP B C 1
ATOM 10518 O O . ASP B 1 5 ? 45.451 182.657 52.598 1.00 89.55 5 ASP B O 1
ATOM 10527 N N . VAL B 1 6 ? 46.880 184.167 51.734 1.00 82.41 6 VAL B N 1
ATOM 10528 C CA . VAL B 1 6 ? 45.887 184.851 50.905 1.00 69.02 6 VAL B CA 1
ATOM 10529 C C . VAL B 1 6 ? 46.059 184.410 49.458 1.00 66.35 6 VAL B C 1
ATOM 10530 O O . VAL B 1 6 ? 47.158 184.512 48.898 1.00 68.02 6 VAL B O 1
ATOM 10543 N N . LEU B 1 7 ? 44.974 183.944 48.843 1.00 60.86 7 LEU B N 1
ATOM 10544 C CA . LEU B 1 7 ? 45.043 183.407 47.490 1.00 64.78 7 LEU B CA 1
ATOM 10545 C C . LEU B 1 7 ? 45.073 184.531 46.461 1.00 62.11 7 LEU B C 1
ATOM 10546 O O . LEU B 1 7 ? 44.289 185.482 46.541 1.00 68.00 7 LEU B O 1
ATOM 10562 N N . THR B 1 8 ? 45.986 184.420 45.495 1.00 65.06 8 THR B N 1
ATOM 10563 C CA . THR B 1 8 ? 46.042 185.340 44.367 1.00 59.77 8 THR B CA 1
ATOM 10564 C C . THR B 1 8 ? 45.366 184.799 43.116 1.00 59.13 8 THR B C 1
ATOM 10565 O O . THR B 1 8 ? 45.095 185.576 42.194 1.00 63.30 8 THR B O 1
ATOM 10576 N N . ASP B 1 9 ? 45.097 183.495 43.060 1.00 60.73 9 ASP B N 1
ATOM 10577 C CA . ASP B 1 9 ? 44.356 182.875 41.961 1.00 45.92 9 ASP B CA 1
ATOM 10578 C C . ASP B 1 9 ? 42.872 183.036 42.260 1.00 45.61 9 ASP B C 1
ATOM 10579 O O . ASP B 1 9 ? 42.256 182.208 42.932 1.00 51.31 9 ASP B O 1
ATOM 10588 N N . LEU B 1 10 ? 42.284 184.112 41.731 1.00 47.70 10 LEU B N 1
ATOM 10589 C CA . LEU B 1 10 ? 40.915 184.474 42.085 1.00 45.03 10 LEU B CA 1
ATOM 10590 C C . LEU B 1 10 ? 39.885 183.455 41.612 1.00 51.90 10 LEU B C 1
ATOM 10591 O O . LEU B 1 10 ? 38.742 183.492 42.079 1.00 55.75 10 LEU B O 1
ATOM 10607 N N . SER B 1 11 ? 40.252 182.558 40.694 1.00 49.28 11 SER B N 1
ATOM 10608 C CA . SER B 1 11 ? 39.349 181.477 40.319 1.00 47.63 11 SER B CA 1
ATOM 10609 C C . SER B 1 11 ? 39.093 180.520 41.474 1.00 52.57 11 SER B C 1
ATOM 10610 O O . SER B 1 11 ? 38.065 179.834 41.484 1.00 56.48 11 SER B O 1
ATOM 10618 N N . ARG B 1 12 ? 40.012 180.453 42.439 1.00 51.59 12 ARG B N 1
ATOM 10619 C CA . ARG B 1 12 ? 39.890 179.599 43.613 1.00 51.93 12 ARG B CA 1
ATOM 10620 C C . ARG B 1 12 ? 39.372 180.363 44.829 1.00 50.88 12 ARG B C 1
ATOM 10621 O O . ARG B 1 12 ? 39.690 180.009 45.969 1.00 47.81 12 ARG B O 1
ATOM 10642 N N . VAL B 1 13 ? 38.583 181.412 44.604 1.00 48.06 13 VAL B N 1
ATOM 10643 C CA . VAL B 1 13 ? 38.024 182.245 45.663 1.00 43.17 13 VAL B CA 1
ATOM 10644 C C . VAL B 1 13 ? 36.507 182.279 45.513 1.00 45.87 13 VAL B C 1
ATOM 10645 O O . VAL B 1 13 ? 35.987 182.281 44.392 1.00 49.06 13 VAL B O 1
ATOM 10658 N N . ARG B 1 14 ? 35.799 182.311 46.644 1.00 42.84 14 ARG B N 1
ATOM 10659 C CA . ARG B 1 14 ? 34.337 182.367 46.655 1.00 41.56 14 ARG B CA 1
ATOM 10660 C C . ARG B 1 14 ? 33.903 183.401 47.686 1.00 41.02 14 ARG B C 1
ATOM 10661 O O . ARG B 1 14 ? 34.090 183.193 48.888 1.00 49.20 14 ARG B O 1
ATOM 10682 N N . ASN B 1 15 ? 33.316 184.504 47.224 1.00 53.46 15 ASN B N 1
ATOM 10683 C CA . ASN B 1 15 ? 32.726 185.521 48.098 1.00 50.27 15 ASN B CA 1
ATOM 10684 C C . ASN B 1 15 ? 31.220 185.283 48.118 1.00 42.78 15 ASN B C 1
ATOM 10685 O O . ASN B 1 15 ? 30.510 185.650 47.179 1.00 41.03 15 ASN B O 1
ATOM 10696 N N . PHE B 1 16 ? 30.732 184.677 49.196 1.00 42.33 16 PHE B N 1
ATOM 10697 C CA . PHE B 1 16 ? 29.331 184.298 49.282 1.00 42.20 16 PHE B CA 1
ATOM 10698 C C . PHE B 1 16 ? 28.790 184.570 50.678 1.00 41.78 16 PHE B C 1
ATOM 10699 O O . PHE B 1 16 ? 29.542 184.763 51.638 1.00 39.10 16 PHE B O 1
ATOM 10716 N N . GLY B 1 17 ? 27.457 184.596 50.768 1.00 40.73 17 GLY B N 1
ATOM 10717 C CA . GLY B 1 17 ? 26.782 184.721 52.040 1.00 39.50 17 GLY B CA 1
ATOM 10718 C C . GLY B 1 17 ? 25.603 183.770 52.098 1.00 38.75 17 GLY B C 1
ATOM 10719 O O . GLY B 1 17 ? 25.276 183.092 51.122 1.00 44.07 17 GLY B O 1
ATOM 10723 N N . ILE B 1 18 ? 24.974 183.720 53.268 1.00 39.88 18 ILE B N 1
ATOM 10724 C CA . ILE B 1 18 ? 23.826 182.855 53.509 1.00 43.91 18 ILE B CA 1
ATOM 10725 C C . ILE B 1 18 ? 22.582 183.713 53.678 1.00 38.28 18 ILE B C 1
ATOM 10726 O O . ILE B 1 18 ? 22.526 184.563 54.574 1.00 50.08 18 ILE B O 1
ATOM 10752 N N . ALA B 1 20 ? 18.433 183.478 54.348 1.00 44.71 20 ALA B N 1
ATOM 10753 C CA . ALA B 1 20 ? 17.417 182.555 54.832 1.00 42.42 20 ALA B CA 1
ATOM 10754 C C . ALA B 1 20 ? 16.385 183.275 55.687 1.00 51.60 20 ALA B C 1
ATOM 10755 O O . ALA B 1 20 ? 16.633 184.364 56.210 1.00 60.63 20 ALA B O 1
ATOM 10762 N N . HIS B 1 21 ? 15.223 182.642 55.824 1.00 57.30 21 HIS B N 1
ATOM 10763 C CA . HIS B 1 21 ? 14.215 183.078 56.778 1.00 52.63 21 HIS B CA 1
ATOM 10764 C C . HIS B 1 21 ? 14.728 182.879 58.202 1.00 54.84 21 HIS B C 1
ATOM 10765 O O . HIS B 1 21 ? 15.716 182.183 58.444 1.00 59.99 21 HIS B O 1
ATOM 10779 N N . ILE B 1 22 ? 14.058 183.528 59.154 1.00 53.07 22 ILE B N 1
ATOM 10780 C CA . ILE B 1 22 ? 14.431 183.352 60.551 1.00 55.32 22 ILE B CA 1
ATOM 10781 C C . ILE B 1 22 ? 14.074 181.935 60.991 1.00 52.45 22 ILE B C 1
ATOM 10782 O O . ILE B 1 22 ? 13.097 181.336 60.516 1.00 62.09 22 ILE B O 1
ATOM 10798 N N . ASP B 1 23 ? 14.909 181.371 61.868 1.00 50.68 23 ASP B N 1
ATOM 10799 C CA . ASP B 1 23 ? 14.778 180.000 62.367 1.00 57.64 23 ASP B CA 1
ATOM 10800 C C . ASP B 1 23 ? 14.940 178.954 61.267 1.00 49.39 23 ASP B C 1
ATOM 10801 O O . ASP B 1 23 ? 14.543 177.799 61.445 1.00 53.29 23 ASP B O 1
ATOM 10810 N N . ALA B 1 24 ? 15.524 179.329 60.130 1.00 48.30 24 ALA B N 1
ATOM 10811 C CA . ALA B 1 24 ? 15.754 178.383 59.048 1.00 40.17 24 ALA B CA 1
ATOM 10812 C C . ALA B 1 24 ? 17.066 177.628 59.187 1.00 38.04 24 ALA B C 1
ATOM 10813 O O . ALA B 1 24 ? 17.208 176.549 58.600 1.00 49.53 24 ALA B O 1
ATOM 10820 N N . GLY B 1 25 ? 18.021 178.161 59.942 1.00 41.99 25 GLY B N 1
ATOM 10821 C CA . GLY B 1 25 ? 19.276 177.470 60.140 1.00 37.73 25 GLY B CA 1
ATOM 10822 C C . GLY B 1 25 ? 20.495 178.230 59.666 1.00 44.76 25 GLY B C 1
ATOM 10823 O O . GLY B 1 25 ? 21.539 177.621 59.416 1.00 45.08 25 GLY B O 1
ATOM 10827 N N . LYS B 1 26 ? 20.385 179.556 59.532 1.00 45.67 26 LYS B N 1
ATOM 10828 C CA . LYS B 1 26 ? 21.537 180.348 59.109 1.00 37.98 26 LYS B CA 1
ATOM 10829 C C . LYS B 1 26 ? 22.672 180.237 60.119 1.00 37.33 26 LYS B C 1
ATOM 10830 O O . LYS B 1 26 ? 23.835 180.040 59.749 1.00 38.46 26 LYS B O 1
ATOM 10849 N N . THR B 1 27 ? 22.347 180.357 61.408 1.00 38.89 27 THR B N 1
ATOM 10850 C CA . THR B 1 27 ? 23.374 180.270 62.441 1.00 41.46 27 THR B CA 1
ATOM 10851 C C . THR B 1 27 ? 23.979 178.871 62.503 1.00 42.89 27 THR B C 1
ATOM 10852 O O . THR B 1 27 ? 25.205 178.720 62.582 1.00 43.22 27 THR B O 1
ATOM 10863 N N . THR B 1 28 ? 23.137 177.836 62.463 1.00 37.19 28 THR B N 1
ATOM 10864 C CA . THR B 1 28 ? 23.648 176.475 62.557 1.00 37.32 28 THR B CA 1
ATOM 10865 C C . THR B 1 28 ? 24.420 176.075 61.305 1.00 41.85 28 THR B C 1
ATOM 10866 O O . THR B 1 28 ? 25.399 175.327 61.398 1.00 45.01 28 THR B O 1
ATOM 10877 N N . THR B 1 29 ? 24.023 176.577 60.133 1.00 37.70 29 THR B N 1
ATOM 10878 C CA . THR B 1 29 ? 24.767 176.257 58.919 1.00 37.98 29 THR B CA 1
ATOM 10879 C C . THR B 1 29 ? 26.106 176.982 58.894 1.00 40.66 29 THR B C 1
ATOM 10880 O O . THR B 1 29 ? 27.125 176.403 58.501 1.00 39.08 29 THR B O 1
ATOM 10891 N N . THR B 1 30 ? 26.123 178.250 59.315 1.00 42.92 30 THR B N 1
ATOM 10892 C CA . THR B 1 30 ? 27.384 178.979 59.404 1.00 38.50 30 THR B CA 1
ATOM 10893 C C . THR B 1 30 ? 28.322 178.331 60.414 1.00 40.77 30 THR B C 1
ATOM 10894 O O . THR B 1 30 ? 29.528 178.219 60.167 1.00 42.07 30 THR B O 1
ATOM 10905 N N . GLU B 1 31 ? 27.779 177.878 61.551 1.00 44.36 31 GLU B N 1
ATOM 10906 C CA . GLU B 1 31 ? 28.598 177.188 62.544 1.00 42.19 31 GLU B CA 1
ATOM 10907 C C . GLU B 1 31 ? 29.262 175.957 61.948 1.00 43.44 31 GLU B C 1
ATOM 10908 O O . GLU B 1 31 ? 30.459 175.720 62.157 1.00 41.44 31 GLU B O 1
ATOM 10920 N N . ARG B 1 32 ? 28.501 175.173 61.181 1.00 48.54 32 ARG B N 1
ATOM 10921 C CA . ARG B 1 32 ? 29.031 173.938 60.619 1.00 40.35 32 ARG B CA 1
ATOM 10922 C C . ARG B 1 32 ? 30.038 174.222 59.514 1.00 41.03 32 ARG B C 1
ATOM 10923 O O . ARG B 1 32 ? 31.063 173.538 59.413 1.00 47.79 32 ARG B O 1
ATOM 10944 N N . ILE B 1 33 ? 29.772 175.233 58.682 1.00 45.30 33 ILE B N 1
ATOM 10945 C CA . ILE B 1 33 ? 30.738 175.630 57.659 1.00 49.08 33 ILE B CA 1
ATOM 10946 C C . ILE B 1 33 ? 32.086 175.946 58.295 1.00 47.77 33 ILE B C 1
ATOM 10947 O O . ILE B 1 33 ? 33.132 175.462 57.849 1.00 49.53 33 ILE B O 1
ATOM 10963 N N . LEU B 1 34 ? 32.079 176.763 59.350 1.00 47.26 34 LEU B N 1
ATOM 10964 C CA . LEU B 1 34 ? 33.334 177.195 59.954 1.00 50.52 34 LEU B CA 1
ATOM 10965 C C . LEU B 1 34 ? 34.076 176.039 60.613 1.00 54.06 34 LEU B C 1
ATOM 10966 O O . LEU B 1 34 ? 35.312 176.032 60.634 1.00 53.88 34 LEU B O 1
ATOM 10982 N N . TYR B 1 35 ? 33.349 175.055 61.147 1.00 47.20 35 TYR B N 1
ATOM 10983 C CA . TYR B 1 35 ? 34.010 173.907 61.758 1.00 48.65 35 TYR B CA 1
ATOM 10984 C C . TYR B 1 35 ? 34.575 172.972 60.696 1.00 56.51 35 TYR B C 1
ATOM 10985 O O . TYR B 1 35 ? 35.751 172.593 60.753 1.00 59.48 35 TYR B O 1
ATOM 11003 N N . TYR B 1 36 ? 33.743 172.575 59.727 1.00 56.83 36 TYR B N 1
ATOM 11004 C CA . TYR B 1 36 ? 34.178 171.619 58.712 1.00 45.55 36 TYR B CA 1
ATOM 11005 C C . TYR B 1 36 ? 35.336 172.165 57.884 1.00 53.39 36 TYR B C 1
ATOM 11006 O O . TYR B 1 36 ? 36.266 171.425 57.542 1.00 67.46 36 TYR B O 1
ATOM 11024 N N . THR B 1 37 ? 35.299 173.460 57.554 1.00 59.02 37 THR B N 1
ATOM 11025 C CA . THR B 1 37 ? 36.389 174.061 56.791 1.00 61.83 37 THR B CA 1
ATOM 11026 C C . THR B 1 37 ? 37.676 174.141 57.602 1.00 66.42 37 THR B C 1
ATOM 11027 O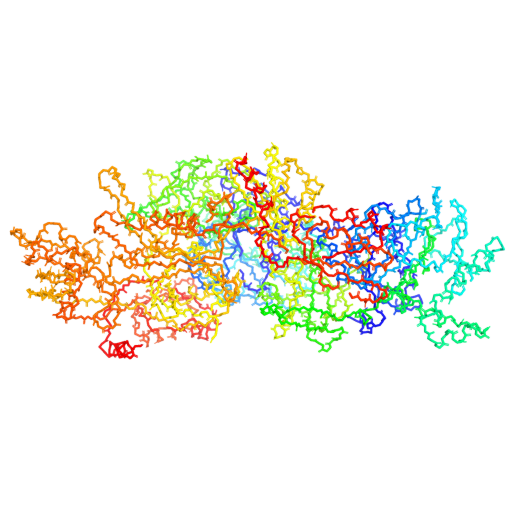 O . THR B 1 37 ? 38.770 174.066 57.032 1.00 80.94 37 THR B O 1
ATOM 11038 N N . GLY B 1 38 ? 37.580 174.254 58.931 1.00 62.86 38 GLY B N 1
ATOM 11039 C CA . GLY B 1 38 ? 38.767 174.372 59.801 1.00 68.80 38 GLY B CA 1
ATOM 11040 C C . GLY B 1 38 ? 39.357 173.024 60.170 1.00 84.18 38 GLY B C 1
ATOM 11041 O O . GLY B 1 38 ? 40.541 172.806 59.874 1.00 87.66 38 GLY B O 1
ATOM 11045 N N . ILE B 1 39 ? 38.603 172.176 60.864 1.00 98.21 39 ILE B N 1
ATOM 11046 C CA . ILE B 1 39 ? 39.110 170.858 61.351 1.00 109.45 39 ILE B CA 1
ATOM 11047 C C . ILE B 1 39 ? 39.337 169.892 60.177 1.00 97.06 39 ILE B C 1
ATOM 11048 O O . ILE B 1 39 ? 40.400 169.239 60.174 1.00 115.45 39 ILE B O 1
ATOM 11064 N N . ASN B 1 40 ? 38.399 169.789 59.227 1.00 90.42 40 ASN B N 1
ATOM 11065 C CA . ASN B 1 40 ? 38.501 168.833 58.083 1.00 114.94 40 ASN B CA 1
ATOM 11066 C C . ASN B 1 40 ? 39.582 169.257 57.082 1.00 117.72 40 ASN B C 1
ATOM 11067 O O . ASN B 1 40 ? 40.335 168.358 56.654 1.00 125.74 40 ASN B O 1
ATOM 11078 N N . TYR B 1 41 ? 39.693 170.548 56.741 1.00 110.33 41 TYR B N 1
ATOM 11079 C CA . TYR B 1 41 ? 40.611 171.057 55.680 1.00 113.18 41 TYR B CA 1
ATOM 11080 C C . TYR B 1 41 ? 41.374 172.284 56.188 1.00 108.48 41 TYR B C 1
ATOM 11081 O O . TYR B 1 41 ? 41.042 172.720 57.286 1.00 107.03 41 TYR B O 1
ATOM 11099 N N . LYS B 1 42 ? 42.412 172.749 55.478 1.00 109.05 42 LYS B N 1
ATOM 11100 C CA . LYS B 1 42 ? 43.217 173.948 55.861 1.00 102.51 42 LYS B CA 1
ATOM 11101 C C . LYS B 1 42 ? 42.511 174.739 56.971 1.00 92.66 42 LYS B C 1
ATOM 11102 O O . LYS B 1 42 ? 41.603 175.531 56.632 1.00 87.59 42 LYS B O 1
ATOM 11121 N N . GLN B 1 58 ? 34.961 164.057 69.535 1.00 92.52 58 GLN B N 1
ATOM 11122 C CA . GLN B 1 58 ? 36.171 164.664 70.144 1.00 103.52 58 GLN B CA 1
ATOM 11123 C C . GLN B 1 58 ? 36.054 164.653 71.672 1.00 110.07 58 GLN B C 1
ATOM 11124 O O . GLN B 1 58 ? 37.087 164.845 72.311 1.00 114.68 58 GLN B O 1
ATOM 11131 N N . GLU B 1 59 ? 34.857 164.442 72.237 1.00 112.40 59 GLU B N 1
ATOM 11132 C CA . GLU B 1 59 ? 34.605 164.457 73.706 1.00 116.25 59 GLU B CA 1
ATOM 11133 C C . GLU B 1 59 ? 35.229 165.739 74.262 1.00 113.70 59 GLU B C 1
ATOM 11134 O O . GLU B 1 59 ? 35.996 165.647 75.226 1.00 112.02 59 GLU B O 1
ATOM 11142 N N . GLN B 1 60 ? 34.860 166.887 73.693 1.00 105.09 60 GLN B N 1
ATOM 11143 C CA . GLN B 1 60 ? 35.461 168.212 73.973 1.00 108.05 60 GLN B CA 1
ATOM 11144 C C . GLN B 1 60 ? 34.394 169.228 74.396 1.00 106.69 60 GLN B C 1
ATOM 11145 O O . GLN B 1 60 ? 33.230 168.821 74.520 1.00 91.62 60 GLN B O 1
ATOM 11153 N N . GLU B 1 61 ? 34.829 170.468 74.683 1.00 102.74 61 GLU B N 1
ATOM 11154 C CA . GLU B 1 61 ? 34.039 171.661 74.998 1.00 104.94 61 GLU B CA 1
ATOM 11155 C C . GLU B 1 61 ? 34.958 172.882 75.060 1.00 115.66 61 GLU B C 1
ATOM 11156 O O . GLU B 1 61 ? 35.996 172.843 75.728 1.00 131.01 61 GLU B O 1
ATOM 11164 N N . ARG B 1 62 ? 34.612 173.961 74.354 1.00 122.94 62 ARG B N 1
ATOM 11165 C CA . ARG B 1 62 ? 35.496 175.121 74.232 1.00 124.97 62 ARG B CA 1
ATOM 11166 C C . ARG B 1 62 ? 34.718 176.275 73.611 1.00 117.75 62 ARG B C 1
ATOM 11167 O O . ARG B 1 62 ? 33.573 176.122 73.173 1.00 118.01 62 ARG B O 1
ATOM 11188 N N . GLY B 1 63 ? 35.352 177.450 73.606 1.00 110.42 63 GLY B N 1
ATOM 11189 C CA . GLY B 1 63 ? 34.849 178.617 72.891 1.00 117.62 63 GLY B CA 1
ATOM 11190 C C . GLY B 1 63 ? 35.928 179.505 72.269 1.00 124.69 63 GLY B C 1
ATOM 11191 O O . GLY B 1 63 ? 36.986 179.721 72.873 1.00 122.74 63 GLY B O 1
ATOM 11195 N N . ILE B 1 64 ? 35.674 180.035 71.068 1.00 126.19 64 ILE B N 1
ATOM 11196 C CA . ILE B 1 64 ? 36.536 181.045 70.458 1.00 129.78 64 ILE B CA 1
ATOM 11197 C C . ILE B 1 64 ? 35.866 182.408 70.431 1.00 137.51 64 ILE B C 1
ATOM 11198 O O . ILE B 1 64 ? 36.559 183.421 70.246 1.00 135.84 64 ILE B O 1
ATOM 11214 N N . THR B 1 65 ? 34.547 182.458 70.626 1.00 143.22 65 THR B N 1
ATOM 11215 C CA . THR B 1 65 ? 33.745 183.680 70.808 1.00 136.75 65 THR B CA 1
ATOM 11216 C C . THR B 1 65 ? 34.057 184.776 69.792 1.00 137.57 65 THR B C 1
ATOM 11217 O O . THR B 1 65 ? 34.335 185.932 70.137 1.00 136.47 65 THR B O 1
ATOM 11228 N N . ILE B 1 66 ? 34.050 184.384 68.519 1.00 136.12 66 ILE B N 1
ATOM 11229 C CA . ILE B 1 66 ? 34.272 185.293 67.398 1.00 132.83 66 ILE B CA 1
ATOM 11230 C C . ILE B 1 66 ? 33.071 185.266 66.462 1.00 122.17 66 ILE B C 1
ATOM 11231 O O . ILE B 1 66 ? 32.646 184.186 66.034 1.00 125.09 66 ILE B O 1
ATOM 11247 N N . THR B 1 67 ? 32.510 186.460 66.156 1.00 116.13 67 THR B N 1
ATOM 11248 C CA . THR B 1 67 ? 31.444 186.611 65.138 1.00 113.65 67 THR B CA 1
ATOM 11249 C C . THR B 1 67 ? 31.793 187.802 64.228 1.00 100.68 67 THR B C 1
ATOM 11250 O O . THR B 1 67 ? 31.329 188.926 64.432 1.00 102.71 67 THR B O 1
ATOM 11261 N N . SER B 1 68 ? 32.590 187.543 63.192 1.00 88.35 68 SER B N 1
ATOM 11262 C CA . SER B 1 68 ? 33.050 188.602 62.300 1.00 75.38 68 SER B CA 1
ATOM 11263 C C . SER B 1 68 ? 32.052 188.862 61.175 1.00 70.59 68 SER B C 1
ATOM 11264 O O . SER B 1 68 ? 31.324 187.965 60.738 1.00 76.51 68 SER B O 1
ATOM 11272 N N . ALA B 1 69 ? 32.011 190.118 60.716 1.00 69.52 69 ALA B N 1
ATOM 11273 C CA . ALA B 1 69 ? 31.152 190.464 59.586 1.00 66.92 69 ALA B CA 1
ATOM 11274 C C . ALA B 1 69 ? 31.567 189.709 58.329 1.00 66.15 69 ALA B C 1
ATOM 11275 O O . ALA B 1 69 ? 30.715 189.273 57.545 1.00 68.53 69 ALA B O 1
ATOM 11282 N N . ALA B 1 70 ? 32.870 189.547 58.116 1.00 64.33 70 ALA B N 1
ATOM 11283 C CA . ALA B 1 70 ? 33.399 188.731 57.032 1.00 51.33 70 ALA B CA 1
ATOM 11284 C C . ALA B 1 70 ? 34.397 187.749 57.619 1.00 47.10 70 ALA B C 1
ATOM 11285 O O . ALA B 1 70 ? 35.326 188.155 58.324 1.00 53.71 70 ALA B O 1
ATOM 11292 N N . THR B 1 71 ? 34.217 186.465 57.322 1.00 54.94 71 THR B N 1
ATOM 11293 C CA . THR B 1 71 ? 35.100 185.418 57.817 1.00 54.02 71 THR B CA 1
ATOM 11294 C C . THR B 1 71 ? 35.711 184.677 56.639 1.00 46.45 71 THR B C 1
ATOM 11295 O O . THR B 1 71 ? 34.992 184.215 55.748 1.00 43.91 71 THR B O 1
ATOM 11306 N N . THR B 1 72 ? 37.035 184.566 56.641 1.00 46.92 72 THR B N 1
ATOM 11307 C CA . THR B 1 72 ? 37.770 183.880 55.590 1.00 42.41 72 THR B CA 1
ATOM 11308 C C . THR B 1 72 ? 38.042 182.450 56.034 1.00 48.04 72 THR B C 1
ATOM 11309 O O . THR B 1 72 ? 38.489 182.216 57.162 1.00 53.28 72 THR B O 1
ATOM 11320 N N . THR B 1 73 ? 37.768 181.498 55.151 1.00 46.83 73 THR B N 1
ATOM 11321 C CA . THR B 1 73 ? 38.011 180.098 55.446 1.00 52.22 73 THR B CA 1
ATOM 11322 C C . THR B 1 73 ? 38.369 179.388 54.149 1.00 54.20 73 THR B C 1
ATOM 11323 O O . THR B 1 73 ? 38.239 179.943 53.057 1.00 57.79 73 THR B O 1
ATOM 11334 N N . PHE B 1 74 ? 38.825 178.144 54.278 1.00 60.37 74 PHE B N 1
ATOM 11335 C CA . PHE B 1 74 ? 39.324 177.387 53.139 1.00 55.58 74 PHE B CA 1
ATOM 11336 C C . PHE B 1 74 ? 38.614 176.048 53.053 1.00 50.13 74 PHE B C 1
ATOM 11337 O O . PHE B 1 74 ? 38.461 175.353 54.063 1.00 58.46 74 PHE B O 1
ATOM 11354 N N . TRP B 1 75 ? 38.192 175.685 51.844 1.00 49.27 75 TRP B N 1
ATOM 11355 C CA . TRP B 1 75 ? 37.615 174.375 51.568 1.00 51.44 75 TRP B CA 1
ATOM 11356 C C . TRP B 1 75 ? 38.263 173.832 50.306 1.00 54.41 75 TRP B C 1
ATOM 11357 O O . TRP B 1 75 ? 38.070 174.389 49.220 1.00 54.29 75 TRP B O 1
ATOM 11378 N N . LYS B 1 76 ? 39.012 172.742 50.452 1.00 72.12 76 LYS B N 1
ATOM 11379 C CA . LYS B 1 76 ? 39.649 172.038 49.341 1.00 66.26 76 LYS B CA 1
ATOM 11380 C C . LYS B 1 76 ? 40.401 173.005 48.424 1.00 53.45 76 LYS B C 1
ATOM 11381 O O . LYS B 1 76 ? 40.135 173.113 47.226 1.00 54.69 76 LYS B O 1
ATOM 11400 N N . ASP B 1 77 ? 41.354 173.721 49.026 1.00 62.31 77 ASP B N 1
ATOM 11401 C CA . ASP B 1 77 ? 42.275 174.621 48.334 1.00 65.13 77 ASP B CA 1
ATOM 11402 C C . ASP B 1 77 ? 41.581 175.822 47.702 1.00 59.40 77 ASP B C 1
ATOM 11403 O O . ASP B 1 77 ? 42.158 176.484 46.833 1.00 57.00 77 ASP B O 1
ATOM 11412 N N . ASN B 1 78 ? 40.355 176.127 48.115 1.00 58.12 78 ASN B N 1
ATOM 11413 C CA . ASN B 1 78 ? 39.641 177.312 47.662 1.00 49.95 78 ASN B CA 1
ATOM 11414 C C . ASN B 1 78 ? 39.358 178.219 48.851 1.00 49.65 78 ASN B C 1
ATOM 11415 O O . ASN B 1 78 ? 38.942 177.750 49.915 1.00 51.29 78 ASN B O 1
ATOM 11426 N N . GLN B 1 79 ? 39.579 179.518 48.667 1.00 50.60 79 GLN B N 1
ATOM 11427 C CA . GLN B 1 79 ? 39.359 180.497 49.724 1.00 52.06 79 GLN B CA 1
ATOM 11428 C C . GLN B 1 79 ? 37.899 180.937 49.721 1.00 47.77 79 GLN B C 1
ATOM 11429 O O . GLN B 1 79 ? 37.419 181.504 48.733 1.00 48.64 79 GLN B O 1
ATOM 11443 N N . LEU B 1 80 ? 37.200 180.676 50.822 1.00 58.10 80 LEU B N 1
ATOM 11444 C CA . LEU B 1 80 ? 35.787 181.009 50.974 1.00 48.55 80 LEU B CA 1
ATOM 11445 C C . LEU B 1 80 ? 35.667 182.179 51.945 1.00 41.80 80 LEU B C 1
ATOM 11446 O O . LEU B 1 80 ? 35.973 182.037 53.132 1.00 49.43 80 LEU B O 1
ATOM 11462 N N . ASN B 1 81 ? 35.219 183.328 51.440 1.00 51.14 81 ASN B N 1
ATOM 11463 C CA . ASN B 1 81 ? 34.960 184.515 52.252 1.00 40.22 81 ASN B CA 1
ATOM 11464 C C . ASN B 1 81 ? 33.459 184.613 52.505 1.00 44.86 81 ASN B C 1
ATOM 11465 O O . ASN B 1 81 ? 32.687 184.909 51.587 1.00 49.75 81 ASN B O 1
ATOM 11476 N N . ILE B 1 82 ? 33.049 184.366 53.750 1.00 45.38 82 ILE B N 1
ATOM 11477 C CA . ILE B 1 82 ? 31.643 184.333 54.140 1.00 45.07 82 ILE B CA 1
ATOM 11478 C C . ILE B 1 82 ? 31.244 185.690 54.702 1.00 54.04 82 ILE B C 1
ATOM 11479 O O . ILE B 1 82 ? 31.975 186.286 55.505 1.00 53.28 82 ILE B O 1
ATOM 11495 N N . ILE B 1 83 ? 30.080 186.180 54.281 1.00 55.51 83 ILE B N 1
ATOM 11496 C CA . ILE B 1 83 ? 29.557 187.480 54.688 1.00 51.43 83 ILE B CA 1
ATOM 11497 C C . ILE B 1 83 ? 28.287 187.279 55.501 1.00 59.06 83 ILE B C 1
ATOM 11498 O O . ILE B 1 83 ? 27.433 186.458 55.147 1.00 59.21 83 ILE B O 1
ATOM 11514 N N . ASP B 1 84 ? 28.162 188.036 56.591 1.00 52.18 84 ASP B N 1
ATOM 11515 C CA . ASP B 1 84 ? 26.969 187.987 57.428 1.00 64.82 84 ASP B CA 1
ATOM 11516 C C . ASP B 1 84 ? 25.847 188.784 56.760 1.00 71.81 84 ASP B C 1
ATOM 11517 O O . ASP B 1 84 ? 26.022 189.954 56.401 1.00 86.98 84 ASP B O 1
ATOM 11526 N N . THR B 1 85 ? 24.716 188.120 56.545 1.00 77.32 85 THR B N 1
ATOM 11527 C CA . THR B 1 85 ? 23.591 188.716 55.837 1.00 93.88 85 THR B CA 1
ATOM 11528 C C . THR B 1 85 ? 22.955 189.830 56.672 1.00 97.66 85 THR B C 1
ATOM 11529 O O . THR B 1 85 ? 22.847 189.702 57.896 1.00 89.94 85 THR B O 1
ATOM 11540 N N . PRO B 1 86 ? 22.563 190.947 56.040 1.00 100.23 86 PRO B N 1
ATOM 11541 C CA . PRO B 1 86 ? 22.142 192.135 56.798 1.00 106.36 86 PRO B CA 1
ATOM 11542 C C . PRO B 1 86 ? 21.044 191.842 57.813 1.00 119.59 86 PRO B C 1
ATOM 11543 O O . PRO B 1 86 ? 20.206 190.957 57.622 1.00 113.87 86 PRO B O 1
ATOM 11554 N N . GLY B 1 87 ? 21.064 192.612 58.903 1.00 113.47 87 GLY B N 1
ATOM 11555 C CA . GLY B 1 87 ? 20.080 192.419 59.957 1.00 113.03 87 GLY B CA 1
ATOM 11556 C C . GLY B 1 87 ? 18.692 192.890 59.565 1.00 111.36 87 GLY B C 1
ATOM 11557 O O . GLY B 1 87 ? 17.715 192.145 59.684 1.00 114.56 87 GLY B O 1
ATOM 11561 N N . HIS B 1 88 ? 18.582 194.134 59.103 1.00 107.67 88 HIS B N 1
ATOM 11562 C CA . HIS B 1 88 ? 17.290 194.716 58.744 1.00 108.10 88 HIS B CA 1
ATOM 11563 C C . HIS B 1 88 ? 16.970 194.325 57.307 1.00 98.12 88 HIS B C 1
ATOM 11564 O O . HIS B 1 88 ? 17.530 194.878 56.358 1.00 92.54 88 HIS B O 1
ATOM 11578 N N . VAL B 1 89 ? 16.055 193.365 57.150 1.00 97.27 89 VAL B N 1
ATOM 11579 C CA . VAL B 1 89 ? 15.742 192.836 55.826 1.00 99.16 89 VAL B CA 1
ATOM 11580 C C . VAL B 1 89 ? 14.943 193.846 55.011 1.00 100.40 89 VAL B C 1
ATOM 11581 O O . VAL B 1 89 ? 15.015 193.852 53.775 1.00 95.14 89 VAL B O 1
ATOM 11594 N N . ASP B 1 90 ? 14.186 194.720 55.672 1.00 106.39 90 ASP B N 1
ATOM 11595 C CA . ASP B 1 90 ? 13.386 195.715 54.971 1.00 93.19 90 ASP B CA 1
ATOM 11596 C C . ASP B 1 90 ? 14.160 196.985 54.643 1.00 83.36 90 ASP B C 1
ATOM 11597 O O . ASP B 1 90 ? 13.668 197.803 53.857 1.00 86.10 90 ASP B O 1
ATOM 11606 N N . PHE B 1 91 ? 15.345 197.172 55.219 1.00 87.59 91 PHE B N 1
ATOM 11607 C CA . PHE B 1 91 ? 16.199 198.311 54.890 1.00 81.70 91 PHE B CA 1
ATOM 11608 C C . PHE B 1 91 ? 16.921 198.000 53.588 1.00 77.81 91 PHE B C 1
ATOM 11609 O O . PHE B 1 91 ? 17.880 197.228 53.562 1.00 82.80 91 PHE B O 1
ATOM 11626 N N . THR B 1 92 ? 16.463 198.615 52.496 1.00 76.23 92 THR B N 1
ATOM 11627 C CA . THR B 1 92 ? 16.955 198.253 51.173 1.00 74.34 92 THR B CA 1
ATOM 11628 C C . THR B 1 92 ? 18.371 198.745 50.908 1.00 65.47 92 THR B C 1
ATOM 11629 O O . THR B 1 92 ? 19.048 198.187 50.040 1.00 76.27 92 THR B O 1
ATOM 11640 N N . VAL B 1 93 ? 18.848 199.757 51.633 1.00 69.25 93 VAL B N 1
ATOM 11641 C CA . VAL B 1 93 ? 20.216 200.209 51.408 1.00 71.99 93 VAL B CA 1
ATOM 11642 C C . VAL B 1 93 ? 21.208 199.204 51.978 1.00 75.39 93 VAL B C 1
ATOM 11643 O O . VAL B 1 93 ? 22.280 198.974 51.406 1.00 73.22 93 VAL B O 1
ATOM 11656 N N . GLU B 1 94 ? 20.864 198.584 53.108 1.00 69.79 94 GLU B N 1
ATOM 11657 C CA . GLU B 1 94 ? 21.752 197.595 53.709 1.00 67.12 94 GLU B CA 1
ATOM 11658 C C . GLU B 1 94 ? 21.781 196.302 52.901 1.00 70.35 94 GLU B C 1
ATOM 11659 O O . GLU B 1 94 ? 22.844 195.693 52.732 1.00 74.22 94 GLU B O 1
ATOM 11671 N N . VAL B 1 95 ? 20.622 195.860 52.403 1.00 65.76 95 VAL B N 1
ATOM 11672 C CA . VAL B 1 95 ? 20.565 194.599 51.667 1.00 64.17 95 VAL B CA 1
ATOM 11673 C C . VAL B 1 95 ? 21.246 194.723 50.308 1.00 64.29 95 VAL B C 1
ATOM 11674 O O . VAL B 1 95 ? 21.952 193.807 49.870 1.00 70.43 95 VAL B O 1
ATOM 11687 N N . GLU B 1 96 ? 21.051 195.852 49.621 1.00 60.83 96 GLU B N 1
ATOM 11688 C CA . GLU B 1 96 ? 21.688 196.037 48.320 1.00 58.75 96 GLU B CA 1
ATOM 11689 C C . GLU B 1 96 ? 23.202 196.150 48.438 1.00 54.84 96 GLU B C 1
ATOM 11690 O O . GLU B 1 96 ? 23.923 195.704 47.537 1.00 62.92 96 GLU B O 1
ATOM 11702 N N . ARG B 1 97 ? 23.701 196.745 49.523 1.00 56.06 97 ARG B N 1
ATOM 11703 C CA . ARG B 1 97 ? 25.145 196.798 49.725 1.00 60.03 97 ARG B CA 1
ATOM 11704 C C . ARG B 1 97 ? 25.726 195.401 49.917 1.00 58.82 97 ARG B C 1
ATOM 11705 O O . ARG B 1 97 ? 26.756 195.060 49.324 1.00 61.99 97 ARG B O 1
ATOM 11726 N N . ASN B 1 98 ? 25.086 194.577 50.750 1.00 47.34 98 ASN B N 1
ATOM 11727 C CA . ASN B 1 98 ? 25.632 193.247 50.998 1.00 65.64 98 ASN B CA 1
ATOM 11728 C C . ASN B 1 98 ? 25.582 192.388 49.741 1.00 65.81 98 ASN B C 1
ATOM 11729 O O . ASN B 1 98 ? 26.511 191.616 49.474 1.00 64.72 98 ASN B O 1
ATOM 11740 N N . LEU B 1 99 ? 24.519 192.521 48.942 1.00 50.99 99 LEU B N 1
ATOM 11741 C CA . LEU B 1 99 ? 24.448 191.779 47.689 1.00 55.13 99 LEU B CA 1
ATOM 11742 C C . LEU B 1 99 ? 25.488 192.255 46.686 1.00 58.35 99 LEU B C 1
ATOM 11743 O O . LEU B 1 99 ? 25.864 191.493 45.789 1.00 52.50 99 LEU B O 1
ATOM 11759 N N . ARG B 1 100 ? 25.960 193.496 46.820 1.00 57.35 100 ARG B N 1
ATOM 11760 C CA . ARG B 1 100 ? 27.074 193.965 46.006 1.00 53.02 100 ARG B CA 1
ATOM 11761 C C . ARG B 1 100 ? 28.396 193.380 46.486 1.00 46.28 100 ARG B C 1
ATOM 11762 O O . ARG B 1 100 ? 29.282 193.092 45.673 1.00 50.65 100 ARG B O 1
ATOM 11783 N N . VAL B 1 101 ? 28.545 193.204 47.800 1.00 53.13 101 VAL B N 1
ATOM 11784 C CA . VAL B 1 101 ? 29.744 192.573 48.342 1.00 51.79 101 VAL B CA 1
ATOM 11785 C C . VAL B 1 101 ? 29.744 191.079 48.041 1.00 50.34 101 VAL B C 1
ATOM 11786 O O . VAL B 1 101 ? 30.794 190.484 47.768 1.00 39.97 101 VAL B O 1
ATOM 11799 N N . LEU B 1 102 ? 28.570 190.456 48.072 1.00 53.40 102 LEU B N 1
ATOM 11800 C CA . LEU B 1 102 ? 28.450 189.062 47.674 1.00 46.36 102 LEU B CA 1
ATOM 11801 C C . LEU B 1 102 ? 28.699 188.907 46.183 1.00 48.39 102 LEU B C 1
ATOM 11802 O O . LEU B 1 102 ? 28.327 189.767 45.379 1.00 53.89 102 LEU B O 1
ATOM 11818 N N . ASP B 1 103 ? 29.333 187.797 45.815 1.00 43.88 103 ASP B N 1
ATOM 11819 C CA . ASP B 1 103 ? 29.330 187.335 44.437 1.00 41.04 103 ASP B CA 1
ATOM 11820 C C . ASP B 1 103 ? 28.279 186.267 44.196 1.00 41.36 103 ASP B C 1
ATOM 11821 O O . ASP B 1 103 ? 27.736 186.178 43.091 1.00 43.80 103 ASP B O 1
ATOM 11830 N N . GLY B 1 104 ? 27.966 185.479 45.225 1.00 43.87 104 GLY B N 1
ATOM 11831 C CA . GLY B 1 104 ? 26.948 184.451 45.157 1.00 57.89 104 GLY B CA 1
ATOM 11832 C C . GLY B 1 104 ? 26.361 184.250 46.537 1.00 46.56 104 GLY B C 1
ATOM 11833 O O . GLY B 1 104 ? 26.813 184.846 47.517 1.00 42.29 104 GLY B O 1
ATOM 11837 N N . ALA B 1 105 ? 25.327 183.415 46.607 1.00 43.08 105 ALA B N 1
ATOM 11838 C CA . ALA B 1 105 ? 24.636 183.193 47.867 1.00 43.97 105 ALA B CA 1
ATOM 11839 C C . ALA B 1 105 ? 24.205 181.739 47.990 1.00 47.20 105 ALA B C 1
ATOM 11840 O O . ALA B 1 105 ? 23.996 181.045 46.991 1.00 49.50 105 ALA B O 1
ATOM 11847 N N . VAL B 1 106 ? 24.081 181.287 49.235 1.00 46.12 106 VAL B N 1
ATOM 11848 C CA . VAL B 1 106 ? 23.496 179.993 49.568 1.00 41.62 106 VAL B CA 1
ATOM 11849 C C . VAL B 1 106 ? 22.175 180.262 50.272 1.00 40.34 106 VAL B C 1
ATOM 11850 O O . VAL B 1 106 ? 22.151 180.870 51.349 1.00 42.29 106 VAL B O 1
ATOM 11863 N N . ALA B 1 107 ? 21.076 179.837 49.656 1.00 39.71 107 ALA B N 1
ATOM 11864 C CA . ALA B 1 107 ? 19.746 180.031 50.220 1.00 39.78 107 ALA B CA 1
ATOM 11865 C C . ALA B 1 107 ? 19.380 178.821 51.072 1.00 42.23 107 ALA B C 1
ATOM 11866 O O . ALA B 1 107 ? 19.335 177.693 50.569 1.00 45.90 107 ALA B O 1
ATOM 11873 N N . VAL B 1 108 ? 19.138 179.052 52.361 1.00 39.14 108 VAL B N 1
ATOM 11874 C CA . VAL B 1 108 ? 18.800 177.990 53.302 1.00 39.07 108 VAL B CA 1
ATOM 11875 C C . VAL B 1 108 ? 17.298 178.011 53.543 1.00 40.72 108 VAL B C 1
ATOM 11876 O O . VAL B 1 108 ? 16.724 179.062 53.850 1.00 41.44 108 VAL B O 1
ATOM 11889 N N . PHE B 1 109 ? 16.661 176.854 53.391 1.00 43.56 109 PHE B N 1
ATOM 11890 C CA . PHE B 1 109 ? 15.224 176.708 53.562 1.00 41.20 109 PHE B CA 1
ATOM 11891 C C . PHE B 1 109 ? 14.921 175.659 54.623 1.00 45.18 109 PHE B C 1
ATOM 11892 O O . PHE B 1 109 ? 15.702 174.730 54.842 1.00 51.25 109 PHE B O 1
ATOM 11909 N N . ASP B 1 110 ? 13.779 175.819 55.283 1.00 48.72 110 ASP B N 1
ATOM 11910 C CA . ASP B 1 110 ? 13.265 174.809 56.199 1.00 43.13 110 ASP B CA 1
ATOM 11911 C C . ASP B 1 110 ? 12.405 173.832 55.405 1.00 48.09 110 ASP B C 1
ATOM 11912 O O . ASP B 1 110 ? 11.421 174.238 54.772 1.00 54.45 110 ASP B O 1
ATOM 11921 N N . GLY B 1 111 ? 12.774 172.548 55.439 1.00 50.81 111 GLY B N 1
ATOM 11922 C CA . GLY B 1 111 ? 12.031 171.545 54.696 1.00 45.43 111 GLY B CA 1
ATOM 11923 C C . GLY B 1 111 ? 10.586 171.415 55.126 1.00 49.04 111 GLY B C 1
ATOM 11924 O O . GLY B 1 111 ? 9.747 170.975 54.333 1.00 54.77 111 GLY B O 1
ATOM 11928 N N . LYS B 1 112 ? 10.272 171.792 56.368 1.00 49.71 112 LYS B N 1
ATOM 11929 C CA . LYS B 1 112 ? 8.896 171.722 56.843 1.00 56.66 112 LYS B CA 1
ATOM 11930 C C . LYS B 1 112 ? 8.026 172.810 56.227 1.00 64.52 112 LYS B C 1
ATOM 11931 O O . LYS B 1 112 ? 6.819 172.606 56.052 1.00 63.72 112 LYS B O 1
ATOM 11950 N N . GLU B 1 113 ? 8.610 173.964 55.887 1.00 62.19 113 GLU B N 1
ATOM 11951 C CA . GLU B 1 113 ? 7.841 175.122 55.452 1.00 63.47 113 GLU B CA 1
ATOM 11952 C C . GLU B 1 113 ? 8.119 175.558 54.022 1.00 55.31 113 GLU B C 1
ATOM 11953 O O . GLU B 1 113 ? 7.305 176.299 53.457 1.00 56.53 113 GLU B O 1
ATOM 11965 N N . GLY B 1 114 ? 9.231 175.132 53.426 1.00 56.78 114 GLY B N 1
ATOM 11966 C CA . GLY B 1 114 ? 9.540 175.561 52.075 1.00 61.14 114 GLY B CA 1
ATOM 11967 C C . GLY B 1 114 ? 9.922 177.031 52.009 1.00 48.39 114 GLY B C 1
ATOM 11968 O O . GLY B 1 114 ? 10.548 177.586 52.917 1.00 51.10 114 GLY B O 1
ATOM 11972 N N . VAL B 1 115 ? 9.539 177.672 50.905 1.00 61.15 115 VAL B N 1
ATOM 11973 C CA . VAL B 1 115 ? 9.793 179.097 50.748 1.00 57.82 115 VAL B CA 1
ATOM 11974 C C . VAL B 1 115 ? 8.913 179.871 51.717 1.00 56.68 115 VAL B C 1
ATOM 11975 O O . VAL B 1 115 ? 7.703 179.627 51.816 1.00 64.76 115 VAL B O 1
ATOM 11988 N N . GLU B 1 116 ? 9.514 180.810 52.433 1.00 62.47 116 GLU B N 1
ATOM 11989 C CA . GLU B 1 116 ? 8.851 181.583 53.467 1.00 64.25 116 GLU B CA 1
ATOM 11990 C C . GLU B 1 116 ? 8.930 183.071 53.132 1.00 63.34 116 GLU B C 1
ATOM 11991 O O . GLU B 1 116 ? 9.782 183.489 52.337 1.00 68.65 116 GLU B O 1
ATOM 12003 N N . PRO B 1 117 ? 8.042 183.901 53.704 1.00 60.15 117 PRO B N 1
ATOM 12004 C CA . PRO B 1 117 ? 7.964 185.311 53.272 1.00 53.91 117 PRO B CA 1
ATOM 12005 C C . PRO B 1 117 ? 9.270 186.091 53.312 1.00 52.18 117 PRO B C 1
ATOM 12006 O O . PRO B 1 117 ? 9.535 186.865 52.385 1.00 58.59 117 PRO B O 1
ATOM 12017 N N . GLN B 1 118 ? 10.098 185.918 54.344 1.00 53.23 118 GLN B N 1
ATOM 12018 C CA . GLN B 1 118 ? 11.332 186.699 54.416 1.00 56.91 118 GLN B CA 1
ATOM 12019 C C . GLN B 1 118 ? 12.358 186.203 53.402 1.00 51.74 118 GLN B C 1
ATOM 12020 O O . GLN B 1 118 ? 13.090 187.008 52.812 1.00 54.21 118 GLN B O 1
ATOM 12034 N N . SER B 1 119 ? 12.451 184.885 53.201 1.00 61.88 119 SER B N 1
ATOM 12035 C CA . SER B 1 119 ? 13.372 184.371 52.188 1.00 70.35 119 SER B CA 1
ATOM 12036 C C . SER B 1 119 ? 12.917 184.760 50.785 1.00 61.20 119 SER B C 1
ATOM 12037 O O . SER B 1 119 ? 13.749 184.907 49.880 1.00 50.88 119 SER B O 1
ATOM 12045 N N . GLU B 1 120 ? 11.605 184.915 50.588 1.00 57.63 120 GLU B N 1
ATOM 12046 C CA . GLU B 1 120 ? 11.088 185.382 49.306 1.00 58.36 120 GLU B CA 1
ATOM 12047 C C . GLU B 1 120 ? 11.588 186.785 48.987 1.00 61.59 120 GLU B C 1
ATOM 12048 O O . GLU B 1 120 ? 11.947 187.080 47.841 1.00 59.87 120 GLU B O 1
ATOM 12060 N N . GLN B 1 121 ? 11.615 187.665 49.992 1.00 61.66 121 GLN B N 1
ATOM 12061 C CA . GLN B 1 121 ? 11.997 189.056 49.766 1.00 55.83 121 GLN B CA 1
ATOM 12062 C C . GLN B 1 121 ? 13.445 189.164 49.298 1.00 57.60 121 GLN B C 1
ATOM 12063 O O . GLN B 1 121 ? 13.752 189.905 48.356 1.00 59.55 121 GLN B O 1
ATOM 12077 N N . VAL B 1 122 ? 14.354 188.438 49.954 1.00 56.83 122 VAL B N 1
ATOM 12078 C CA . VAL B 1 122 ? 15.764 188.505 49.582 1.00 54.15 122 VAL B CA 1
ATOM 12079 C C . VAL B 1 122 ? 15.987 187.866 48.218 1.00 54.16 122 VAL B C 1
ATOM 12080 O O . VAL B 1 122 ? 16.843 188.310 47.442 1.00 53.02 122 VAL B O 1
ATOM 12093 N N . TRP B 1 123 ? 15.243 186.798 4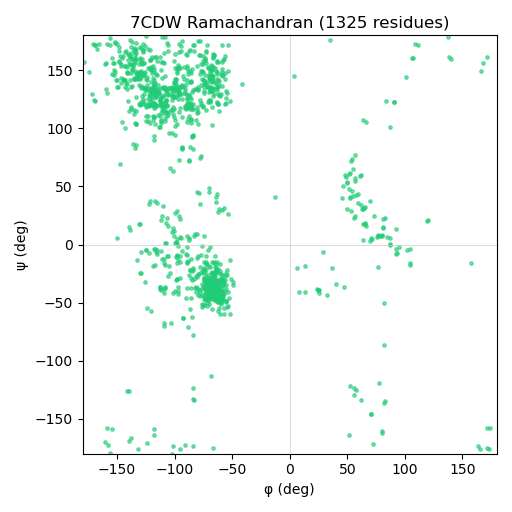7.916 1.00 53.22 123 TRP B N 1
ATOM 12094 C CA . TRP B 1 123 ? 15.358 186.164 46.608 1.00 46.41 123 TRP B CA 1
ATOM 12095 C C . TRP B 1 123 ? 15.047 187.156 45.492 1.00 49.31 123 TRP B C 1
ATOM 12096 O O . TRP B 1 123 ? 15.776 187.229 44.496 1.00 47.45 123 TRP B O 1
ATOM 12117 N N . ARG B 1 124 ? 13.992 187.959 45.661 1.00 52.99 124 ARG B N 1
ATOM 12118 C CA . ARG B 1 124 ? 13.644 188.926 44.628 1.00 51.94 124 ARG B CA 1
ATOM 12119 C C . ARG B 1 124 ? 14.661 190.054 44.572 1.00 46.68 124 ARG B C 1
ATOM 12120 O O . ARG B 1 124 ? 14.930 190.595 43.493 1.00 51.93 124 ARG B O 1
ATOM 12141 N N . GLN B 1 125 ? 15.233 190.419 45.719 1.00 50.76 125 GLN B N 1
ATOM 12142 C CA . GLN B 1 125 ? 16.301 191.411 45.732 1.00 56.05 125 GLN B CA 1
ATOM 12143 C C . GLN B 1 125 ? 17.553 190.871 45.055 1.00 56.05 125 GLN B C 1
ATOM 12144 O O . GLN B 1 125 ? 18.208 191.585 44.286 1.00 65.40 125 GLN B O 1
ATOM 12158 N N . ALA B 1 126 ? 17.898 189.610 45.327 1.00 61.69 126 ALA B N 1
ATOM 12159 C CA . ALA B 1 126 ? 19.001 188.974 44.615 1.00 55.49 126 ALA B CA 1
ATOM 12160 C C . ALA B 1 126 ? 18.703 188.856 43.128 1.00 56.62 126 ALA B C 1
ATOM 12161 O O . ALA B 1 126 ? 19.624 188.904 42.305 1.00 60.96 126 ALA B O 1
ATOM 12168 N N . ASP B 1 127 ? 17.428 188.696 42.766 1.00 56.64 127 ASP B N 1
ATOM 12169 C CA . ASP B 1 127 ? 17.059 188.684 41.355 1.00 56.73 127 ASP B CA 1
ATOM 12170 C C . ASP B 1 127 ? 17.347 190.031 40.707 1.00 68.40 127 ASP B C 1
ATOM 12171 O O . ASP B 1 127 ? 17.805 190.094 39.560 1.00 71.76 127 ASP B O 1
ATOM 12180 N N . LYS B 1 128 ? 17.062 191.121 41.424 1.00 79.80 128 LYS B N 1
ATOM 12181 C CA . LYS B 1 128 ? 17.329 192.458 40.906 1.00 79.82 128 LYS B CA 1
ATOM 12182 C C . LYS B 1 128 ? 18.815 192.662 40.638 1.00 69.91 128 LYS B C 1
ATOM 12183 O O . LYS B 1 128 ? 19.195 193.306 39.654 1.00 61.05 128 LYS B O 1
ATOM 12202 N N . TYR B 1 129 ? 19.669 192.128 41.509 1.00 71.81 129 TYR B N 1
ATOM 12203 C CA . TYR B 1 129 ? 21.106 192.324 41.406 1.00 72.73 129 TYR B CA 1
ATOM 12204 C C . TYR B 1 129 ? 21.822 191.125 40.790 1.00 75.80 129 TYR B C 1
ATOM 12205 O O . TYR B 1 129 ? 23.055 191.065 40.837 1.00 75.05 129 TYR B O 1
ATOM 12223 N N . ASP B 1 130 ? 21.076 190.178 40.213 1.00 78.05 130 ASP B N 1
ATOM 12224 C CA . ASP B 1 130 ? 21.641 189.084 39.415 1.00 76.34 130 ASP B CA 1
ATOM 12225 C C . ASP B 1 130 ? 22.648 188.254 40.209 1.00 74.46 130 ASP B C 1
ATOM 12226 O O . ASP B 1 130 ? 23.706 187.875 39.701 1.00 68.76 130 ASP B O 1
ATOM 12235 N N . VAL B 1 131 ? 22.318 187.957 41.461 1.00 66.44 131 VAL B N 1
ATOM 12236 C CA . VAL B 1 131 ? 23.211 187.232 42.358 1.00 59.91 131 VAL B CA 1
ATOM 12237 C C . VAL B 1 131 ? 22.986 185.738 42.138 1.00 64.88 131 VAL B C 1
ATOM 12238 O O . VAL B 1 131 ? 21.865 185.256 42.363 1.00 62.27 131 VAL B O 1
ATOM 12251 N N . PRO B 1 132 ? 23.998 184.982 41.707 1.00 55.53 132 PRO B N 1
ATOM 12252 C CA . PRO B 1 132 ? 23.825 183.532 41.567 1.00 52.68 132 PRO B CA 1
ATOM 12253 C C . PRO B 1 132 ? 23.571 182.884 42.919 1.00 49.88 132 PRO B C 1
ATOM 12254 O O . PRO B 1 132 ? 24.195 183.230 43.924 1.00 43.93 132 PRO B O 1
ATOM 12265 N N . ARG B 1 133 ? 22.650 181.926 42.934 1.00 49.38 133 ARG B N 1
ATOM 12266 C CA . ARG B 1 133 ? 22.211 181.305 44.173 1.00 43.10 133 ARG B CA 1
ATOM 12267 C C . ARG B 1 133 ? 22.169 179.792 44.036 1.00 46.05 133 ARG B C 1
ATOM 12268 O O . ARG B 1 133 ? 21.808 179.260 42.981 1.00 46.30 133 ARG B O 1
ATOM 12289 N N . ILE B 1 134 ? 22.538 179.106 45.112 1.00 43.74 134 ILE B N 1
ATOM 12290 C CA . ILE B 1 134 ? 22.266 177.686 45.276 1.00 41.58 134 ILE B CA 1
ATOM 12291 C C . ILE B 1 134 ? 21.414 177.537 46.527 1.00 41.56 134 ILE B C 1
ATOM 12292 O O . ILE B 1 134 ? 21.489 178.356 47.449 1.00 45.56 134 ILE B O 1
ATOM 12308 N N . CYS B 1 135 ? 20.573 176.507 46.541 1.00 50.65 135 CYS B N 1
ATOM 12309 C CA . CYS B 1 135 ? 19.586 176.310 47.595 1.00 53.08 135 CYS B CA 1
ATOM 12310 C C . CYS B 1 135 ? 19.936 175.084 48.427 1.00 40.79 135 CYS B C 1
ATOM 12311 O O . CYS B 1 135 ? 20.283 174.034 47.879 1.00 41.13 135 CYS B O 1
ATOM 12319 N N . PHE B 1 136 ? 19.845 175.229 49.748 1.00 43.75 136 PHE B N 1
ATOM 12320 C CA . PHE B 1 136 ? 20.107 174.161 50.709 1.00 40.27 136 PHE B CA 1
ATOM 12321 C C . PHE B 1 136 ? 18.863 173.990 51.573 1.00 40.10 136 PHE B C 1
ATOM 12322 O O . PHE B 1 136 ? 18.539 174.869 52.378 1.00 39.76 136 PHE B O 1
ATOM 12339 N N . VAL B 1 137 ? 18.170 172.867 51.409 1.00 41.16 137 VAL B N 1
ATOM 12340 C CA . VAL B 1 137 ? 16.961 172.581 52.174 1.00 44.13 137 VAL B CA 1
ATOM 12341 C C . VAL B 1 137 ? 17.373 171.942 53.495 1.00 47.49 137 VAL B C 1
ATOM 12342 O O . VAL B 1 137 ? 17.785 170.780 53.536 1.00 51.71 137 VAL B O 1
ATOM 12355 N N . ASN B 1 138 ? 17.246 172.699 54.577 1.00 45.80 138 ASN B N 1
ATOM 12356 C CA . ASN B 1 138 ? 17.717 172.275 55.885 1.00 42.00 138 ASN B CA 1
ATOM 12357 C C . ASN B 1 138 ? 16.597 171.617 56.683 1.00 39.41 138 ASN B C 1
ATOM 12358 O O . ASN B 1 138 ? 15.425 171.627 56.299 1.00 39.61 138 ASN B O 1
ATOM 12369 N N . LYS B 1 139 ? 16.990 171.026 57.813 1.00 42.42 139 LYS B N 1
ATOM 12370 C CA . LYS B 1 139 ? 16.064 170.436 58.779 1.00 47.43 139 LYS B CA 1
ATOM 12371 C C . LYS B 1 139 ? 15.292 169.266 58.171 1.00 46.07 139 LYS B C 1
ATOM 12372 O O . LYS B 1 139 ? 14.112 169.057 58.460 1.00 49.32 139 LYS B O 1
ATOM 12408 N N . ASP B 1 141 ? 15.734 166.287 58.832 1.00 47.00 141 ASP B N 1
ATOM 12409 C CA . ASP B 1 141 ? 15.575 165.232 59.861 1.00 50.45 141 ASP B CA 1
ATOM 12410 C C . ASP B 1 141 ? 14.389 165.528 60.771 1.00 60.20 141 ASP B C 1
ATOM 12411 O O . ASP B 1 141 ? 14.076 164.663 61.602 1.00 57.71 141 ASP B O 1
ATOM 12416 N N . LYS B 1 142 ? 13.763 166.691 60.630 1.00 55.92 142 LYS B N 1
ATOM 12417 C CA . LYS B 1 142 ? 12.628 167.102 61.487 1.00 61.41 142 LYS B CA 1
ATOM 12418 C C . LYS B 1 142 ? 11.357 166.515 60.890 1.00 51.84 142 LYS B C 1
ATOM 12419 O O . LYS B 1 142 ? 11.325 166.338 59.674 1.00 47.50 142 LYS B O 1
ATOM 12438 N N . ILE B 1 143 ? 10.352 166.236 61.716 1.00 55.55 143 ILE B N 1
ATOM 12439 C CA . ILE B 1 143 ? 9.094 165.602 61.236 1.00 57.39 143 ILE B CA 1
ATOM 12440 C C . ILE B 1 143 ? 8.328 166.650 60.438 1.00 53.92 143 ILE B C 1
ATOM 12441 O O . ILE B 1 143 ? 8.242 167.783 60.927 1.00 60.89 143 ILE B O 1
ATOM 12457 N N . GLY B 1 144 ? 7.787 166.291 59.273 1.00 60.81 144 GLY B N 1
ATOM 12458 C CA . GLY B 1 144 ? 7.091 167.210 58.402 1.00 66.18 144 GLY B CA 1
ATOM 12459 C C . GLY B 1 144 ? 7.941 167.806 57.305 1.00 58.50 144 GLY B C 1
ATOM 12460 O O . GLY B 1 144 ? 7.418 168.575 56.487 1.00 63.83 144 GLY B O 1
ATOM 12464 N N . ALA B 1 145 ? 9.229 167.480 57.260 1.00 50.59 145 ALA B N 1
ATOM 12465 C CA . ALA B 1 145 ? 10.111 168.018 56.238 1.00 49.37 145 ALA B CA 1
ATOM 12466 C C . ALA B 1 145 ? 9.926 167.252 54.936 1.00 50.69 145 ALA B C 1
ATOM 12467 O O . ALA B 1 145 ? 9.899 166.017 54.928 1.00 56.00 145 ALA B O 1
ATOM 12474 N N . ASP B 1 146 ? 9.801 167.989 53.834 1.00 41.65 146 ASP B N 1
ATOM 12475 C CA . ASP B 1 146 ? 9.641 167.393 52.514 1.00 50.47 146 ASP B CA 1
ATOM 12476 C C . ASP B 1 146 ? 10.511 168.163 51.537 1.00 45.96 146 ASP B C 1
ATOM 12477 O O . ASP B 1 146 ? 10.305 169.363 51.333 1.00 51.25 146 ASP B O 1
ATOM 12486 N N . PHE B 1 147 ? 11.475 167.468 50.931 1.00 42.69 147 PHE B N 1
ATOM 12487 C CA . PHE B 1 147 ? 12.343 168.093 49.941 1.00 42.26 147 PHE B CA 1
ATOM 12488 C C . PHE B 1 147 ? 11.553 168.507 48.706 1.00 48.85 147 PHE B C 1
ATOM 12489 O O . PHE B 1 147 ? 11.714 169.622 48.197 1.00 53.47 147 PHE B O 1
ATOM 12506 N N . TYR B 1 148 ? 10.681 167.623 48.223 1.00 55.60 148 TYR B N 1
ATOM 12507 C CA . TYR B 1 148 ? 9.958 167.875 46.982 1.00 58.29 148 TYR B CA 1
ATOM 12508 C C . TYR B 1 148 ? 8.935 168.991 47.157 1.00 54.94 148 TYR B C 1
ATOM 12509 O O . TYR B 1 148 ? 8.694 169.771 46.229 1.00 43.56 148 TYR B O 1
ATOM 12527 N N . PHE B 1 149 ? 8.311 169.064 48.335 1.00 62.91 149 PHE B N 1
ATOM 12528 C CA . PHE B 1 149 ? 7.399 170.164 48.628 1.00 47.95 149 PHE B CA 1
ATOM 12529 C C . PHE B 1 149 ? 8.133 171.498 48.592 1.00 59.56 149 PHE B C 1
ATOM 12530 O O . PHE B 1 149 ? 7.614 172.487 48.060 1.00 59.63 149 PHE B O 1
ATOM 12547 N N . SER B 1 150 ? 9.350 171.541 49.142 1.00 51.31 150 SER B N 1
ATOM 12548 C CA . SER B 1 150 ? 10.115 172.783 49.147 1.00 44.70 150 SER B CA 1
ATOM 12549 C C . SER B 1 150 ? 10.496 173.209 47.734 1.00 47.28 150 SER B C 1
ATOM 12550 O O . SER B 1 150 ? 10.441 174.399 47.405 1.00 58.96 150 SER B O 1
ATOM 12558 N N . VAL B 1 151 ? 10.883 172.254 46.886 1.00 45.91 151 VAL B N 1
ATOM 12559 C CA . VAL B 1 151 ? 11.230 172.589 45.508 1.00 44.69 151 VAL B CA 1
ATOM 12560 C C . VAL B 1 151 ? 10.003 173.063 44.735 1.00 48.51 151 VAL B C 1
ATOM 12561 O O . VAL B 1 151 ? 10.118 173.888 43.819 1.00 48.05 151 VAL B O 1
ATOM 12574 N N . ARG B 1 152 ? 8.810 172.584 45.098 1.00 51.06 152 ARG B N 1
ATOM 12575 C CA . ARG B 1 152 ? 7.602 173.098 44.463 1.00 57.78 152 ARG B CA 1
ATOM 12576 C C . ARG B 1 152 ? 7.349 174.543 44.863 1.00 53.05 152 ARG B C 1
ATOM 12577 O O . ARG B 1 152 ? 6.962 175.365 44.025 1.00 57.44 152 ARG B O 1
ATOM 12598 N N . THR B 1 153 ? 7.555 174.868 46.142 1.00 55.45 153 THR B N 1
ATOM 12599 C CA . THR B 1 153 ? 7.376 176.244 46.590 1.00 50.68 153 THR B CA 1
ATOM 12600 C C . THR B 1 153 ? 8.390 177.164 45.924 1.00 44.48 153 THR B C 1
ATOM 12601 O O . THR B 1 153 ? 8.105 178.349 45.708 1.00 53.34 153 THR B O 1
ATOM 12622 N N . GLY B 1 155 ? 9.304 177.040 42.831 1.00 44.87 155 GLY B N 1
ATOM 12623 C CA . GLY B 1 155 ? 8.760 177.413 41.545 1.00 43.55 155 GLY B CA 1
ATOM 12624 C C . GLY B 1 155 ? 7.481 178.215 41.654 1.00 48.64 155 GLY B C 1
ATOM 12625 O O . GLY B 1 155 ? 7.278 179.182 40.913 1.00 67.40 155 GLY B O 1
ATOM 12629 N N . GLU B 1 156 ? 6.605 177.816 42.578 1.00 52.29 156 GLU B N 1
ATOM 12630 C CA . GLU B 1 156 ? 5.300 178.459 42.689 1.00 65.46 156 GLU B CA 1
ATOM 12631 C C . GLU B 1 156 ? 5.413 179.872 43.251 1.00 59.53 156 GLU B C 1
ATOM 12632 O O . GLU B 1 156 ? 4.740 180.791 42.770 1.00 68.44 156 GLU B O 1
ATOM 12644 N N . ARG B 1 157 ? 6.272 180.074 44.254 1.00 52.69 157 ARG B N 1
ATOM 12645 C CA . ARG B 1 157 ? 6.344 181.346 44.959 1.00 61.42 157 ARG B CA 1
ATOM 12646 C C . ARG B 1 157 ? 7.553 182.186 44.584 1.00 56.87 157 ARG B C 1
ATOM 12647 O O . ARG B 1 157 ? 7.541 183.396 44.829 1.00 50.00 157 ARG B O 1
ATOM 12668 N N . LEU B 1 158 ? 8.584 181.587 43.994 1.00 55.48 158 LEU B N 1
ATOM 12669 C CA . LEU B 1 158 ? 9.764 182.325 43.576 1.00 52.91 158 LEU B CA 1
ATOM 12670 C C . LEU B 1 158 ? 9.966 182.328 42.069 1.00 52.83 158 LEU B C 1
ATOM 12671 O O . LEU B 1 158 ? 10.881 183.010 41.591 1.00 63.77 158 LEU B O 1
ATOM 12687 N N . GLY B 1 159 ? 9.144 181.600 41.318 1.00 46.30 159 GLY B N 1
ATOM 12688 C CA . GLY B 1 159 ? 9.324 181.509 39.871 1.00 55.38 159 GLY B CA 1
ATOM 12689 C C . GLY B 1 159 ? 10.722 181.110 39.464 1.00 59.11 159 GLY B C 1
ATOM 12690 O O . GLY B 1 159 ? 11.263 181.630 38.480 1.00 59.93 159 GLY B O 1
ATOM 12694 N N . ALA B 1 160 ? 11.317 180.177 40.197 1.00 52.85 160 ALA B N 1
ATOM 12695 C CA . ALA B 1 160 ? 12.719 179.831 40.046 1.00 57.47 160 ALA B CA 1
ATOM 12696 C C . ALA B 1 160 ? 12.853 178.468 39.389 1.00 57.52 160 ALA B C 1
ATOM 12697 O O . ALA B 1 160 ? 12.138 177.524 39.738 1.00 64.64 160 ALA B O 1
ATOM 12704 N N . ASN B 1 161 ? 13.765 178.379 38.424 1.00 62.97 161 ASN B N 1
ATOM 12705 C CA . ASN B 1 161 ? 14.104 177.103 37.802 1.00 64.24 161 ASN B CA 1
ATOM 12706 C C . ASN B 1 161 ? 15.004 176.348 38.775 1.00 58.47 161 ASN B C 1
ATOM 12707 O O . ASN B 1 161 ? 16.227 176.284 38.629 1.00 57.03 161 ASN B O 1
ATOM 12718 N N . ALA B 1 162 ? 14.378 175.796 39.811 1.00 52.45 162 ALA B N 1
ATOM 12719 C CA . ALA B 1 162 ? 15.098 175.018 40.810 1.00 48.67 162 ALA B CA 1
ATOM 12720 C C . ALA B 1 162 ? 15.335 173.611 40.274 1.00 49.32 162 ALA B C 1
ATOM 12721 O O . ALA B 1 162 ? 14.381 172.863 40.031 1.00 54.71 162 ALA B O 1
ATOM 12728 N N . VAL B 1 163 ? 16.601 173.254 40.089 1.00 44.15 163 VAL B N 1
ATOM 12729 C CA . VAL B 1 163 ? 17.002 171.967 39.536 1.00 44.63 163 VAL B CA 1
ATOM 12730 C C . VAL B 1 163 ? 17.684 171.175 40.650 1.00 44.34 163 VAL B C 1
ATOM 12731 O O . VAL B 1 163 ? 18.821 171.497 41.027 1.00 46.78 163 VAL B O 1
ATOM 12744 N N . PRO B 1 164 ? 17.041 170.150 41.205 1.00 46.16 164 PRO B N 1
ATOM 12745 C CA . PRO B 1 164 ? 17.701 169.331 42.230 1.00 44.13 164 PRO B CA 1
ATOM 12746 C C . PRO B 1 164 ? 18.921 168.619 41.671 1.00 44.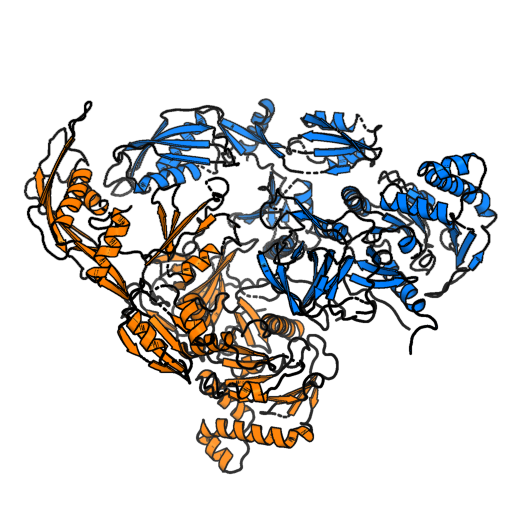48 164 PRO B C 1
ATOM 12747 O O . PRO B 1 164 ? 18.834 167.865 40.701 1.00 55.34 164 PRO B O 1
ATOM 12758 N N . ILE B 1 165 ? 20.075 168.882 42.287 1.00 44.17 165 ILE B N 1
ATOM 12759 C CA . ILE B 1 165 ? 21.289 168.118 42.034 1.00 44.45 165 ILE B CA 1
ATOM 12760 C C . ILE B 1 165 ? 21.511 167.054 43.093 1.00 49.86 165 ILE B C 1
ATOM 12761 O O . ILE B 1 165 ? 22.541 166.365 43.075 1.00 44.48 165 ILE B O 1
ATOM 12777 N N . GLN B 1 166 ? 20.559 166.894 44.009 1.00 44.51 166 GLN B N 1
ATOM 12778 C CA . GLN B 1 166 ? 20.635 165.915 45.077 1.00 45.10 166 GLN B CA 1
ATOM 12779 C C . GLN B 1 166 ? 19.230 165.446 45.413 1.00 51.53 166 GLN B C 1
ATOM 12780 O O . GLN B 1 166 ? 18.240 166.129 45.139 1.00 48.95 166 GLN B O 1
ATOM 12794 N N . LEU B 1 167 ? 19.157 164.263 46.012 1.00 50.05 167 LEU B N 1
ATOM 12795 C CA . LEU B 1 167 ? 17.897 163.696 46.450 1.00 49.17 167 LEU B CA 1
ATOM 12796 C C . LEU B 1 167 ? 18.059 163.207 47.883 1.00 44.92 167 LEU B C 1
ATOM 12797 O O . LEU B 1 167 ? 19.122 162.688 48.242 1.00 56.80 167 LEU B O 1
ATOM 12813 N N . PRO B 1 168 ? 17.039 163.361 48.722 1.00 43.28 168 PRO B N 1
ATOM 12814 C CA . PRO B 1 168 ? 17.182 162.956 50.125 1.00 42.92 168 PRO B CA 1
ATOM 12815 C C . PRO B 1 168 ? 17.139 161.441 50.276 1.00 45.16 168 PRO B C 1
ATOM 12816 O O . PRO B 1 168 ? 16.331 160.755 49.646 1.00 43.71 168 PRO B O 1
ATOM 12827 N N . VAL B 1 169 ? 18.020 160.925 51.126 1.00 43.25 169 VAL B N 1
ATOM 12828 C CA . VAL B 1 169 ? 18.061 159.507 51.461 1.00 44.21 169 VAL B CA 1
ATOM 12829 C C . VAL B 1 169 ? 17.459 159.356 52.852 1.00 44.29 169 VAL B C 1
ATOM 12830 O O . VAL B 1 169 ? 18.144 159.532 53.862 1.00 51.48 169 VAL B O 1
ATOM 12843 N N . GLY B 1 170 ? 16.179 159.035 52.911 1.00 50.83 170 GLY B N 1
ATOM 12844 C CA . GLY B 1 170 ? 15.504 158.903 54.182 1.00 56.44 170 GLY B CA 1
ATOM 12845 C C . GLY B 1 170 ? 14.576 160.076 54.445 1.00 57.22 170 GLY B C 1
ATOM 12846 O O . GLY B 1 170 ? 14.690 161.148 53.847 1.00 73.97 170 GLY B O 1
ATOM 12850 N N . ALA B 1 171 ? 13.640 159.860 55.364 1.00 59.59 171 ALA B N 1
ATOM 12851 C CA . ALA B 1 171 ? 12.678 160.890 55.728 1.00 56.74 171 ALA B CA 1
ATOM 12852 C C . ALA B 1 171 ? 12.642 161.051 57.238 1.00 55.68 171 ALA B C 1
ATOM 12853 O O . ALA B 1 171 ? 12.589 160.058 57.971 1.00 68.25 171 ALA B O 1
ATOM 12860 N N . GLU B 1 172 ? 12.660 162.306 57.693 1.00 62.20 172 GLU B N 1
ATOM 12861 C CA . GLU B 1 172 ? 12.550 162.659 59.111 1.00 62.41 172 GLU B CA 1
ATOM 12862 C C . GLU B 1 172 ? 13.649 161.932 59.873 1.00 56.73 172 GLU B C 1
ATOM 12863 O O . GLU B 1 172 ? 14.831 162.120 59.533 1.00 58.49 172 GLU B O 1
ATOM 12875 N N . ALA B 1 173 ? 13.333 161.125 60.888 1.00 57.87 173 ALA B N 1
ATOM 12876 C CA . ALA B 1 173 ? 14.371 160.514 61.707 1.00 51.24 173 ALA B CA 1
ATOM 12877 C C . ALA B 1 173 ? 15.254 159.562 60.918 1.00 57.35 173 ALA B C 1
ATOM 12878 O O . ALA B 1 173 ? 16.387 159.299 61.335 1.00 58.82 173 ALA B O 1
ATOM 12885 N N . ASP B 1 174 ? 14.773 159.052 59.789 1.00 61.31 174 ASP B N 1
ATOM 12886 C CA . ASP B 1 174 ? 15.525 158.094 58.999 1.00 57.38 174 ASP B CA 1
ATOM 12887 C C . ASP B 1 174 ? 16.419 158.770 57.972 1.00 54.94 174 ASP B C 1
ATOM 12888 O O . ASP B 1 174 ? 17.038 158.082 57.152 1.00 65.28 174 ASP B O 1
ATOM 12897 N N . PHE B 1 175 ? 16.517 160.097 58.021 1.00 64.70 175 PHE B N 1
ATOM 12898 C CA . PHE B 1 175 ? 17.424 160.817 57.142 1.00 53.87 175 PHE B CA 1
ATOM 12899 C C . PHE B 1 175 ? 18.853 160.385 57.434 1.00 56.74 175 PHE B C 1
ATOM 12900 O O . PHE B 1 175 ? 19.297 160.385 58.585 1.00 59.30 175 PHE B O 1
ATOM 12917 N N . GLU B 1 176 ? 19.578 160.024 56.382 1.00 48.07 176 GLU B N 1
ATOM 12918 C CA . GLU B 1 176 ? 20.950 159.542 56.497 1.00 48.60 176 GLU B CA 1
ATOM 12919 C C . GLU B 1 176 ? 21.917 160.242 55.561 1.00 43.89 176 GLU B C 1
ATOM 12920 O O . GLU B 1 176 ? 23.117 160.278 55.851 1.00 51.96 176 GLU B O 1
ATOM 12932 N N . GLY B 1 177 ? 21.456 160.796 54.454 1.00 41.95 177 GLY B N 1
ATOM 12933 C CA . GLY B 1 177 ? 22.372 161.391 53.515 1.00 50.07 177 GLY B CA 1
ATOM 12934 C C . GLY B 1 177 ? 21.653 161.827 52.262 1.00 42.99 177 GLY B C 1
ATOM 12935 O O . GLY B 1 177 ? 20.436 162.027 52.256 1.00 42.32 177 GLY B O 1
ATOM 12939 N N . VAL B 1 178 ? 22.425 161.958 51.186 1.00 42.63 178 VAL B N 1
ATOM 12940 C CA . VAL B 1 178 ? 21.950 162.529 49.934 1.00 44.15 178 VAL B CA 1
ATOM 12941 C C . VAL B 1 178 ? 22.320 161.609 48.778 1.00 43.53 178 VAL B C 1
ATOM 12942 O O . VAL B 1 178 ? 23.325 160.895 48.826 1.00 43.71 178 VAL B O 1
ATOM 12955 N N . VAL B 1 179 ? 21.475 161.593 47.754 1.00 43.90 179 VAL B N 1
ATOM 12956 C CA . VAL B 1 179 ? 21.816 160.978 46.477 1.00 48.35 179 VAL B CA 1
ATOM 12957 C C . VAL B 1 179 ? 22.449 162.051 45.599 1.00 50.59 179 VAL B C 1
ATOM 12958 O O . VAL B 1 179 ? 21.808 163.055 45.279 1.00 51.64 179 VAL B O 1
ATOM 12971 N N . ASP B 1 180 ? 23.709 161.855 45.224 1.00 47.89 180 ASP B N 1
ATOM 12972 C CA . ASP B 1 180 ? 24.355 162.737 44.260 1.00 47.22 180 ASP B CA 1
ATOM 12973 C C . ASP B 1 180 ? 23.852 162.371 42.870 1.00 48.34 180 ASP B C 1
ATOM 12974 O O . ASP B 1 180 ? 23.990 161.221 42.447 1.00 52.51 180 ASP B O 1
ATOM 12983 N N . LEU B 1 181 ? 23.250 163.330 42.171 1.00 52.39 181 LEU B N 1
ATOM 12984 C CA . LEU B 1 181 ? 22.671 163.061 40.859 1.00 46.26 181 LEU B CA 1
ATOM 12985 C C . LEU B 1 181 ? 23.658 163.264 39.719 1.00 48.15 181 LEU B C 1
ATOM 12986 O O . LEU B 1 181 ? 23.364 162.887 38.582 1.00 52.06 181 LEU B O 1
ATOM 13002 N N . VAL B 1 182 ? 24.827 163.821 40.003 1.00 55.88 182 VAL B N 1
ATOM 13003 C CA . VAL B 1 182 ? 25.883 163.973 39.006 1.00 56.70 182 VAL B CA 1
ATOM 13004 C C . VAL B 1 182 ? 26.749 162.730 38.932 1.00 54.77 182 VAL B C 1
ATOM 13005 O O . VAL B 1 182 ? 26.903 162.128 37.869 1.00 50.82 182 VAL B O 1
ATOM 13018 N N . GLU B 1 183 ? 27.308 162.322 40.066 1.00 66.19 183 GLU B N 1
ATOM 13019 C CA . GLU B 1 183 ? 28.115 161.114 40.146 1.00 61.78 183 GLU B CA 1
ATOM 13020 C C . GLU B 1 183 ? 27.278 159.858 40.338 1.00 58.73 183 GLU B C 1
ATOM 13021 O O . GLU B 1 183 ? 27.832 158.755 40.339 1.00 67.10 183 GLU B O 1
ATOM 13043 N N . ASN B 1 185 ? 25.708 158.462 42.943 1.00 52.59 185 ASN B N 1
ATOM 13044 C CA . ASN B 1 185 ? 26.002 157.658 44.115 1.00 47.55 185 ASN B CA 1
ATOM 13045 C C . ASN B 1 185 ? 25.202 158.214 45.286 1.00 59.39 185 ASN B C 1
ATOM 13046 O O . ASN B 1 185 ? 24.494 159.220 45.159 1.00 56.37 185 ASN B O 1
ATOM 13057 N N . ALA B 1 186 ? 25.331 157.573 46.443 1.00 58.06 186 ALA B N 1
ATOM 13058 C CA . ALA B 1 186 ? 24.698 158.046 47.664 1.00 44.96 186 ALA B CA 1
ATOM 13059 C C . ALA B 1 186 ? 25.773 158.313 48.704 1.00 49.69 186 ALA B C 1
ATOM 13060 O O . ALA B 1 186 ? 26.643 157.467 48.936 1.00 54.45 186 ALA B O 1
ATOM 13067 N N . LYS B 1 187 ? 25.713 159.488 49.324 1.00 50.37 187 LYS B N 1
ATOM 13068 C CA . LYS B 1 187 ? 26.595 159.859 50.424 1.00 47.06 187 LYS B CA 1
ATOM 13069 C C . LYS B 1 187 ? 25.770 159.790 51.699 1.00 45.03 187 LYS B C 1
ATOM 13070 O O . LYS B 1 187 ? 24.849 160.590 51.882 1.00 43.89 187 LYS B O 1
ATOM 13089 N N . VAL B 1 188 ? 26.085 158.835 52.573 1.00 43.06 188 VAL B N 1
ATOM 13090 C CA . VAL B 1 188 ? 25.286 158.582 53.766 1.00 43.93 188 VAL B CA 1
ATOM 13091 C C . VAL B 1 188 ? 26.129 158.822 55.012 1.00 42.30 188 VAL B C 1
ATOM 13092 O O . VAL B 1 188 ? 27.310 158.458 55.063 1.00 42.43 188 VAL B O 1
ATOM 13105 N N . TRP B 1 189 ? 25.513 159.448 56.015 1.00 46.39 189 TRP B N 1
ATOM 13106 C CA . TRP B 1 189 ? 26.082 159.598 57.351 1.00 42.47 189 TRP B CA 1
ATOM 13107 C C . TRP B 1 189 ? 25.209 158.746 58.265 1.00 43.66 189 TRP B C 1
ATOM 13108 O O . TRP B 1 189 ? 24.113 159.160 58.649 1.00 48.83 189 TRP B O 1
ATOM 13129 N N . ARG B 1 190 ? 25.692 157.561 58.615 1.00 53.90 190 ARG B N 1
ATOM 13130 C CA . ARG B 1 190 ? 24.873 156.598 59.336 1.00 44.64 190 ARG B CA 1
ATOM 13131 C C . ARG B 1 190 ? 25.066 156.721 60.840 1.00 42.38 190 ARG B C 1
ATOM 13132 O O . ARG B 1 190 ? 26.189 156.873 61.330 1.00 62.83 190 ARG B O 1
ATOM 13153 N N . GLY B 1 191 ? 23.954 156.666 61.564 1.00 41.11 191 GLY B N 1
ATOM 13154 C CA . GLY B 1 191 ? 23.979 156.813 63.000 1.00 43.82 191 GLY B CA 1
ATOM 13155 C C . GLY B 1 191 ? 24.076 158.273 63.409 1.00 49.34 191 GLY B C 1
ATOM 13156 O O . GLY B 1 191 ? 23.815 159.194 62.626 1.00 47.94 191 GLY B O 1
ATOM 13160 N N . GLU B 1 192 ? 24.466 158.480 64.664 1.00 48.00 192 GLU B N 1
ATOM 13161 C CA . GLU B 1 192 ? 24.698 159.823 65.179 1.00 44.50 192 GLU B CA 1
ATOM 13162 C C . GLU B 1 192 ? 26.018 160.357 64.635 1.00 39.60 192 GLU B C 1
ATOM 13163 O O . GLU B 1 192 ? 27.083 159.794 64.909 1.00 41.98 192 GLU B O 1
ATOM 13175 N N . THR B 1 193 ? 25.953 161.448 63.881 1.00 46.84 193 THR B N 1
ATOM 13176 C CA . THR B 1 193 ? 27.126 161.988 63.211 1.00 51.42 193 THR B CA 1
ATOM 13177 C C . THR B 1 193 ? 27.784 163.065 64.065 1.00 51.46 193 THR B C 1
ATOM 13178 O O . THR B 1 193 ? 27.136 164.038 64.466 1.00 43.28 193 THR B O 1
ATOM 13189 N N . LYS B 1 194 ? 29.074 162.885 64.333 1.00 43.88 194 LYS B N 1
ATOM 13190 C CA . LYS B 1 194 ? 29.871 163.879 65.030 1.00 42.98 194 LYS B CA 1
ATOM 13191 C C . LYS B 1 194 ? 30.204 165.035 64.091 1.00 50.23 194 LYS B C 1
ATOM 13192 O O . LYS B 1 194 ? 30.161 164.905 62.865 1.00 52.46 194 LYS B O 1
ATOM 13211 N N . LEU B 1 195 ? 30.522 166.185 64.680 1.00 54.49 195 LEU B N 1
ATOM 13212 C CA . LEU B 1 195 ? 30.960 167.324 63.882 1.00 53.19 195 LEU B CA 1
ATOM 13213 C C . LEU B 1 195 ? 32.245 166.982 63.144 1.00 50.24 195 LEU B C 1
ATOM 13214 O O . LEU B 1 195 ? 33.256 166.641 63.767 1.00 55.65 195 LEU B O 1
ATOM 13230 N N . GLY B 1 196 ? 32.206 167.070 61.817 1.00 46.77 196 GLY B N 1
ATOM 13231 C CA . GLY B 1 196 ? 33.360 166.751 61.009 1.00 51.06 196 GLY B CA 1
ATOM 13232 C C . GLY B 1 196 ? 33.498 165.293 60.638 1.00 45.68 196 GLY B C 1
ATOM 13233 O O . GLY B 1 196 ? 34.469 164.934 59.961 1.00 45.97 196 GLY B O 1
ATOM 13237 N N . GLU B 1 197 ? 32.570 164.440 61.065 1.00 50.99 197 GLU B N 1
ATOM 13238 C CA . GLU B 1 197 ? 32.629 163.032 60.702 1.00 50.29 197 GLU B CA 1
ATOM 13239 C C . GLU B 1 197 ? 32.400 162.874 59.203 1.00 47.71 197 GLU B C 1
ATOM 13240 O O . GLU B 1 197 ? 31.593 163.590 58.601 1.00 44.73 197 GLU B O 1
ATOM 13252 N N . THR B 1 198 ? 33.135 161.946 58.599 1.00 57.46 198 THR B N 1
ATOM 13253 C CA . THR B 1 198 ? 33.067 161.765 57.160 1.00 48.89 198 THR B CA 1
ATOM 13254 C C . THR B 1 198 ? 31.883 160.881 56.778 1.00 51.11 198 THR B C 1
ATOM 13255 O O . THR B 1 198 ? 31.272 160.206 57.613 1.00 48.74 198 THR B O 1
ATOM 13266 N N . TYR B 1 199 ? 31.569 160.887 55.487 1.00 45.01 199 TYR B N 1
ATOM 13267 C CA . TYR B 1 199 ? 30.478 160.106 54.928 1.00 43.97 199 TYR B CA 1
ATOM 13268 C C . TYR B 1 199 ? 31.017 158.834 54.284 1.00 51.03 199 TYR B C 1
ATOM 13269 O O . TYR B 1 199 ? 32.212 158.704 54.012 1.00 57.42 199 TYR B O 1
ATOM 13287 N N . ASP B 1 200 ? 30.113 157.892 54.038 1.00 43.19 200 ASP B N 1
ATOM 13288 C CA . ASP B 1 200 ? 30.409 156.700 53.253 1.00 47.68 200 ASP B CA 1
ATOM 13289 C C . ASP B 1 200 ? 29.699 156.819 51.910 1.00 50.59 200 ASP B C 1
ATOM 13290 O O . ASP B 1 200 ? 28.474 156.979 51.867 1.00 56.68 200 ASP B O 1
ATOM 13299 N N . THR B 1 201 ? 30.463 156.756 50.822 1.00 52.28 201 THR B N 1
ATOM 13300 C CA . THR B 1 201 ? 29.877 156.793 49.487 1.00 52.81 201 THR B CA 1
ATOM 13301 C C . THR B 1 201 ? 29.446 155.385 49.094 1.00 49.30 201 THR B C 1
ATOM 13302 O O . THR B 1 201 ? 30.284 154.484 48.972 1.00 48.52 201 THR B O 1
ATOM 13313 N N . VAL B 1 202 ? 28.143 155.197 48.890 1.00 52.54 202 VAL B N 1
ATOM 13314 C CA . VAL B 1 202 ? 27.568 153.891 48.605 1.00 45.99 202 VAL B CA 1
ATOM 13315 C C . VAL B 1 202 ? 26.687 153.996 47.366 1.00 46.91 202 VAL B C 1
ATOM 13316 O O . VAL B 1 202 ? 26.374 155.085 46.885 1.00 52.45 202 VAL B O 1
ATOM 13329 N N . GLU B 1 203 ? 26.274 152.835 46.862 1.00 61.51 203 GLU B N 1
ATOM 13330 C CA . GLU B 1 203 ? 25.374 152.804 45.721 1.00 55.15 203 GLU B CA 1
ATOM 13331 C C . GLU B 1 203 ? 23.978 153.261 46.125 1.00 47.02 203 GLU B C 1
ATOM 13332 O O . GLU B 1 203 ? 23.565 153.130 47.280 1.00 60.68 203 GLU B O 1
ATOM 13344 N N . ILE B 1 204 ? 23.258 153.826 45.161 1.00 47.22 204 ILE B N 1
ATOM 13345 C CA . ILE B 1 204 ? 21.891 154.290 45.426 1.00 50.46 204 ILE B CA 1
ATOM 13346 C C . ILE B 1 204 ? 21.021 153.107 45.834 1.00 47.17 204 ILE B C 1
ATOM 13347 O O . ILE B 1 204 ? 21.015 152.071 45.138 1.00 47.81 204 ILE B O 1
ATOM 13363 N N . PRO B 1 205 ? 20.289 153.190 46.946 1.00 49.65 205 PRO B N 1
ATOM 13364 C CA . PRO B 1 205 ? 19.395 152.092 47.329 1.00 46.96 205 PRO B CA 1
ATOM 13365 C C . PRO B 1 205 ? 18.358 151.825 46.250 1.00 54.80 205 PRO B C 1
ATOM 13366 O O . PRO B 1 205 ? 17.971 152.719 45.494 1.00 66.03 205 PRO B O 1
ATOM 13377 N N . ALA B 1 206 ? 17.915 150.569 46.177 1.00 61.36 206 ALA B N 1
ATOM 13378 C CA . ALA B 1 206 ? 16.912 150.199 45.184 1.00 55.15 206 ALA B CA 1
ATOM 13379 C C . ALA B 1 206 ? 15.603 150.947 45.397 1.00 61.61 206 ALA B C 1
ATOM 13380 O O . ALA B 1 206 ? 14.875 151.206 44.433 1.00 71.98 206 ALA B O 1
ATOM 13387 N N . ASP B 1 207 ? 15.282 151.290 46.650 1.00 70.49 207 ASP B N 1
ATOM 13388 C CA . ASP B 1 207 ? 14.076 152.064 46.931 1.00 64.94 207 ASP B CA 1
ATOM 13389 C C . ASP B 1 207 ? 14.070 153.395 46.190 1.00 79.84 207 ASP B C 1
ATOM 13390 O O . ASP B 1 207 ? 13.000 153.897 45.827 1.00 87.98 207 ASP B O 1
ATOM 13399 N N . LEU B 1 208 ? 15.244 153.978 45.952 1.00 66.65 208 LEU B N 1
ATOM 13400 C CA . LEU B 1 208 ? 15.351 155.302 45.357 1.00 72.82 208 LEU B CA 1
ATOM 13401 C C . LEU B 1 208 ? 15.846 155.271 43.919 1.00 65.62 208 LEU B C 1
ATOM 13402 O O . LEU B 1 208 ? 15.997 156.336 43.309 1.00 55.04 208 LEU B O 1
ATOM 13418 N N . ALA B 1 209 ? 16.104 154.085 43.362 1.00 66.69 209 ALA B N 1
ATOM 13419 C CA . ALA B 1 209 ? 16.737 153.995 42.050 1.00 57.09 209 ALA B CA 1
ATOM 13420 C C . ALA B 1 209 ? 15.859 154.609 40.967 1.00 59.44 209 ALA B C 1
ATOM 13421 O O . ALA B 1 209 ? 16.360 155.267 40.047 1.00 63.94 209 ALA B O 1
ATOM 13428 N N . GLU B 1 210 ? 14.546 154.393 41.052 1.00 65.10 210 GLU B N 1
ATOM 13429 C CA . GLU B 1 210 ? 13.640 154.926 40.041 1.00 67.55 210 GLU B CA 1
ATOM 13430 C C . GLU B 1 210 ? 13.530 156.441 40.148 1.00 68.42 210 GLU B C 1
ATOM 13431 O O . GLU B 1 210 ? 13.619 157.153 39.141 1.00 68.32 210 GLU B O 1
ATOM 13443 N N . GLN B 1 211 ? 13.329 156.952 41.365 1.00 70.32 211 GLN B N 1
ATOM 13444 C CA . GLN B 1 211 ? 13.207 158.393 41.552 1.00 65.17 211 GLN B CA 1
ATOM 13445 C C . GLN B 1 211 ? 14.501 159.124 41.217 1.00 55.73 211 GLN B C 1
ATOM 13446 O O . GLN B 1 211 ? 14.458 160.256 40.723 1.00 66.08 211 GLN B O 1
ATOM 13460 N N . ALA B 1 212 ? 15.655 158.498 41.466 1.00 55.26 212 ALA B N 1
ATOM 13461 C CA . ALA B 1 212 ? 16.923 159.110 41.084 1.00 58.37 212 ALA B CA 1
ATOM 13462 C C . ALA B 1 212 ? 17.047 159.240 39.572 1.00 65.71 212 ALA B C 1
ATOM 13463 O O . ALA B 1 212 ? 17.477 160.283 39.065 1.00 65.85 212 ALA B O 1
ATOM 13470 N N . GLU B 1 213 ? 16.669 158.194 38.832 1.00 68.97 213 GLU B N 1
ATOM 13471 C CA . GLU B 1 213 ? 16.779 158.245 37.378 1.00 68.13 213 GLU B CA 1
ATOM 13472 C C . GLU B 1 213 ? 15.825 159.268 36.776 1.00 64.48 213 GLU B C 1
ATOM 13473 O O . GLU B 1 213 ? 16.135 159.863 35.737 1.00 68.71 213 GLU B O 1
ATOM 13485 N N . GLU B 1 214 ? 14.667 159.478 37.402 1.00 59.54 214 GLU B N 1
ATOM 13486 C CA . GLU B 1 214 ? 13.750 160.510 36.933 1.00 60.34 214 GLU B CA 1
ATOM 13487 C C . GLU B 1 214 ? 14.399 161.885 37.020 1.00 75.86 214 GLU B C 1
ATOM 13488 O O . GLU B 1 214 ? 14.388 162.656 36.053 1.00 73.40 214 GLU B O 1
ATOM 13500 N N . TYR B 1 215 ? 14.984 162.203 38.176 1.00 69.97 215 TYR B N 1
ATOM 13501 C CA . TYR B 1 215 ? 15.622 163.497 38.373 1.00 63.58 215 TYR B CA 1
ATOM 13502 C C . TYR B 1 215 ? 16.988 163.582 37.708 1.00 61.54 215 TYR B C 1
ATOM 13503 O O . TYR B 1 215 ? 17.452 164.689 37.415 1.00 64.36 215 TYR B O 1
ATOM 13521 N N . ARG B 1 216 ? 17.640 162.443 37.468 1.00 63.85 216 ARG B N 1
ATOM 13522 C CA . ARG B 1 216 ? 18.864 162.444 36.675 1.00 61.18 216 ARG B CA 1
ATOM 13523 C C . ARG B 1 216 ? 18.571 162.840 35.234 1.00 58.17 216 ARG B C 1
ATOM 13524 O O . ARG B 1 216 ? 19.345 163.580 34.614 1.00 62.93 216 ARG B O 1
ATOM 13545 N N . THR B 1 217 ? 17.457 162.351 34.681 1.00 58.75 217 THR B N 1
ATOM 13546 C CA . THR B 1 217 ? 17.062 162.752 33.335 1.00 65.87 217 THR B CA 1
ATOM 13547 C C . THR B 1 217 ? 16.707 164.233 33.285 1.00 65.94 217 THR B C 1
ATOM 13548 O O . THR B 1 217 ? 17.087 164.936 32.341 1.00 65.98 217 THR B O 1
ATOM 13559 N N . LYS B 1 218 ? 15.982 164.725 34.296 1.00 65.16 218 LYS B N 1
ATOM 13560 C CA . LYS B 1 218 ? 15.627 166.140 34.333 1.00 51.35 218 LYS B CA 1
ATOM 13561 C C . LYS B 1 218 ? 16.868 167.018 34.352 1.00 52.66 218 LYS B C 1
ATOM 13562 O O . LYS B 1 218 ? 16.928 168.039 33.658 1.00 64.15 218 LYS B O 1
ATOM 13581 N N . LEU B 1 219 ? 17.875 166.627 35.131 1.00 53.63 219 LEU B N 1
ATOM 13582 C CA . LEU B 1 219 ? 19.117 167.391 35.172 1.00 56.41 219 LEU B CA 1
ATOM 13583 C C . LEU B 1 219 ? 19.866 167.291 33.849 1.00 56.30 219 LEU B C 1
ATOM 13584 O O . LEU B 1 219 ? 20.421 168.285 33.365 1.00 53.19 219 LEU B O 1
ATOM 13600 N N . LEU B 1 220 ? 19.908 166.095 33.258 1.00 54.10 220 LEU B N 1
ATOM 13601 C CA . LEU B 1 220 ? 20.611 165.922 31.992 1.00 56.84 220 LEU B CA 1
ATOM 13602 C C . LEU B 1 220 ? 19.952 166.729 30.880 1.00 63.56 220 LEU B C 1
ATOM 13603 O O . LEU B 1 220 ? 20.638 167.282 30.012 1.00 63.70 220 LEU B O 1
ATOM 13619 N N . GLU B 1 221 ? 18.619 166.812 30.892 1.00 64.69 221 GLU B N 1
ATOM 13620 C CA . GLU B 1 221 ? 17.913 167.593 29.881 1.00 57.31 221 GLU B CA 1
ATOM 13621 C C . GLU B 1 221 ? 18.213 169.080 30.024 1.00 70.80 221 GLU B C 1
ATOM 13622 O O . GLU B 1 221 ? 18.398 169.781 29.022 1.00 78.68 221 GLU B O 1
ATOM 13634 N N . VAL B 1 222 ? 18.264 169.577 31.263 1.00 70.15 222 VAL B N 1
ATOM 13635 C CA . VAL B 1 222 ? 18.649 170.966 31.496 1.00 60.74 222 VAL B CA 1
ATOM 13636 C C . VAL B 1 222 ? 20.070 171.210 31.003 1.00 54.23 222 VAL B C 1
ATOM 13637 O O . VAL B 1 222 ? 20.348 172.206 30.323 1.00 66.09 222 VAL B O 1
ATOM 13650 N N . VAL B 1 223 ? 20.984 170.292 31.319 1.00 56.61 223 VAL B N 1
ATOM 13651 C CA . VAL B 1 223 ? 22.374 170.437 30.900 1.00 64.59 223 VAL B CA 1
ATOM 13652 C C . VAL B 1 223 ? 22.494 170.354 29.382 1.00 73.11 223 VAL B C 1
ATOM 13653 O O . VAL B 1 223 ? 23.206 171.151 28.758 1.00 73.70 223 VAL B O 1
ATOM 13666 N N . ALA B 1 224 ? 21.779 169.410 28.761 1.00 75.31 224 ALA B N 1
ATOM 13667 C CA . ALA B 1 224 ? 21.948 169.170 27.330 1.00 71.17 224 ALA B CA 1
ATOM 13668 C C . ALA B 1 224 ? 21.389 170.315 26.495 1.00 72.41 224 ALA B C 1
ATOM 13669 O O . ALA B 1 224 ? 21.938 170.641 25.437 1.00 80.35 224 ALA B O 1
ATOM 13676 N N . GLU B 1 225 ? 20.296 170.935 26.943 1.00 71.57 225 GLU B N 1
ATOM 13677 C CA . GLU B 1 225 ? 19.728 172.044 26.185 1.00 79.21 225 GLU B CA 1
ATOM 13678 C C . GLU B 1 225 ? 20.575 173.304 26.294 1.00 79.61 225 GLU B C 1
ATOM 13679 O O . GLU B 1 225 ? 20.394 174.230 25.495 1.00 84.08 225 GLU B O 1
ATOM 13691 N N . SER B 1 226 ? 21.492 173.358 27.262 1.00 87.46 226 SER B N 1
ATOM 13692 C CA . SER B 1 226 ? 22.359 174.522 27.406 1.00 80.30 226 SER B CA 1
ATOM 13693 C C . SER B 1 226 ? 23.380 174.591 26.277 1.00 77.41 226 SER B C 1
ATOM 13694 O O . SER B 1 226 ? 23.573 175.647 25.664 1.00 85.18 226 SER B O 1
ATOM 13702 N N . ASP B 1 227 ? 24.042 173.473 25.987 1.00 85.27 227 ASP B N 1
ATOM 13703 C CA . ASP B 1 227 ? 25.120 173.414 25.008 1.00 86.80 227 ASP B CA 1
ATOM 13704 C C . ASP B 1 227 ? 24.706 172.533 23.838 1.00 92.45 227 ASP B C 1
ATOM 13705 O O . ASP B 1 227 ? 24.204 171.423 24.042 1.00 91.01 227 ASP B O 1
ATOM 13714 N N . GLU B 1 228 ? 24.917 173.032 22.616 1.00 104.17 228 GLU B N 1
ATOM 13715 C CA . GLU B 1 228 ? 24.555 172.261 21.429 1.00 98.88 228 GLU B CA 1
ATOM 13716 C C . GLU B 1 228 ? 25.362 170.971 21.340 1.00 91.27 228 GLU B C 1
ATOM 13717 O O . GLU B 1 228 ? 24.837 169.929 20.932 1.00 94.60 228 GLU B O 1
ATOM 13729 N N . HIS B 1 229 ? 26.645 171.025 21.709 1.00 86.83 229 HIS B N 1
ATOM 13730 C CA . HIS B 1 229 ? 27.485 169.833 21.642 1.00 92.96 229 HIS B CA 1
ATOM 13731 C C . HIS B 1 229 ? 26.971 168.740 22.570 1.00 97.56 229 HIS B C 1
ATOM 13732 O O . HIS B 1 229 ? 26.951 167.559 22.200 1.00 101.38 229 HIS B O 1
ATOM 13746 N N . LEU B 1 230 ? 26.541 169.114 23.777 1.00 91.34 230 LEU B N 1
ATOM 13747 C CA . LEU B 1 230 ? 26.018 168.123 24.709 1.00 77.04 230 LEU B CA 1
ATOM 13748 C C . LEU B 1 230 ? 24.651 167.616 24.268 1.00 83.62 230 LEU B C 1
ATOM 13749 O O . LEU B 1 230 ? 24.292 166.471 24.563 1.00 92.88 230 LEU B O 1
ATOM 13765 N N . LEU B 1 231 ? 23.876 168.455 23.578 1.00 77.30 231 LEU B N 1
ATOM 13766 C CA . LEU B 1 231 ? 22.610 167.997 23.014 1.00 81.78 231 LEU B CA 1
ATOM 13767 C C . LEU B 1 231 ? 22.844 166.912 21.970 1.00 89.40 231 LEU B C 1
ATOM 13768 O O . LEU B 1 231 ? 22.106 165.921 21.915 1.00 92.67 231 LEU B O 1
ATOM 13784 N N . GLU B 1 232 ? 23.864 167.091 21.124 1.00 85.59 232 GLU B N 1
ATOM 13785 C CA . GLU B 1 232 ? 24.233 166.051 20.168 1.00 88.59 232 GLU B CA 1
ATOM 13786 C C . GLU B 1 232 ? 24.626 164.760 20.873 1.00 89.12 232 GLU B C 1
ATOM 13787 O O . GLU B 1 232 ? 24.249 163.665 20.438 1.00 83.31 232 GLU B O 1
ATOM 13799 N N . LYS B 1 233 ? 25.383 164.869 21.965 1.00 78.08 233 LYS B N 1
ATOM 13800 C CA . LYS B 1 233 ? 25.826 163.675 22.675 1.00 76.27 233 LYS B CA 1
ATOM 13801 C C . LYS B 1 233 ? 24.674 163.011 23.417 1.00 80.76 233 LYS B C 1
ATOM 13802 O O . LYS B 1 233 ? 24.533 161.783 23.382 1.00 87.13 233 LYS B O 1
ATOM 13821 N N . TYR B 1 234 ? 23.838 163.805 24.091 1.00 85.35 234 TYR B N 1
ATOM 13822 C CA . TYR B 1 234 ? 22.732 163.239 24.856 1.00 90.41 234 TYR B CA 1
ATOM 13823 C C . TYR B 1 234 ? 21.732 162.545 23.939 1.00 86.75 234 TYR B C 1
ATOM 13824 O O . TYR B 1 234 ? 21.315 161.410 24.199 1.00 91.50 234 TYR B O 1
ATOM 13842 N N . LEU B 1 235 ? 21.331 163.217 22.856 1.00 86.31 235 LEU B N 1
ATOM 13843 C CA . LEU B 1 235 ? 20.379 162.618 21.928 1.00 87.74 235 LEU B CA 1
ATOM 13844 C C . LEU B 1 235 ? 20.987 161.442 21.174 1.00 88.36 235 LEU B C 1
ATOM 13845 O O . LEU B 1 235 ? 20.274 160.493 20.829 1.00 88.98 235 LEU B O 1
ATOM 13861 N N . GLY B 1 236 ? 22.294 161.483 20.913 1.00 89.99 236 GLY B N 1
ATOM 13862 C CA . GLY B 1 236 ? 22.968 160.409 20.210 1.00 80.43 236 GLY B CA 1
ATOM 13863 C C . GLY B 1 236 ? 23.136 159.125 20.993 1.00 87.24 236 GLY B C 1
ATOM 13864 O O . GLY B 1 236 ? 23.621 158.138 20.432 1.00 113.17 236 GLY B O 1
ATOM 13868 N N . GLY B 1 237 ? 22.745 159.103 22.266 1.00 78.98 237 GLY B N 1
ATOM 13869 C CA . GLY B 1 237 ? 22.902 157.934 23.099 1.00 94.11 237 GLY B CA 1
ATOM 13870 C C . GLY B 1 237 ? 24.183 157.888 23.904 1.00 92.22 237 GLY B C 1
ATOM 13871 O O . GLY B 1 237 ? 24.327 157.002 24.756 1.00 90.98 237 GLY B O 1
ATOM 13875 N N . GLU B 1 238 ? 25.113 158.806 23.665 1.00 93.81 238 GLU B N 1
ATOM 13876 C CA . GLU B 1 238 ? 26.327 158.881 24.462 1.00 106.21 238 GLU B CA 1
ATOM 13877 C C . GLU B 1 238 ? 26.031 159.537 25.808 1.00 92.26 238 GLU B C 1
ATOM 13878 O O . GLU B 1 238 ? 25.142 160.385 25.928 1.00 83.49 238 GLU B O 1
ATOM 13890 N N . GLU B 1 239 ? 26.778 159.129 26.829 1.00 87.01 239 GLU B N 1
ATOM 13891 C CA . GLU B 1 239 ? 26.545 159.588 28.192 1.00 88.24 239 GLU B CA 1
ATOM 13892 C C . GLU B 1 239 ? 27.496 160.732 28.522 1.00 96.00 239 GLU B C 1
ATOM 13893 O O . GLU B 1 239 ? 28.696 160.651 28.239 1.00 85.32 239 GLU B O 1
ATOM 13905 N N . LEU B 1 240 ? 26.954 161.791 29.117 1.00 73.48 240 LEU B N 1
ATOM 13906 C CA . LEU B 1 240 ? 27.731 162.986 29.409 1.00 60.08 240 LEU B CA 1
ATOM 13907 C C . LEU B 1 240 ? 28.640 162.762 30.610 1.00 67.69 240 LEU B C 1
ATOM 13908 O O . LEU B 1 240 ? 28.263 162.098 31.580 1.00 70.48 240 LEU B O 1
ATOM 13924 N N . THR B 1 241 ? 29.840 163.331 30.542 1.00 60.91 241 THR B N 1
ATOM 13925 C CA . THR B 1 241 ? 30.815 163.189 31.609 1.00 65.69 241 THR B CA 1
ATOM 13926 C C . THR B 1 241 ? 30.421 164.037 32.817 1.00 62.52 241 THR B C 1
ATOM 13927 O O . THR B 1 241 ? 29.641 164.987 32.716 1.00 63.34 241 THR B O 1
ATOM 13938 N N . VAL B 1 242 ? 30.969 163.669 33.978 1.00 67.23 242 VAL B N 1
ATOM 13939 C CA . VAL B 1 242 ? 30.728 164.436 35.199 1.00 61.46 242 VAL B CA 1
ATOM 13940 C C . VAL B 1 242 ? 31.229 165.865 35.033 1.00 62.81 242 VAL B C 1
ATOM 13941 O O . VAL B 1 242 ? 30.559 166.825 35.436 1.00 61.77 242 VAL B O 1
ATOM 13954 N N . ASP B 1 243 ? 32.410 166.030 34.429 1.00 65.20 243 ASP B N 1
ATOM 13955 C CA . ASP B 1 243 ? 32.957 167.366 34.220 1.00 60.59 243 ASP B CA 1
ATOM 13956 C C . ASP B 1 243 ? 32.061 168.189 33.303 1.00 58.56 243 ASP B C 1
ATOM 13957 O O . ASP B 1 243 ? 31.890 169.397 33.507 1.00 67.39 243 ASP B O 1
ATOM 13966 N N . GLU B 1 244 ? 31.469 167.546 32.294 1.00 62.05 244 GLU B N 1
ATOM 13967 C CA . GLU B 1 244 ? 30.556 168.246 31.399 1.00 61.23 244 GLU B CA 1
ATOM 13968 C C . GLU B 1 244 ? 29.306 168.713 32.133 1.00 56.44 244 GLU B C 1
ATOM 13969 O O . GLU B 1 244 ? 28.862 169.852 31.952 1.00 56.84 244 GLU B O 1
ATOM 13981 N N . ILE B 1 245 ? 28.729 167.849 32.971 1.00 58.62 245 ILE B N 1
ATOM 13982 C CA . ILE B 1 245 ? 27.549 168.231 33.741 1.00 55.28 245 ILE B CA 1
ATOM 13983 C C . ILE B 1 245 ? 27.885 169.362 34.703 1.00 59.69 245 ILE B C 1
ATOM 13984 O O . ILE B 1 245 ? 27.154 170.355 34.803 1.00 56.85 245 ILE B O 1
ATOM 14000 N N . LYS B 1 246 ? 29.001 169.230 35.422 1.00 65.55 246 LYS B N 1
ATOM 14001 C CA . LYS B 1 246 ? 29.382 170.246 36.400 1.00 57.99 246 LYS B CA 1
ATOM 14002 C C . LYS B 1 246 ? 29.631 171.590 35.725 1.00 49.86 246 LYS B C 1
ATOM 14003 O O . LYS B 1 246 ? 29.165 172.632 36.201 1.00 54.74 246 LYS B O 1
ATOM 14022 N N . GLY B 1 247 ? 30.368 171.584 34.612 1.00 47.78 247 GLY B N 1
ATOM 14023 C CA . GLY B 1 247 ? 30.645 172.829 33.914 1.00 47.90 247 GLY B CA 1
ATOM 14024 C C . GLY B 1 247 ? 29.390 173.497 33.386 1.00 47.82 247 GLY B C 1
ATOM 14025 O O . GLY B 1 247 ? 29.286 174.726 33.378 1.00 52.85 247 GLY B O 1
ATOM 14029 N N . ALA B 1 248 ? 28.427 172.696 32.922 1.00 48.92 248 ALA B N 1
ATOM 14030 C CA . ALA B 1 248 ? 27.169 173.257 32.439 1.00 54.64 248 ALA B CA 1
ATOM 14031 C C . ALA B 1 248 ? 26.362 173.869 33.578 1.00 49.92 248 ALA B C 1
ATOM 14032 O O . ALA B 1 248 ? 25.802 174.962 33.431 1.00 47.50 248 ALA B O 1
ATOM 14039 N N . ILE B 1 249 ? 26.283 173.175 34.716 1.00 57.83 249 ILE B N 1
ATOM 14040 C CA . ILE B 1 249 ? 25.548 173.707 35.860 1.00 50.84 249 ILE B CA 1
ATOM 14041 C C . ILE B 1 249 ? 26.185 174.999 36.351 1.00 49.73 249 ILE B C 1
ATOM 14042 O O . ILE B 1 249 ? 25.486 175.955 36.711 1.00 45.25 249 ILE B O 1
ATOM 14058 N N . ARG B 1 250 ? 27.519 175.058 36.358 1.00 49.98 250 ARG B N 1
ATOM 14059 C CA . ARG B 1 250 ? 28.194 176.272 36.801 1.00 52.19 250 ARG B CA 1
ATOM 14060 C C . ARG B 1 250 ? 27.851 177.449 35.897 1.00 45.60 250 ARG B C 1
ATOM 14061 O O . ARG B 1 250 ? 27.545 178.547 36.378 1.00 48.36 250 ARG B O 1
ATOM 14082 N N . LYS B 1 251 ? 27.893 177.240 34.578 1.00 46.26 251 LYS B N 1
ATOM 14083 C CA . LYS B 1 251 ? 27.529 178.308 33.654 1.00 46.46 251 LYS B CA 1
ATOM 14084 C C . LYS B 1 251 ? 26.098 178.772 33.888 1.00 46.09 251 LYS B C 1
ATOM 14085 O O . LYS B 1 251 ? 25.821 179.977 33.914 1.00 58.63 251 LYS B O 1
ATOM 14104 N N . LEU B 1 252 ? 25.176 177.825 34.064 1.00 46.09 252 LEU B N 1
ATOM 14105 C CA . LEU B 1 252 ? 23.771 178.176 34.249 1.00 49.04 252 LEU B CA 1
ATOM 14106 C C . LEU B 1 252 ? 23.535 178.859 35.592 1.00 51.25 252 LEU B C 1
ATOM 14107 O O . LEU B 1 252 ? 22.733 179.795 35.683 1.00 55.63 252 LEU B O 1
ATOM 14123 N N . THR B 1 253 ? 24.217 178.401 36.646 1.00 50.73 253 THR B N 1
ATOM 14124 C CA . THR B 1 253 ? 24.047 179.014 37.960 1.00 48.94 253 THR B CA 1
ATOM 14125 C C . THR B 1 253 ? 24.566 180.447 37.976 1.00 51.19 253 THR B C 1
ATOM 14126 O O . THR B 1 253 ? 23.934 181.335 38.561 1.00 50.63 253 THR B O 1
ATOM 14137 N N . ILE B 1 254 ? 25.714 180.689 37.340 1.00 45.29 254 ILE B N 1
ATOM 14138 C CA . ILE B 1 254 ? 26.301 182.026 37.331 1.00 56.76 254 ILE B CA 1
ATOM 14139 C C . ILE B 1 254 ? 25.406 183.006 36.578 1.00 58.20 254 ILE B C 1
ATOM 14140 O O . ILE B 1 254 ? 25.285 184.178 36.958 1.00 49.06 254 ILE B O 1
ATOM 14156 N N . ALA B 1 255 ? 24.751 182.543 35.518 1.00 49.29 255 ALA B N 1
ATOM 14157 C CA . ALA B 1 255 ? 23.826 183.370 34.757 1.00 47.96 255 ALA B CA 1
ATOM 14158 C C . ALA B 1 255 ? 22.438 183.448 35.387 1.00 45.29 255 ALA B C 1
ATOM 14159 O O . ALA B 1 255 ? 21.521 183.979 34.753 1.00 57.63 255 ALA B O 1
ATOM 14166 N N . SER B 1 256 ? 22.266 182.931 36.604 1.00 43.88 256 SER B N 1
ATOM 14167 C CA . SER B 1 256 ? 20.976 182.882 37.292 1.00 44.92 256 SER B CA 1
ATOM 14168 C C . SER B 1 256 ? 19.907 182.170 36.469 1.00 49.49 256 SER B C 1
ATOM 14169 O O . SER B 1 256 ? 18.711 182.405 36.665 1.00 59.12 256 SER B O 1
ATOM 14177 N N . GLU B 1 257 ? 20.317 181.305 35.537 1.00 57.92 257 GLU B N 1
ATOM 14178 C CA . GLU B 1 257 ? 19.355 180.572 34.720 1.00 57.74 257 GLU B CA 1
ATOM 14179 C C . GLU B 1 257 ? 18.760 179.395 35.483 1.00 49.41 257 GLU B C 1
ATOM 14180 O O . GLU B 1 257 ? 17.562 179.116 35.361 1.00 56.42 257 GLU B O 1
ATOM 14192 N N . ILE B 1 258 ? 19.580 178.692 36.268 1.00 46.09 258 ILE B N 1
ATOM 14193 C CA . ILE B 1 258 ? 19.121 177.597 37.110 1.00 55.15 258 ILE B CA 1
ATOM 14194 C C . ILE B 1 258 ? 19.637 177.834 38.524 1.00 48.69 258 ILE B C 1
ATOM 14195 O O . ILE B 1 258 ? 20.626 178.537 38.743 1.00 52.53 258 ILE B O 1
ATOM 14211 N N . TYR B 1 259 ? 18.943 177.244 39.490 1.00 53.60 259 TYR B N 1
ATOM 14212 C CA . TYR B 1 259 ? 19.349 177.300 40.894 1.00 54.60 259 TYR B CA 1
ATOM 14213 C C . TYR B 1 259 ? 19.506 175.886 41.433 1.00 43.05 259 TYR B C 1
ATOM 14214 O O . TYR B 1 259 ? 18.491 175.200 41.660 1.00 48.40 259 TYR B O 1
ATOM 14232 N N . PRO B 1 260 ? 20.731 175.401 41.644 1.00 43.06 260 PRO B N 1
ATOM 14233 C CA . PRO B 1 260 ? 20.907 174.043 42.174 1.00 43.12 260 PRO B CA 1
ATOM 14234 C C . PRO B 1 260 ? 20.300 173.898 43.558 1.00 42.63 260 PRO B C 1
ATOM 14235 O O . PRO B 1 260 ? 20.384 174.802 44.392 1.00 48.56 260 PRO B O 1
ATOM 14246 N N . VAL B 1 261 ? 19.698 172.740 43.807 1.00 42.76 261 VAL B N 1
ATOM 14247 C CA . VAL B 1 261 ? 19.010 172.464 45.062 1.00 42.38 261 VAL B CA 1
ATOM 14248 C C . VAL B 1 261 ? 19.710 171.303 45.754 1.00 42.36 261 VAL B C 1
ATOM 14249 O O . VAL B 1 261 ? 19.996 170.276 45.127 1.00 42.79 261 VAL B O 1
ATOM 14262 N N . LEU B 1 262 ? 20.001 171.481 47.039 1.00 41.88 262 LEU B N 1
ATOM 14263 C CA . LEU B 1 262 ? 20.626 170.477 47.884 1.00 41.80 262 LEU B CA 1
ATOM 14264 C C . LEU B 1 262 ? 19.777 170.301 49.137 1.00 47.29 262 LEU B C 1
ATOM 14265 O O . LEU B 1 262 ? 18.825 171.049 49.374 1.00 51.63 262 LEU B O 1
ATOM 14281 N N . CYS B 1 263 ? 20.118 169.302 49.948 1.00 47.44 263 CYS B N 1
ATOM 14282 C CA . CYS B 1 263 ? 19.434 169.092 51.216 1.00 41.23 263 CYS B CA 1
ATOM 14283 C C . CYS B 1 263 ? 20.451 168.654 52.256 1.00 41.78 263 CYS B C 1
ATOM 14284 O O . CYS B 1 263 ? 21.581 168.275 51.937 1.00 40.98 263 CYS B O 1
ATOM 14292 N N . GLY B 1 264 ? 20.029 168.698 53.512 1.00 40.49 264 GLY B N 1
ATOM 14293 C CA . GLY B 1 264 ? 20.878 168.257 54.597 1.00 43.92 264 GLY B CA 1
ATOM 14294 C C . GLY B 1 264 ? 20.246 168.570 55.933 1.00 39.89 264 GLY B C 1
ATOM 14295 O O . GLY B 1 264 ? 19.109 169.046 56.023 1.00 39.83 264 GLY B O 1
ATOM 14299 N N . SER B 1 265 ? 21.008 168.266 56.980 1.00 39.67 265 SER B N 1
ATOM 14300 C CA . SER B 1 265 ? 20.632 168.566 58.358 1.00 39.32 265 SER B CA 1
ATOM 14301 C C . SER B 1 265 ? 21.857 169.169 59.037 1.00 40.04 265 SER B C 1
ATOM 14302 O O . SER B 1 265 ? 22.810 168.452 59.357 1.00 42.66 265 SER B O 1
ATOM 14310 N N . ALA B 1 266 ? 21.841 170.487 59.238 1.00 41.72 266 ALA B N 1
ATOM 14311 C CA . ALA B 1 266 ? 22.987 171.143 59.858 1.00 38.51 266 ALA B CA 1
ATOM 14312 C C . ALA B 1 266 ? 23.152 170.716 61.311 1.00 38.29 266 ALA B C 1
ATOM 14313 O O . ALA B 1 266 ? 24.279 170.546 61.789 1.00 38.22 266 ALA B O 1
ATOM 14320 N N . PHE B 1 267 ? 22.041 170.550 62.036 1.00 38.22 267 PHE B N 1
ATOM 14321 C CA . PHE B 1 267 ? 22.132 170.121 63.428 1.00 41.81 267 PHE B CA 1
ATOM 14322 C C . PHE B 1 267 ? 22.624 168.685 63.543 1.00 42.13 267 PHE B C 1
ATOM 14323 O O . PHE B 1 267 ? 23.395 168.358 64.453 1.00 43.51 267 PHE B O 1
ATOM 14340 N N . LYS B 1 268 ? 22.186 167.811 62.640 1.00 41.33 268 LYS B N 1
ATOM 14341 C CA . LYS B 1 268 ? 22.595 166.414 62.676 1.00 38.97 268 LYS B CA 1
ATOM 14342 C C . LYS B 1 268 ? 23.892 166.161 61.922 1.00 39.02 268 LYS B C 1
ATOM 14343 O O . LYS B 1 268 ? 24.311 165.004 61.814 1.00 55.18 268 LYS B O 1
ATOM 14362 N N . ASN B 1 269 ? 24.527 167.213 61.401 1.00 41.70 269 ASN B N 1
ATOM 14363 C CA . ASN B 1 269 ? 25.860 167.138 60.801 1.00 41.97 269 ASN B CA 1
ATOM 14364 C C . ASN B 1 269 ? 25.888 166.260 59.550 1.00 49.19 269 ASN B C 1
ATOM 14365 O O . ASN B 1 269 ? 26.906 165.633 59.245 1.00 50.56 269 ASN B O 1
ATOM 14376 N N . LYS B 1 270 ? 24.782 166.219 58.807 1.00 40.74 270 LYS B N 1
ATOM 14377 C CA . LYS B 1 270 ? 24.679 165.436 57.581 1.00 42.95 270 LYS B CA 1
ATOM 14378 C C . LYS B 1 270 ? 24.446 166.382 56.410 1.00 49.29 270 LYS B C 1
ATOM 14379 O O . LYS B 1 270 ? 23.443 167.104 56.380 1.00 50.72 270 LYS B O 1
ATOM 14398 N N . GLY B 1 271 ? 25.351 166.354 55.433 1.00 48.15 271 GLY B N 1
ATOM 14399 C CA . GLY B 1 271 ? 25.185 167.112 54.211 1.00 40.59 271 GLY B CA 1
ATOM 14400 C C . GLY B 1 271 ? 26.030 168.363 54.096 1.00 40.41 271 GLY B C 1
ATOM 14401 O O . GLY B 1 271 ? 25.984 169.021 53.049 1.00 41.73 271 GLY B O 1
ATOM 14405 N N . VAL B 1 272 ? 26.798 168.713 55.131 1.00 40.09 272 VAL B N 1
ATOM 14406 C CA . VAL B 1 272 ? 27.554 169.962 55.104 1.00 40.72 272 VAL B CA 1
ATOM 14407 C C . VAL B 1 272 ? 28.639 169.914 54.034 1.00 45.11 272 VAL B C 1
ATOM 14408 O O . VAL B 1 272 ? 28.810 170.864 53.261 1.00 51.12 272 VAL B O 1
ATOM 14421 N N . GLN B 1 273 ? 29.377 168.808 53.961 1.00 43.88 273 GLN B N 1
ATOM 14422 C CA . GLN B 1 273 ? 30.507 168.728 53.042 1.00 40.98 273 GLN B CA 1
ATOM 14423 C C . GLN B 1 273 ? 30.053 168.772 51.584 1.00 41.43 273 GLN B C 1
ATOM 14424 O O . GLN B 1 273 ? 30.676 169.482 50.785 1.00 41.56 273 GLN B O 1
ATOM 14438 N N . PRO B 1 274 ? 29.003 168.039 51.176 1.00 46.12 274 PRO B N 1
ATOM 14439 C CA . PRO B 1 274 ? 28.489 168.248 49.812 1.00 43.33 274 PRO B CA 1
ATOM 14440 C C . PRO B 1 274 ? 28.138 169.681 49.456 1.00 43.81 274 PRO B C 1
ATOM 14441 O O . PRO B 1 274 ? 28.393 170.118 48.328 1.00 46.92 274 PRO B O 1
ATOM 14462 N N . LEU B 1 276 ? 29.441 172.487 50.763 1.00 43.88 276 LEU B N 1
ATOM 14463 C CA . LEU B 1 276 ? 30.674 173.253 50.614 1.00 44.06 276 LEU B CA 1
ATOM 14464 C C . LEU B 1 276 ? 31.254 172.969 49.235 1.00 44.04 276 LEU B C 1
ATOM 14465 O O . LEU B 1 276 ? 31.770 173.875 48.572 1.00 51.91 276 LEU B O 1
ATOM 14481 N N . ASP B 1 277 ? 31.173 171.713 48.788 1.00 41.88 277 ASP B N 1
ATOM 14482 C CA . ASP B 1 277 ? 31.594 171.373 47.432 1.00 42.47 277 ASP B CA 1
ATOM 14483 C C . ASP B 1 277 ? 30.798 172.153 46.394 1.00 42.60 277 ASP B C 1
ATOM 14484 O O . ASP B 1 277 ? 31.353 172.608 45.387 1.00 47.77 277 ASP B O 1
ATOM 14493 N N . ALA B 1 278 ? 29.489 172.306 46.617 1.00 42.33 278 ALA B N 1
ATOM 14494 C CA . ALA B 1 278 ? 28.644 173.004 45.652 1.00 42.46 278 ALA B CA 1
ATOM 14495 C C . ALA B 1 278 ? 29.017 174.478 45.549 1.00 50.41 278 ALA B C 1
ATOM 14496 O O . ALA B 1 278 ? 28.963 175.061 44.460 1.00 54.60 278 ALA B O 1
ATOM 14503 N N . VAL B 1 279 ? 29.387 175.099 46.674 1.00 47.30 279 VAL B N 1
ATOM 14504 C CA . VAL B 1 279 ? 29.859 176.481 46.641 1.00 41.65 279 VAL B CA 1
ATOM 14505 C C . VAL B 1 279 ? 31.076 176.603 45.733 1.00 42.12 279 VAL B C 1
ATOM 14506 O O . VAL B 1 279 ? 31.168 177.512 44.901 1.00 46.85 279 VAL B O 1
ATOM 14519 N N . VAL B 1 280 ? 32.026 175.678 45.871 1.00 43.86 280 VAL B N 1
ATOM 14520 C CA . VAL B 1 280 ? 33.206 175.714 45.013 1.00 43.71 280 VAL B CA 1
ATOM 14521 C C . VAL B 1 280 ? 32.831 175.384 43.574 1.00 43.41 280 VAL B C 1
ATOM 14522 O O . VAL B 1 280 ? 33.270 176.060 42.635 1.00 48.50 280 VAL B O 1
ATOM 14535 N N . ASP B 1 281 ? 31.975 174.375 43.377 1.00 43.52 281 ASP B N 1
ATOM 14536 C CA . ASP B 1 281 ? 31.698 173.879 42.031 1.00 44.12 281 ASP B CA 1
ATOM 14537 C C . ASP B 1 281 ? 30.829 174.844 41.232 1.00 44.14 281 ASP B C 1
ATOM 14538 O O . ASP B 1 281 ? 31.131 175.144 40.072 1.00 49.58 281 ASP B O 1
ATOM 14547 N N . TYR B 1 282 ? 29.741 175.336 41.825 1.00 45.80 282 TYR B N 1
ATOM 14548 C CA . TYR B 1 282 ? 28.732 176.062 41.063 1.00 45.76 282 TYR B CA 1
ATOM 14549 C C . TYR B 1 282 ? 28.553 177.517 41.471 1.00 45.16 282 TYR B C 1
ATOM 14550 O O . TYR B 1 282 ? 27.781 178.230 40.819 1.00 53.25 282 TYR B O 1
ATOM 14568 N N . LEU B 1 283 ? 29.237 177.985 42.511 1.00 50.34 283 LEU B N 1
ATOM 14569 C CA . LEU B 1 283 ? 29.012 179.395 42.794 1.00 42.51 283 LEU B CA 1
ATOM 14570 C C . LEU B 1 283 ? 30.103 180.240 42.143 1.00 42.79 283 LEU B C 1
ATOM 14571 O O . LEU B 1 283 ? 31.220 179.761 41.926 1.00 44.03 283 LEU B O 1
ATOM 14587 N N . PRO B 1 284 ? 29.814 181.497 41.805 1.00 46.78 284 PRO B N 1
ATOM 14588 C CA . PRO B 1 284 ? 30.747 182.268 40.976 1.00 43.06 284 PRO B CA 1
ATOM 14589 C C . PRO B 1 284 ? 31.981 182.715 41.740 1.00 42.90 284 PRO B C 1
ATOM 14590 O O . PRO B 1 284 ? 31.929 183.031 42.931 1.00 49.81 284 PRO B O 1
ATOM 14601 N N . SER B 1 285 ? 33.095 182.761 41.023 1.00 43.38 285 SER B N 1
ATOM 14602 C CA . SER B 1 285 ? 34.324 183.372 41.507 1.00 46.51 285 SER B CA 1
ATOM 14603 C C . SER B 1 285 ? 34.322 184.858 41.185 1.00 53.23 285 SER B C 1
ATOM 14604 O O . SER B 1 285 ? 33.495 185.340 40.407 1.00 44.99 285 SER B O 1
ATOM 14612 N N . PRO B 1 286 ? 35.235 185.629 41.783 1.00 57.77 286 PRO B N 1
ATOM 14613 C CA . PRO B 1 286 ? 35.343 187.049 41.417 1.00 51.41 286 PRO B CA 1
ATOM 14614 C C . PRO B 1 286 ? 35.560 187.286 39.932 1.00 58.13 286 PRO B C 1
ATOM 14615 O O . PRO B 1 286 ? 35.224 188.370 39.436 1.00 62.18 286 PRO B O 1
ATOM 14626 N N . LEU B 1 287 ? 36.110 186.310 39.208 1.00 53.38 287 LEU B N 1
ATOM 14627 C CA . LEU B 1 287 ? 36.290 186.451 37.769 1.00 53.30 287 LEU B CA 1
ATOM 14628 C C . LEU B 1 287 ? 34.999 186.187 37.003 1.00 48.35 287 LEU B C 1
ATOM 14629 O O . LEU B 1 287 ? 34.832 186.687 35.886 1.00 57.26 287 LEU B O 1
ATOM 14645 N N . ASP B 1 288 ? 34.090 185.397 37.574 1.00 55.27 288 ASP B N 1
ATOM 14646 C CA . ASP B 1 288 ? 32.887 184.991 36.857 1.00 60.40 288 ASP B CA 1
ATOM 14647 C C . ASP B 1 288 ? 31.800 186.059 36.885 1.00 52.63 288 ASP B C 1
ATOM 14648 O O . ASP B 1 288 ? 30.965 186.109 35.973 1.00 52.73 288 ASP B O 1
ATOM 14657 N N . VAL B 1 289 ? 31.784 186.911 37.906 1.00 63.62 289 VAL B N 1
ATOM 14658 C CA . VAL B 1 289 ? 30.770 187.958 38.015 1.00 58.16 289 VAL B CA 1
ATOM 14659 C C . VAL B 1 289 ? 31.114 189.066 37.027 1.00 60.49 289 VAL B C 1
ATOM 14660 O O . VAL B 1 289 ? 32.286 189.211 36.645 1.00 51.32 289 VAL B O 1
ATOM 14673 N N . PRO B 1 290 ? 30.139 189.850 36.577 1.00 63.98 290 PRO B N 1
ATOM 14674 C CA . PRO B 1 290 ? 30.439 190.969 35.680 1.00 48.77 290 PRO B CA 1
ATOM 14675 C C . PRO B 1 290 ? 31.326 191.992 36.368 1.00 57.90 290 PRO B C 1
ATOM 14676 O O . PRO B 1 290 ? 31.366 192.063 37.606 1.00 58.03 290 PRO B O 1
ATOM 14687 N N . PRO B 1 291 ? 32.058 192.795 35.600 1.00 60.02 291 PRO B N 1
ATOM 14688 C CA . PRO B 1 291 ? 32.943 193.795 36.207 1.00 56.67 291 PRO B CA 1
ATOM 14689 C C . PRO B 1 291 ? 32.165 194.865 36.960 1.00 54.21 291 PRO B C 1
ATOM 14690 O O . PRO B 1 291 ? 30.956 195.040 36.787 1.00 48.34 291 PRO B O 1
ATOM 14701 N N . ALA B 1 292 ? 32.889 195.587 37.811 1.00 50.49 292 ALA B N 1
ATOM 14702 C CA . ALA B 1 292 ? 32.279 196.618 38.640 1.00 50.61 292 ALA B CA 1
ATOM 14703 C C . ALA B 1 292 ? 31.955 197.848 37.805 1.00 63.30 292 ALA B C 1
ATOM 14704 O O . ALA B 1 292 ? 32.796 198.333 37.041 1.00 65.41 292 ALA B O 1
ATOM 14711 N N . ILE B 1 293 ? 30.737 198.360 37.951 1.00 59.98 293 ILE B N 1
ATOM 14712 C CA . ILE B 1 293 ? 30.287 199.533 37.212 1.00 70.88 293 ILE B CA 1
ATOM 14713 C C . ILE B 1 293 ? 30.115 200.676 38.200 1.00 67.49 293 ILE B C 1
ATOM 14714 O O . ILE B 1 293 ? 29.350 200.563 39.166 1.00 75.58 293 ILE B O 1
ATOM 14730 N N . GLY B 1 294 ? 30.816 201.778 37.957 1.00 71.49 294 GLY B N 1
ATOM 14731 C CA . GLY B 1 294 ? 30.654 202.957 38.780 1.00 87.44 294 GLY B CA 1
ATOM 14732 C C . GLY B 1 294 ? 30.652 204.235 37.969 1.00 78.61 294 GLY B C 1
ATOM 14733 O O . GLY B 1 294 ? 30.573 204.199 36.738 1.00 65.27 294 GLY B O 1
ATOM 14737 N N . HIS B 1 295 ? 30.732 205.373 38.651 1.00 79.55 295 HIS B N 1
ATOM 14738 C CA . HIS B 1 295 ? 30.798 206.667 37.993 1.00 77.26 295 HIS B CA 1
ATOM 14739 C C . HIS B 1 295 ? 31.939 207.482 38.582 1.00 80.19 295 HIS B C 1
ATOM 14740 O O . HIS B 1 295 ? 32.364 207.266 39.720 1.00 81.21 295 HIS B O 1
ATOM 14754 N N . ALA B 1 296 ? 32.442 208.422 37.786 1.00 90.44 296 ALA B N 1
ATOM 14755 C CA . ALA B 1 296 ? 33.434 209.356 38.283 1.00 82.31 296 ALA B CA 1
ATOM 14756 C C . ALA B 1 296 ? 32.798 210.289 39.309 1.00 82.30 296 ALA B C 1
ATOM 14757 O O . ALA B 1 296 ? 31.585 210.509 39.288 1.00 84.61 296 ALA B O 1
ATOM 14764 N N . PRO B 1 297 ? 33.593 210.843 40.225 1.00 80.34 297 PRO B N 1
ATOM 14765 C CA . PRO B 1 297 ? 33.035 211.770 41.219 1.00 85.71 297 PRO B CA 1
ATOM 14766 C C . PRO B 1 297 ? 32.304 212.921 40.544 1.00 97.50 297 PRO B C 1
ATOM 14767 O O . PRO B 1 297 ? 32.854 213.601 39.673 1.00 102.13 297 PRO B O 1
ATOM 14778 N N . ALA B 1 298 ? 31.045 213.121 40.943 1.00 104.90 298 ALA B N 1
ATOM 14779 C CA . ALA B 1 298 ? 30.246 214.278 40.537 1.00 99.00 298 ALA B CA 1
ATOM 14780 C C . ALA B 1 298 ? 30.003 214.297 39.029 1.00 102.65 298 ALA B C 1
ATOM 14781 O O . ALA B 1 298 ? 29.870 215.365 38.426 1.00 114.48 298 ALA B O 1
ATOM 14788 N N . LYS B 1 299 ? 29.947 213.112 38.414 1.00 89.09 299 LYS B N 1
ATOM 14789 C CA . LYS B 1 299 ? 29.744 212.925 36.982 1.00 99.13 299 LYS B CA 1
ATOM 14790 C C . LYS B 1 299 ? 28.963 211.618 36.818 1.00 93.77 299 LYS B C 1
ATOM 14791 O O . LYS B 1 299 ? 29.480 210.605 36.351 1.00 95.04 299 LYS B O 1
ATOM 14810 N N . GLU B 1 300 ? 27.694 211.651 37.239 1.00 95.46 300 GLU B N 1
ATOM 14811 C CA . GLU B 1 300 ? 26.858 210.454 37.213 1.00 100.13 300 GLU B CA 1
ATOM 14812 C C . GLU B 1 300 ? 26.792 209.833 35.823 1.00 99.88 300 GLU B C 1
ATOM 14813 O O . GLU B 1 300 ? 26.776 208.603 35.686 1.00 98.60 300 GLU B O 1
ATOM 14825 N N . ASP B 1 301 ? 26.745 210.663 34.779 1.00 100.76 301 ASP B N 1
ATOM 14826 C CA . ASP B 1 301 ? 26.638 210.130 33.424 1.00 95.70 301 ASP B CA 1
ATOM 14827 C C . ASP B 1 301 ? 27.919 209.425 32.990 1.00 99.05 301 ASP B C 1
ATOM 14828 O O . ASP B 1 301 ? 27.863 208.415 32.278 1.00 101.29 301 ASP B O 1
ATOM 14837 N N . GLU B 1 302 ? 29.079 209.939 33.397 1.00 92.48 302 GLU B N 1
ATOM 14838 C CA . GLU B 1 302 ? 30.342 209.296 33.052 1.00 95.32 302 GLU B CA 1
ATOM 14839 C C . GLU B 1 302 ? 30.479 207.976 33.802 1.00 93.59 302 GLU B C 1
ATOM 14840 O O . GLU B 1 302 ? 30.403 207.941 35.035 1.00 92.76 302 GLU B O 1
ATOM 14852 N N . GLU B 1 303 ? 30.687 206.894 33.061 1.00 85.36 303 GLU B N 1
ATOM 14853 C CA . GLU B 1 303 ? 30.801 205.560 33.630 1.00 83.84 303 GLU B CA 1
ATOM 14854 C C . GLU B 1 303 ? 32.261 205.131 33.703 1.00 81.81 303 GLU B C 1
ATOM 14855 O O . GLU B 1 303 ? 33.027 205.332 32.755 1.00 81.19 303 GLU B O 1
ATOM 14867 N N . VAL B 1 304 ? 32.642 204.546 34.836 1.00 81.58 304 VAL B N 1
ATOM 14868 C CA . VAL B 1 304 ? 33.968 203.972 35.039 1.00 78.86 304 VAL B CA 1
ATOM 14869 C C . VAL B 1 304 ? 33.793 202.495 35.361 1.00 77.75 304 VAL B C 1
ATOM 14870 O O . VAL B 1 304 ? 32.939 202.130 36.177 1.00 77.25 304 VAL B O 1
ATOM 14883 N N . VAL B 1 305 ? 34.600 201.649 34.724 1.00 74.10 305 VAL B N 1
ATOM 14884 C CA . VAL B 1 305 ? 34.501 200.200 34.858 1.00 67.62 305 VAL B CA 1
ATOM 14885 C C . VAL B 1 305 ? 35.809 199.674 35.431 1.00 65.09 305 VAL B C 1
ATOM 14886 O O . VAL B 1 305 ? 36.890 200.022 34.943 1.00 68.15 305 VAL B O 1
ATOM 14899 N N . ARG B 1 306 ? 35.710 198.843 36.467 1.00 73.99 306 ARG B N 1
ATOM 14900 C CA . ARG B 1 306 ? 36.874 198.274 37.136 1.00 74.21 306 ARG B CA 1
ATOM 14901 C C . ARG B 1 306 ? 36.773 196.756 37.108 1.00 68.74 306 ARG B C 1
ATOM 14902 O O . ARG B 1 306 ? 35.811 196.185 37.634 1.00 62.94 306 ARG B O 1
ATOM 14923 N N . LYS B 1 307 ? 37.765 196.111 36.505 1.00 62.61 307 LYS B N 1
ATOM 14924 C CA . LYS B 1 307 ? 37.783 194.667 36.342 1.00 69.13 307 LYS B CA 1
ATOM 14925 C C . LYS B 1 307 ? 38.448 193.997 37.541 1.00 74.85 307 LYS B C 1
ATOM 14926 O O . LYS B 1 307 ? 39.156 194.630 38.326 1.00 79.36 307 LYS B O 1
ATOM 14945 N N . ALA B 1 308 ? 38.211 192.691 37.671 1.00 53.06 308 ALA B N 1
ATOM 14946 C CA . ALA B 1 308 ? 38.719 191.924 38.809 1.00 48.33 308 ALA B CA 1
ATOM 14947 C C . ALA B 1 308 ? 40.130 191.425 38.495 1.00 54.98 308 ALA B C 1
ATOM 14948 O O . ALA B 1 308 ? 40.380 190.241 38.261 1.00 67.05 308 ALA B O 1
ATOM 14955 N N . THR B 1 309 ? 41.068 192.370 38.503 1.00 64.86 309 THR B N 1
ATOM 14956 C CA . THR B 1 309 ? 42.466 192.064 38.238 1.00 75.04 309 THR B CA 1
ATOM 14957 C C . THR B 1 309 ? 43.343 193.054 38.990 1.00 72.35 309 THR B C 1
ATOM 14958 O O . THR B 1 309 ? 43.013 194.239 39.077 1.00 75.16 309 THR B O 1
ATOM 14969 N N . THR B 1 310 ? 44.459 192.559 39.532 1.00 72.40 310 THR B N 1
ATOM 14970 C CA . THR B 1 310 ? 45.374 193.420 40.272 1.00 66.96 310 THR B CA 1
ATOM 14971 C C . THR B 1 310 ? 46.000 194.495 39.392 1.00 77.36 310 THR B C 1
ATOM 14972 O O . THR B 1 310 ? 46.540 195.474 39.918 1.00 75.83 310 THR B O 1
ATOM 14983 N N . ASP B 1 311 ? 45.943 194.336 38.067 1.00 81.78 311 ASP B N 1
ATOM 14984 C CA . ASP B 1 311 ? 46.521 195.317 37.156 1.00 75.35 311 ASP B CA 1
ATOM 14985 C C . ASP B 1 311 ? 45.679 196.579 37.028 1.00 73.61 311 ASP B C 1
ATOM 14986 O O . ASP B 1 311 ? 46.211 197.623 36.635 1.00 84.83 311 ASP B O 1
ATOM 14995 N N . GLU B 1 312 ? 44.389 196.508 37.339 1.00 59.35 312 GLU B N 1
ATOM 14996 C CA . GLU B 1 312 ? 43.501 197.649 37.207 1.00 60.24 312 GLU B CA 1
ATOM 14997 C C . GLU B 1 312 ? 43.690 198.608 38.378 1.00 62.94 312 GLU B C 1
ATOM 14998 O O . GLU B 1 312 ? 44.291 198.251 39.393 1.00 61.61 312 GLU B O 1
ATOM 15010 N N . PRO B 1 313 ? 43.219 199.849 38.252 1.00 74.14 313 PRO B N 1
ATOM 15011 C CA . PRO B 1 313 ? 43.288 200.773 39.391 1.00 79.62 313 PRO B CA 1
ATOM 15012 C C . PRO B 1 313 ? 42.461 200.272 40.568 1.00 72.05 313 PRO B C 1
ATOM 15013 O O . PRO B 1 313 ? 41.438 199.606 40.402 1.00 72.56 313 PRO B O 1
ATOM 15024 N N . PHE B 1 314 ? 42.924 200.607 41.770 1.00 72.36 314 PHE B N 1
ATOM 15025 C CA . PHE B 1 314 ? 42.319 200.100 42.994 1.00 71.29 314 PHE B CA 1
ATOM 15026 C C . PHE B 1 314 ? 40.925 200.683 43.212 1.00 65.93 314 PHE B C 1
ATOM 15027 O O . PHE B 1 314 ? 40.698 201.882 43.028 1.00 70.58 314 PHE B O 1
ATOM 15044 N N . ALA B 1 315 ? 39.986 199.818 43.595 1.00 63.34 315 ALA B N 1
ATOM 15045 C CA . ALA B 1 315 ? 38.639 200.234 43.958 1.00 59.76 315 ALA B CA 1
ATOM 15046 C C . ALA B 1 315 ? 38.091 199.279 45.009 1.00 59.87 315 ALA B C 1
ATOM 15047 O O . ALA B 1 315 ? 38.229 198.060 44.879 1.00 65.98 315 ALA B O 1
ATOM 15054 N N . ALA B 1 316 ? 37.464 199.838 46.043 1.00 62.50 316 ALA B N 1
ATOM 15055 C CA . ALA B 1 316 ? 36.921 199.039 47.132 1.00 56.75 316 ALA B CA 1
ATOM 15056 C C . ALA B 1 316 ? 35.738 199.764 47.753 1.00 53.07 316 ALA B C 1
ATOM 15057 O O . ALA B 1 316 ? 35.691 200.997 47.782 1.00 65.25 316 ALA B O 1
ATOM 15064 N N . LEU B 1 317 ? 34.782 198.984 48.250 1.00 46.29 317 LEU B N 1
ATOM 15065 C CA . LEU B 1 317 ? 33.579 199.504 48.883 1.00 50.69 317 LEU B CA 1
ATOM 15066 C C . LEU B 1 317 ? 33.566 199.124 50.355 1.00 57.73 317 LEU B C 1
ATOM 15067 O O . LEU B 1 317 ? 33.761 197.953 50.696 1.00 56.62 317 LEU B O 1
ATOM 15083 N N . ALA B 1 318 ? 33.327 200.107 51.220 1.00 60.03 318 ALA B N 1
ATOM 15084 C CA . ALA B 1 318 ? 33.176 199.859 52.647 1.00 49.05 318 ALA B CA 1
ATOM 15085 C C . ALA B 1 318 ? 31.728 199.488 52.938 1.00 49.59 318 ALA B C 1
ATOM 15086 O O . ALA B 1 318 ? 30.810 200.236 52.590 1.00 57.98 318 ALA B O 1
ATOM 15093 N N . PHE B 1 319 ? 31.528 198.340 53.582 1.00 51.81 319 PHE B N 1
ATOM 15094 C CA . PHE B 1 319 ? 30.192 197.809 53.799 1.00 60.38 319 PHE B CA 1
ATOM 15095 C C . PHE B 1 319 ? 29.866 197.523 55.257 1.00 59.75 319 PHE B C 1
ATOM 15096 O O . PHE B 1 319 ? 28.726 197.139 55.549 1.00 63.97 319 PHE B O 1
ATOM 15113 N N . LYS B 1 320 ? 30.817 197.683 56.171 1.00 51.96 320 LYS B N 1
ATOM 15114 C CA . LYS B 1 320 ? 30.552 197.445 57.583 1.00 57.07 320 LYS B CA 1
ATOM 15115 C C . LYS B 1 320 ? 31.590 198.181 58.414 1.00 53.99 320 LYS B C 1
ATOM 15116 O O . LYS B 1 320 ? 32.792 198.063 58.156 1.00 52.41 320 LYS B O 1
ATOM 15135 N N . ILE B 1 321 ? 31.122 198.935 59.403 1.00 56.16 321 ILE B N 1
ATOM 15136 C CA . ILE B 1 321 ? 31.980 199.584 60.383 1.00 63.45 321 ILE B CA 1
ATOM 15137 C C . ILE B 1 321 ? 31.668 198.984 61.746 1.00 57.23 321 ILE B C 1
ATOM 15138 O O . ILE B 1 321 ? 30.503 198.937 62.158 1.00 43.41 321 ILE B O 1
ATOM 15154 N N . ALA B 1 322 ? 32.707 198.531 62.441 1.00 57.33 322 ALA B N 1
ATOM 15155 C CA . ALA B 1 322 ? 32.547 197.850 63.715 1.00 61.33 322 ALA B CA 1
ATOM 15156 C C . ALA B 1 322 ? 33.609 198.349 64.681 1.00 66.07 322 ALA B C 1
ATOM 15157 O O . ALA B 1 322 ? 34.594 198.978 64.287 1.00 61.89 322 ALA B O 1
ATOM 15164 N N . THR B 1 323 ? 33.397 198.060 65.961 1.00 73.59 323 THR B N 1
ATOM 15165 C CA . THR B 1 323 ? 34.329 198.431 67.019 1.00 83.09 323 THR B CA 1
ATOM 15166 C C . THR B 1 323 ? 35.066 197.187 67.493 1.00 77.48 323 THR B C 1
ATOM 15167 O O . THR B 1 323 ? 34.441 196.230 67.964 1.00 76.87 323 THR B O 1
ATOM 15178 N N . HIS B 1 324 ? 36.389 197.195 67.344 1.00 74.59 324 HIS B N 1
ATOM 15179 C CA . HIS B 1 324 ? 37.245 196.105 67.799 1.00 83.09 324 HIS B CA 1
ATOM 15180 C C . HIS B 1 324 ? 37.703 196.386 69.229 1.00 77.41 324 HIS B C 1
ATOM 15181 O O . HIS B 1 324 ? 38.106 197.517 69.529 1.00 69.39 324 HIS B O 1
ATOM 15195 N N . PRO B 1 325 ? 37.652 195.398 70.129 1.00 76.52 325 PRO B N 1
ATOM 15196 C CA . PRO B 1 325 ? 38.009 195.665 71.534 1.00 79.29 325 PRO B CA 1
ATOM 15197 C C . PRO B 1 325 ? 39.411 196.214 71.732 1.00 79.80 325 PRO B C 1
ATOM 15198 O O . PRO B 1 325 ? 39.638 196.984 72.674 1.00 89.12 325 PRO B O 1
ATOM 15209 N N . PHE B 1 326 ? 40.355 195.850 70.872 1.00 81.99 326 PHE B N 1
ATOM 15210 C CA . PHE B 1 326 ? 41.747 196.268 70.984 1.00 79.89 326 PHE B CA 1
ATOM 15211 C C . PHE B 1 326 ? 42.156 197.286 69.935 1.00 71.11 326 PHE B C 1
ATOM 15212 O O . PHE B 1 326 ? 42.926 198.200 70.236 1.00 78.25 326 PHE B O 1
ATOM 15229 N N . PHE B 1 327 ? 41.645 197.157 68.712 1.00 76.45 327 PHE B N 1
ATOM 15230 C CA . PHE B 1 327 ? 42.097 197.951 67.580 1.00 74.46 327 PHE B CA 1
ATOM 15231 C C . PHE B 1 327 ? 41.239 199.184 67.330 1.00 68.23 327 PHE B C 1
ATOM 15232 O O . PHE B 1 327 ? 41.628 200.036 66.523 1.00 63.65 327 PHE B O 1
ATOM 15249 N N . GLY B 1 328 ? 40.096 199.303 67.995 1.00 66.48 328 GLY B N 1
ATOM 15250 C CA . GLY B 1 328 ? 39.227 200.447 67.767 1.00 70.45 328 GLY B CA 1
ATOM 15251 C C . GLY B 1 328 ? 38.349 200.242 66.556 1.00 71.74 328 GLY B C 1
ATOM 15252 O O . GLY B 1 328 ? 37.746 199.179 66.382 1.00 72.67 328 GLY B O 1
ATOM 15256 N N . LYS B 1 329 ? 38.260 201.271 65.719 1.00 67.66 329 LYS B N 1
ATOM 15257 C CA . LYS B 1 329 ? 37.375 201.230 64.564 1.00 70.85 329 LYS B CA 1
ATOM 15258 C C . LYS B 1 329 ? 37.889 200.254 63.514 1.00 75.50 329 LYS B C 1
ATOM 15259 O O . LYS B 1 329 ? 39.078 200.246 63.181 1.00 66.81 329 LYS B O 1
ATOM 15278 N N . LEU B 1 330 ? 36.981 199.436 62.989 1.00 70.60 330 LEU B N 1
ATOM 15279 C CA . LEU B 1 330 ? 37.304 198.418 62.000 1.00 65.45 330 LEU B CA 1
ATOM 15280 C C . LEU B 1 330 ? 36.355 198.609 60.831 1.00 59.89 330 LEU B C 1
ATOM 15281 O O . LEU B 1 330 ? 35.134 198.541 61.004 1.00 63.67 330 LEU B O 1
ATOM 15297 N N . THR B 1 331 ? 36.911 198.844 59.651 1.00 59.96 331 THR B N 1
ATOM 15298 C CA . THR B 1 331 ? 36.131 199.046 58.439 1.00 63.98 331 THR B CA 1
ATOM 15299 C C . THR B 1 331 ? 36.310 197.831 57.543 1.00 62.74 331 THR B C 1
ATOM 15300 O O . THR B 1 331 ? 37.434 197.518 57.136 1.00 59.80 331 THR B O 1
ATOM 15311 N N . TYR B 1 332 ? 35.209 197.155 57.236 1.00 51.33 332 TYR B N 1
ATOM 15312 C CA . TYR B 1 332 ? 35.241 196.018 56.333 1.00 43.95 332 TYR B CA 1
ATOM 15313 C C . TYR B 1 332 ? 35.027 196.527 54.915 1.00 51.54 332 TYR B C 1
ATOM 15314 O O . TYR B 1 332 ? 34.088 197.287 54.659 1.00 52.63 332 TYR B O 1
ATOM 15332 N N . ILE B 1 333 ? 35.903 196.119 54.002 1.00 53.24 333 ILE B N 1
ATOM 15333 C CA . ILE B 1 333 ? 35.859 196.588 52.625 1.00 59.50 333 ILE B CA 1
ATOM 15334 C C . ILE B 1 333 ? 35.922 195.398 51.681 1.00 50.21 333 ILE B C 1
ATOM 15335 O O . ILE B 1 333 ? 36.566 194.383 51.963 1.00 56.66 333 ILE B O 1
ATOM 15351 N N . ARG B 1 334 ? 35.231 195.529 50.553 1.00 44.18 334 ARG B N 1
ATOM 15352 C CA . ARG B 1 334 ? 35.290 194.563 49.464 1.00 46.50 334 ARG B CA 1
ATOM 15353 C C . ARG B 1 334 ? 36.051 195.216 48.319 1.00 48.16 334 ARG B C 1
ATOM 15354 O O . ARG B 1 334 ? 35.567 196.179 47.716 1.00 51.04 334 ARG B O 1
ATOM 15375 N N . VAL B 1 335 ? 37.231 194.694 48.020 1.00 53.59 335 VAL B N 1
ATOM 15376 C CA . VAL B 1 335 ? 38.071 195.243 46.965 1.00 51.15 335 VAL B CA 1
ATOM 15377 C C . VAL B 1 335 ? 37.707 194.567 45.654 1.00 59.56 335 VAL B C 1
ATOM 15378 O O . VAL B 1 335 ? 37.733 193.335 45.551 1.00 61.39 335 VAL B O 1
ATOM 15391 N N . TYR B 1 336 ? 37.375 195.369 44.646 1.00 52.14 336 TYR B N 1
ATOM 15392 C CA . TYR B 1 336 ? 36.987 194.818 43.357 1.00 50.30 336 TYR B CA 1
ATOM 15393 C C . TYR B 1 336 ? 38.123 194.818 42.347 1.00 51.21 336 TYR B C 1
ATOM 15394 O O . TYR B 1 336 ? 38.168 193.933 41.487 1.00 48.98 336 TYR B O 1
ATOM 15412 N N . SER B 1 337 ? 39.041 195.779 42.432 1.00 56.21 337 SER B N 1
ATOM 15413 C CA . SER B 1 337 ? 40.051 195.970 41.405 1.00 55.51 337 SER B CA 1
ATOM 15414 C C . SER B 1 337 ? 41.384 196.341 42.040 1.00 51.21 337 SER B C 1
ATOM 15415 O O . SER B 1 337 ? 41.435 196.919 43.129 1.00 60.22 337 SER B O 1
ATOM 15423 N N . GLY B 1 338 ? 42.462 196.001 41.339 1.00 49.74 338 GLY B N 1
ATOM 15424 C CA . GLY B 1 338 ? 43.825 196.256 41.769 1.00 67.41 338 GLY B CA 1
ATOM 15425 C C . GLY B 1 338 ? 44.267 195.820 43.152 1.00 70.46 338 GLY B C 1
ATOM 15426 O O . GLY B 1 338 ? 43.616 194.999 43.808 1.00 67.81 338 GLY B O 1
ATOM 15430 N N . THR B 1 339 ? 45.400 196.372 43.592 1.00 64.79 339 THR B N 1
ATOM 15431 C CA . THR B 1 339 ? 46.017 196.059 44.874 1.00 66.02 339 THR B CA 1
ATOM 15432 C C . THR B 1 339 ? 46.622 197.320 45.478 1.00 71.17 339 THR B C 1
ATOM 15433 O O . THR B 1 339 ? 47.179 198.156 44.761 1.00 69.17 339 THR B O 1
ATOM 15444 N N . VAL B 1 340 ? 46.502 197.455 46.799 1.00 71.23 340 VAL B N 1
ATOM 15445 C CA . VAL B 1 340 ? 47.092 198.568 47.533 1.00 68.75 340 VAL B CA 1
ATOM 15446 C C . VAL B 1 340 ? 47.723 198.011 48.804 1.00 71.08 340 VAL B C 1
ATOM 15447 O O . VAL B 1 340 ? 47.279 196.995 49.345 1.00 71.90 340 VAL B O 1
ATOM 15460 N N . GLU B 1 341 ? 48.774 198.679 49.274 1.00 75.18 341 GLU B N 1
ATOM 15461 C CA . GLU B 1 341 ? 49.597 198.197 50.375 1.00 77.22 341 GLU B CA 1
ATOM 15462 C C . GLU B 1 341 ? 49.322 198.974 51.657 1.00 77.23 341 GLU B C 1
ATOM 15463 O O . GLU B 1 341 ? 48.687 200.031 51.656 1.00 80.47 341 GLU B O 1
ATOM 15475 N N . SER B 1 342 ? 49.812 198.420 52.765 1.00 75.09 342 SER B N 1
ATOM 15476 C CA . SER B 1 342 ? 49.650 199.059 54.064 1.00 77.02 342 SER B CA 1
ATOM 15477 C C . SER B 1 342 ? 50.486 200.328 54.137 1.00 87.04 342 SER B C 1
ATOM 15478 O O . SER B 1 342 ? 51.605 200.388 53.619 1.00 90.80 342 SER B O 1
ATOM 15486 N N . GLY B 1 343 ? 49.938 201.348 54.791 1.00 83.97 343 GLY B N 1
ATOM 15487 C CA . GLY B 1 343 ? 50.602 202.629 54.867 1.00 86.68 343 GLY B CA 1
ATOM 15488 C C . GLY B 1 343 ? 50.538 203.448 53.601 1.00 81.07 343 GLY B C 1
ATOM 15489 O O . GLY B 1 343 ? 51.183 204.501 53.530 1.00 95.48 343 GLY B O 1
ATOM 15493 N N . SER B 1 344 ? 49.783 203.004 52.603 1.00 84.02 344 SER B N 1
ATOM 15494 C CA . SER B 1 344 ? 49.641 203.725 51.349 1.00 90.78 344 SER B CA 1
ATOM 15495 C C . SER B 1 344 ? 48.367 204.558 51.376 1.00 83.50 344 SER B C 1
ATOM 15496 O O . SER B 1 344 ? 47.397 204.223 52.060 1.00 80.44 344 SER B O 1
ATOM 15504 N N . GLN B 1 345 ? 48.383 205.654 50.627 1.00 85.07 345 GLN B N 1
ATOM 15505 C CA . GLN B 1 345 ? 47.252 206.568 50.589 1.00 89.33 345 GLN B CA 1
ATOM 15506 C C . GLN B 1 345 ? 46.252 206.169 49.512 1.00 86.67 345 GLN B C 1
ATOM 15507 O O . GLN B 1 345 ? 46.628 205.730 48.421 1.00 86.74 345 GLN B O 1
ATOM 15521 N N . VAL B 1 346 ? 44.970 206.320 49.837 1.00 84.63 346 VAL B N 1
ATOM 15522 C CA . VAL B 1 346 ? 43.878 206.188 48.887 1.00 80.66 346 VAL B CA 1
ATOM 15523 C C . VAL B 1 346 ? 42.944 207.369 49.111 1.00 84.73 346 VAL B C 1
ATOM 15524 O O . VAL B 1 346 ? 43.023 208.066 50.123 1.00 92.53 346 VAL B O 1
ATOM 15537 N N . ILE B 1 347 ? 42.056 207.597 48.150 1.00 71.48 347 ILE B N 1
ATOM 15538 C CA . ILE B 1 347 ? 41.091 208.686 48.234 1.00 76.62 347 ILE B CA 1
ATOM 15539 C C . ILE B 1 347 ? 39.704 208.097 48.441 1.00 74.27 347 ILE B C 1
ATOM 15540 O O . ILE B 1 347 ? 39.334 207.106 47.798 1.00 82.58 347 ILE B O 1
ATOM 15556 N N . ASN B 1 348 ? 38.958 208.677 49.376 1.00 76.37 348 ASN B N 1
ATOM 15557 C CA . ASN B 1 348 ? 37.546 208.364 49.568 1.00 67.93 348 ASN B CA 1
ATOM 15558 C C . ASN B 1 348 ? 36.760 209.225 48.589 1.00 68.93 348 ASN B C 1
ATOM 15559 O O . ASN B 1 348 ? 36.402 210.367 48.879 1.00 87.67 348 ASN B O 1
ATOM 15570 N N . ALA B 1 349 ? 36.487 208.660 47.409 1.00 60.99 349 ALA B N 1
ATOM 15571 C CA . ALA B 1 349 ? 35.857 209.429 46.340 1.00 71.99 349 ALA B CA 1
ATOM 15572 C C . ALA B 1 349 ? 34.475 209.932 46.737 1.00 73.29 349 ALA B C 1
ATOM 15573 O O . ALA B 1 349 ? 34.065 211.014 46.304 1.00 81.20 349 ALA B O 1
ATOM 15580 N N . THR B 1 350 ? 33.744 209.163 47.549 1.00 71.23 350 THR B N 1
ATOM 15581 C CA . THR B 1 350 ? 32.427 209.604 47.998 1.00 76.56 350 THR B CA 1
ATOM 15582 C C . THR B 1 350 ? 32.519 210.895 48.804 1.00 74.69 350 THR B C 1
ATOM 15583 O O . THR B 1 350 ? 31.628 211.749 48.724 1.00 83.65 350 THR B O 1
ATOM 15594 N N . LYS B 1 351 ? 33.588 211.059 49.583 1.00 77.01 351 LYS B N 1
ATOM 15595 C CA . LYS B 1 351 ? 33.769 212.248 50.403 1.00 83.17 351 LYS B CA 1
ATOM 15596 C C . LYS B 1 351 ? 34.823 213.198 49.851 1.00 90.45 351 LYS B C 1
ATOM 15597 O O . LYS B 1 351 ? 34.934 214.326 50.345 1.00 94.60 351 LYS B O 1
ATOM 15616 N N . GLY B 1 352 ? 35.588 212.780 48.843 1.00 84.80 352 GLY B N 1
ATOM 15617 C CA . GLY B 1 352 ? 36.646 213.593 48.284 1.00 78.64 352 GLY B CA 1
ATOM 15618 C C . GLY B 1 352 ? 37.863 213.773 49.164 1.00 87.76 352 GLY B C 1
ATOM 15619 O O . GLY B 1 352 ? 38.766 214.531 48.791 1.00 85.25 352 GLY B O 1
ATOM 15623 N N . LYS B 1 353 ? 37.916 213.115 50.318 1.00 84.10 353 LYS B N 1
ATOM 15624 C CA . LYS B 1 353 ? 39.037 213.231 51.238 1.00 83.53 353 LYS B CA 1
ATOM 15625 C C . LYS B 1 353 ? 39.973 212.038 51.084 1.00 85.91 353 LYS B C 1
ATOM 15626 O O . LYS B 1 353 ? 39.556 210.942 50.701 1.00 94.58 353 LYS B O 1
ATOM 15645 N N . LYS B 1 354 ? 41.247 212.264 51.385 1.00 85.39 354 LYS B N 1
ATOM 15646 C CA . LYS B 1 354 ? 42.258 211.223 51.292 1.00 68.64 354 LYS B CA 1
ATOM 15647 C C . LYS B 1 354 ? 42.342 210.438 52.595 1.00 73.37 354 LYS B C 1
ATOM 15648 O O . LYS B 1 354 ? 42.092 210.967 53.682 1.00 79.61 354 LYS B O 1
ATOM 15667 N N . GLU B 1 355 ? 42.692 209.160 52.473 1.00 83.20 355 GLU B N 1
ATOM 15668 C CA . GLU B 1 355 ? 42.793 208.265 53.614 1.00 79.11 355 GLU B CA 1
ATOM 15669 C C . GLU B 1 355 ? 44.057 207.429 53.480 1.00 71.57 355 GLU B C 1
ATOM 15670 O O . GLU B 1 355 ? 44.538 207.179 52.373 1.00 73.53 355 GLU B O 1
ATOM 15682 N N . ARG B 1 356 ? 44.592 207.001 54.621 1.00 73.16 356 ARG B N 1
ATOM 15683 C CA . ARG B 1 356 ? 45.787 206.165 54.671 1.00 79.34 356 ARG B CA 1
ATOM 15684 C C . ARG B 1 356 ? 45.419 204.820 55.277 1.00 78.26 356 ARG B C 1
ATOM 15685 O O . ARG B 1 356 ? 44.963 204.757 56.422 1.00 75.90 356 ARG B O 1
ATOM 15706 N N . LEU B 1 357 ? 45.617 203.752 54.510 1.00 76.38 357 LEU B N 1
ATOM 15707 C CA . LEU B 1 357 ? 45.287 202.415 54.985 1.00 79.28 357 LEU B CA 1
ATOM 15708 C C . LEU B 1 357 ? 46.255 202.011 56.090 1.00 78.01 357 LEU B C 1
ATOM 15709 O O . LEU B 1 357 ? 47.473 201.997 55.883 1.00 86.57 357 LEU B O 1
ATOM 15725 N N . GLY B 1 358 ? 45.716 201.681 57.260 1.00 64.20 358 GLY B N 1
ATOM 15726 C CA . GLY B 1 358 ? 46.544 201.254 58.370 1.00 65.71 358 GLY B CA 1
ATOM 15727 C C . GLY B 1 358 ? 46.858 199.776 58.290 1.00 71.59 358 GLY B C 1
ATOM 15728 O O . GLY B 1 358 ? 47.241 199.274 57.228 1.00 72.79 358 GLY B O 1
ATOM 15732 N N . LYS B 1 359 ? 46.704 199.067 59.403 1.00 69.32 359 LYS B N 1
ATOM 15733 C CA . LYS B 1 359 ? 46.849 197.621 59.379 1.00 63.18 359 LYS B CA 1
ATOM 15734 C C . LYS B 1 359 ? 45.722 197.000 58.565 1.00 66.85 359 LYS B C 1
ATOM 15735 O O . LYS B 1 359 ? 44.586 197.483 58.563 1.00 64.97 359 LYS B O 1
ATOM 15754 N N . LEU B 1 360 ? 46.046 195.915 57.869 1.00 73.64 360 LEU B N 1
ATOM 15755 C CA . LEU B 1 360 ? 45.086 195.196 57.044 1.00 63.63 360 LEU B CA 1
ATOM 15756 C C . LEU B 1 360 ? 44.931 193.786 57.592 1.00 56.82 360 LEU B C 1
ATOM 15757 O O . LEU B 1 360 ? 45.925 193.116 57.885 1.00 62.07 360 LEU B O 1
ATOM 15773 N N . PHE B 1 361 ? 43.686 193.340 57.729 1.00 59.11 361 PHE B N 1
ATOM 15774 C CA . PHE B 1 361 ? 43.386 192.063 58.355 1.00 59.27 361 PHE B CA 1
ATOM 15775 C C . PHE B 1 361 ? 42.406 191.278 57.498 1.00 56.91 361 PHE B C 1
ATOM 15776 O O . PHE B 1 361 ? 41.544 191.847 56.825 1.00 53.19 361 PHE B O 1
ATOM 15793 N N . GLN B 1 362 ? 42.559 189.959 57.525 1.00 52.88 362 GLN B N 1
ATOM 15794 C CA . GLN B 1 362 ? 41.545 189.033 57.036 1.00 51.65 362 GLN B CA 1
ATOM 15795 C C . GLN B 1 362 ? 41.112 188.187 58.224 1.00 48.25 362 GLN B C 1
ATOM 15796 O O . GLN B 1 362 ? 41.922 187.444 58.787 1.00 56.86 362 GLN B O 1
ATOM 15820 N N . HIS B 1 364 ? 39.570 185.356 60.487 1.00 55.89 364 HIS B N 1
ATOM 15821 C CA . HIS B 1 364 ? 39.386 183.917 60.388 1.00 56.50 364 HIS B CA 1
ATOM 15822 C C . HIS B 1 364 ? 38.513 183.424 61.535 1.00 57.99 364 HIS B C 1
ATOM 15823 O O . HIS B 1 364 ? 38.171 184.170 62.456 1.00 70.75 364 HIS B O 1
ATOM 15837 N N . SER B 1 365 ? 38.141 182.142 61.456 1.00 64.81 365 SER B N 1
ATOM 15838 C CA . SER B 1 365 ? 37.239 181.567 62.447 1.00 62.91 365 SER B CA 1
ATOM 15839 C C . SER B 1 365 ? 37.816 181.650 63.856 1.00 77.05 365 SER B C 1
ATOM 15840 O O . SER B 1 365 ? 37.061 181.759 64.828 1.00 87.22 365 SER B O 1
ATOM 15848 N N . ASN B 1 366 ? 39.145 181.614 63.988 1.00 78.38 366 ASN B N 1
ATOM 15849 C CA . ASN B 1 366 ? 39.754 181.591 65.311 1.00 82.25 366 ASN B CA 1
ATOM 15850 C C . ASN B 1 366 ? 40.993 182.473 65.436 1.00 83.62 366 ASN B C 1
ATOM 15851 O O . ASN B 1 366 ? 41.719 182.351 66.431 1.00 95.52 366 ASN B O 1
ATOM 15862 N N . LYS B 1 367 ? 41.260 183.354 64.476 1.00 84.52 367 LYS B N 1
ATOM 15863 C CA . LYS B 1 367 ? 42.376 184.284 64.589 1.00 83.65 367 LYS B CA 1
ATOM 15864 C C . LYS B 1 367 ? 42.130 185.461 63.657 1.00 74.71 367 LYS B C 1
ATOM 15865 O O . LYS B 1 367 ? 41.191 185.464 62.857 1.00 77.16 367 LYS B O 1
ATOM 15884 N N . GLU B 1 368 ? 42.997 186.463 63.770 1.00 69.40 368 GLU B N 1
ATOM 15885 C CA . GLU B 1 368 ? 43.007 187.619 62.881 1.00 67.73 368 GLU B CA 1
ATOM 15886 C C . GLU B 1 368 ? 44.294 187.535 62.070 1.00 71.72 368 GLU B C 1
ATOM 15887 O O . GLU B 1 368 ? 45.388 187.711 62.614 1.00 79.71 368 GLU B O 1
ATOM 15899 N N . ASN B 1 369 ? 44.158 187.262 60.773 1.00 62.41 369 ASN B N 1
ATOM 15900 C CA . ASN B 1 369 ? 45.309 187.055 59.905 1.00 66.82 369 ASN B CA 1
ATOM 15901 C C . ASN B 1 369 ? 45.784 188.388 59.346 1.00 57.52 369 ASN B C 1
ATOM 15902 O O . ASN B 1 369 ? 45.069 188.993 58.532 1.00 62.36 369 ASN B O 1
ATOM 15913 N N . PRO B 1 370 ? 46.952 188.888 59.747 1.00 63.43 370 PRO B N 1
ATOM 15914 C CA . PRO B 1 370 ? 47.433 190.158 59.193 1.00 71.12 370 PRO B CA 1
ATOM 15915 C C . PRO B 1 370 ? 47.930 189.969 57.770 1.00 60.25 370 PRO B C 1
ATOM 15916 O O . PRO B 1 370 ? 48.660 189.023 57.467 1.00 67.62 370 PRO B O 1
ATOM 15927 N N . VAL B 1 371 ? 47.537 190.890 56.896 1.00 59.47 371 VAL B N 1
ATOM 15928 C CA . VAL B 1 371 ? 47.925 190.843 55.496 1.00 58.70 371 VAL B CA 1
ATOM 15929 C C . VAL B 1 371 ? 48.668 192.127 55.152 1.00 68.08 371 VAL B C 1
ATOM 15930 O O . VAL B 1 371 ? 48.544 193.150 55.830 1.00 63.36 371 VAL B O 1
ATOM 15943 N N . ASP B 1 372 ? 49.449 192.061 54.076 1.00 69.41 372 ASP B N 1
ATOM 15944 C CA . ASP B 1 372 ? 50.296 193.171 53.665 1.00 70.65 372 ASP B CA 1
ATOM 15945 C C . ASP B 1 372 ? 49.680 194.023 52.566 1.00 73.61 372 ASP B C 1
ATOM 15946 O O . ASP B 1 372 ? 50.221 195.090 52.259 1.00 78.57 372 ASP B O 1
ATOM 15955 N N . ARG B 1 373 ? 48.570 193.592 51.974 1.00 74.33 373 ARG B N 1
ATOM 15956 C CA . ARG B 1 373 ? 47.968 194.352 50.892 1.00 72.45 373 ARG B CA 1
ATOM 15957 C C . ARG B 1 373 ? 46.513 193.941 50.737 1.00 74.75 373 ARG B C 1
ATOM 15958 O O . ARG B 1 373 ? 46.115 192.836 51.114 1.00 69.14 373 ARG B O 1
ATOM 15979 N N . ALA B 1 374 ? 45.727 194.852 50.170 1.00 63.93 374 ALA B N 1
ATOM 15980 C CA . ALA B 1 374 ? 44.320 194.616 49.878 1.00 60.93 374 ALA B CA 1
ATOM 15981 C C . ALA B 1 374 ? 44.197 194.478 48.367 1.00 68.11 374 ALA B C 1
ATOM 15982 O O . ALA B 1 374 ? 44.287 195.472 47.638 1.00 75.61 374 ALA B O 1
ATOM 15989 N N . SER B 1 375 ? 43.987 193.252 47.899 1.00 65.34 375 SER B N 1
ATOM 15990 C CA . SER B 1 375 ? 43.961 192.952 46.477 1.00 60.00 375 SER B CA 1
ATOM 15991 C C . SER B 1 375 ? 42.534 192.701 46.011 1.00 63.76 375 SER B C 1
ATOM 15992 O O . SER B 1 375 ? 41.597 192.612 46.809 1.00 63.03 375 SER B O 1
ATOM 16000 N N . ALA B 1 376 ? 42.386 192.582 44.694 1.00 61.62 376 ALA B N 1
ATOM 16001 C CA . ALA B 1 376 ? 41.068 192.452 44.094 1.00 54.11 376 ALA B CA 1
ATOM 16002 C C . ALA B 1 376 ? 40.441 191.106 44.438 1.00 53.17 376 ALA B C 1
ATOM 16003 O O . ALA B 1 376 ? 41.129 190.094 44.605 1.00 54.50 376 ALA B O 1
ATOM 16010 N N . GLY B 1 377 ? 39.114 191.101 44.533 1.00 48.72 377 GLY B N 1
ATOM 16011 C CA . GLY B 1 377 ? 38.371 189.882 44.759 1.00 46.34 377 GLY B CA 1
ATOM 16012 C C . GLY B 1 377 ? 38.339 189.404 46.190 1.00 44.96 377 GLY B C 1
ATOM 16013 O O . GLY B 1 377 ? 37.836 188.304 46.446 1.00 59.92 377 GLY B O 1
ATOM 16017 N N . HIS B 1 378 ? 38.847 190.191 47.134 1.00 49.51 378 HIS B N 1
ATOM 16018 C CA . HIS B 1 378 ? 38.962 189.764 48.518 1.00 55.61 378 HIS B CA 1
ATOM 16019 C C . HIS B 1 378 ? 38.318 190.793 49.436 1.00 49.42 378 HIS B C 1
ATOM 16020 O O . HIS B 1 378 ? 37.982 191.908 49.030 1.00 46.28 378 HIS B O 1
ATOM 16034 N N . ILE B 1 379 ? 38.138 190.390 50.691 1.00 54.43 379 ILE B N 1
ATOM 16035 C CA . ILE B 1 379 ? 37.462 191.193 51.700 1.00 47.74 379 ILE B CA 1
ATOM 16036 C C . ILE B 1 379 ? 38.391 191.321 52.899 1.00 53.40 379 ILE B C 1
ATOM 16037 O O . ILE B 1 379 ? 38.972 190.325 53.347 1.00 47.97 379 ILE B O 1
ATOM 16053 N N . TYR B 1 380 ? 38.536 192.542 53.410 1.00 52.74 380 TYR B N 1
ATOM 16054 C CA . TYR B 1 380 ? 39.506 192.846 54.451 1.00 54.61 380 TYR B CA 1
ATOM 16055 C C . TYR B 1 380 ? 38.870 193.701 55.538 1.00 53.07 380 TYR B C 1
ATOM 16056 O O . TYR B 1 380 ? 37.789 194.270 55.366 1.00 50.17 380 TYR B O 1
ATOM 16074 N N . ALA B 1 381 ? 39.565 193.778 56.671 1.00 53.17 381 ALA B N 1
ATOM 16075 C CA . ALA B 1 381 ? 39.242 194.695 57.757 1.00 51.24 381 ALA B CA 1
ATOM 16076 C C . ALA B 1 381 ? 40.359 195.726 57.866 1.00 56.63 381 ALA B C 1
ATOM 16077 O O . ALA B 1 381 ? 41.529 195.361 58.016 1.00 55.74 381 ALA B O 1
ATOM 16084 N N . VAL B 1 382 ? 39.999 197.005 57.784 1.00 60.82 382 VAL B N 1
ATOM 16085 C CA . VAL B 1 382 ? 40.963 198.098 57.743 1.00 68.20 382 VAL B CA 1
ATOM 16086 C C . VAL B 1 382 ? 40.895 198.871 59.060 1.00 67.77 382 VAL B C 1
ATOM 16087 O O . VAL B 1 382 ? 39.892 198.840 59.781 1.00 68.88 382 VAL B O 1
ATOM 16100 N N . ILE B 1 383 ? 41.986 199.570 59.379 1.00 64.02 383 ILE B N 1
ATOM 16101 C CA . ILE B 1 383 ? 42.141 200.187 60.692 1.00 70.15 383 ILE B CA 1
ATOM 16102 C C . ILE B 1 383 ? 42.041 201.710 60.632 1.00 84.40 383 ILE B C 1
ATOM 16103 O O . ILE B 1 383 ? 41.067 202.297 61.118 1.00 83.62 383 ILE B O 1
ATOM 16119 N N . GLY B 1 384 ? 43.044 202.359 60.039 1.00 73.91 384 GLY B N 1
ATOM 16120 C CA . GLY B 1 384 ? 43.240 203.791 60.204 1.00 72.47 384 GLY B CA 1
ATOM 16121 C C . GLY B 1 384 ? 42.397 204.726 59.359 1.00 83.41 384 GLY B C 1
ATOM 16122 O O . GLY B 1 384 ? 42.920 205.699 58.808 1.00 87.99 384 GLY B O 1
ATOM 16126 N N . LEU B 1 385 ? 41.099 204.462 59.251 1.00 83.31 385 LEU B N 1
ATOM 16127 C CA . LEU B 1 385 ? 40.199 205.279 58.446 1.00 82.98 385 LEU B CA 1
ATOM 16128 C C . LEU B 1 385 ? 39.368 206.186 59.347 1.00 79.49 385 LEU B C 1
ATOM 16129 O O . LEU B 1 385 ? 38.849 205.740 60.376 1.00 84.20 385 LEU B O 1
ATOM 16145 N N . LYS B 1 386 ? 39.248 207.458 58.964 1.00 89.39 386 LYS B N 1
ATOM 16146 C CA . LYS B 1 386 ? 38.584 208.468 59.783 1.00 93.56 386 LYS B CA 1
ATOM 16147 C C . LYS B 1 386 ? 37.286 208.994 59.190 1.00 90.52 386 LYS B C 1
ATOM 16148 O O . LYS B 1 386 ? 36.329 209.232 59.933 1.00 95.83 386 LYS B O 1
ATOM 16167 N N . ASP B 1 387 ? 37.220 209.188 57.875 1.00 84.69 387 ASP B N 1
ATOM 16168 C CA . ASP B 1 387 ? 36.047 209.749 57.216 1.00 88.36 387 ASP B CA 1
ATOM 16169 C C . ASP B 1 387 ? 35.480 208.795 56.176 1.00 91.52 387 ASP B C 1
ATOM 16170 O O . ASP B 1 387 ? 35.022 209.208 55.108 1.00 104.23 387 ASP B O 1
ATOM 16179 N N . THR B 1 388 ? 35.508 207.502 56.471 1.00 86.65 388 THR B N 1
ATOM 16180 C CA . THR B 1 388 ? 34.925 206.498 55.596 1.00 78.49 388 THR B CA 1
ATOM 16181 C C . THR B 1 388 ? 33.671 205.943 56.264 1.00 68.22 388 THR B C 1
ATOM 16182 O O . THR B 1 388 ? 33.678 205.625 57.459 1.00 60.79 388 THR B O 1
ATOM 16193 N N . THR B 1 389 ? 32.572 205.933 55.519 1.00 76.48 389 THR B N 1
ATOM 16194 C CA . THR B 1 389 ? 31.293 205.448 56.007 1.00 80.68 389 THR B CA 1
ATOM 16195 C C . THR B 1 389 ? 30.870 204.237 55.189 1.00 70.63 389 THR B C 1
ATOM 16196 O O . THR B 1 389 ? 31.386 203.992 54.095 1.00 61.32 389 THR B O 1
ATOM 16207 N N . THR B 1 390 ? 29.944 203.463 55.743 1.00 57.00 390 THR B N 1
ATOM 16208 C CA . THR B 1 390 ? 29.386 202.337 55.008 1.00 60.30 390 THR B CA 1
ATOM 16209 C C . THR B 1 390 ? 28.805 202.825 53.685 1.00 64.57 390 THR B C 1
ATOM 16210 O O . THR B 1 390 ? 27.927 203.692 53.664 1.00 66.44 390 THR B O 1
ATOM 16221 N N . GLY B 1 391 ? 29.320 202.285 52.580 1.00 68.22 391 GLY B N 1
ATOM 16222 C CA . GLY B 1 391 ? 28.930 202.700 51.252 1.00 59.83 391 GLY B CA 1
ATOM 16223 C C . GLY B 1 391 ? 29.947 203.565 50.534 1.00 56.35 391 GLY B C 1
ATOM 16224 O O . GLY B 1 391 ? 29.849 203.725 49.312 1.00 62.83 391 GLY B O 1
ATOM 16228 N N . ASP B 1 392 ? 30.908 204.131 51.259 1.00 63.09 392 ASP B N 1
ATOM 16229 C CA . ASP B 1 392 ? 31.939 204.947 50.635 1.00 65.93 392 ASP B CA 1
ATOM 16230 C C . ASP B 1 392 ? 32.829 204.097 49.734 1.00 58.67 392 ASP B C 1
ATOM 16231 O O . ASP B 1 392 ? 32.990 202.891 49.938 1.00 64.36 392 ASP B O 1
ATOM 16240 N N . THR B 1 393 ? 33.408 204.741 48.726 1.00 63.27 393 THR B N 1
ATOM 16241 C CA . THR B 1 393 ? 34.273 204.083 47.757 1.00 61.28 393 THR B CA 1
ATOM 16242 C C . THR B 1 393 ? 35.703 204.570 47.939 1.00 54.84 393 THR B C 1
ATOM 16243 O O . THR B 1 393 ? 35.958 205.778 47.925 1.00 63.27 393 THR B O 1
ATOM 16254 N N . LEU B 1 394 ? 36.627 203.631 48.111 1.00 60.84 394 LEU B N 1
ATOM 16255 C CA . LEU B 1 394 ? 38.052 203.926 48.191 1.00 62.68 394 LEU B CA 1
ATOM 16256 C C . LEU B 1 394 ? 38.690 203.629 46.841 1.00 65.52 394 LEU B C 1
ATOM 16257 O O . LEU B 1 394 ? 38.441 202.570 46.257 1.00 66.85 394 LEU B O 1
ATOM 16273 N N . SER B 1 395 ? 39.504 204.560 46.344 1.00 71.19 395 SER B N 1
ATOM 16274 C CA . SER B 1 395 ? 40.012 204.438 44.984 1.00 72.99 395 SER B CA 1
ATOM 16275 C C . SER B 1 395 ? 41.409 205.029 44.872 1.00 76.10 395 SER B C 1
ATOM 16276 O O . SER B 1 395 ? 41.859 205.788 45.734 1.00 85.19 395 SER B O 1
ATOM 16284 N N . ASP B 1 396 ? 42.091 204.650 43.794 1.00 84.28 396 ASP B N 1
ATOM 16285 C CA . ASP B 1 396 ? 43.336 205.297 43.414 1.00 88.20 396 ASP B CA 1
ATOM 16286 C C . ASP B 1 396 ? 43.099 206.788 43.190 1.00 95.99 396 ASP B C 1
ATOM 16287 O O . ASP B 1 396 ? 42.100 207.171 42.571 1.00 102.67 396 ASP B O 1
ATOM 16296 N N . PRO B 1 397 ? 43.984 207.654 43.687 1.00 100.55 397 PRO B N 1
ATOM 16297 C CA . PRO B 1 397 ? 43.786 209.099 43.483 1.00 98.03 397 PRO B CA 1
ATOM 16298 C C . PRO B 1 397 ? 43.761 209.522 42.022 1.00 94.75 397 PRO B C 1
ATOM 16299 O O . PRO B 1 397 ? 43.074 210.496 41.688 1.00 100.19 397 PRO B O 1
ATOM 16310 N N . ASN B 1 398 ? 44.475 208.821 41.137 1.00 95.61 398 ASN B N 1
ATOM 16311 C CA . ASN B 1 398 ? 44.584 209.270 39.751 1.00 97.88 398 ASN B CA 1
ATOM 16312 C C . ASN B 1 398 ? 43.363 208.887 38.921 1.00 95.14 398 ASN B C 1
ATOM 16313 O O . ASN B 1 398 ? 42.936 209.657 38.053 1.00 98.08 398 ASN B O 1
ATOM 16324 N N . GLN B 1 399 ? 42.794 207.710 39.160 1.00 98.84 399 GLN B N 1
ATOM 16325 C CA . GLN B 1 399 ? 41.619 207.233 38.430 1.00 97.62 399 GLN B CA 1
ATOM 16326 C C . GLN B 1 399 ? 40.493 207.063 39.445 1.00 89.29 399 GLN B C 1
ATOM 16327 O O . GLN B 1 399 ? 40.361 206.015 40.082 1.00 87.36 399 GLN B O 1
ATOM 16341 N N . GLN B 1 400 ? 39.679 208.103 39.588 1.00 89.79 400 GLN B N 1
ATOM 16342 C CA . GLN B 1 400 ? 38.688 208.181 40.650 1.00 91.45 400 GLN B CA 1
ATOM 16343 C C . GLN B 1 400 ? 37.392 207.522 40.196 1.00 93.07 400 GLN B C 1
ATOM 16344 O O . GLN B 1 400 ? 36.869 207.840 39.123 1.00 90.15 400 GLN B O 1
ATOM 16358 N N . ILE B 1 401 ? 36.879 206.602 41.012 1.00 83.56 401 ILE B N 1
ATOM 16359 C CA . ILE B 1 401 ? 35.593 205.966 40.760 1.00 77.85 401 ILE B CA 1
ATOM 16360 C C . ILE B 1 401 ? 34.743 206.055 42.019 1.00 68.84 401 ILE B C 1
ATOM 16361 O O . ILE B 1 401 ? 35.255 206.045 43.142 1.00 62.21 401 ILE B O 1
ATOM 16377 N N . VAL B 1 402 ? 33.433 206.163 41.823 1.00 73.13 402 VAL B N 1
ATOM 16378 C CA . VAL B 1 402 ? 32.457 206.054 42.900 1.00 69.56 402 VAL B CA 1
ATOM 16379 C C . VAL B 1 402 ? 31.561 204.869 42.572 1.00 70.40 402 VAL B C 1
ATOM 16380 O O . VAL B 1 402 ? 30.911 204.849 41.519 1.00 75.55 402 VAL B O 1
ATOM 16393 N N . LEU B 1 403 ? 31.530 203.882 43.467 1.00 61.59 403 LEU B N 1
ATOM 16394 C CA . LEU B 1 403 ? 30.835 202.637 43.166 1.00 64.08 403 LEU B CA 1
ATOM 16395 C C . LEU B 1 403 ? 29.334 202.759 43.394 1.00 62.49 403 LEU B C 1
ATOM 16396 O O . LEU B 1 403 ? 28.541 202.198 42.630 1.00 76.00 403 LEU B O 1
ATOM 16412 N N . GLU B 1 404 ? 28.923 203.496 44.419 1.00 53.91 404 GLU B N 1
ATOM 16413 C CA . GLU B 1 404 ? 27.509 203.671 44.705 1.00 58.90 404 GLU B CA 1
ATOM 16414 C C . GLU B 1 404 ? 26.984 204.921 44.014 1.00 66.44 404 GLU B C 1
ATOM 16415 O O . GLU B 1 404 ? 27.696 205.921 43.884 1.00 75.63 404 GLU B O 1
ATOM 16427 N N . SER B 1 405 ? 25.735 204.854 43.563 1.00 70.27 405 SER B N 1
ATOM 16428 C CA . SER B 1 405 ? 25.133 205.977 42.864 1.00 74.02 405 SER B CA 1
ATOM 16429 C C . SER B 1 405 ? 24.914 207.146 43.822 1.00 83.87 405 SER B C 1
ATOM 16430 O O . SER B 1 405 ? 24.799 206.976 45.039 1.00 75.55 405 SER B O 1
ATOM 16455 N N . THR B 1 407 ? 23.339 209.883 46.055 1.00 77.11 407 THR B N 1
ATOM 16456 C CA . THR B 1 407 ? 22.165 209.870 46.912 1.00 83.87 407 THR B CA 1
ATOM 16457 C C . THR B 1 407 ? 21.916 211.272 47.453 1.00 82.56 407 THR B C 1
ATOM 16458 O O . THR B 1 407 ? 22.853 212.055 47.641 1.00 75.33 407 THR B O 1
ATOM 16469 N N . PHE B 1 408 ? 20.645 211.593 47.676 1.00 78.02 408 PHE B N 1
ATOM 16470 C CA . PHE B 1 408 ? 20.300 212.923 48.157 1.00 69.87 408 PHE B CA 1
ATOM 16471 C C . PHE B 1 408 ? 20.923 213.148 49.533 1.00 71.36 408 PHE B C 1
ATOM 16472 O O . PHE B 1 408 ? 20.813 212.278 50.407 1.00 77.43 408 PHE B O 1
ATOM 16489 N N . PRO B 1 409 ? 21.578 214.282 49.764 1.00 73.69 409 PRO B N 1
ATOM 16490 C CA . PRO B 1 409 ? 22.186 214.532 51.077 1.00 77.19 409 PRO B CA 1
ATOM 16491 C C . PRO B 1 409 ? 21.190 214.922 52.156 1.00 79.18 409 PRO B C 1
ATOM 16492 O O . PRO B 1 409 ? 21.181 214.345 53.249 1.00 82.24 409 PRO B O 1
ATOM 16503 N N . ASP B 1 410 ? 20.356 215.916 51.856 1.00 79.62 410 ASP B N 1
ATOM 16504 C CA . ASP B 1 410 ? 19.478 216.487 52.861 1.00 85.75 410 ASP B CA 1
ATOM 16505 C C . ASP B 1 410 ? 18.396 215.501 53.298 1.00 74.21 410 ASP B C 1
ATOM 16506 O O . ASP B 1 410 ? 17.895 214.711 52.493 1.00 75.00 410 ASP B O 1
ATOM 16515 N N . PRO B 1 411 ? 18.021 215.536 54.575 1.00 59.81 411 PRO B N 1
ATOM 16516 C CA . PRO B 1 411 ? 16.974 214.640 55.072 1.00 66.50 411 PRO B CA 1
ATOM 16517 C C . PRO B 1 411 ? 15.609 214.983 54.497 1.00 64.64 411 PRO B C 1
ATOM 16518 O O . PRO B 1 411 ? 15.314 216.137 54.174 1.00 80.64 411 PRO B O 1
ATOM 16529 N N . VAL B 1 412 ? 14.773 213.955 54.362 1.00 50.49 412 VAL B N 1
ATOM 16530 C CA . VAL B 1 412 ? 13.399 214.129 53.898 1.00 44.41 412 VAL B CA 1
ATOM 16531 C C . VAL B 1 412 ? 12.367 213.873 54.988 1.00 43.14 412 VAL B C 1
ATOM 16532 O O . VAL B 1 412 ? 11.194 214.238 54.804 1.00 39.38 412 VAL B O 1
ATOM 16545 N N . ILE B 1 413 ? 12.759 213.289 56.120 1.00 51.76 413 ILE B N 1
ATOM 16546 C CA . ILE B 1 413 ? 11.865 213.018 57.240 1.00 48.06 413 ILE B CA 1
ATOM 16547 C C . ILE B 1 413 ? 12.560 213.456 58.520 1.00 50.86 413 ILE B C 1
ATOM 16548 O O . ILE B 1 413 ? 13.773 213.279 58.670 1.00 58.73 413 ILE B O 1
ATOM 16564 N N . GLU B 1 414 ? 11.792 214.020 59.449 1.00 57.12 414 GLU B N 1
ATOM 16565 C CA . GLU B 1 414 ? 12.328 214.491 60.716 1.00 58.69 414 GLU B CA 1
ATOM 16566 C C . GLU B 1 414 ? 11.493 213.937 61.859 1.00 56.00 414 GLU B C 1
ATOM 16567 O O . GLU B 1 414 ? 10.270 213.817 61.748 1.00 63.65 414 GLU B O 1
ATOM 16579 N N . VAL B 1 415 ? 12.166 213.590 62.950 1.00 63.35 415 VAL B N 1
ATOM 16580 C CA . VAL B 1 415 ? 11.518 213.136 64.172 1.00 75.17 415 VAL B CA 1
ATOM 16581 C C . VAL B 1 415 ? 12.084 213.940 65.332 1.00 79.09 415 VAL B C 1
ATOM 16582 O O . VAL B 1 415 ? 13.239 214.376 65.304 1.00 76.22 415 VAL B O 1
ATOM 16595 N N . ALA B 1 416 ? 11.256 214.159 66.348 1.00 84.35 416 ALA B N 1
ATOM 16596 C CA . ALA B 1 416 ? 11.653 214.889 67.543 1.00 74.65 416 ALA B CA 1
ATOM 16597 C C . ALA B 1 416 ? 11.834 213.899 68.683 1.00 78.37 416 ALA B C 1
ATOM 16598 O O . ALA B 1 416 ? 10.938 213.094 68.955 1.00 84.99 416 ALA B O 1
ATOM 16605 N N . ILE B 1 417 ? 12.981 213.961 69.355 1.00 81.45 417 ILE B N 1
ATOM 16606 C CA . ILE B 1 417 ? 13.259 213.103 70.500 1.00 97.15 417 ILE B CA 1
ATOM 16607 C C . ILE B 1 417 ? 13.499 214.000 71.711 1.00 100.21 417 ILE B C 1
ATOM 16608 O O . ILE B 1 417 ? 14.271 214.964 71.637 1.00 93.26 417 ILE B O 1
ATOM 16624 N N . GLU B 1 418 ? 12.718 213.758 72.766 1.00 96.84 418 GLU B N 1
ATOM 16625 C CA . GLU B 1 418 ? 12.905 214.533 74.016 1.00 105.55 418 GLU B CA 1
ATOM 16626 C C . GLU B 1 418 ? 13.234 213.563 75.138 1.00 107.42 418 GLU B C 1
ATOM 16627 O O . GLU B 1 418 ? 12.567 212.531 75.252 1.00 107.43 418 GLU B O 1
ATOM 16639 N N . PRO B 1 419 ? 14.252 213.862 75.957 1.00 110.15 419 PRO B N 1
ATOM 16640 C CA . PRO B 1 419 ? 14.680 212.948 77.000 1.00 107.89 419 PRO B CA 1
ATOM 16641 C C . PRO B 1 419 ? 13.685 212.728 78.135 1.00 104.11 419 PRO B C 1
ATOM 16642 O O . PRO B 1 419 ? 12.775 213.515 78.256 1.00 109.17 419 PRO B O 1
ATOM 16653 N N . LYS B 1 420 ? 13.845 211.633 78.867 1.00 110.09 420 LYS B N 1
ATOM 16654 C CA . LYS B 1 420 ? 12.988 211.302 80.037 1.00 119.28 420 LYS B CA 1
ATOM 16655 C C . LYS B 1 420 ? 11.531 211.121 79.645 1.00 119.17 420 LYS B C 1
ATOM 16656 O O . LYS B 1 420 ? 11.275 210.385 78.686 1.00 115.70 420 LYS B O 1
ATOM 16675 N N . THR B 1 421 ? 10.630 211.739 80.412 1.00 126.11 421 THR B N 1
ATOM 16676 C CA . THR B 1 421 ? 9.174 211.594 80.156 1.00 133.79 421 THR B CA 1
ATOM 16677 C C . THR B 1 421 ? 8.446 212.869 80.591 1.00 121.46 421 THR B C 1
ATOM 16678 O O . THR B 1 421 ? 7.253 212.981 80.246 1.00 108.31 421 THR B O 1
ATOM 16689 N N . LYS B 1 427 ? 16.768 215.666 81.942 1.00 121.23 427 LYS B N 1
ATOM 16690 C CA . LYS B 1 427 ? 18.221 215.748 81.936 1.00 130.43 427 LYS B CA 1
ATOM 16691 C C . LYS B 1 427 ? 18.839 214.456 82.456 1.00 129.20 427 LYS B C 1
ATOM 16692 O O . LYS B 1 427 ? 20.038 214.222 82.302 1.00 127.92 427 LYS B O 1
ATOM 16710 N N . LEU B 1 428 ? 18.003 213.621 83.076 1.00 124.30 428 LEU B N 1
ATOM 16711 C CA . LEU B 1 428 ? 18.472 212.337 83.585 1.00 126.03 428 LEU B CA 1
ATOM 16712 C C . LEU B 1 428 ? 18.904 211.416 82.451 1.00 132.56 428 LEU B C 1
ATOM 16713 O O . LEU B 1 428 ? 19.762 210.548 82.646 1.00 128.72 428 LEU B O 1
ATOM 16729 N N . SER B 1 429 ? 18.304 211.570 81.270 1.00 132.71 429 SER B N 1
ATOM 16730 C CA . SER B 1 429 ? 18.630 210.775 80.090 1.00 122.32 429 SER B CA 1
ATOM 16731 C C . SER B 1 429 ? 19.339 211.581 79.000 1.00 120.01 429 SER B C 1
ATOM 16732 O O . SER B 1 429 ? 19.148 211.332 77.808 1.00 128.90 429 SER B O 1
ATOM 16740 N N . LEU B 1 430 ? 20.158 212.560 79.383 1.00 112.71 430 LEU B N 1
ATOM 16741 C CA . LEU B 1 430 ? 20.995 213.281 78.426 1.00 123.13 430 LEU B CA 1
ATOM 16742 C C . LEU B 1 430 ? 22.279 212.527 78.137 1.00 125.34 430 LEU B C 1
ATOM 16743 O O . LEU B 1 430 ? 23.171 213.063 77.468 1.00 119.11 430 LEU B O 1
ATOM 16759 N N . SER B 1 431 ? 22.385 211.299 78.654 1.00 126.17 431 SER B N 1
ATOM 16760 C CA . SER B 1 431 ? 23.532 210.433 78.404 1.00 136.49 431 SER B CA 1
ATOM 16761 C C . SER B 1 431 ? 23.844 210.312 76.921 1.00 130.96 431 SER B C 1
ATOM 16762 O O . SER B 1 431 ? 25.005 210.122 76.545 1.00 135.15 431 SER B O 1
ATOM 16770 N N . ILE B 1 432 ? 22.829 210.425 76.068 1.00 129.13 432 ILE B N 1
ATOM 16771 C CA . ILE B 1 432 ? 22.992 210.286 74.628 1.00 130.52 432 ILE B CA 1
ATOM 16772 C C . ILE B 1 432 ? 23.818 211.431 74.062 1.00 127.85 432 ILE B C 1
ATOM 16773 O O . ILE B 1 432 ? 23.331 212.558 73.924 1.00 113.41 432 ILE B O 1
ATOM 16789 N N . GLN B 1 433 ? 25.086 211.162 73.766 1.00 132.75 433 GLN B N 1
ATOM 16790 C CA . GLN B 1 433 ? 25.865 212.123 73.002 1.00 137.81 433 GLN B CA 1
ATOM 16791 C C . GLN B 1 433 ? 25.716 211.828 71.521 1.00 127.72 433 GLN B C 1
ATOM 16792 O O . GLN B 1 433 ? 25.449 212.734 70.724 1.00 124.50 433 GLN B O 1
ATOM 16806 N N . LYS B 1 434 ? 25.849 210.548 71.163 1.00 119.62 434 LYS B N 1
ATOM 16807 C CA . LYS B 1 434 ? 25.669 210.066 69.797 1.00 120.63 434 LYS B CA 1
ATOM 16808 C C . LYS B 1 434 ? 26.380 210.969 68.796 1.00 124.16 434 LYS B C 1
ATOM 16809 O O . LYS B 1 434 ? 25.866 211.282 67.721 1.00 104.36 434 LYS B O 1
ATOM 16828 N N . LEU B 1 435 ? 27.574 211.417 69.186 1.00 130.38 435 LEU B N 1
ATOM 16829 C CA . LEU B 1 435 ? 28.470 212.070 68.249 1.00 125.03 435 LEU B CA 1
ATOM 16830 C C . LEU B 1 435 ? 29.046 211.050 67.295 1.00 128.98 435 LEU B C 1
ATOM 16831 O O . LEU B 1 435 ? 29.741 211.432 66.344 1.00 132.76 435 LEU B O 1
ATOM 16847 N N . ALA B 1 436 ? 28.814 209.762 67.581 1.00 126.02 436 ALA B N 1
ATOM 16848 C CA . ALA B 1 436 ? 29.213 208.695 66.684 1.00 117.25 436 ALA B CA 1
ATOM 16849 C C . ALA B 1 436 ? 28.896 209.122 65.272 1.00 125.50 436 ALA B C 1
ATOM 16850 O O . ALA B 1 436 ? 27.831 209.691 65.011 1.00 124.68 436 ALA B O 1
ATOM 16857 N N . GLU B 1 437 ? 29.834 208.841 64.364 1.00 130.89 437 GLU B N 1
ATOM 16858 C CA . GLU B 1 437 ? 29.702 209.307 62.993 1.00 128.33 437 GLU B CA 1
ATOM 16859 C C . GLU B 1 437 ? 28.327 208.969 62.471 1.00 124.68 437 GLU B C 1
ATOM 16860 O O . GLU B 1 437 ? 27.748 209.741 61.699 1.00 111.55 437 GLU B O 1
ATOM 16872 N N . GLU B 1 438 ? 27.770 207.856 62.947 1.00 139.36 438 GLU B N 1
ATOM 16873 C CA . GLU B 1 438 ? 26.496 207.360 62.480 1.00 136.36 438 GLU B CA 1
ATOM 16874 C C . GLU B 1 438 ? 26.656 207.298 60.978 1.00 131.43 438 GLU B C 1
ATOM 16875 O O . GLU B 1 438 ? 27.561 206.624 60.475 1.00 127.53 438 GLU B O 1
ATOM 16887 N N . ASP B 1 439 ? 25.813 208.000 60.253 1.00 113.46 439 ASP B N 1
ATOM 16888 C CA . ASP B 1 439 ? 25.974 208.104 58.816 1.00 110.46 439 ASP B CA 1
ATOM 16889 C C . ASP B 1 439 ? 25.894 209.578 58.466 1.00 103.71 439 ASP B C 1
ATOM 16890 O O . ASP B 1 439 ? 25.406 210.379 59.271 1.00 104.32 439 ASP B O 1
ATOM 16899 N N . PRO B 1 440 ? 26.400 209.987 57.303 1.00 106.94 440 PRO B N 1
ATOM 16900 C CA . PRO B 1 440 ? 26.132 211.359 56.862 1.00 104.62 440 PRO B CA 1
ATOM 16901 C C . PRO B 1 440 ? 24.652 211.555 56.591 1.00 96.35 440 PRO B C 1
ATOM 16902 O O . PRO B 1 440 ? 24.197 212.699 56.477 1.00 93.53 440 PRO B O 1
ATOM 16913 N N . THR B 1 441 ? 23.894 210.454 56.582 1.00 99.21 441 THR B N 1
ATOM 16914 C CA . THR B 1 441 ? 22.472 210.468 56.294 1.00 90.27 441 THR B CA 1
ATOM 16915 C C . THR B 1 441 ? 21.694 211.117 57.430 1.00 88.87 441 THR B C 1
ATOM 16916 O O . THR B 1 441 ? 20.620 211.693 57.206 1.00 94.29 441 THR B O 1
ATOM 16927 N N . PHE B 1 442 ? 22.212 211.032 58.658 1.00 84.07 442 PHE B N 1
ATOM 16928 C CA . PHE B 1 442 ? 21.529 211.610 59.797 1.00 85.58 442 PHE B CA 1
ATOM 16929 C C . PHE B 1 442 ? 22.112 212.988 60.078 1.00 87.93 442 PHE B C 1
ATOM 16930 O O . PHE B 1 442 ? 23.334 213.163 60.183 1.00 93.23 442 PHE B O 1
ATOM 16947 N N . LYS B 1 443 ? 21.222 213.963 60.203 1.00 84.93 443 LYS B N 1
ATOM 16948 C CA . LYS B 1 443 ? 21.572 215.345 60.471 1.00 85.82 443 LYS B CA 1
ATOM 16949 C C . LYS B 1 443 ? 20.842 215.733 61.740 1.00 77.26 443 LYS B C 1
ATOM 16950 O O . LYS B 1 443 ? 19.648 215.430 61.884 1.00 77.76 443 LYS B O 1
ATOM 16969 N N . VAL B 1 444 ? 21.535 216.400 62.659 1.00 97.46 444 VAL B N 1
ATOM 16970 C CA . VAL B 1 444 ? 20.941 216.789 63.929 1.00 106.48 444 VAL B CA 1
ATOM 16971 C C . VAL B 1 444 ? 20.918 218.305 64.013 1.00 105.33 444 VAL B C 1
ATOM 16972 O O . VAL B 1 444 ? 21.931 218.967 63.771 1.00 112.15 444 VAL B O 1
ATOM 16985 N N . HIS B 1 445 ? 19.737 218.839 64.326 1.00 101.69 445 HIS B N 1
ATOM 16986 C CA . HIS B 1 445 ? 19.549 220.303 64.414 1.00 110.82 445 HIS B CA 1
ATOM 16987 C C . HIS B 1 445 ? 18.683 220.572 65.637 1.00 114.81 445 HIS B C 1
ATOM 16988 O O . HIS B 1 445 ? 18.051 219.619 66.108 1.00 109.97 445 HIS B O 1
ATOM 17002 N N . LEU B 1 446 ? 18.677 221.807 66.138 1.00 131.06 446 LEU B N 1
ATOM 17003 C CA . LEU B 1 446 ? 17.960 222.113 67.405 1.00 131.64 446 LEU B CA 1
ATOM 17004 C C . LEU B 1 446 ? 16.860 223.148 67.165 1.00 126.72 446 LEU B C 1
ATOM 17005 O O . LEU B 1 446 ? 17.161 224.196 66.585 1.00 121.67 446 LEU B O 1
ATOM 17021 N N . ASP B 1 447 ? 15.633 222.849 67.588 1.00 131.65 447 ASP B N 1
ATOM 17022 C CA . ASP B 1 447 ? 14.539 223.851 67.508 1.00 137.64 447 ASP B CA 1
ATOM 17023 C C . ASP B 1 447 ? 14.505 224.575 68.853 1.00 141.04 447 ASP B C 1
ATOM 17024 O O . ASP B 1 447 ? 13.657 225.478 68.978 1.00 136.55 447 ASP B O 1
ATOM 17033 N N . SER B 1 448 ? 15.310 224.127 69.828 1.00 138.39 448 SER B N 1
ATOM 17034 C CA . SER B 1 448 ? 15.453 224.798 71.153 1.00 141.26 448 SER B CA 1
ATOM 17035 C C . SER B 1 448 ? 14.279 224.540 72.099 1.00 142.07 448 SER B C 1
ATOM 17036 O O . SER B 1 448 ? 14.267 225.146 73.186 1.00 142.91 448 SER B O 1
ATOM 17044 N N . GLU B 1 449 ? 13.350 223.656 71.754 1.00 136.32 449 GLU B N 1
ATOM 17045 C CA . GLU B 1 449 ? 12.283 223.388 72.750 1.00 136.54 449 GLU B CA 1
ATOM 17046 C C . GLU B 1 449 ? 12.783 222.256 73.636 1.00 142.89 449 GLU B C 1
ATOM 17047 O O . GLU B 1 449 ? 12.757 221.115 73.173 1.00 150.22 449 GLU B O 1
ATOM 17059 N N . THR B 1 450 ? 13.185 222.561 74.870 1.00 147.04 450 THR B N 1
ATOM 17060 C CA . THR B 1 450 ? 13.789 221.532 75.758 1.00 151.92 450 THR B CA 1
ATOM 17061 C C . THR B 1 450 ? 14.974 220.912 75.015 1.00 150.61 450 THR B C 1
ATOM 17062 O O . THR B 1 450 ? 15.148 219.680 75.110 1.00 153.41 450 THR B O 1
ATOM 17073 N N . GLY B 1 451 ? 15.783 221.727 74.330 1.00 138.78 451 GLY B N 1
ATOM 17074 C CA . GLY B 1 451 ? 16.865 221.188 73.484 1.00 127.54 451 GLY B CA 1
ATOM 17075 C C . GLY B 1 451 ? 16.304 220.770 72.142 1.00 134.69 451 GLY B C 1
ATOM 17076 O O . GLY B 1 451 ? 16.864 221.216 71.131 1.00 133.47 451 GLY B O 1
ATOM 17080 N N . GLN B 1 452 ? 15.228 219.977 72.128 1.00 135.28 452 GLN B N 1
ATOM 17081 C CA . GLN B 1 452 ? 14.561 219.559 70.870 1.00 127.55 452 GLN B CA 1
ATOM 17082 C C . GLN B 1 452 ? 15.548 218.971 69.874 1.00 120.59 452 GLN B C 1
ATOM 17083 O O . GLN B 1 452 ? 15.741 219.579 68.818 1.00 117.84 452 GLN B O 1
ATOM 17097 N N . THR B 1 453 ? 16.215 217.890 70.250 1.00 112.55 453 THR B N 1
ATOM 17098 C CA . THR B 1 453 ? 17.075 217.226 69.250 1.00 110.85 453 THR B CA 1
ATOM 17099 C C . THR B 1 453 ? 16.154 216.778 68.125 1.00 98.63 453 THR B C 1
ATOM 17100 O O . THR B 1 453 ? 15.271 215.952 68.384 1.00 92.05 453 THR B O 1
ATOM 17111 N N . VAL B 1 454 ? 16.336 217.357 66.946 1.00 90.75 454 VAL B N 1
ATOM 17112 C CA . VAL B 1 454 ? 15.519 216.936 65.784 1.00 92.82 454 VAL B CA 1
ATOM 17113 C C . VAL B 1 454 ? 16.493 216.206 64.880 1.00 89.65 454 VAL B C 1
ATOM 17114 O O . VAL B 1 454 ? 17.503 216.800 64.507 1.00 91.28 454 VAL B O 1
ATOM 17127 N N . ILE B 1 455 ? 16.201 214.949 64.594 1.00 87.28 455 ILE B N 1
ATOM 17128 C CA . ILE B 1 455 ? 17.088 214.125 63.790 1.00 79.27 455 ILE B CA 1
ATOM 17129 C C . ILE B 1 455 ? 16.483 214.009 62.403 1.00 69.14 455 ILE B C 1
ATOM 17130 O O . ILE B 1 455 ? 15.293 213.706 62.256 1.00 63.65 455 ILE B O 1
ATOM 17146 N N . GLY B 1 456 ? 17.297 214.277 61.389 1.00 70.35 456 GLY B N 1
ATOM 17147 C CA . GLY B 1 456 ? 16.881 214.156 60.003 1.00 69.31 456 GLY B CA 1
ATOM 17148 C C . GLY B 1 456 ? 17.362 212.835 59.429 1.00 63.85 456 GLY B C 1
ATOM 17149 O O . GLY B 1 456 ? 18.463 212.376 59.732 1.00 64.29 456 GLY B O 1
ATOM 17153 N N . GLY B 1 457 ? 16.518 212.232 58.600 1.00 51.59 457 GLY B N 1
ATOM 17154 C CA . GLY B 1 457 ? 16.801 210.930 58.039 1.00 59.53 457 GLY B CA 1
ATOM 17155 C C . GLY B 1 457 ? 16.352 210.852 56.596 1.00 54.53 457 GLY B C 1
ATOM 17156 O O . GLY B 1 457 ? 15.771 211.794 56.051 1.00 54.07 457 GLY B O 1
ATOM 17170 N N . GLY B 1 459 ? 14.290 208.400 55.582 1.00 52.40 459 GLY B N 1
ATOM 17171 C CA . GLY B 1 459 ? 12.990 207.755 55.541 1.00 51.10 459 GLY B CA 1
ATOM 17172 C C . GLY B 1 459 ? 12.543 207.404 56.943 1.00 51.17 459 GLY B C 1
ATOM 17173 O O . GLY B 1 459 ? 13.302 207.517 57.912 1.00 62.77 459 GLY B O 1
ATOM 17177 N N . GLU B 1 460 ? 11.285 206.967 57.037 1.00 55.46 460 GLU B N 1
ATOM 17178 C CA . GLU B 1 460 ? 10.709 206.638 58.338 1.00 64.23 460 GLU B CA 1
ATOM 17179 C C . GLU B 1 460 ? 11.356 205.393 58.947 1.00 58.58 460 GLU B C 1
ATOM 17180 O O . GLU B 1 460 ? 11.577 205.338 60.161 1.00 56.69 460 GLU B O 1
ATOM 17192 N N . LEU B 1 461 ? 11.673 204.386 58.126 1.00 68.94 461 LEU B N 1
ATOM 17193 C CA . LEU B 1 461 ? 12.322 203.185 58.651 1.00 65.96 461 LEU B CA 1
ATOM 17194 C C . LEU B 1 461 ? 13.758 203.484 59.049 1.00 61.68 461 LEU B C 1
ATOM 17195 O O . LEU B 1 461 ? 14.276 202.928 60.024 1.00 73.38 461 LEU B O 1
ATOM 17211 N N . HIS B 1 462 ? 14.405 204.366 58.289 1.00 66.44 462 HIS B N 1
ATOM 17212 C CA . HIS B 1 462 ? 15.769 204.794 58.565 1.00 67.06 462 HIS B CA 1
ATOM 17213 C C . HIS B 1 462 ? 15.909 205.336 59.978 1.00 65.27 462 HIS B C 1
ATOM 17214 O O . HIS B 1 462 ? 16.817 204.950 60.724 1.00 63.83 462 HIS B O 1
ATOM 17228 N N . LEU B 1 463 ? 15.008 206.237 60.359 1.00 71.60 463 LEU B N 1
ATOM 17229 C CA . LEU B 1 463 ? 15.046 206.816 61.693 1.00 69.62 463 LEU B CA 1
ATOM 17230 C C . LEU B 1 463 ? 14.739 205.769 62.757 1.00 70.86 463 LEU B C 1
ATOM 17231 O O . LEU B 1 463 ? 15.351 205.772 63.833 1.00 75.16 463 LEU B O 1
ATOM 17247 N N . ASP B 1 464 ? 13.791 204.869 62.473 1.00 65.91 464 ASP B N 1
ATOM 17248 C CA . ASP B 1 464 ? 13.424 203.830 63.428 1.00 73.19 464 ASP B CA 1
ATOM 17249 C C . ASP B 1 464 ? 14.589 202.901 63.719 1.00 86.33 464 ASP B C 1
ATOM 17250 O O . ASP B 1 464 ? 14.711 202.398 64.843 1.00 85.30 464 ASP B O 1
ATOM 17259 N N . ILE B 1 465 ? 15.446 202.672 62.727 1.00 86.16 465 ILE B N 1
ATOM 17260 C CA . ILE B 1 465 ? 16.623 201.849 62.942 1.00 79.03 465 ILE B CA 1
ATOM 17261 C C . ILE B 1 465 ? 17.583 202.545 63.894 1.00 80.77 465 ILE B C 1
ATOM 17262 O O . ILE B 1 465 ? 18.124 201.923 64.817 1.00 95.23 465 ILE B O 1
ATOM 17278 N N . LEU B 1 466 ? 17.800 203.846 63.678 1.00 83.80 466 LEU B N 1
ATOM 17279 C CA . LEU B 1 466 ? 18.704 204.621 64.514 1.00 84.09 466 LEU B CA 1
ATOM 17280 C C . LEU B 1 466 ? 18.190 204.717 65.943 1.00 92.01 466 LEU B C 1
ATOM 17281 O O . LEU B 1 466 ? 18.973 204.643 66.901 1.00 103.91 466 LEU B O 1
ATOM 17297 N N . VAL B 1 467 ? 16.872 204.859 66.104 1.00 89.37 467 VAL B N 1
ATOM 17298 C CA . VAL B 1 467 ? 16.287 204.994 67.432 1.00 94.00 467 VAL B CA 1
ATOM 17299 C C . VAL B 1 467 ? 16.500 203.725 68.248 1.00 98.58 467 VAL B C 1
ATOM 17300 O O . VAL B 1 467 ? 16.705 203.781 69.467 1.00 106.86 467 VAL B O 1
ATOM 17313 N N . ASP B 1 468 ? 16.458 202.562 67.589 1.00 98.40 468 ASP B N 1
ATOM 17314 C CA . ASP B 1 468 ? 16.726 201.305 68.276 1.00 103.39 468 ASP B CA 1
ATOM 17315 C C . ASP B 1 468 ? 18.160 201.270 68.784 1.00 106.12 468 ASP B C 1
ATOM 17316 O O . ASP B 1 468 ? 18.431 200.758 69.880 1.00 111.43 468 ASP B O 1
ATOM 17325 N N . ARG B 1 469 ? 19.096 201.804 67.992 1.00 92.90 469 ARG B N 1
ATOM 17326 C CA . ARG B 1 469 ? 20.485 201.894 68.430 1.00 97.52 469 ARG B CA 1
ATOM 17327 C C . ARG B 1 469 ? 20.623 202.753 69.679 1.00 103.50 469 ARG B C 1
ATOM 17328 O O . ARG B 1 469 ? 21.294 202.364 70.643 1.00 111.93 469 ARG B O 1
ATOM 17359 N N . ARG B 1 471 ? 18.536 203.085 71.872 1.00 104.80 471 ARG B N 1
ATOM 17360 C CA . ARG B 1 471 ? 17.743 202.469 72.934 1.00 112.31 471 ARG B CA 1
ATOM 17361 C C . ARG B 1 471 ? 18.199 201.071 73.330 1.00 119.09 471 ARG B C 1
ATOM 17362 O O . ARG B 1 471 ? 17.827 200.612 74.417 1.00 115.12 471 ARG B O 1
ATOM 17383 N N . ARG B 1 472 ? 18.975 200.378 72.491 1.00 120.02 472 ARG B N 1
ATOM 17384 C CA . ARG B 1 472 ? 19.493 199.051 72.817 1.00 117.45 472 ARG B CA 1
ATOM 17385 C C . ARG B 1 472 ? 20.985 199.059 73.086 1.00 116.30 472 ARG B C 1
ATOM 17386 O O . ARG B 1 472 ? 21.437 198.384 74.015 1.00 122.18 472 ARG B O 1
ATOM 17407 N N . GLU B 1 473 ? 21.746 199.850 72.334 1.00 112.39 473 GLU B N 1
ATOM 17408 C CA . GLU B 1 473 ? 23.181 200.019 72.505 1.00 113.12 473 GLU B CA 1
ATOM 17409 C C . GLU B 1 473 ? 23.502 201.142 73.484 1.00 118.18 473 GLU B C 1
ATOM 17410 O O . GLU B 1 473 ? 24.637 201.219 73.979 1.00 121.59 473 GLU B O 1
ATOM 17422 N N . PHE B 1 474 ? 22.516 201.996 73.779 1.00 115.42 474 PHE B N 1
ATOM 17423 C CA . PHE B 1 474 ? 22.677 203.097 74.724 1.00 117.35 474 PHE B CA 1
ATOM 17424 C C . PHE B 1 474 ? 21.553 203.209 75.745 1.00 123.84 474 PHE B C 1
ATOM 17425 O O . PHE B 1 474 ? 21.715 203.956 76.719 1.00 118.71 474 PHE B O 1
ATOM 17442 N N . LYS B 1 475 ? 20.421 202.522 75.550 1.00 126.04 475 LYS B N 1
ATOM 17443 C CA . LYS B 1 475 ? 19.346 202.369 76.539 1.00 127.21 475 LYS B CA 1
ATOM 17444 C C . LYS B 1 475 ? 18.869 203.711 77.102 1.00 132.10 475 LYS B C 1
ATOM 17445 O O . LYS B 1 475 ? 18.928 203.976 78.305 1.00 129.27 475 LYS B O 1
ATOM 17464 N N . VAL B 1 476 ? 18.362 204.548 76.211 1.00 127.87 476 VAL B N 1
ATOM 17465 C CA . VAL B 1 476 ? 17.797 205.842 76.577 1.00 124.94 476 VAL B CA 1
ATOM 17466 C C . VAL B 1 476 ? 16.313 205.694 76.897 1.00 129.47 476 VAL B C 1
ATOM 17467 O O . VAL B 1 476 ? 15.622 204.797 76.398 1.00 119.60 476 VAL B O 1
ATOM 17480 N N . GLU B 1 477 ? 15.828 206.578 77.768 1.00 135.84 477 GLU B N 1
ATOM 17481 C CA . GLU B 1 477 ? 14.416 206.678 78.117 1.00 133.48 477 GLU B CA 1
ATOM 17482 C C . GLU B 1 477 ? 13.935 208.004 77.544 1.00 126.39 477 GLU B C 1
ATOM 17483 O O . GLU B 1 477 ? 14.249 209.068 78.088 1.00 125.54 477 GLU B O 1
ATOM 17495 N N . ALA B 1 478 ? 13.190 207.946 76.442 1.00 129.49 478 ALA B N 1
ATOM 17496 C CA . ALA B 1 478 ? 12.863 209.164 75.715 1.00 115.03 478 ALA B CA 1
ATOM 17497 C C . ALA B 1 478 ? 11.480 209.064 75.094 1.00 114.55 478 ALA B C 1
ATOM 17498 O O . ALA B 1 478 ? 10.978 207.971 74.815 1.00 109.85 478 ALA B O 1
ATOM 17505 N N . ASN B 1 479 ? 10.871 210.229 74.893 1.00 115.92 479 ASN B N 1
ATOM 17506 C CA . ASN B 1 479 ? 9.623 210.355 74.153 1.00 118.88 479 ASN B CA 1
ATOM 17507 C C . ASN B 1 479 ? 9.949 210.572 72.681 1.00 109.39 479 ASN B C 1
ATOM 17508 O O . ASN B 1 479 ? 10.604 211.559 72.326 1.00 90.60 479 ASN B O 1
ATOM 17519 N N . VAL B 1 480 ? 9.496 209.663 71.830 1.00 105.12 480 VAL B N 1
ATOM 17520 C CA . VAL B 1 480 ? 9.745 209.763 70.399 1.00 101.69 480 VAL B CA 1
ATOM 17521 C C . VAL B 1 480 ? 8.559 210.457 69.744 1.00 90.39 480 VAL B C 1
ATOM 17522 O O . VAL B 1 480 ? 7.401 210.079 69.964 1.00 87.73 480 VAL B O 1
ATOM 17535 N N . GLY B 1 481 ? 8.845 211.481 68.944 1.00 73.53 481 GLY B N 1
ATOM 17536 C CA . GLY B 1 481 ? 7.796 212.203 68.262 1.00 83.97 481 GLY B CA 1
ATOM 17537 C C . GLY B 1 481 ? 7.280 211.469 67.042 1.00 84.58 481 GLY B C 1
ATOM 17538 O O . GLY B 1 481 ? 7.783 210.415 66.652 1.00 87.03 481 GLY B O 1
ATOM 17542 N N . LYS B 1 482 ? 6.240 212.043 66.440 1.00 83.22 482 LYS B N 1
ATOM 17543 C CA . LYS B 1 482 ? 5.767 211.453 65.195 1.00 82.41 482 LYS B CA 1
ATOM 17544 C C . LYS B 1 482 ? 6.566 212.011 64.022 1.00 78.79 482 LYS B C 1
ATOM 17545 O O . LYS B 1 482 ? 6.904 213.199 64.014 1.00 69.83 482 LYS B O 1
ATOM 17564 N N . PRO B 1 483 ? 6.903 211.172 63.042 1.00 83.25 483 PRO B N 1
ATOM 17565 C CA . PRO B 1 483 ? 7.749 211.639 61.939 1.00 72.13 483 PRO B CA 1
ATOM 17566 C C . PRO B 1 483 ? 7.074 212.757 61.156 1.00 72.25 483 PRO B C 1
ATOM 17567 O O . PRO B 1 483 ? 5.884 212.695 60.842 1.00 77.15 483 PRO B O 1
ATOM 17578 N N . GLN B 1 484 ? 7.852 213.793 60.855 1.00 64.00 484 GLN B N 1
ATOM 17579 C CA . GLN B 1 484 ? 7.376 214.979 60.158 1.00 64.92 484 GLN B CA 1
ATOM 17580 C C . GLN B 1 484 ? 8.119 215.126 58.839 1.00 62.31 484 GLN B C 1
ATOM 17581 O O . GLN B 1 484 ? 9.341 214.961 58.783 1.00 61.05 484 GLN B O 1
ATOM 17595 N N . VAL B 1 485 ? 7.375 215.428 57.775 1.00 59.89 485 VAL B N 1
ATOM 17596 C CA . VAL B 1 485 ? 7.989 215.591 56.465 1.00 50.90 485 VAL B CA 1
ATOM 17597 C C . VAL B 1 485 ? 8.803 216.879 56.440 1.00 47.90 485 VAL B C 1
ATOM 17598 O O . VAL B 1 485 ? 8.377 217.919 56.961 1.00 40.79 485 VAL B O 1
ATOM 17611 N N . ALA B 1 486 ? 10.004 216.803 55.860 1.00 53.36 486 ALA B N 1
ATOM 17612 C CA . ALA B 1 486 ? 10.908 217.950 55.771 1.00 43.40 486 ALA B CA 1
ATOM 17613 C C . ALA B 1 486 ? 10.558 218.740 54.514 1.00 54.63 486 ALA B C 1
ATOM 17614 O O . ALA B 1 486 ? 11.161 218.587 53.447 1.00 51.60 486 ALA B O 1
ATOM 17621 N N . TYR B 1 487 ? 9.558 219.606 54.655 1.00 53.06 487 TYR B N 1
ATOM 17622 C CA . TYR B 1 487 ? 9.114 220.438 53.550 1.00 40.66 487 TYR B CA 1
ATOM 17623 C C . TYR B 1 487 ? 10.135 221.541 53.266 1.00 41.70 487 TYR B C 1
ATOM 17624 O O . TYR B 1 487 ? 11.053 221.802 54.050 1.00 40.61 487 TYR B O 1
ATOM 17642 N N . LYS B 1 488 ? 9.981 222.173 52.107 1.00 43.45 488 LYS B N 1
ATOM 17643 C CA . LYS B 1 488 ? 10.821 223.289 51.704 1.00 41.09 488 LYS B CA 1
ATOM 17644 C C . LYS B 1 488 ? 9.938 224.388 51.136 1.00 42.64 488 LYS B C 1
ATOM 17645 O O . LYS B 1 488 ? 8.755 224.182 50.846 1.00 43.65 488 LYS B O 1
ATOM 17664 N N . GLU B 1 489 ? 10.529 225.567 50.960 1.00 48.31 489 GLU B N 1
ATOM 17665 C CA . GLU B 1 489 ? 9.829 226.710 50.399 1.00 48.23 489 GLU B CA 1
ATOM 17666 C C . GLU B 1 489 ? 10.645 227.281 49.249 1.00 45.73 489 GLU B C 1
ATOM 17667 O O . GLU B 1 489 ? 11.865 227.111 49.182 1.00 47.76 489 GLU B O 1
ATOM 17679 N N . THR B 1 490 ? 9.956 227.962 48.340 1.00 47.26 490 THR B N 1
ATOM 17680 C CA . THR B 1 490 ? 10.616 228.655 47.240 1.00 50.12 490 THR B CA 1
ATOM 17681 C C . THR B 1 490 ? 9.707 229.779 46.765 1.00 47.89 490 THR B C 1
ATOM 17682 O O . THR B 1 490 ? 8.587 229.953 47.257 1.00 43.66 490 THR B O 1
ATOM 17693 N N . ILE B 1 491 ? 10.196 230.538 45.791 1.00 51.78 491 ILE B N 1
ATOM 17694 C CA . ILE B 1 491 ? 9.465 231.656 45.214 1.00 49.98 491 ILE B CA 1
ATOM 17695 C C . ILE B 1 491 ? 9.289 231.399 43.727 1.00 45.92 491 ILE B C 1
ATOM 17696 O O . ILE B 1 491 ? 10.090 230.700 43.099 1.00 56.87 491 ILE B O 1
ATOM 17712 N N . LYS B 1 492 ? 8.221 231.964 43.161 1.00 54.40 492 LYS B N 1
ATOM 17713 C CA . LYS B 1 492 ? 7.897 231.738 41.761 1.00 59.73 492 LYS B CA 1
ATOM 17714 C C . LYS B 1 492 ? 7.978 232.975 40.880 1.00 44.76 492 LYS B C 1
ATOM 17715 O O . LYS B 1 492 ? 7.868 232.838 39.657 1.00 58.07 492 LYS B O 1
ATOM 17734 N N . ARG B 1 493 ? 8.162 234.167 41.442 1.00 46.33 493 ARG B N 1
ATOM 17735 C CA . ARG B 1 493 ? 8.156 235.384 40.641 1.00 56.02 493 ARG B CA 1
ATOM 17736 C C . ARG B 1 493 ? 9.296 236.296 41.078 1.00 51.95 493 ARG B C 1
ATOM 17737 O O . ARG B 1 493 ? 9.838 236.175 42.179 1.00 45.08 493 ARG B O 1
ATOM 17758 N N . LEU B 1 494 ? 9.654 237.212 40.183 1.00 46.11 494 LEU B N 1
ATOM 17759 C CA . LEU B 1 494 ? 10.694 238.198 40.439 1.00 45.80 494 LEU B CA 1
ATOM 17760 C C . LEU B 1 494 ? 10.090 239.434 41.091 1.00 47.92 494 LEU B C 1
ATOM 17761 O O . LEU B 1 494 ? 9.098 239.983 40.598 1.00 51.61 494 LEU B O 1
ATOM 17777 N N . VAL B 1 495 ? 10.676 239.856 42.209 1.00 45.95 495 VAL B N 1
ATOM 17778 C CA . VAL B 1 495 ? 10.276 241.073 42.903 1.00 46.22 495 VAL B CA 1
ATOM 17779 C C . VAL B 1 495 ? 11.458 242.038 42.885 1.00 46.58 495 VAL B C 1
ATOM 17780 O O . VAL B 1 495 ? 12.604 241.632 43.115 1.00 46.19 495 VAL B O 1
ATOM 17793 N N . GLN B 1 496 ? 11.182 243.301 42.559 1.00 51.76 496 GLN B N 1
ATOM 17794 C CA . GLN B 1 496 ? 12.208 244.300 42.286 1.00 48.05 496 GLN B CA 1
ATOM 17795 C C . GLN B 1 496 ? 12.073 245.489 43.230 1.00 47.37 496 GLN B C 1
ATOM 17796 O O . GLN B 1 496 ? 10.976 245.814 43.693 1.00 47.49 496 GLN B O 1
ATOM 17810 N N . ASN B 1 497 ? 13.205 246.144 43.493 1.00 47.49 497 ASN B N 1
ATOM 17811 C CA . ASN B 1 497 ? 13.267 247.327 44.354 1.00 48.30 497 ASN B CA 1
ATOM 17812 C C . ASN B 1 497 ? 12.638 247.067 45.720 1.00 54.28 497 ASN B C 1
ATOM 17813 O O . ASN B 1 497 ? 11.858 247.868 46.239 1.00 64.13 497 ASN B O 1
ATOM 17824 N N . VAL B 1 498 ? 12.985 245.928 46.306 1.00 51.45 498 VAL B N 1
ATOM 17825 C CA . VAL B 1 498 ? 12.619 245.640 47.686 1.00 46.96 498 VAL B CA 1
ATOM 17826 C C . VAL B 1 498 ? 13.697 246.234 48.578 1.00 47.04 498 VAL B C 1
ATOM 17827 O O . VAL B 1 498 ? 14.866 245.841 48.501 1.00 46.86 498 VAL B O 1
ATOM 17840 N N . GLU B 1 499 ? 13.315 247.195 49.407 1.00 50.81 499 GLU B N 1
ATOM 17841 C CA . GLU B 1 499 ? 14.263 247.882 50.265 1.00 51.56 499 GLU B CA 1
ATOM 17842 C C . GLU B 1 499 ? 13.905 247.646 51.723 1.00 50.21 499 GLU B C 1
ATOM 17843 O O . GLU B 1 499 ? 12.734 247.478 52.079 1.00 50.24 499 GLU B O 1
ATOM 17855 N N . TYR B 1 500 ? 14.932 247.616 52.564 1.00 47.81 500 TYR B N 1
ATOM 17856 C CA . TYR B 1 500 ? 14.745 247.578 54.003 1.00 57.53 500 TYR B CA 1
ATOM 17857 C C . TYR B 1 500 ? 15.806 248.465 54.629 1.00 63.50 500 TYR B C 1
ATOM 17858 O O . TYR B 1 500 ? 16.967 248.446 54.210 1.00 58.44 500 TYR B O 1
ATOM 17876 N N . THR B 1 501 ? 15.404 249.240 55.630 1.00 67.66 501 THR B N 1
ATOM 17877 C CA . THR B 1 501 ? 16.307 250.137 56.336 1.00 66.46 501 THR B CA 1
ATOM 17878 C C . THR B 1 501 ? 16.292 249.762 57.808 1.00 75.68 501 THR B C 1
ATOM 17879 O O . THR B 1 501 ? 15.229 249.743 58.439 1.00 77.12 501 THR B O 1
ATOM 17890 N N . HIS B 1 502 ? 17.466 249.464 58.349 1.00 71.69 502 HIS B N 1
ATOM 17891 C CA . HIS B 1 502 ? 17.619 249.123 59.755 1.00 70.72 502 HIS B CA 1
ATOM 17892 C C . HIS B 1 502 ? 18.165 250.347 60.478 1.00 83.59 502 HIS B C 1
ATOM 17893 O O . HIS B 1 502 ? 19.305 250.757 60.241 1.00 80.54 502 HIS B O 1
ATOM 17907 N N . LYS B 1 503 ? 17.348 250.938 61.351 1.00 96.46 503 LYS B N 1
ATOM 17908 C CA . LYS B 1 503 ? 17.751 252.107 62.139 1.00 89.07 503 LYS B CA 1
ATOM 17909 C C . LYS B 1 503 ? 17.283 251.892 63.576 1.00 101.23 503 LYS B C 1
ATOM 17910 O O . LYS B 1 503 ? 16.188 252.317 63.956 1.00 110.56 503 LYS B O 1
ATOM 17929 N N . LYS B 1 504 ? 18.110 251.213 64.363 1.00 111.75 504 LYS B N 1
ATOM 17930 C CA . LYS B 1 504 ? 17.874 251.064 65.791 1.00 116.39 504 LYS B CA 1
ATOM 17931 C C . LYS B 1 504 ? 18.822 252.016 66.507 1.00 122.34 504 LYS B C 1
ATOM 17932 O O . LYS B 1 504 ? 20.045 251.857 66.429 1.00 121.59 504 LYS B O 1
ATOM 17951 N N . GLN B 1 505 ? 18.258 252.999 67.207 1.00 134.40 505 GLN B N 1
ATOM 17952 C CA . GLN B 1 505 ? 19.058 253.970 67.951 1.00 134.38 505 GLN B CA 1
ATOM 17953 C C . GLN B 1 505 ? 19.193 253.481 69.389 1.00 130.08 505 GLN B C 1
ATOM 17954 O O . GLN B 1 505 ? 18.469 253.896 70.297 1.00 132.54 505 GLN B O 1
ATOM 17968 N N . THR B 1 506 ? 20.146 252.576 69.594 1.00 130.75 506 THR B N 1
ATOM 17969 C CA . THR B 1 506 ? 20.437 252.121 70.942 1.00 133.49 506 THR B CA 1
ATOM 17970 C C . THR B 1 506 ? 21.190 253.223 71.692 1.00 140.95 506 THR B C 1
ATOM 17971 O O . THR B 1 506 ? 21.791 254.118 71.089 1.00 136.50 506 THR B O 1
ATOM 17982 N N . GLY B 1 507 ? 21.152 253.151 73.023 1.00 136.65 507 GLY B N 1
ATOM 17983 C CA . GLY B 1 507 ? 21.742 254.170 73.870 1.00 130.04 507 GLY B CA 1
ATOM 17984 C C . GLY B 1 507 ? 23.216 254.401 73.612 1.00 129.62 507 GLY B C 1
ATOM 17985 O O . GLY B 1 507 ? 23.630 255.511 73.263 1.00 120.83 507 GLY B O 1
ATOM 17989 N N . GLY B 1 508 ? 24.018 253.352 73.791 1.00 131.10 508 GLY B N 1
ATOM 17990 C CA . GLY B 1 508 ? 25.456 253.449 73.635 1.00 139.68 508 GLY B CA 1
ATOM 17991 C C . GLY B 1 508 ? 25.868 253.858 72.239 1.00 135.88 508 GLY B C 1
ATOM 17992 O O . GLY B 1 508 ? 26.597 254.837 72.055 1.00 138.59 508 GLY B O 1
ATOM 17996 N N . SER B 1 509 ? 25.407 253.108 71.243 1.00 135.81 509 SER B N 1
ATOM 17997 C CA . SER B 1 509 ? 25.688 253.414 69.852 1.00 135.02 509 SER B CA 1
ATOM 17998 C C . SER B 1 509 ? 24.481 253.037 69.013 1.00 135.90 509 SER B C 1
ATOM 17999 O O . SER B 1 509 ? 23.827 252.024 69.280 1.00 136.21 509 SER B O 1
ATOM 18007 N N . GLY B 1 510 ? 24.187 253.841 67.998 1.00 121.59 510 GLY B N 1
ATOM 18008 C CA . GLY B 1 510 ? 23.104 253.493 67.115 1.00 108.89 510 GLY B CA 1
ATOM 18009 C C . GLY B 1 510 ? 23.630 252.738 65.916 1.00 105.95 510 GLY B C 1
ATOM 18010 O O . GLY B 1 510 ? 24.829 252.717 65.649 1.00 108.17 510 GLY B O 1
ATOM 18014 N N . GLN B 1 511 ? 22.719 252.121 65.179 1.00 105.15 511 GLN B N 1
ATOM 18015 C CA . GLN B 1 511 ? 23.093 251.312 64.033 1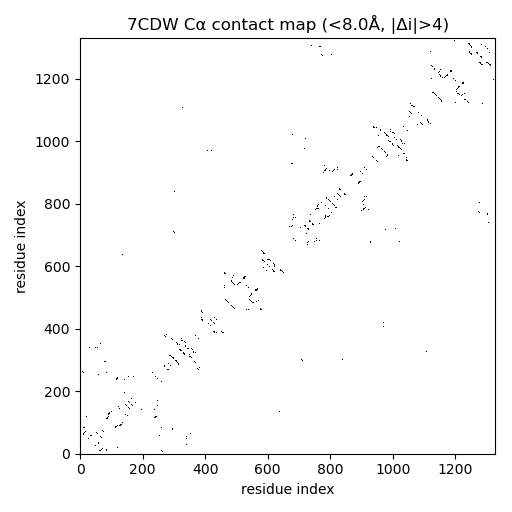.00 94.71 511 GLN B CA 1
ATOM 18016 C C . GLN B 1 511 ? 22.225 251.661 62.835 1.00 85.22 511 GLN B C 1
ATOM 18017 O O . GLN B 1 511 ? 21.037 251.967 62.975 1.00 82.97 511 GLN B O 1
ATOM 18031 N N . PHE B 1 512 ? 22.834 251.603 61.654 1.00 85.03 512 PHE B N 1
ATOM 18032 C CA . PHE B 1 512 ? 22.162 251.962 60.415 1.00 73.96 512 PHE B CA 1
ATOM 18033 C C . PHE B 1 512 ? 22.620 251.052 59.285 1.00 75.17 512 PHE B C 1
ATOM 18034 O O . PHE B 1 512 ? 23.801 250.707 59.194 1.00 71.53 512 PHE B O 1
ATOM 18051 N N . ALA B 1 513 ? 21.673 250.692 58.417 1.00 75.56 513 ALA B N 1
ATOM 18052 C CA . ALA B 1 513 ? 21.954 249.922 57.211 1.00 65.50 513 ALA B CA 1
ATOM 18053 C C . ALA B 1 513 ? 20.732 249.898 56.306 1.00 64.49 513 ALA B C 1
ATOM 18054 O O . ALA B 1 513 ? 19.644 249.493 56.730 1.00 74.44 513 ALA B O 1
ATOM 18061 N N . LYS B 1 514 ? 20.898 250.342 55.064 1.00 64.92 514 LYS B N 1
ATOM 18062 C CA . LYS B 1 514 ? 19.859 250.273 54.045 1.00 56.86 514 LYS B CA 1
ATOM 18063 C C . LYS B 1 514 ? 20.345 249.409 52.891 1.00 57.71 514 LYS B C 1
ATOM 18064 O O . LYS B 1 514 ? 21.492 249.544 52.451 1.00 53.21 514 LYS B O 1
ATOM 18083 N N . VAL B 1 515 ? 19.481 248.514 52.416 1.00 51.97 515 VAL B N 1
ATOM 18084 C CA . VAL B 1 515 ? 19.796 247.631 51.300 1.00 47.30 515 VAL B CA 1
ATOM 18085 C C . VAL B 1 515 ? 18.582 247.582 50.385 1.00 47.31 515 VAL B C 1
ATOM 18086 O O . VAL B 1 515 ? 17.441 247.511 50.855 1.00 52.55 515 VAL B O 1
ATOM 18099 N N . ILE B 1 516 ? 18.824 247.654 49.079 1.00 50.95 516 ILE B N 1
ATOM 18100 C CA . ILE B 1 516 ? 17.786 247.490 48.066 1.00 54.34 516 ILE B CA 1
ATOM 18101 C C . ILE B 1 516 ? 18.195 246.312 47.195 1.00 47.09 516 ILE B C 1
ATOM 18102 O O . ILE B 1 516 ? 19.270 246.328 46.582 1.00 54.28 516 ILE B O 1
ATOM 18118 N N . ILE B 1 517 ? 17.351 245.283 47.155 1.00 46.74 517 ILE B N 1
ATOM 18119 C CA . ILE B 1 517 ? 17.686 244.034 46.488 1.00 47.04 517 ILE B CA 1
ATOM 18120 C C . ILE B 1 517 ? 16.645 243.690 45.423 1.00 46.41 517 ILE B C 1
ATOM 18121 O O . ILE B 1 517 ? 15.559 244.268 45.357 1.00 46.61 517 ILE B O 1
ATOM 18137 N N . ASN B 1 518 ? 17.005 242.705 44.602 1.00 50.34 518 ASN B N 1
ATOM 18138 C CA . ASN B 1 518 ? 16.140 242.110 43.592 1.00 46.42 518 ASN B CA 1
ATOM 18139 C C . ASN B 1 518 ? 16.163 240.608 43.812 1.00 46.44 518 ASN B C 1
ATOM 18140 O O . ASN B 1 518 ? 17.239 240.002 43.835 1.00 60.52 518 ASN B O 1
ATOM 18151 N N . LEU B 1 519 ? 14.992 240.013 44.007 1.00 45.80 519 LEU B N 1
ATOM 18152 C CA . LEU B 1 519 ? 14.885 238.601 44.344 1.00 47.95 519 LEU B CA 1
ATOM 18153 C C . LEU B 1 519 ? 14.144 237.866 43.236 1.00 45.08 519 LEU B C 1
ATOM 18154 O O . LEU B 1 519 ? 13.035 238.259 42.862 1.00 45.28 519 LEU B O 1
ATOM 18170 N N . GLU B 1 520 ? 14.745 236.797 42.730 1.00 44.86 520 GLU B N 1
ATOM 18171 C CA . GLU B 1 520 ? 14.186 236.016 41.638 1.00 45.17 520 GLU B CA 1
ATOM 18172 C C . GLU B 1 520 ? 14.373 234.542 41.957 1.00 44.46 520 GLU B C 1
ATOM 18173 O O . GLU B 1 520 ? 15.277 234.176 42.715 1.00 44.22 520 GLU B O 1
ATOM 18185 N N . PRO B 1 521 ? 13.532 233.671 41.399 1.00 44.98 521 PRO B N 1
ATOM 18186 C CA . PRO B 1 521 ? 13.790 232.232 41.530 1.00 48.95 521 PRO B CA 1
ATOM 18187 C C . PRO B 1 521 ? 15.003 231.828 40.711 1.00 62.63 521 PRO B C 1
ATOM 18188 O O . PRO B 1 521 ? 15.237 232.347 39.616 1.00 59.07 521 PRO B O 1
ATOM 18199 N N . PHE B 1 522 ? 15.781 230.886 41.248 1.00 61.17 522 PHE B N 1
ATOM 18200 C CA . PHE B 1 522 ? 17.024 230.490 40.591 1.00 56.93 522 PHE B CA 1
ATOM 18201 C C . PHE B 1 522 ? 17.267 229.002 40.821 1.00 72.29 522 PHE B C 1
ATOM 18202 O O . PHE B 1 522 ? 17.674 228.605 41.916 1.00 79.18 522 PHE B O 1
ATOM 18219 N N . THR B 1 523 ? 17.045 228.191 39.787 1.00 82.51 523 THR B N 1
ATOM 18220 C CA . THR B 1 523 ? 17.412 226.784 39.897 1.00 86.51 523 THR B CA 1
ATOM 18221 C C . THR B 1 523 ? 18.920 226.622 39.752 1.00 89.50 523 THR B C 1
ATOM 18222 O O . THR B 1 523 ? 19.572 226.017 40.610 1.00 98.74 523 THR B O 1
ATOM 18233 N N . GLY B 1 524 ? 19.492 227.153 38.672 1.00 82.16 524 GLY B N 1
ATOM 18234 C CA . GLY B 1 524 ? 20.926 227.039 38.513 1.00 92.87 524 GLY B CA 1
ATOM 18235 C C . GLY B 1 524 ? 21.450 225.831 37.764 1.00 111.69 524 GLY B C 1
ATOM 18236 O O . GLY B 1 524 ? 21.153 224.690 38.130 1.00 116.61 524 GLY B O 1
ATOM 18240 N N . GLU B 1 525 ? 22.202 226.079 36.684 1.00 118.69 525 GLU B N 1
ATOM 18241 C CA . GLU B 1 525 ? 22.826 224.990 35.935 1.00 126.37 525 GLU B CA 1
ATOM 18242 C C . GLU B 1 525 ? 23.675 224.110 36.843 1.00 123.70 525 GLU B C 1
ATOM 18243 O O . GLU B 1 525 ? 23.867 222.922 36.557 1.00 115.13 525 GLU B O 1
ATOM 18255 N N . GLU B 1 526 ? 24.179 224.667 37.943 1.00 121.21 526 GLU B N 1
ATOM 18256 C CA . GLU B 1 526 ? 25.015 223.925 38.872 1.00 123.78 526 GLU B CA 1
ATOM 18257 C C . GLU B 1 526 ? 24.213 223.225 39.957 1.00 122.95 526 GLU B C 1
ATOM 18258 O O . GLU B 1 526 ? 24.797 222.487 40.759 1.00 110.50 526 GLU B O 1
ATOM 18270 N N . GLY B 1 527 ? 22.894 223.392 39.973 1.00 123.41 527 GLY B N 1
ATOM 18271 C CA . GLY B 1 527 ? 22.086 222.779 41.003 1.00 116.21 527 GLY B CA 1
ATOM 18272 C C . GLY B 1 527 ? 22.129 223.522 42.316 1.00 118.68 527 GLY B C 1
ATOM 18273 O O . GLY B 1 527 ? 21.584 223.032 43.310 1.00 114.22 527 GLY B O 1
ATOM 18277 N N . ALA B 1 528 ? 22.749 224.699 42.341 1.00 105.59 528 ALA B N 1
ATOM 18278 C CA . ALA B 1 528 ? 22.901 225.466 43.566 1.00 92.70 528 ALA B CA 1
ATOM 18279 C C . ALA B 1 528 ? 21.564 226.016 44.045 1.00 92.44 528 ALA B C 1
ATOM 18280 O O . ALA B 1 528 ? 20.654 226.291 43.256 1.00 96.90 528 ALA B O 1
ATOM 18287 N N . THR B 1 529 ? 21.461 226.182 45.360 1.00 84.47 529 THR B N 1
ATOM 18288 C CA . THR B 1 529 ? 20.250 226.691 45.983 1.00 71.45 529 THR B CA 1
ATOM 18289 C C . THR B 1 529 ? 20.227 228.214 46.045 1.00 65.84 529 THR B C 1
ATOM 18290 O O . THR B 1 529 ? 19.146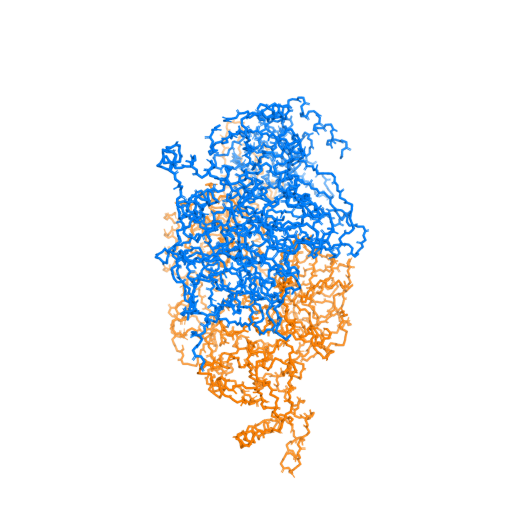 228.814 46.009 1.00 54.31 529 THR B O 1
ATOM 18301 N N . TYR B 1 530 ? 21.391 228.857 46.068 1.00 64.07 530 TYR B N 1
ATOM 18302 C CA . TYR B 1 530 ? 21.466 230.292 46.284 1.00 53.83 530 TYR B CA 1
ATOM 18303 C C . TYR B 1 530 ? 22.534 230.906 45.390 1.00 60.43 530 TYR B C 1
ATOM 18304 O O . TYR B 1 530 ? 23.550 230.277 45.080 1.00 55.16 530 TYR B O 1
ATOM 18322 N N . GLU B 1 531 ? 22.282 232.147 44.977 1.00 65.38 531 GLU B N 1
ATOM 18323 C CA . GLU B 1 531 ? 23.252 232.961 44.256 1.00 54.45 531 GLU B CA 1
ATOM 18324 C C . GLU B 1 531 ? 23.128 234.393 44.747 1.00 52.58 531 GLU B C 1
ATOM 18325 O O . GLU B 1 531 ? 22.015 234.910 44.878 1.00 52.03 531 GLU B O 1
ATOM 18337 N N . PHE B 1 532 ? 24.267 235.021 45.027 1.00 51.37 532 PHE B N 1
ATOM 18338 C CA . PHE B 1 532 ? 24.321 236.418 45.432 1.00 48.30 532 PHE B CA 1
ATOM 18339 C C . PHE B 1 532 ? 25.104 237.202 44.393 1.00 45.38 532 PHE B C 1
ATOM 18340 O O . PHE B 1 532 ? 26.199 236.788 43.995 1.00 45.21 532 PHE B O 1
ATOM 18357 N N . GLU B 1 533 ? 24.535 238.317 43.943 1.00 53.36 533 GLU B N 1
ATOM 18358 C CA . GLU B 1 533 ? 25.201 239.222 43.017 1.00 52.35 533 GLU B CA 1
ATOM 18359 C C . GLU B 1 533 ? 25.085 240.642 43.543 1.00 51.39 533 GLU B C 1
ATOM 18360 O O . GLU B 1 533 ? 24.021 241.053 44.015 1.00 53.87 533 GLU B O 1
ATOM 18372 N N . SER B 1 534 ? 26.180 241.388 43.460 1.00 64.54 534 SER B N 1
ATOM 18373 C CA . SER B 1 534 ? 26.206 242.783 43.877 1.00 53.18 534 SER B CA 1
ATOM 18374 C C . SER B 1 534 ? 26.359 243.659 42.641 1.00 50.84 534 SER B C 1
ATOM 18375 O O . SER B 1 534 ? 27.352 243.549 41.914 1.00 56.58 534 SER B O 1
ATOM 18383 N N . LYS B 1 535 ? 25.373 244.528 42.410 1.00 61.51 535 LYS B N 1
ATOM 18384 C CA . LYS B 1 535 ? 25.414 245.513 41.337 1.00 50.57 535 LYS B CA 1
ATOM 18385 C C . LYS B 1 535 ? 25.552 246.931 41.877 1.00 58.98 535 LYS B C 1
ATOM 18386 O O . LYS B 1 535 ? 25.141 247.890 41.217 1.00 68.00 535 LYS B O 1
ATOM 18405 N N . VAL B 1 536 ? 26.108 247.072 43.084 1.00 63.89 536 VAL B N 1
ATOM 18406 C CA . VAL B 1 536 ? 26.316 248.388 43.672 1.00 73.28 536 VAL B CA 1
ATOM 18407 C C . VAL B 1 536 ? 27.254 249.179 42.776 1.00 85.04 536 VAL B C 1
ATOM 18408 O O . VAL B 1 536 ? 28.220 248.640 42.219 1.00 88.65 536 VAL B O 1
ATOM 18421 N N . THR B 1 537 ? 26.970 250.470 42.627 1.00 96.38 537 THR B N 1
ATOM 18422 C CA . THR B 1 537 ? 27.652 251.269 41.620 1.00 94.76 537 THR B CA 1
ATOM 18423 C C . THR B 1 537 ? 28.720 252.143 42.259 1.00 100.09 537 THR B C 1
ATOM 18424 O O . THR B 1 537 ? 29.915 251.925 42.034 1.00 116.06 537 THR B O 1
ATOM 18435 N N . GLY B 1 538 ? 28.314 253.127 43.050 1.00 87.61 538 GLY B N 1
ATOM 18436 C CA . GLY B 1 538 ? 29.255 253.858 43.866 1.00 89.56 538 GLY B CA 1
ATOM 18437 C C . GLY B 1 538 ? 29.525 253.115 45.159 1.00 109.71 538 GLY B C 1
ATOM 18438 O O . GLY B 1 538 ? 29.079 251.987 45.375 1.00 107.32 538 GLY B O 1
ATOM 18442 N N . GLY B 1 539 ? 30.268 253.774 46.041 1.00 101.16 539 GLY B N 1
ATOM 18443 C CA . GLY B 1 539 ? 30.506 253.225 47.362 1.00 87.84 539 GLY B CA 1
ATOM 18444 C C . GLY B 1 539 ? 29.300 253.432 48.257 1.00 90.53 539 GLY B C 1
ATOM 18445 O O . GLY B 1 539 ? 29.439 253.647 49.464 1.00 107.95 539 GLY B O 1
ATOM 18449 N N . ARG B 1 540 ? 28.103 253.363 47.663 1.00 94.30 540 ARG B N 1
ATOM 18450 C CA . ARG B 1 540 ? 26.873 253.606 48.409 1.00 85.30 540 ARG B CA 1
ATOM 18451 C C . ARG B 1 540 ? 26.681 252.576 49.513 1.00 81.56 540 ARG B C 1
ATOM 18452 O O . ARG B 1 540 ? 26.157 252.895 50.586 1.00 85.41 540 ARG B O 1
ATOM 18473 N N . ILE B 1 541 ? 27.081 251.335 49.267 1.00 76.87 541 ILE B N 1
ATOM 18474 C CA . ILE B 1 541 ? 27.303 250.359 50.323 1.00 71.93 541 ILE B CA 1
ATOM 18475 C C . ILE B 1 541 ? 28.780 249.987 50.258 1.00 75.04 541 ILE B C 1
ATOM 18476 O O . ILE B 1 541 ? 29.234 249.451 49.242 1.00 70.51 541 ILE B O 1
ATOM 18492 N N . PRO B 1 542 ? 29.563 250.253 51.301 1.00 72.41 542 PRO B N 1
ATOM 18493 C CA . PRO B 1 542 ? 30.995 249.937 51.259 1.00 64.97 542 PRO B CA 1
ATOM 18494 C C . PRO B 1 542 ? 31.252 248.467 50.964 1.00 65.05 542 PRO B C 1
ATOM 18495 O O . PRO B 1 542 ? 30.481 247.593 51.365 1.00 73.66 542 PRO B O 1
ATOM 18506 N N . ARG B 1 543 ? 32.360 248.171 50.267 1.00 68.58 543 ARG B N 1
ATOM 18507 C CA . ARG B 1 543 ? 32.734 246.775 49.903 1.00 72.58 543 ARG B CA 1
ATOM 18508 C C . ARG B 1 543 ? 32.958 245.970 51.185 1.00 74.55 543 ARG B C 1
ATOM 18509 O O . ARG B 1 543 ? 32.875 244.728 51.113 1.00 75.10 543 ARG B O 1
ATOM 18530 N N . GLU B 1 544 ? 33.222 246.641 52.309 1.00 80.87 544 GLU B N 1
ATOM 18531 C CA . GLU B 1 544 ? 33.439 245.981 53.624 1.00 84.95 544 GLU B CA 1
ATOM 18532 C C . GLU B 1 544 ? 32.180 245.223 54.045 1.00 85.83 544 GLU B C 1
ATOM 18533 O O . GLU B 1 544 ? 32.340 244.110 54.586 1.00 86.79 544 GLU B O 1
ATOM 18545 N N . TYR B 1 545 ? 30.986 245.778 53.809 1.00 76.52 545 TYR B N 1
ATOM 18546 C CA . TYR B 1 545 ? 29.708 245.181 54.282 1.00 81.89 545 TYR B CA 1
ATOM 18547 C C . TYR B 1 545 ? 28.971 244.395 53.191 1.00 70.52 545 TYR B C 1
ATOM 18548 O O . TYR B 1 545 ? 27.892 243.896 53.538 1.00 67.92 545 TYR B O 1
ATOM 18566 N N . ILE B 1 546 ? 29.473 244.263 51.954 1.00 70.63 546 ILE B N 1
ATOM 18567 C CA . ILE B 1 546 ? 28.771 243.430 50.971 1.00 65.53 546 ILE B CA 1
ATOM 18568 C C . ILE B 1 546 ? 28.639 241.981 51.426 1.00 67.89 546 ILE B C 1
ATOM 18569 O O . ILE B 1 546 ? 27.524 241.437 51.356 1.00 64.36 546 ILE B O 1
ATOM 18585 N N . PRO B 1 547 ? 29.695 241.301 51.893 1.00 74.44 547 PRO B N 1
ATOM 18586 C CA . PRO B 1 547 ? 29.520 239.899 52.308 1.00 62.57 547 PRO B CA 1
ATOM 18587 C C . PRO B 1 547 ? 28.595 239.721 53.497 1.00 57.74 547 PRO B C 1
ATOM 18588 O O . PRO B 1 547 ? 28.055 238.623 53.681 1.00 53.18 547 PRO B O 1
ATOM 18599 N N . SER B 1 548 ? 28.388 240.761 54.307 1.00 59.72 548 SER B N 1
ATOM 18600 C CA . SER B 1 548 ? 27.472 240.646 55.437 1.00 60.76 548 SER B CA 1
ATOM 18601 C C . SER B 1 548 ? 26.021 240.580 54.975 1.00 58.74 548 SER B C 1
ATOM 18602 O O . SER B 1 548 ? 25.204 239.873 55.578 1.00 57.81 548 SER B O 1
ATOM 18610 N N . VAL B 1 549 ? 25.680 241.312 53.911 1.00 60.30 549 VAL B N 1
ATOM 18611 C CA . VAL B 1 549 ? 24.330 241.238 53.357 1.00 56.62 549 VAL B CA 1
ATOM 18612 C C . VAL B 1 549 ? 24.049 239.839 52.823 1.00 54.77 549 VAL B C 1
ATOM 18613 O O . VAL B 1 549 ? 22.955 239.293 53.011 1.00 45.36 549 VAL B O 1
ATOM 18626 N N . ASP B 1 550 ? 25.029 239.241 52.142 1.00 52.14 550 ASP B N 1
ATOM 18627 C CA . ASP B 1 550 ? 24.879 237.871 51.662 1.00 54.82 550 ASP B CA 1
ATOM 18628 C C . ASP B 1 550 ? 24.618 236.923 52.828 1.00 59.26 550 ASP B C 1
ATOM 18629 O O . ASP B 1 550 ? 23.701 236.095 52.778 1.00 64.41 550 ASP B O 1
ATOM 18638 N N . ALA B 1 551 ? 25.404 237.052 53.901 1.00 54.28 551 ALA B N 1
ATOM 18639 C CA . ALA B 1 551 ? 25.241 236.176 55.057 1.00 57.48 551 ALA B CA 1
ATOM 18640 C C . ALA B 1 551 ? 23.873 236.352 55.706 1.00 57.39 551 ALA B C 1
ATOM 18641 O O . ALA B 1 551 ? 23.263 235.375 56.156 1.00 51.20 551 ALA B O 1
ATOM 18648 N N . GLY B 1 552 ? 23.378 237.589 55.765 1.00 55.02 552 GLY B N 1
ATOM 18649 C CA . GLY B 1 552 ? 22.069 237.826 56.353 1.00 53.44 552 GLY B CA 1
ATOM 18650 C C . GLY B 1 552 ? 20.943 237.183 55.568 1.00 49.79 552 GLY B C 1
ATOM 18651 O O . GLY B 1 552 ? 20.002 236.636 56.148 1.00 50.20 552 GLY B O 1
ATOM 18655 N N . ALA B 1 553 ? 21.021 237.242 54.237 1.00 47.76 553 ALA B N 1
ATOM 18656 C CA . ALA B 1 553 ? 20.013 236.586 53.409 1.00 47.48 553 ALA B CA 1
ATOM 18657 C C . ALA B 1 553 ? 20.042 235.077 53.602 1.00 51.23 553 ALA B C 1
ATOM 18658 O O . ALA B 1 553 ? 18.989 234.437 53.713 1.00 48.12 553 ALA B O 1
ATOM 18665 N N . GLN B 1 554 ? 21.242 234.491 53.640 1.00 51.44 554 GLN B N 1
ATOM 18666 C CA . GLN B 1 554 ? 21.356 233.050 53.838 1.00 46.99 554 GLN B CA 1
ATOM 18667 C C . GLN B 1 554 ? 20.843 232.638 55.212 1.00 51.80 554 GLN B C 1
ATOM 18668 O O . GLN B 1 554 ? 20.209 231.585 55.353 1.00 57.78 554 GLN B O 1
ATOM 18682 N N . ASP B 1 555 ? 21.099 233.458 56.234 1.00 47.13 555 ASP B N 1
ATOM 18683 C CA . ASP B 1 555 ? 20.593 233.153 57.568 1.00 50.66 555 ASP B CA 1
ATOM 18684 C C . ASP B 1 555 ? 19.072 233.133 57.588 1.00 48.27 555 ASP B C 1
ATOM 18685 O O . ASP B 1 555 ? 18.461 232.244 58.192 1.00 57.75 555 ASP B O 1
ATOM 18694 N N . ALA B 1 556 ? 18.441 234.106 56.932 1.00 47.56 556 ALA B N 1
ATOM 18695 C CA . ALA B 1 556 ? 16.988 234.144 56.887 1.00 50.27 556 ALA B CA 1
ATOM 18696 C C . ALA B 1 556 ? 16.390 233.030 56.042 1.00 44.17 556 ALA B C 1
ATOM 18697 O O . ALA B 1 556 ? 15.218 232.697 56.228 1.00 42.54 556 ALA B O 1
ATOM 18714 N N . GLN B 1 558 ? 17.310 229.914 56.142 1.00 57.69 558 GLN B N 1
ATOM 18715 C CA . GLN B 1 558 ? 17.195 228.722 56.980 1.00 43.46 558 GLN B CA 1
ATOM 18716 C C . GLN B 1 558 ? 15.793 228.613 57.558 1.00 41.44 558 GLN B C 1
ATOM 18717 O O . GLN B 1 558 ? 15.278 227.506 57.746 1.00 50.10 558 GLN B O 1
ATOM 18731 N N . TYR B 1 559 ? 15.175 229.746 57.855 1.00 43.50 559 TYR B N 1
ATOM 18732 C CA . TYR B 1 559 ? 13.794 229.828 58.296 1.00 41.99 559 TYR B CA 1
ATOM 18733 C C . TYR B 1 559 ? 12.924 230.237 57.114 1.00 50.64 559 TYR B C 1
ATOM 18734 O O . TYR B 1 559 ? 13.405 230.780 56.118 1.00 59.90 559 TYR B O 1
ATOM 18752 N N . GLY B 1 560 ? 11.645 229.932 57.205 1.00 49.46 560 GLY B N 1
ATOM 18753 C CA . GLY B 1 560 ? 10.762 230.205 56.093 1.00 56.06 560 GLY B CA 1
ATOM 18754 C C . GLY B 1 560 ? 10.062 231.544 56.192 1.00 48.25 560 GLY B C 1
ATOM 18755 O O . GLY B 1 560 ? 10.177 232.269 57.177 1.00 60.44 560 GLY B O 1
ATOM 18759 N N . VAL B 1 561 ? 9.329 231.869 55.129 1.00 44.78 561 VAL B N 1
ATOM 18760 C CA . VAL B 1 561 ? 8.398 232.981 55.155 1.00 46.26 561 VAL B CA 1
ATOM 18761 C C . VAL B 1 561 ? 6.948 232.512 55.224 1.00 46.81 561 VAL B C 1
ATOM 18762 O O . VAL B 1 561 ? 6.103 233.233 55.767 1.00 48.23 561 VAL B O 1
ATOM 18775 N N . LEU B 1 562 ? 6.643 231.315 54.724 1.00 43.23 562 LEU B N 1
ATOM 18776 C CA . LEU B 1 562 ? 5.274 230.811 54.667 1.00 44.34 562 LEU B CA 1
ATOM 18777 C C . LEU B 1 562 ? 4.922 229.977 55.896 1.00 47.48 562 LEU B C 1
ATOM 18778 O O . LEU B 1 562 ? 4.027 230.338 56.665 1.00 60.24 562 LEU B O 1
ATOM 18794 N N . ALA B 1 563 ? 5.616 228.851 56.084 1.00 51.89 563 ALA B N 1
ATOM 18795 C CA . ALA B 1 563 ? 5.314 227.916 57.162 1.00 46.68 563 ALA B CA 1
ATOM 18796 C C . ALA B 1 563 ? 6.557 227.543 57.961 1.00 42.34 563 ALA B C 1
ATOM 18797 O O . ALA B 1 563 ? 6.554 226.526 58.662 1.00 46.71 563 ALA B O 1
ATOM 18804 N N . GLY B 1 564 ? 7.623 228.331 57.860 1.00 44.84 564 GLY B N 1
ATOM 18805 C CA . GLY B 1 564 ? 8.824 228.085 58.628 1.00 42.83 564 GLY B CA 1
ATOM 18806 C C . GLY B 1 564 ? 9.749 227.030 58.069 1.00 41.69 564 GLY B C 1
ATOM 18807 O O . GLY B 1 564 ? 10.651 226.579 58.783 1.00 53.94 564 GLY B O 1
ATOM 18811 N N . TYR B 1 565 ? 9.567 226.636 56.843 1.00 48.32 565 TYR B N 1
ATOM 18812 C CA . TYR B 1 565 ? 10.432 225.646 56.226 1.00 46.02 565 TYR B CA 1
ATOM 18813 C C . TYR B 1 565 ? 11.498 226.337 55.380 1.00 46.74 565 TYR B C 1
ATOM 18814 O O . TYR B 1 565 ? 11.250 227.409 54.820 1.00 46.99 565 TYR B O 1
ATOM 18832 N N . PRO B 1 566 ? 12.686 225.743 55.257 1.00 41.12 566 PRO B N 1
ATOM 18833 C CA . PRO B 1 566 ? 13.790 226.429 54.570 1.00 41.20 566 PRO B CA 1
ATOM 18834 C C . PRO B 1 566 ? 13.455 226.807 53.134 1.00 44.86 566 PRO B C 1
ATOM 18835 O O . PRO B 1 566 ? 12.725 226.105 52.431 1.00 45.98 566 PRO B O 1
ATOM 18846 N N . LEU B 1 567 ? 14.003 227.945 52.711 1.00 43.51 567 LEU B N 1
ATOM 18847 C CA . LEU B 1 567 ? 13.817 228.456 51.360 1.00 45.76 567 LEU B CA 1
ATOM 18848 C C . LEU B 1 567 ? 14.949 227.989 50.456 1.00 41.79 567 LEU B C 1
ATOM 18849 O O . LEU B 1 567 ? 16.118 228.000 50.851 1.00 46.56 567 LEU B O 1
ATOM 18865 N N . VAL B 1 568 ? 14.597 227.579 49.236 1.00 41.85 568 VAL B N 1
ATOM 18866 C CA . VAL B 1 568 ? 15.570 227.050 48.292 1.00 45.70 568 VAL B CA 1
ATOM 18867 C C . VAL B 1 568 ? 15.332 227.667 46.920 1.00 43.04 568 VAL B C 1
ATOM 18868 O O . VAL B 1 568 ? 14.236 228.127 46.597 1.00 46.25 568 VAL B O 1
ATOM 18881 N N . ASN B 1 569 ? 16.391 227.655 46.106 1.00 48.48 569 ASN B N 1
ATOM 18882 C CA . ASN B 1 569 ? 16.356 228.129 44.720 1.00 51.09 569 ASN B CA 1
ATOM 18883 C C . ASN B 1 569 ? 15.993 229.616 44.641 1.00 54.16 569 ASN B C 1
ATOM 18884 O O . ASN B 1 569 ? 15.006 230.018 44.020 1.00 47.25 569 ASN B O 1
ATOM 18895 N N . LEU B 1 570 ? 16.836 230.434 45.273 1.00 54.78 570 LEU B N 1
ATOM 18896 C CA . LEU B 1 570 ? 16.669 231.880 45.321 1.00 48.93 570 LEU B CA 1
ATOM 18897 C C . LEU B 1 570 ? 17.941 232.563 44.837 1.00 46.77 570 LEU B C 1
ATOM 18898 O O . LEU B 1 570 ? 19.049 232.068 45.059 1.00 55.91 570 LEU B O 1
ATOM 18914 N N . LYS B 1 571 ? 17.781 233.707 44.171 1.00 50.66 571 LYS B N 1
ATOM 18915 C CA . LYS B 1 571 ? 18.908 234.539 43.755 1.00 48.94 571 LYS B CA 1
ATOM 18916 C C . LYS B 1 571 ? 18.706 235.957 44.268 1.00 45.02 571 LYS B C 1
ATOM 18917 O O . LYS B 1 571 ? 17.708 236.603 43.933 1.00 48.87 571 LYS B O 1
ATOM 18936 N N . VAL B 1 572 ? 19.651 236.439 45.073 1.00 44.43 572 VAL B N 1
ATOM 18937 C CA . VAL B 1 572 ? 19.607 237.785 45.636 1.00 44.91 572 VAL B CA 1
ATOM 18938 C C . VAL B 1 572 ? 20.548 238.683 44.843 1.00 45.10 572 VAL B C 1
ATOM 18939 O O . VAL B 1 572 ? 21.725 238.349 44.654 1.00 47.06 572 VAL B O 1
ATOM 18952 N N . THR B 1 573 ? 20.033 239.820 44.371 1.00 46.12 573 THR B N 1
ATOM 18953 C CA . THR B 1 573 ? 20.819 240.806 43.630 1.00 51.91 573 THR B CA 1
ATOM 18954 C C . THR B 1 573 ? 20.805 242.122 44.400 1.00 46.17 573 THR B C 1
ATOM 18955 O O . THR B 1 573 ? 19.768 242.787 44.477 1.00 46.39 573 THR B O 1
ATOM 18966 N N . LEU B 1 574 ? 21.954 242.500 44.960 1.00 46.96 574 LEU B N 1
ATOM 18967 C CA . LEU B 1 574 ? 22.076 243.742 45.721 1.00 49.97 574 LEU B CA 1
ATOM 18968 C C . LEU B 1 574 ? 22.236 244.910 44.757 1.00 48.99 574 LEU B C 1
ATOM 18969 O O . LEU B 1 574 ? 23.254 245.018 44.066 1.00 60.36 574 LEU B O 1
ATOM 18985 N N . LEU B 1 575 ? 21.239 245.791 44.717 1.00 47.31 575 LEU B N 1
ATOM 18986 C CA . LEU B 1 575 ? 21.193 246.853 43.720 1.00 55.91 575 LEU B CA 1
ATOM 18987 C C . LEU B 1 575 ? 21.677 248.202 44.240 1.00 59.95 575 LEU B C 1
ATOM 18988 O O . LEU B 1 575 ? 22.375 248.920 43.516 1.00 60.22 575 LEU B O 1
ATOM 19004 N N . ASP B 1 576 ? 21.331 248.566 45.471 1.00 64.59 576 ASP B N 1
ATOM 19005 C CA . ASP B 1 576 ? 21.683 249.873 46.016 1.00 64.05 576 ASP B CA 1
ATOM 19006 C C . ASP B 1 576 ? 21.653 249.794 47.538 1.00 62.15 576 ASP B C 1
ATOM 19007 O O . ASP B 1 576 ? 21.497 248.715 48.119 1.00 62.17 576 ASP B O 1
ATOM 19016 N N . GLY B 1 577 ? 21.799 250.943 48.184 1.00 70.26 577 GLY B N 1
ATOM 19017 C CA . GLY B 1 577 ? 21.766 251.001 49.630 1.00 72.92 577 GLY B CA 1
ATOM 19018 C C . GLY B 1 577 ? 22.352 252.306 50.135 1.00 71.17 577 GLY B C 1
ATOM 19019 O O . GLY B 1 577 ? 22.679 253.207 49.363 1.00 84.71 577 GLY B O 1
ATOM 19023 N N . ALA B 1 578 ? 22.481 252.376 51.458 1.00 60.74 578 ALA B N 1
ATOM 19024 C CA . ALA B 1 578 ? 23.027 253.548 52.129 1.00 71.40 578 ALA B CA 1
ATOM 19025 C C . ALA B 1 578 ? 23.828 253.092 53.341 1.00 62.94 578 ALA B C 1
ATOM 19026 O O . ALA B 1 578 ? 23.684 251.962 53.813 1.00 72.08 578 ALA B O 1
ATOM 19033 N N . TYR B 1 579 ? 24.681 253.985 53.842 1.00 63.60 579 TYR B N 1
ATOM 19034 C CA . TYR B 1 579 ? 25.527 253.658 54.979 1.00 64.15 579 TYR B CA 1
ATOM 19035 C C . TYR B 1 579 ? 25.860 254.925 55.754 1.00 76.76 579 TYR B C 1
ATOM 19036 O O . TYR B 1 579 ? 25.996 256.008 55.179 1.00 75.90 579 TYR B O 1
ATOM 19054 N N . HIS B 1 580 ? 25.980 254.774 57.070 1.00 83.81 580 HIS B N 1
ATOM 19055 C CA . HIS B 1 580 ? 26.488 255.818 57.950 1.00 76.32 580 HIS B CA 1
ATOM 19056 C C . HIS B 1 580 ? 27.929 255.498 58.325 1.00 81.66 580 HIS B C 1
ATOM 19057 O O . HIS B 1 580 ? 28.241 254.359 58.685 1.00 87.00 580 HIS B O 1
ATOM 19071 N N . GLU B 1 581 ? 28.806 256.500 58.231 1.00 90.12 581 GLU B N 1
ATOM 19072 C CA . GLU B 1 581 ? 30.228 256.248 58.437 1.00 93.34 581 GLU B CA 1
ATOM 19073 C C . GLU B 1 581 ? 30.516 255.716 59.836 1.00 100.16 581 GLU B C 1
ATOM 19074 O O . GLU B 1 581 ? 31.435 254.909 60.016 1.00 101.88 581 GLU B O 1
ATOM 19086 N N . VAL B 1 582 ? 29.742 256.138 60.831 1.00 92.57 582 VAL B N 1
ATOM 19087 C CA . VAL B 1 582 ? 29.946 255.714 62.210 1.00 105.66 582 VAL B CA 1
ATOM 19088 C C . VAL B 1 582 ? 28.955 254.633 62.626 1.00 93.58 582 VAL B C 1
ATOM 19089 O O . VAL B 1 582 ? 29.333 253.660 63.278 1.00 79.09 582 VAL B O 1
ATOM 19102 N N . ASP B 1 583 ? 27.688 254.774 62.232 1.00 88.67 583 ASP B N 1
ATOM 19103 C CA . ASP B 1 583 ? 26.632 253.918 62.758 1.00 93.28 583 ASP B CA 1
ATOM 19104 C C . ASP B 1 583 ? 26.509 252.586 62.030 1.00 84.89 583 ASP B C 1
ATOM 19105 O O . ASP B 1 583 ? 25.967 251.634 62.603 1.00 78.46 583 ASP B O 1
ATOM 19114 N N . SER B 1 584 ? 26.994 252.487 60.796 1.00 88.14 584 SER B N 1
ATOM 19115 C CA . SER B 1 584 ? 26.820 251.269 60.017 1.00 78.83 584 SER B CA 1
ATOM 19116 C C . SER B 1 584 ? 27.903 250.261 60.370 1.00 75.13 584 SER B C 1
ATOM 19117 O O . SER B 1 584 ? 29.089 250.600 60.432 1.00 79.45 584 SER B O 1
ATOM 19125 N N . SER B 1 585 ? 27.486 249.020 60.608 1.00 80.77 585 SER B N 1
ATOM 19126 C CA . SER B 1 585 ? 28.381 247.938 60.981 1.00 72.38 585 SER B CA 1
ATOM 19127 C C . SER B 1 585 ? 28.053 246.703 60.155 1.00 69.33 585 SER B C 1
ATOM 19128 O O . SER B 1 585 ? 27.070 246.668 59.411 1.00 72.73 585 SER B O 1
ATOM 19136 N N . GLU B 1 586 ? 28.896 245.677 60.298 1.00 70.75 586 GLU B N 1
ATOM 19137 C CA . GLU B 1 586 ? 28.624 244.405 59.636 1.00 72.81 586 GLU B CA 1
ATOM 19138 C C . GLU B 1 586 ? 27.320 243.802 60.138 1.00 75.77 586 GLU B C 1
ATOM 19139 O O . GLU B 1 586 ? 26.557 243.211 59.364 1.00 64.56 586 GLU B O 1
ATOM 19168 N N . ALA B 1 588 ? 24.630 245.387 61.336 1.00 70.07 588 ALA B N 1
ATOM 19169 C CA . ALA B 1 588 ? 23.470 246.111 60.829 1.00 71.13 588 ALA B CA 1
ATOM 19170 C C . ALA B 1 588 ? 23.125 245.678 59.411 1.00 66.39 588 ALA B C 1
ATOM 19171 O O . ALA B 1 588 ? 21.945 245.553 59.062 1.00 67.80 588 ALA B O 1
ATOM 19178 N N . PHE B 1 589 ? 24.142 245.448 58.575 1.00 63.45 589 PHE B N 1
ATOM 19179 C CA . PHE B 1 589 ? 23.896 244.977 57.219 1.00 59.79 589 PHE B CA 1
ATOM 19180 C C . PHE B 1 589 ? 23.510 243.507 57.173 1.00 57.50 589 PHE B C 1
ATOM 19181 O O . PHE B 1 589 ? 22.846 243.088 56.218 1.00 59.61 589 PHE B O 1
ATOM 19198 N N . LYS B 1 590 ? 23.897 242.721 58.181 1.00 61.39 590 LYS B N 1
ATOM 19199 C CA . LYS B 1 590 ? 23.408 241.349 58.265 1.00 54.99 590 LYS B CA 1
ATOM 19200 C C . LYS B 1 590 ? 21.939 241.324 58.664 1.00 53.01 590 LYS B C 1
ATOM 19201 O O . LYS B 1 590 ? 21.167 240.498 58.164 1.00 50.52 590 LYS B O 1
ATOM 19220 N N . ILE B 1 591 ? 21.541 242.219 59.572 1.00 53.38 591 ILE B N 1
ATOM 19221 C CA . ILE B 1 591 ? 20.125 242.402 59.880 1.00 56.10 591 ILE B CA 1
ATOM 19222 C C . ILE B 1 591 ? 19.376 242.884 58.644 1.00 55.16 591 ILE B C 1
ATOM 19223 O O . ILE B 1 591 ? 18.280 242.403 58.328 1.00 53.66 591 ILE B O 1
ATOM 19239 N N . ALA B 1 592 ? 19.957 243.855 57.933 1.00 56.85 592 ALA B N 1
ATOM 19240 C CA . ALA B 1 592 ? 19.329 244.377 56.724 1.00 53.69 592 ALA B CA 1
ATOM 19241 C C . ALA B 1 592 ? 19.184 243.291 55.664 1.00 53.30 592 ALA B C 1
ATOM 19242 O O . ALA B 1 592 ? 18.107 243.111 55.086 1.00 49.36 592 ALA B O 1
ATOM 19249 N N . GLY B 1 593 ? 20.265 242.555 55.395 1.00 49.01 593 GLY B N 1
ATOM 19250 C CA . GLY B 1 593 ? 20.184 241.463 54.437 1.00 53.42 593 GLY B CA 1
ATOM 19251 C C . GLY B 1 593 ? 19.160 240.417 54.832 1.00 50.58 593 GLY B C 1
ATOM 19252 O O . GLY B 1 593 ? 18.421 239.906 53.987 1.00 47.84 593 GLY B O 1
ATOM 19256 N N . SER B 1 594 ? 19.113 240.072 56.120 1.00 50.28 594 SER B N 1
ATOM 19257 C CA . SER B 1 594 ? 18.124 239.117 56.608 1.00 54.09 594 SER B CA 1
ATOM 19258 C C . SER B 1 594 ? 16.707 239.641 56.399 1.00 49.24 594 SER B C 1
ATOM 19259 O O . SER B 1 594 ? 15.876 238.990 55.756 1.00 45.32 594 SER B O 1
ATOM 19267 N N . GLN B 1 595 ? 16.412 240.818 56.956 1.00 49.98 595 GLN B N 1
ATOM 19268 C CA . GLN B 1 595 ? 15.052 241.345 56.911 1.00 59.13 595 GLN B CA 1
ATOM 19269 C C . GLN B 1 595 ? 14.580 241.597 55.485 1.00 52.23 595 GLN B C 1
ATOM 19270 O O . GLN B 1 595 ? 13.388 241.446 55.193 1.00 52.12 595 GLN B O 1
ATOM 19284 N N . VAL B 1 596 ? 15.488 241.990 54.587 1.00 55.64 596 VAL B N 1
ATOM 19285 C CA . VAL B 1 596 ? 15.079 242.263 53.214 1.00 45.45 596 VAL B CA 1
ATOM 19286 C C . VAL B 1 596 ? 14.713 240.972 52.485 1.00 45.38 596 VAL B C 1
ATOM 19287 O O . VAL B 1 596 ? 13.844 240.977 51.604 1.00 45.16 596 VAL B O 1
ATOM 19300 N N . LEU B 1 597 ? 15.354 239.851 52.829 1.00 44.69 597 LEU B N 1
ATOM 19301 C CA . LEU B 1 597 ? 14.978 238.580 52.218 1.00 44.65 597 LEU B CA 1
ATOM 19302 C C . LEU B 1 597 ? 13.608 238.128 52.701 1.00 44.28 597 LEU B C 1
ATOM 19303 O O . LEU B 1 597 ? 12.774 237.680 51.906 1.00 47.36 597 LEU B O 1
ATOM 19319 N N . LYS B 1 598 ? 13.364 238.219 54.010 1.00 44.62 598 LYS B N 1
ATOM 19320 C CA . LYS B 1 598 ? 12.038 237.906 54.533 1.00 50.74 598 LYS B CA 1
ATOM 19321 C C . LYS B 1 598 ? 10.980 238.785 53.881 1.00 46.40 598 LYS B C 1
ATOM 19322 O O . LYS B 1 598 ? 9.851 238.342 53.640 1.00 44.67 598 LYS B O 1
ATOM 19341 N N . LYS B 1 599 ? 11.332 240.037 53.586 1.00 45.02 599 LYS B N 1
ATOM 19342 C CA . LYS B 1 599 ? 10.393 240.963 52.962 1.00 48.52 599 LYS B CA 1
ATOM 19343 C C . LYS B 1 599 ? 10.212 240.663 51.479 1.00 51.88 599 LYS B C 1
ATOM 19344 O O . LYS B 1 599 ? 9.084 240.675 50.974 1.00 54.49 599 LYS B O 1
ATOM 19363 N N . ALA B 1 600 ? 11.310 240.397 50.767 1.00 45.79 600 ALA B N 1
ATOM 19364 C CA . ALA B 1 600 ? 11.218 240.161 49.331 1.00 45.24 600 ALA B CA 1
ATOM 19365 C C . ALA B 1 600 ? 10.596 238.801 49.027 1.00 44.93 600 ALA B C 1
ATOM 19366 O O . ALA B 1 600 ? 9.818 238.671 48.076 1.00 45.04 600 ALA B O 1
ATOM 19373 N N . ALA B 1 601 ? 10.921 237.778 49.826 1.00 44.55 601 ALA B N 1
ATOM 19374 C CA . ALA B 1 601 ? 10.364 236.449 49.587 1.00 44.26 601 ALA B CA 1
ATOM 19375 C C . ALA B 1 601 ? 8.858 236.423 49.804 1.00 44.42 601 ALA B C 1
ATOM 19376 O O . ALA B 1 601 ? 8.149 235.677 49.120 1.00 44.36 601 ALA B O 1
ATOM 19383 N N . ALA B 1 602 ? 8.353 237.216 50.751 1.00 46.95 602 ALA B N 1
ATOM 19384 C CA . ALA B 1 602 ? 6.911 237.303 50.945 1.00 47.84 602 ALA B CA 1
ATOM 19385 C C . ALA B 1 602 ? 6.217 237.869 49.716 1.00 45.71 602 ALA B C 1
ATOM 19386 O O . ALA B 1 602 ? 5.075 237.498 49.420 1.00 46.92 602 ALA B O 1
ATOM 19393 N N . LEU B 1 603 ? 6.891 238.760 48.990 1.00 45.78 603 LEU B N 1
ATOM 19394 C CA . LEU B 1 603 ? 6.332 239.454 47.838 1.00 49.21 603 LEU B CA 1
ATOM 19395 C C . LEU B 1 603 ? 6.646 238.773 46.511 1.00 57.03 603 LEU B C 1
ATOM 19396 O O . LEU B 1 603 ? 6.325 239.331 45.455 1.00 59.09 603 LEU B O 1
ATOM 19412 N N . ALA B 1 604 ? 7.267 237.596 46.531 1.00 46.22 604 ALA B N 1
ATOM 19413 C CA . ALA B 1 604 ? 7.665 236.901 45.313 1.00 45.09 604 ALA B CA 1
ATOM 19414 C C . ALA B 1 604 ? 6.909 235.587 45.157 1.00 45.52 604 ALA B C 1
ATOM 19415 O O . ALA B 1 604 ? 7.443 234.606 44.639 1.00 45.15 604 ALA B O 1
ATOM 19422 N N . GLN B 1 605 ? 5.634 235.568 45.572 1.00 47.64 605 GLN B N 1
ATOM 19423 C CA . GLN B 1 605 ? 4.771 234.392 45.472 1.00 50.58 605 GLN B CA 1
ATOM 19424 C C . GLN B 1 605 ? 5.434 233.180 46.118 1.00 50.04 605 GLN B C 1
ATOM 19425 O O . GLN B 1 605 ? 5.871 232.261 45.412 1.00 52.37 605 GLN B O 1
ATOM 19439 N N . PRO B 1 606 ? 5.533 233.140 47.447 1.00 44.27 606 PRO B N 1
ATOM 19440 C CA . PRO B 1 606 ? 6.164 231.990 48.103 1.00 44.00 606 PRO B CA 1
ATOM 19441 C C . PRO B 1 606 ? 5.261 230.767 48.056 1.00 45.73 606 PRO B C 1
ATOM 19442 O O . PRO B 1 606 ? 4.041 230.868 48.200 1.00 54.50 606 PRO B O 1
ATOM 19453 N N . VAL B 1 607 ? 5.867 229.602 47.822 1.00 43.39 607 VAL B N 1
ATOM 19454 C CA . VAL B 1 607 ? 5.138 228.342 47.790 1.00 48.22 607 VAL B CA 1
ATOM 19455 C C . VAL B 1 607 ? 5.905 227.305 48.598 1.00 45.82 607 VAL B C 1
ATOM 19456 O O . VAL B 1 607 ? 7.105 227.437 48.849 1.00 42.65 607 VAL B O 1
ATOM 19469 N N . ILE B 1 608 ? 5.190 226.258 49.003 1.00 42.72 608 ILE B N 1
ATOM 19470 C CA . ILE B 1 608 ? 5.768 225.155 49.764 1.00 44.80 608 ILE B CA 1
ATOM 19471 C C . ILE B 1 608 ? 6.072 224.003 48.819 1.00 42.18 608 ILE B C 1
ATOM 19472 O O . ILE B 1 608 ? 5.280 223.695 47.919 1.00 42.36 608 ILE B O 1
ATOM 19488 N N . LEU B 1 609 ? 7.230 223.379 49.010 1.00 41.86 609 LEU B N 1
ATOM 19489 C CA . LEU B 1 609 ? 7.667 222.252 48.200 1.00 41.70 609 LEU B CA 1
ATOM 19490 C C . LEU B 1 609 ? 7.668 220.974 49.031 1.00 43.78 609 LEU B C 1
ATOM 19491 O O . LEU B 1 609 ? 8.003 220.996 50.221 1.00 42.90 609 LEU B O 1
ATOM 19507 N N . GLU B 1 610 ? 7.297 219.858 48.401 1.00 41.37 610 GLU B N 1
ATOM 19508 C CA . GLU B 1 610 ? 7.267 218.584 49.097 1.00 41.11 610 GLU B CA 1
ATOM 19509 C C . GLU B 1 610 ? 8.231 217.612 48.431 1.00 40.92 610 GLU B C 1
ATOM 19510 O O . GLU B 1 610 ? 8.387 217.635 47.205 1.00 41.08 610 GLU B O 1
ATOM 19522 N N . PRO B 1 611 ? 8.907 216.766 49.208 1.00 41.93 611 PRO B N 1
ATOM 19523 C CA . PRO B 1 611 ? 9.762 215.723 48.618 1.00 40.45 611 PRO B CA 1
ATOM 19524 C C . PRO B 1 611 ? 8.925 214.644 47.946 1.00 40.55 611 PRO B C 1
ATOM 19525 O O . PRO B 1 611 ? 8.045 214.044 48.568 1.00 40.52 611 PRO B O 1
ATOM 19536 N N . ILE B 1 612 ? 9.198 214.407 46.666 1.00 41.80 612 ILE B N 1
ATOM 19537 C CA . ILE B 1 612 ? 8.541 213.355 45.899 1.00 45.24 612 ILE B CA 1
ATOM 19538 C C . ILE B 1 612 ? 9.496 212.179 45.775 1.00 49.48 612 ILE B C 1
ATOM 19539 O O . ILE B 1 612 ? 10.666 212.353 45.413 1.00 55.30 612 ILE B O 1
ATOM 19572 N N . ALA B 1 614 ? 10.766 208.252 44.524 1.00 52.95 614 ALA B N 1
ATOM 19573 C CA . ALA B 1 614 ? 10.731 207.180 43.537 1.00 42.88 614 ALA B CA 1
ATOM 19574 C C . ALA B 1 614 ? 10.502 205.880 44.296 1.00 41.51 614 ALA B C 1
ATOM 19575 O O . ALA B 1 614 ? 11.411 205.352 44.941 1.00 40.18 614 ALA B O 1
ATOM 19582 N N . VAL B 1 615 ? 9.275 205.375 44.232 1.00 50.88 615 VAL B N 1
ATOM 19583 C CA . VAL B 1 615 ? 8.877 204.161 44.931 1.00 40.45 615 VAL B CA 1
ATOM 19584 C C . VAL B 1 615 ? 8.911 203.002 43.951 1.00 44.46 615 VAL B C 1
ATOM 19585 O O . VAL B 1 615 ? 8.443 203.119 42.811 1.00 42.95 615 VAL B O 1
ATOM 19598 N N . GLU B 1 616 ? 9.471 201.881 44.396 1.00 53.72 616 GLU B N 1
ATOM 19599 C CA . GLU B 1 616 ? 9.535 200.658 43.609 1.00 52.55 616 GLU B CA 1
ATOM 19600 C C . GLU B 1 616 ? 9.034 199.520 44.479 1.00 44.06 616 GLU B C 1
ATOM 19601 O O . GLU B 1 616 ? 9.600 199.260 45.545 1.00 50.64 616 GLU B O 1
ATOM 19613 N N . VAL B 1 617 ? 7.972 198.857 44.039 1.00 53.71 617 VAL B N 1
ATOM 19614 C CA . VAL B 1 617 ? 7.354 197.780 44.798 1.00 64.57 617 VAL B CA 1
ATOM 19615 C C . VAL B 1 617 ? 7.474 196.499 43.988 1.00 54.16 617 VAL B C 1
ATOM 19616 O O . VAL B 1 617 ? 6.949 196.411 42.872 1.00 58.93 617 VAL B O 1
ATOM 19629 N N . THR B 1 618 ? 8.167 195.513 44.549 1.00 57.15 618 THR B N 1
ATOM 19630 C CA . THR B 1 618 ? 8.206 194.163 44.004 1.00 61.64 618 THR B CA 1
ATOM 19631 C C . THR B 1 618 ? 7.148 193.357 44.740 1.00 62.82 618 THR B C 1
ATOM 19632 O O . THR B 1 618 ? 7.235 193.181 45.960 1.00 55.07 618 THR B O 1
ATOM 19643 N N . THR B 1 619 ? 6.154 192.874 44.008 1.00 79.61 619 THR B N 1
ATOM 19644 C CA . THR B 1 619 ? 5.025 192.230 44.654 1.00 82.56 619 THR B CA 1
ATOM 19645 C C . THR B 1 619 ? 4.803 190.843 44.076 1.00 84.80 619 THR B C 1
ATOM 19646 O O . THR B 1 619 ? 5.090 190.593 42.902 1.00 80.25 619 THR B O 1
ATOM 19657 N N . PRO B 1 620 ? 4.307 189.917 44.895 1.00 83.44 620 PRO B N 1
ATOM 19658 C CA . PRO B 1 620 ? 3.890 188.613 44.381 1.00 78.55 620 PRO B CA 1
ATOM 19659 C C . PRO B 1 620 ? 2.861 188.759 43.274 1.00 105.15 620 PRO B C 1
ATOM 19660 O O . PRO B 1 620 ? 2.232 189.806 43.100 1.00 111.88 620 PRO B O 1
ATOM 19671 N N . GLU B 1 621 ? 2.712 187.678 42.508 1.00 93.63 621 GLU B N 1
ATOM 19672 C CA . GLU B 1 621 ? 1.848 187.695 41.335 1.00 99.07 621 GLU B CA 1
ATOM 19673 C C . GLU B 1 621 ? 0.446 188.197 41.673 1.00 101.39 621 GLU B C 1
ATOM 19674 O O . GLU B 1 621 ? -0.106 189.063 40.983 1.00 70.34 621 GLU B O 1
ATOM 19686 N N . ASP B 1 622 ? -0.126 187.681 42.762 1.00 100.83 622 ASP B N 1
ATOM 19687 C CA . ASP B 1 622 ? -1.552 187.842 43.038 1.00 97.31 622 ASP B CA 1
ATOM 19688 C C . ASP B 1 622 ? -1.929 189.246 43.514 1.00 67.82 622 ASP B C 1
ATOM 19689 O O . ASP B 1 622 ? -2.995 189.758 43.150 1.00 44.37 622 ASP B O 1
ATOM 19698 N N . TYR B 1 623 ? -1.079 189.888 44.313 1.00 82.67 623 TYR B N 1
ATOM 19699 C CA . TYR B 1 623 ? -1.448 191.112 45.023 1.00 90.78 623 TYR B CA 1
ATOM 19700 C C . TYR B 1 623 ? -1.083 192.402 44.293 1.00 97.40 623 TYR B C 1
ATOM 19701 O O . TYR B 1 623 ? -1.150 193.476 44.900 1.00 88.90 623 TYR B O 1
ATOM 19729 N N . GLY B 1 625 ? -2.602 194.110 41.951 1.00 83.97 625 GLY B N 1
ATOM 19730 C CA . GLY B 1 625 ? -3.684 195.057 41.716 1.00 88.24 625 GLY B CA 1
ATOM 19731 C C . GLY B 1 625 ? -3.917 196.014 42.870 1.00 83.11 625 GLY B C 1
ATOM 19732 O O . GLY B 1 625 ? -4.104 197.216 42.661 1.00 71.84 625 GLY B O 1
ATOM 19736 N N . ASP B 1 626 ? -3.905 195.499 44.100 1.00 95.63 626 ASP B N 1
ATOM 19737 C CA . ASP B 1 626 ? -4.052 196.356 45.272 1.00 96.84 626 ASP B CA 1
ATOM 19738 C C . ASP B 1 626 ? -2.913 197.357 45.404 1.00 95.58 626 ASP B C 1
ATOM 19739 O O . ASP B 1 626 ? -3.085 198.393 46.055 1.00 94.41 626 ASP B O 1
ATOM 19748 N N . VAL B 1 627 ? -1.756 197.068 44.808 1.00 95.78 627 VAL B N 1
ATOM 19749 C CA . VAL B 1 627 ? -0.619 197.979 44.899 1.00 92.84 627 VAL B CA 1
ATOM 19750 C C . VAL B 1 627 ? -0.873 199.245 44.086 1.00 88.91 627 VAL B C 1
ATOM 19751 O O . VAL B 1 627 ? -0.715 200.365 44.587 1.00 93.72 627 VAL B O 1
ATOM 19764 N N . ILE B 1 628 ? -1.267 199.090 42.817 1.00 75.32 628 ILE B N 1
ATOM 19765 C CA . ILE B 1 628 ? -1.456 200.254 41.955 1.00 79.25 628 ILE B CA 1
ATOM 19766 C C . ILE B 1 628 ? -2.609 201.120 42.452 1.00 79.38 628 ILE B C 1
ATOM 19767 O O . ILE B 1 628 ? -2.529 202.355 42.427 1.00 77.88 628 ILE B O 1
ATOM 19783 N N . GLY B 1 629 ? -3.691 200.493 42.915 1.00 87.17 629 GLY B N 1
ATOM 19784 C CA . GLY B 1 629 ? -4.798 201.263 43.460 1.00 80.28 629 GLY B CA 1
ATOM 19785 C C . GLY B 1 629 ? -4.407 202.048 44.695 1.00 79.91 629 GLY B C 1
ATOM 19786 O O . GLY B 1 629 ? -4.762 203.222 44.836 1.00 83.55 629 GLY B O 1
ATOM 19790 N N . ASP B 1 630 ? -3.670 201.411 45.609 1.00 83.76 630 ASP B N 1
ATOM 19791 C CA . ASP B 1 630 ? -3.179 202.110 46.791 1.00 80.53 630 ASP B CA 1
ATOM 19792 C C . ASP B 1 630 ? -2.273 203.273 46.413 1.00 76.26 630 ASP B C 1
ATOM 19793 O O . ASP B 1 630 ? -2.364 204.357 47.001 1.00 78.23 630 ASP B O 1
ATOM 19802 N N . LEU B 1 631 ? -1.382 203.064 45.441 1.00 75.20 631 LEU B N 1
ATOM 19803 C CA . LEU B 1 631 ? -0.435 204.112 45.082 1.00 70.79 631 LEU B CA 1
ATOM 19804 C C . LEU B 1 631 ? -1.140 205.321 44.477 1.00 69.18 631 LEU B C 1
ATOM 19805 O O . LEU B 1 631 ? -0.790 206.466 44.786 1.00 69.21 631 LEU B O 1
ATOM 19821 N N . ASN B 1 632 ? -2.142 205.093 43.622 1.00 69.18 632 ASN B N 1
ATOM 19822 C CA . ASN B 1 632 ? -2.907 206.211 43.077 1.00 64.83 632 ASN B CA 1
ATOM 19823 C C . ASN B 1 632 ? -3.690 206.937 44.162 1.00 65.60 632 ASN B C 1
ATOM 19824 O O . ASN B 1 632 ? -3.851 208.161 44.093 1.00 58.41 632 ASN B O 1
ATOM 19835 N N . SER B 1 633 ? -4.177 206.209 45.171 1.00 68.48 633 SER B N 1
ATOM 19836 C CA . SER B 1 633 ? -4.899 206.846 46.264 1.00 64.82 633 SER B CA 1
ATOM 19837 C C . SER B 1 633 ? -3.977 207.687 47.136 1.00 67.06 633 SER B C 1
ATOM 19838 O O . SER B 1 633 ? -4.454 208.570 47.858 1.00 63.98 633 SER B O 1
ATOM 19846 N N . ARG B 1 634 ? -2.669 207.438 47.076 1.00 64.12 634 ARG B N 1
ATOM 19847 C CA . ARG B 1 634 ? -1.675 208.218 47.796 1.00 67.11 634 ARG B CA 1
ATOM 19848 C C . ARG B 1 634 ? -1.062 209.304 46.919 1.00 63.06 634 ARG B C 1
ATOM 19849 O O . ARG B 1 634 ? 0.073 209.727 47.165 1.00 62.69 634 ARG B O 1
ATOM 19870 N N . ARG B 1 635 ? -1.790 209.745 45.887 1.00 60.03 635 ARG B N 1
ATOM 19871 C CA . ARG B 1 635 ? -1.331 210.763 44.940 1.00 57.12 635 ARG B CA 1
ATOM 19872 C C . ARG B 1 635 ? -0.092 210.308 44.176 1.00 60.65 635 ARG B C 1
ATOM 19873 O O . ARG B 1 635 ? 0.776 211.118 43.839 1.00 59.79 635 ARG B O 1
ATOM 19894 N N . GLY B 1 636 ? -0.006 209.013 43.890 1.00 58.48 636 GLY B N 1
ATOM 19895 C CA . GLY B 1 636 ? 1.115 208.477 43.149 1.00 60.58 636 GLY B CA 1
ATOM 19896 C C . GLY B 1 636 ? 0.862 208.439 41.653 1.00 54.21 636 GLY B C 1
ATOM 19897 O O . GLY B 1 636 ? -0.273 208.339 41.194 1.00 56.75 636 GLY B O 1
ATOM 19901 N N . GLN B 1 637 ? 1.951 208.514 40.894 1.00 50.46 637 GLN B N 1
ATOM 19902 C CA . GLN B 1 637 ? 1.908 208.513 39.436 1.00 58.29 637 GLN B CA 1
ATOM 19903 C C . GLN B 1 637 ? 2.678 207.297 38.938 1.00 56.78 637 GLN B C 1
ATOM 19904 O O . GLN B 1 637 ? 3.911 207.267 39.009 1.00 56.76 637 GLN B O 1
ATOM 19918 N N . ILE B 1 638 ? 1.950 206.300 38.433 1.00 57.53 638 ILE B N 1
ATOM 19919 C CA . ILE B 1 638 ? 2.576 205.060 37.987 1.00 52.79 638 ILE B CA 1
ATOM 19920 C C . ILE B 1 638 ? 3.428 205.330 36.756 1.00 56.75 638 ILE B C 1
ATOM 19921 O O . ILE B 1 638 ? 2.991 206.000 35.811 1.00 60.91 638 ILE B O 1
ATOM 19937 N N . GLN B 1 639 ? 4.644 204.789 36.751 1.00 57.96 639 GLN B N 1
ATOM 19938 C CA . GLN B 1 639 ? 5.590 204.996 35.660 1.00 64.62 639 GLN B CA 1
ATOM 19939 C C . GLN B 1 639 ? 5.857 203.742 34.848 1.00 56.80 639 GLN B C 1
ATOM 19940 O O . GLN B 1 639 ? 5.969 203.821 33.622 1.00 64.00 639 GLN B O 1
ATOM 19954 N N . ALA B 1 640 ? 5.961 202.586 35.498 1.00 52.07 640 ALA B N 1
ATOM 19955 C CA . ALA B 1 640 ? 6.269 201.355 34.788 1.00 61.35 640 ALA B CA 1
ATOM 19956 C C . ALA B 1 640 ? 5.816 200.164 35.615 1.00 53.56 640 ALA B C 1
ATOM 19957 O O . ALA B 1 640 ? 5.757 200.229 36.845 1.00 48.56 640 ALA B O 1
ATOM 19981 N N . GLU B 1 642 ? 7.170 196.117 35.408 1.00 66.28 642 GLU B N 1
ATOM 19982 C CA . GLU B 1 642 ? 8.008 195.109 34.792 1.00 78.44 642 GLU B CA 1
ATOM 19983 C C . GLU B 1 642 ? 7.747 193.768 35.464 1.00 84.44 642 GLU B C 1
ATOM 19984 O O . GLU B 1 642 ? 7.268 193.701 36.599 1.00 76.74 642 GLU B O 1
ATOM 19996 N N . GLU B 1 643 ? 8.058 192.695 34.746 1.00 94.55 643 GLU B N 1
ATOM 19997 C CA . GLU B 1 643 ? 8.012 191.344 35.285 1.00 93.17 643 GLU B CA 1
ATOM 19998 C C . GLU B 1 643 ? 9.438 190.839 35.435 1.00 84.25 643 GLU B C 1
ATOM 19999 O O . GLU B 1 643 ? 10.173 190.737 34.447 1.00 85.10 643 GLU B O 1
ATOM 20011 N N . ARG B 1 644 ? 9.823 190.539 36.670 1.00 77.30 644 ARG B N 1
ATOM 20012 C CA . ARG B 1 644 ? 11.140 190.004 36.986 1.00 76.73 644 ARG B CA 1
ATOM 20013 C C . ARG B 1 644 ? 10.917 188.663 37.664 1.00 76.75 644 ARG B C 1
ATOM 20014 O O . ARG B 1 644 ? 10.258 188.596 38.707 1.00 73.89 644 ARG B O 1
ATOM 20035 N N . ALA B 1 645 ? 11.467 187.606 37.072 1.00 87.12 645 ALA B N 1
ATOM 20036 C CA . ALA B 1 645 ? 11.255 186.225 37.522 1.00 73.80 645 ALA B CA 1
ATOM 20037 C C . ALA B 1 645 ? 9.744 186.001 37.478 1.00 79.27 645 ALA B C 1
ATOM 20038 O O . ALA B 1 645 ? 9.130 186.224 36.422 1.00 82.49 645 ALA B O 1
ATOM 20045 N N . GLY B 1 646 ? 9.109 185.587 38.568 1.00 72.62 646 GLY B N 1
ATOM 20046 C CA . GLY B 1 646 ? 7.673 185.432 38.623 1.00 81.08 646 GLY B CA 1
ATOM 20047 C C . GLY B 1 646 ? 6.935 186.567 39.297 1.00 85.99 646 GLY B C 1
ATOM 20048 O O . GLY B 1 646 ? 5.719 186.462 39.493 1.00 93.72 646 GLY B O 1
ATOM 20052 N N . ALA B 1 647 ? 7.615 187.657 39.639 1.00 82.74 647 ALA B N 1
ATOM 20053 C CA . ALA B 1 647 ? 6.999 188.763 40.352 1.00 79.61 647 ALA B CA 1
ATOM 20054 C C . ALA B 1 647 ? 6.914 190.010 39.483 1.00 75.07 647 ALA B C 1
ATOM 20055 O O . ALA B 1 647 ? 7.613 190.153 38.476 1.00 68.16 647 ALA B O 1
ATOM 20062 N N . ARG B 1 648 ? 6.041 190.919 39.904 1.00 85.78 648 ARG B N 1
ATOM 20063 C CA . ARG B 1 648 ? 5.793 192.172 39.209 1.00 86.92 648 ARG B CA 1
ATOM 20064 C C . ARG B 1 648 ? 6.400 193.329 39.988 1.00 79.11 648 ARG B C 1
ATOM 20065 O O . ARG B 1 648 ? 6.235 193.416 41.209 1.00 74.26 648 ARG B O 1
ATOM 20086 N N . VAL B 1 649 ? 7.105 194.206 39.280 1.00 78.67 649 VAL B N 1
ATOM 20087 C CA . VAL B 1 649 ? 7.765 195.362 39.872 1.00 64.79 649 VAL B CA 1
ATOM 20088 C C . VAL B 1 649 ? 7.037 196.605 39.384 1.00 60.54 649 VAL B C 1
ATOM 20089 O O . VAL B 1 649 ? 6.985 196.866 38.176 1.00 69.94 649 VAL B O 1
ATOM 20102 N N . VAL B 1 650 ? 6.483 197.374 40.318 1.00 58.15 650 VAL B N 1
ATOM 20103 C CA . VAL B 1 650 ? 5.740 198.591 40.009 1.00 56.02 650 VAL B CA 1
ATOM 20104 C C . VAL B 1 650 ? 6.568 199.786 40.460 1.00 50.91 650 VAL B C 1
ATOM 20105 O O . VAL B 1 650 ? 6.876 199.924 41.650 1.00 54.16 650 VAL B O 1
ATOM 20118 N N . ARG B 1 651 ? 6.914 200.654 39.516 1.00 47.96 651 ARG B N 1
ATOM 20119 C CA . ARG B 1 651 ? 7.645 201.882 39.797 1.00 55.76 651 ARG B CA 1
ATOM 20120 C C . ARG B 1 651 ? 6.687 203.062 39.708 1.00 56.11 651 ARG B C 1
ATOM 20121 O O . ARG B 1 651 ? 5.894 203.153 38.766 1.00 54.80 651 ARG B O 1
ATOM 20142 N N . ALA B 1 652 ? 6.760 203.959 40.688 1.00 54.65 652 ALA B N 1
ATOM 20143 C CA . ALA B 1 652 ? 5.870 205.109 40.723 1.00 45.38 652 ALA B CA 1
ATOM 20144 C C . ALA B 1 652 ? 6.548 206.249 41.463 1.00 48.50 652 ALA B C 1
ATOM 20145 O O . ALA B 1 652 ? 7.443 206.038 42.286 1.00 52.04 652 ALA B O 1
ATOM 20152 N N . HIS B 1 653 ? 6.105 207.467 41.160 1.00 53.77 653 HIS B N 1
ATOM 20153 C CA . HIS B 1 653 ? 6.532 208.663 41.872 1.00 47.54 653 HIS B CA 1
ATOM 20154 C C . HIS B 1 653 ? 5.431 209.031 42.858 1.00 48.76 653 HIS B C 1
ATOM 20155 O O . HIS B 1 653 ? 4.306 209.336 42.450 1.00 47.54 653 HIS B O 1
ATOM 20169 N N . VAL B 1 654 ? 5.749 208.982 44.149 1.00 44.98 654 VAL B N 1
ATOM 20170 C CA . VAL B 1 654 ? 4.765 209.215 45.205 1.00 46.43 654 VAL B CA 1
ATOM 20171 C C . VAL B 1 654 ? 5.269 210.279 46.175 1.00 41.54 654 VAL B C 1
ATOM 20172 O O . VAL B 1 654 ? 6.441 210.243 46.574 1.00 46.05 654 VAL B O 1
ATOM 20185 N N . PRO B 1 655 ? 4.437 211.244 46.573 1.00 41.92 655 PRO B N 1
ATOM 20186 C CA . PRO B 1 655 ? 4.858 212.183 47.620 1.00 49.68 655 PRO B CA 1
ATOM 20187 C C . PRO B 1 655 ? 5.093 211.456 48.936 1.00 48.71 655 PRO B C 1
ATOM 20188 O O . PRO B 1 655 ? 4.293 210.616 49.356 1.00 51.03 655 PRO B O 1
ATOM 20199 N N . LEU B 1 656 ? 6.211 211.788 49.583 1.00 52.43 656 LEU B N 1
ATOM 20200 C CA . LEU B 1 656 ? 6.566 211.162 50.853 1.00 47.99 656 LEU B CA 1
ATOM 20201 C C . LEU B 1 656 ? 5.489 211.356 51.912 1.00 55.00 656 LEU B C 1
ATOM 20202 O O . LEU B 1 656 ? 5.295 210.481 52.764 1.00 73.40 656 LEU B O 1
ATOM 20218 N N . SER B 1 657 ? 4.782 212.490 51.881 1.00 64.50 657 SER B N 1
ATOM 20219 C CA . SER B 1 657 ? 3.744 212.749 52.875 1.00 59.93 657 SER B CA 1
ATOM 20220 C C . SER B 1 657 ? 2.656 211.683 52.854 1.00 66.75 657 SER B C 1
ATOM 20221 O O . SER B 1 657 ? 1.995 211.451 53.873 1.00 79.58 657 SER B O 1
ATOM 20229 N N . GLU B 1 658 ? 2.469 211.013 51.720 1.00 59.63 658 GLU B N 1
ATOM 20230 C CA . GLU B 1 658 ? 1.404 210.036 51.555 1.00 77.41 658 GLU B CA 1
ATOM 20231 C C . GLU B 1 658 ? 1.902 208.602 51.679 1.00 69.78 658 GLU B C 1
ATOM 20232 O O . GLU B 1 658 ? 1.125 207.665 51.469 1.00 65.00 658 GLU B O 1
ATOM 20261 N N . PHE B 1 660 ? 3.215 207.350 54.485 1.00 78.67 660 PHE B N 1
ATOM 20262 C CA . PHE B 1 660 ? 3.332 207.057 55.908 1.00 83.24 660 PHE B CA 1
ATOM 20263 C C . PHE B 1 660 ? 2.639 205.739 56.232 1.00 88.14 660 PHE B C 1
ATOM 20264 O O . PHE B 1 660 ? 1.444 205.570 55.962 1.00 81.29 660 PHE B O 1
ATOM 20281 N N . GLY B 1 661 ? 3.393 204.803 56.802 1.00 86.68 661 GLY B N 1
ATOM 20282 C CA . GLY B 1 661 ? 2.832 203.526 57.188 1.00 87.07 661 GLY B CA 1
ATOM 20283 C C . GLY B 1 661 ? 2.696 202.528 56.066 1.00 88.83 661 GLY B C 1
ATOM 20284 O O . GLY B 1 661 ? 1.889 201.600 56.174 1.00 101.66 661 GLY B O 1
ATOM 20288 N N . TYR B 1 662 ? 3.461 202.687 54.984 1.00 85.80 662 TYR B N 1
ATOM 20289 C CA . TYR B 1 662 ? 3.310 201.798 53.837 1.00 84.63 662 TYR B CA 1
ATOM 20290 C C . TYR B 1 662 ? 3.782 200.385 54.158 1.00 75.76 662 TYR B C 1
ATOM 20291 O O . TYR B 1 662 ? 3.215 199.414 53.642 1.00 72.10 662 TYR B O 1
ATOM 20309 N N . VAL B 1 663 ? 4.820 200.256 54.992 1.00 72.05 663 VAL B N 1
ATOM 20310 C CA . VAL B 1 663 ? 5.338 198.940 55.368 1.00 80.01 663 VAL B CA 1
ATOM 20311 C C . VAL B 1 663 ? 4.220 198.052 55.906 1.00 82.54 663 VAL B C 1
ATOM 20312 O O . VAL B 1 663 ? 4.025 196.919 55.448 1.00 77.53 663 VAL B O 1
ATOM 20325 N N . GLY B 1 664 ? 3.471 198.554 56.890 1.00 87.14 664 GLY B N 1
ATOM 20326 C CA . GLY B 1 664 ? 2.418 197.750 57.488 1.00 85.21 664 GLY B CA 1
ATOM 20327 C C . GLY B 1 664 ? 1.268 197.485 56.536 1.00 76.98 664 GLY B C 1
ATOM 20328 O O . GLY B 1 664 ? 0.689 196.395 56.537 1.00 73.51 664 GLY B O 1
ATOM 20332 N N . ASP B 1 665 ? 0.915 198.478 55.716 1.00 83.76 665 ASP B N 1
ATOM 20333 C CA . ASP B 1 665 ? -0.184 198.295 54.775 1.00 84.37 665 ASP B CA 1
ATOM 20334 C C . ASP B 1 665 ? 0.175 197.279 53.697 1.00 78.97 665 ASP B C 1
ATOM 20335 O O . ASP B 1 665 ? -0.637 196.408 53.363 1.00 71.91 665 ASP B O 1
ATOM 20344 N N . LEU B 1 666 ? 1.386 197.377 53.141 1.00 80.25 666 LEU B N 1
ATOM 20345 C CA . LEU B 1 666 ? 1.826 196.421 52.128 1.00 68.56 666 LEU B CA 1
ATOM 20346 C C . LEU B 1 666 ? 1.987 195.019 52.702 1.00 75.54 666 LEU B C 1
ATOM 20347 O O . LEU B 1 666 ? 1.626 194.032 52.049 1.00 76.27 666 LEU B O 1
ATOM 20363 N N . ARG B 1 667 ? 2.537 194.906 53.913 1.00 79.43 667 ARG B N 1
ATOM 20364 C CA . ARG B 1 667 ? 2.785 193.585 54.482 1.00 74.63 667 ARG B CA 1
ATOM 20365 C C . ARG B 1 667 ? 1.480 192.840 54.736 1.00 73.58 667 ARG B C 1
ATOM 20366 O O . ARG B 1 667 ? 1.401 191.625 54.522 1.00 86.24 667 ARG B O 1
ATOM 20387 N N . SER B 1 668 ? 0.451 193.548 55.201 1.00 72.22 668 SER B N 1
ATOM 20388 C CA . SER B 1 668 ? -0.862 192.929 55.349 1.00 71.40 668 SER B CA 1
ATOM 20389 C C . SER B 1 668 ? -1.472 192.613 53.988 1.00 75.19 668 SER B C 1
ATOM 20390 O O . SER B 1 668 ? -2.097 191.562 53.808 1.00 89.89 668 SER B O 1
ATOM 20398 N N . LYS B 1 669 ? -1.301 193.517 53.021 1.00 77.47 669 LYS B N 1
ATOM 20399 C CA . LYS B 1 669 ? -1.934 193.356 51.717 1.00 84.07 669 LYS B CA 1
ATOM 20400 C C . LYS B 1 669 ? -1.311 192.211 50.926 1.00 86.85 669 LYS B C 1
ATOM 20401 O O . LYS B 1 669 ? -2.009 191.517 50.177 1.00 96.51 669 LYS B O 1
ATOM 20420 N N . THR B 1 670 ? -0.002 192.002 51.071 1.00 81.72 670 THR B N 1
ATOM 20421 C CA . THR B 1 670 ? 0.722 190.986 50.316 1.00 82.57 670 THR B CA 1
ATOM 20422 C C . THR B 1 670 ? 1.121 189.787 51.169 1.00 75.55 670 THR B C 1
ATOM 20423 O O . THR B 1 670 ? 2.014 189.028 50.778 1.00 70.79 670 THR B O 1
ATOM 20434 N N . GLN B 1 671 ? 0.477 189.603 52.323 1.00 85.35 671 GLN B N 1
ATOM 20435 C CA . GLN B 1 671 ? 0.769 188.492 53.233 1.00 80.48 671 GLN B CA 1
ATOM 20436 C C . GLN B 1 671 ? 2.254 188.423 53.586 1.00 69.43 671 GLN B C 1
ATOM 20437 O O . GLN B 1 671 ? 2.789 187.349 53.870 1.00 73.16 671 GLN B O 1
ATOM 20451 N N . GLY B 1 672 ? 2.931 189.572 53.574 1.00 67.64 672 GLY B N 1
ATOM 20452 C CA . GLY B 1 672 ? 4.313 189.652 54.000 1.00 63.68 672 GLY B CA 1
ATOM 20453 C C . GLY B 1 672 ? 5.344 189.312 52.950 1.00 60.45 672 GLY B C 1
ATOM 20454 O O . GLY B 1 672 ? 6.536 189.247 53.273 1.00 58.46 672 GLY B O 1
ATOM 20458 N N . ARG B 1 673 ? 4.928 189.092 51.707 1.00 64.53 673 ARG B N 1
ATOM 20459 C CA . ARG B 1 673 ? 5.782 188.546 50.661 1.00 63.37 673 ARG B CA 1
ATOM 20460 C C . ARG B 1 673 ? 6.364 189.597 49.718 1.00 59.60 673 ARG B C 1
ATOM 20461 O O . ARG B 1 673 ? 7.079 189.233 48.779 1.00 58.69 673 ARG B O 1
ATOM 20482 N N . ALA B 1 674 ? 6.096 190.879 49.944 1.00 60.56 674 ALA B N 1
ATOM 20483 C CA . ALA B 1 674 ? 6.451 191.935 49.006 1.00 50.60 674 ALA B CA 1
ATOM 20484 C C . ALA B 1 674 ? 7.541 192.846 49.561 1.00 55.08 674 ALA B C 1
ATOM 20485 O O . ALA B 1 674 ? 7.743 192.957 50.774 1.00 50.68 674 ALA B O 1
ATOM 20492 N N . ASN B 1 675 ? 8.247 193.497 48.636 1.00 56.42 675 ASN B N 1
ATOM 20493 C CA . ASN B 1 675 ? 9.331 194.422 48.932 1.00 63.61 675 ASN B CA 1
ATOM 20494 C C . ASN B 1 675 ? 8.978 195.807 48.413 1.00 67.87 675 ASN B C 1
ATOM 20495 O O . ASN B 1 675 ? 8.193 195.954 47.472 1.00 68.88 675 ASN B O 1
ATOM 20506 N N . TYR B 1 676 ? 9.510 196.848 49.066 1.00 74.20 676 TYR B N 1
ATOM 20507 C CA . TYR B 1 676 ? 9.289 198.259 48.672 1.00 49.49 676 TYR B CA 1
ATOM 20508 C C . TYR B 1 676 ? 10.612 199.001 48.819 1.00 47.16 676 TYR B C 1
ATOM 20509 O O . TYR B 1 676 ? 11.349 198.661 49.747 1.00 55.11 676 TYR B O 1
ATOM 20527 N N . SER B 1 677 ? 10.933 199.914 47.910 1.00 58.53 677 SER B N 1
ATOM 20528 C CA . SER B 1 677 ? 12.143 200.768 47.964 1.00 55.32 677 SER B CA 1
ATOM 20529 C C . SER B 1 677 ? 11.677 202.215 47.898 1.00 52.01 677 SER B C 1
ATOM 20530 O O . SER B 1 677 ? 10.733 202.451 47.184 1.00 52.65 677 SER B O 1
ATOM 20548 N N . VAL B 1 679 ? 13.441 206.073 47.457 1.00 44.80 679 VAL B N 1
ATOM 20549 C CA . VAL B 1 679 ? 14.652 206.914 47.290 1.00 47.03 679 VAL B CA 1
ATOM 20550 C C . VAL B 1 679 ? 14.112 208.273 46.889 1.00 47.49 679 VAL B C 1
ATOM 20551 O O . VAL B 1 679 ? 13.036 208.285 46.392 1.00 47.77 679 VAL B O 1
ATOM 20564 N N . PHE B 1 680 ? 14.769 209.366 47.227 1.00 54.59 680 PHE B N 1
ATOM 20565 C CA . PHE B 1 680 ? 14.371 210.700 46.797 1.00 47.97 680 PHE B CA 1
ATOM 20566 C C . PHE B 1 680 ? 14.452 210.828 45.279 1.00 49.35 680 PHE B C 1
ATOM 20567 O O . PHE B 1 680 ? 15.313 210.235 44.622 1.00 49.61 680 PHE B O 1
ATOM 20584 N N . ASP B 1 681 ? 13.537 211.620 44.724 1.00 51.67 681 ASP B N 1
ATOM 20585 C CA . ASP B 1 681 ? 13.491 211.887 43.292 1.00 51.46 681 ASP B CA 1
ATOM 20586 C C . ASP B 1 681 ? 13.540 213.374 42.980 1.00 55.14 681 ASP B C 1
ATOM 20587 O O . ASP B 1 681 ? 14.417 213.815 42.226 1.00 53.00 681 ASP B O 1
ATOM 20596 N N . SER B 1 682 ? 12.640 214.169 43.554 1.00 54.25 682 SER B N 1
ATOM 20597 C CA . SER B 1 682 ? 12.565 215.591 43.244 1.00 55.68 682 SER B CA 1
ATOM 20598 C C . SER B 1 682 ? 11.670 216.272 44.269 1.00 48.50 682 SER B C 1
ATOM 20599 O O . SER B 1 682 ? 10.968 215.618 45.045 1.00 45.28 682 SER B O 1
ATOM 20607 N N . TYR B 1 683 ? 11.704 217.603 44.256 1.00 51.40 683 TYR B N 1
ATOM 20608 C CA . TYR B 1 683 ? 10.757 218.435 44.985 1.00 44.86 683 TYR B CA 1
ATOM 20609 C C . TYR B 1 683 ? 9.692 218.941 44.021 1.00 45.17 683 TYR B C 1
ATOM 20610 O O . TYR B 1 683 ? 9.992 219.284 42.873 1.00 52.72 683 TYR B O 1
ATOM 20628 N N . SER B 1 684 ? 8.444 218.965 44.481 1.00 42.26 684 SER B N 1
ATOM 20629 C CA . SER B 1 684 ? 7.339 219.466 43.678 1.00 42.05 684 SER B CA 1
ATOM 20630 C C . SER B 1 684 ? 6.449 220.342 44.546 1.00 48.97 684 SER B C 1
ATOM 20631 O O . SER B 1 684 ? 6.402 220.185 45.769 1.00 45.40 684 SER B O 1
ATOM 20639 N N . GLU B 1 685 ? 5.745 221.270 43.905 1.00 49.53 685 GLU B N 1
ATOM 20640 C CA . GLU B 1 685 ? 4.888 222.187 44.643 1.00 42.64 685 GLU B CA 1
ATOM 20641 C C . GLU B 1 685 ? 3.707 221.435 45.246 1.00 43.28 685 GLU B C 1
ATOM 20642 O O . GLU B 1 685 ? 3.061 220.623 44.576 1.00 48.50 685 GLU B O 1
ATOM 20654 N N . VAL B 1 686 ? 3.444 221.695 46.518 1.00 43.57 686 VAL B N 1
ATOM 20655 C CA . VAL B 1 686 ? 2.351 221.031 47.238 1.00 42.61 686 VAL B CA 1
ATOM 20656 C C . VAL B 1 686 ? 1.016 221.492 46.661 1.00 43.06 686 VAL B C 1
ATOM 20657 O O . VAL B 1 686 ? 0.875 222.682 46.326 1.00 59.07 686 VAL B O 1
ATOM 20670 N N . PRO B 1 687 ? 0.024 220.609 46.508 1.00 43.19 687 PRO B N 1
ATOM 20671 C CA . PRO B 1 687 ? -1.300 221.055 46.049 1.00 43.65 687 PRO B CA 1
ATOM 20672 C C . PRO B 1 687 ? -1.896 222.128 46.952 1.00 52.80 687 PRO B C 1
ATOM 20673 O O . PRO B 1 687 ? -1.511 222.292 48.112 1.00 49.39 687 PRO B O 1
ATOM 20684 N N . ALA B 1 688 ? -2.859 222.865 46.386 1.00 44.30 688 ALA B N 1
ATOM 20685 C CA . ALA B 1 688 ? -3.406 224.042 47.057 1.00 45.48 688 ALA B CA 1
ATOM 20686 C C . ALA B 1 688 ? -4.037 223.685 48.398 1.00 46.69 688 ALA B C 1
ATOM 20687 O O . ALA B 1 688 ? -3.734 224.305 49.424 1.00 46.15 688 ALA B O 1
ATOM 20694 N N . ASN B 1 689 ? -4.927 222.690 48.410 1.00 59.36 689 ASN B N 1
ATOM 20695 C CA . ASN B 1 689 ? -5.599 222.320 49.649 1.00 56.29 689 ASN B CA 1
ATOM 20696 C C . ASN B 1 689 ? -4.633 221.728 50.670 1.00 47.39 689 ASN B C 1
ATOM 20697 O O . ASN B 1 689 ? -4.905 221.796 51.873 1.00 49.37 689 ASN B O 1
ATOM 20708 N N . VAL B 1 690 ? -3.513 221.161 50.220 1.00 46.35 690 VAL B N 1
ATOM 20709 C CA . VAL B 1 690 ? -2.547 220.604 51.159 1.00 46.70 690 VAL B CA 1
ATOM 20710 C C . VAL B 1 690 ? -1.637 221.701 51.698 1.00 51.18 690 VAL B C 1
ATOM 20711 O O . VAL B 1 690 ? -1.153 221.612 52.833 1.00 48.26 690 VAL B O 1
ATOM 20724 N N . SER B 1 691 ? -1.393 222.745 50.902 1.00 54.03 691 SER B N 1
ATOM 20725 C CA . SER B 1 691 ? -0.604 223.879 51.374 1.00 57.72 691 SER B CA 1
ATOM 20726 C C . SER B 1 691 ? -1.267 224.528 52.581 1.00 54.41 691 SER B C 1
ATOM 20727 O O . SER B 1 691 ? -0.592 224.908 53.545 1.00 47.34 691 SER B O 1
ATOM 20735 N N . LYS B 1 692 ? -2.595 224.652 52.544 1.00 51.53 692 LYS B N 1
ATOM 20736 C CA . LYS B 1 692 ? -3.328 225.270 53.640 1.00 48.91 692 LYS B CA 1
ATOM 20737 C C . LYS B 1 692 ? -3.255 224.436 54.911 1.00 52.17 692 LYS B C 1
ATOM 20738 O O . LYS B 1 692 ? -3.266 224.990 56.015 1.00 49.47 692 LYS B O 1
ATOM 20757 N N . GLU B 1 693 ? -3.181 223.110 54.779 1.00 53.01 693 GLU B N 1
ATOM 20758 C CA . GLU B 1 693 ? -3.041 222.259 55.956 1.00 48.67 693 GLU B CA 1
ATOM 20759 C C . GLU B 1 693 ? -1.658 222.397 56.582 1.00 46.04 693 GLU B C 1
ATOM 20760 O O . GLU B 1 693 ? -1.531 222.475 57.809 1.00 49.67 693 GLU B O 1
ATOM 20772 N N . ILE B 1 694 ? -0.613 222.431 55.753 1.00 45.02 694 ILE B N 1
ATOM 20773 C CA . ILE B 1 694 ? 0.743 222.620 56.263 1.00 42.65 694 ILE B CA 1
ATOM 20774 C C . ILE B 1 694 ? 0.864 223.964 56.970 1.00 42.87 694 ILE B C 1
ATOM 20775 O O . ILE B 1 694 ? 1.380 224.052 58.090 1.00 42.76 694 ILE B O 1
ATOM 20791 N N . ILE B 1 695 ? 0.385 225.031 56.325 1.00 52.46 695 ILE B N 1
ATOM 20792 C CA . ILE B 1 695 ? 0.518 226.374 56.887 1.00 45.34 695 ILE B CA 1
ATOM 20793 C C . ILE B 1 695 ? -0.252 226.490 58.197 1.00 43.71 695 ILE B C 1
ATOM 20794 O O . ILE B 1 695 ? 0.243 227.063 59.174 1.00 43.72 695 ILE B O 1
ATOM 20810 N N . ALA B 1 696 ? -1.472 225.949 58.238 1.00 50.93 696 ALA B N 1
ATOM 20811 C CA . ALA B 1 696 ? -2.295 226.069 59.438 1.00 45.03 696 ALA B CA 1
ATOM 20812 C C . ALA B 1 696 ? -1.614 225.434 60.644 1.00 52.20 696 ALA B C 1
ATOM 20813 O O . ALA B 1 696 ? -1.676 225.974 61.755 1.00 66.59 696 ALA B O 1
ATOM 20820 N N . LYS B 1 697 ? -0.962 224.286 60.446 1.00 48.57 697 LYS B N 1
ATOM 20821 C CA . LYS B 1 697 ? -0.259 223.639 61.547 1.00 49.30 697 LYS B CA 1
ATOM 20822 C C . LYS B 1 697 ? 0.906 224.493 62.039 1.00 50.07 697 LYS B C 1
ATOM 20823 O O . LYS B 1 697 ? 1.106 224.644 63.250 1.00 60.15 697 LYS B O 1
ATOM 20842 N N . ALA B 1 698 ? 1.688 225.062 61.114 1.00 51.27 698 ALA B N 1
ATOM 20843 C CA . ALA B 1 698 ? 2.859 225.844 61.512 1.00 49.74 698 ALA B CA 1
ATOM 20844 C C . ALA B 1 698 ? 2.447 227.140 62.194 1.00 60.29 698 ALA B C 1
ATOM 20845 O O . ALA B 1 698 ? 3.051 227.550 63.192 1.00 56.68 698 ALA B O 1
ATOM 20852 N N . THR B 1 699 ? 1.400 227.789 61.681 1.00 66.80 699 THR B N 1
ATOM 20853 C CA . THR B 1 699 ? 0.886 229.002 62.318 1.00 71.92 699 THR B CA 1
ATOM 20854 C C . THR B 1 699 ? 0.279 228.690 63.677 1.00 79.32 699 THR B C 1
ATOM 20855 O O . THR B 1 699 ? 0.255 229.560 64.556 1.00 71.40 699 THR B O 1
ATOM 20866 N N . GLY B 1 700 ? -0.169 227.456 63.873 1.00 68.72 700 GLY B N 1
ATOM 20867 C CA . GLY B 1 700 ? -0.619 226.967 65.140 1.00 66.37 700 GLY B CA 1
ATOM 20868 C C . GLY B 1 700 ? 0.553 226.660 66.042 1.00 72.60 700 GLY B C 1
ATOM 20869 O O . GLY B 1 700 ? 0.371 226.192 67.170 1.00 88.17 700 GLY B O 1
ATOM 20873 N N . GLU B 1 701 ? 1.766 226.863 65.521 1.00 79.84 701 GLU B N 1
ATOM 20874 C CA . GLU B 1 701 ? 3.017 226.671 66.248 1.00 77.09 701 GLU B CA 1
ATOM 20875 C C . GLU B 1 701 ? 3.159 225.263 66.799 1.00 78.69 701 GLU B C 1
ATOM 20876 O O . GLU B 1 701 ? 3.215 224.295 66.036 1.00 76.93 701 GLU B O 1
#

B-factor: mean 75.3, std 26.09, range [30.0, 520.25]

Foldseek 3Di:
DVVDDQPLLLEFFEEEEAPPLQRQLLVQLLQQLQVVPPCVVHPPPVDGFGDDDQWAWTHDPSGIYIYGYQPNALLLLVVLVLHQAYEYGGAQQPADDPSNQVSLQSCVVQQHFYAYEHADLAPNGDPVVNLVVVLAAVAQEQEQWAFDDDNVQTFAIHGLLPATWGHDDQHDRNDGTDGHHDDPVCVVVSVVSSVVLLVQLQVVDVVSVVCVVVVHDDDSCSSLVSQQVCSLSSNYHYYHYFYSVSNYGSSVVVCSSRRGGGLQSRAFFWFAFLPPRVHIDTAAQHQVTWWKKFWNDWDQDPPQGIKIKIATAAHKDFAQDKWAQSPVRHIFGWHWKWHHRPDTHTDGMDHHRDMIITHGGDPDAHQTMTTHPVGGTRRDHDEDWFFKKKKKAFDDPVLLVLVVVLCVVVVRSDVQKDWDFDPVSGIIMMGHQPVGVVVSVVVCPVRVHHIDMGDMDGQKAKEFDFKDAQQKDWDWACPPPRTAIKIWTKIKDFADDPPPAWEEEAEPEPDPQPPPVLRVLLVQLLQVLCFDLQQGHHYTRMYIYTHGIHDDPPRYDVSSSPRSNVSNSVRRVVRHMFMKFWKKKKKWAAPVLVVVVVLCVVQVKAWDADQDPNIGMTIIMGTSVSDDCVVVVCVSRSNNMHMDGTDDIDTDDPVVRVVSRVVSVVD/DDDDPPLLLEFFEEEEDPPLQRPLLVVLLFQLQVPVHCDPDDDDLPDDDQWAWTDDPNGIYIYGYQDDDLQPLVQRLLVLVLHQAYEYGGEQQPADDQSSLSSLVVCLVVLHQYAYEHEDLAPNGDQVVNQVVVVFNLAQEQEQWAFDDDNVGTFAIHGLLPATWGHPDQDDRNRGTDGHHDDPVCPVVSVVSSVVLLVQLLVQDVVSVCCVVVVHDDHSVSSLVSLQVCRSSSNHHYYHYAYSVSNYDSSVVVCSSRRHDGLQSHAWFWFAFQPGRPHIDTAAQEQPTWKKKAWADWDQDPPQGIKTKIAIAHHKDFAQDKWAQSVVRHIWGWHWKWHHPNDTHTDGMDHHRDMIITGGGDPHDHQTMTTHPVGGTRRDRADQFFFKKKWKAADCVVQPQDPVPPPLDSQWDWDAPPPNRGTIIGHQPVGVVVVVVVCPVRVTHIDIGDMDTQKEKEFAAKDFQQKDWDWAQDDVAIAIKIWTKIKGFACDPSRAFEAEAEQEDPVQPPPVLRVLLVQLLQVLCFDLQQGHYYTRMYIYTHGIHGDPGRYDVSSSPRSNVSNSVRRVVRHMFMKFWKKKKKKAAPPQVVVVVLQVVQVKAWDADQRSRIDITIIMGTSVSDDVQVVVCVRRVSNMHMDGTDDIDTDDPVVRVVSRVVSVVD

Nearest PDB structures (foldseek):
  2xex-assembly2_B  TM=8.258E-01  e=1.694E-86  Staphylococcus aureus
  4fn5-assembly1_A  TM=6.401E-01  e=4.246E-81  Pseudomonas aeruginosa PAO1
  6b8d-assembly1_A  TM=9.341E-01  e=6.299E-49  Haemophilus influenzae Rd KW20
  5ty0-assembly1_A  TM=9.305E-01  e=3.318E-48  Legionella pneumophila subsp. pneumophila str. Philadelphia 1
  5tv2-assembly1_A  TM=9.389E-01  e=3.065E-46  Vibrio vulnificus CMCP6

Solvent-accessible surface area: 59989 Å² total

Radius of gyration: 37.78 Å; Cα contacts (8 Å, |Δi|>4): 2976; chains: 2; bounding box: 63×110×111 Å

Secondary structure (DSSP, 8-state):
-TTS-S-GGGEEEEE---TTSSHHHHHHHHHHHHHHTSSTTT----------SSEEEEEETTEEEEEE-----HHHHHHHHH-SEEEEEEETTTBS-HHHHHHHHHHHHTT--EEEEEE---TT--HHHHHH--TTT---EEESEEEESSGGG--EEEES---EEE--SSPPTTPPPEEEPPPGGGHHHHHHHHHHHHHHHHHH-HHHHHHHHTTPPPPHHHHHHHHHHHHHTTS-EEEEE-BTTTTBSS---HHHHHHSPPTTTSPPEEEE-SS-TTSEEEE-SSTTSPPEEEEEEEEEETTTEEEEEEEEEESEEETT-EEEETTTTEEEE---EE---SS--EESEEETT-EEEE---SS--TT-EEE-SSS--BS----PPPSEEEEEEESSHHHHHHHHHHHHHHHHH-SS-EEEEETTTTEEEEE--HHHHHHHHH---SS---EEE---EE--EEEE-S-EEEEEEEEEE--SSS-EEEEEEEEEEE---TTS--EEEEE---TTSS-GGGHHHHHHHHHH----SSSSPPB-SEEEEEEEEE--TTT----HHHHHHHHHHHHHHTS-EEEEEE--EEEEE-TT--HHHHHHHHTT-EE---EETTEEEEEEE--TT---HHHHHHHHTTT--EE-----EEEPPHHHHHHHHHHHHH-/-PPP--GGGEEEEE---TTSSHHHHHHHHHHIIIII-------------SEEEEEETTEEEEEEPPPS-TT-HHHHHHHHHH-SEEEEEEETTTBS-HHHHHHHHHHHHTT--EEEEEE---TT--HHHHHH--TTT---EEESEEEES-GGG--EEEES---EEE--SSPPTTPPPEEEPPPHHHHHHHHHHHHHHHHHHHHH-HHHHHHHHTTPPPPHHHHHHHHHHHHHTTS-EEEEE-BTTTTBSS---HHHHHHSPPTTTSPPEEEEETTEEEEEEEE-SSTTSPPEEEEEEEEEETTTEEEEEEEEEESEEETT-EEEETTTTEEEE---EE---SS--EESEEETTEEEEE---SS--TT-EEE-SSS--B------S-SEEEEEEE---TTTT----S---TT-EEEE--STT-EEEE--HHHHHHHHH---SS---EEE---EE--EEEE-S-EEEEEEEEEEE-SS-EEEEEEEEEEEE---TT--SEEEEE---STTS-TTTHHHHHHHHHH----SSSSPPB-SEEEEEEEEE--TTT----HHHHHHHHHHHHHHTS-EEEEEE--EEEEE-S---HHHHHHHHTT-EE---EETTEEEEEEE--TT---HHHHHHHHTTT--EE-----EEEPPHHHHHHHHHHHHT-

Organism: Mycobacterium tuberculosis (strain ATCC 25618 / H37Rv) (NCBI:txid83332)